Protein AF-0000000065917003 (afdb_homodimer)

Foldseek 3Di:
DKKKKKKLFDFWCVVLQLQLVVLVCLFAFQKKKKWAADPLDIDMFIFGGGSVRSVVVCVVPPDGANIMMMMHDQDDWAHSGRQAYDQAADQFKTKDKDEAQPCLVVLVVVLVVVPDDRRGRGSNNSLNSQLNVLVVVPDDNVVSNLVSLLPTDTFMWMWMDGGRDRWWIKIAGAQQKKKWFDADQMIMIISDVLSCQVGHQWIWIDDHQKMWIGGSHDIWIAGSVGHTDDTDTDGFPNHPPPPDCPPDPFLLVVLLLCQLVLLLVLLVVFADQPLLAGDDDDFPAFLQFAQAEEEEEADLQLLLVVLLQLLLCVQQVHHYHYDYLQCQLVVVDDDALSHAYEYEDAQLQFRSSVSNQVSNVVNNHAYEYEYQRCPHPNNVSHPYYSHLVSPDRQFQQDASSSLSSNSSSLSVSLVSSVSNVNADPVNSSVSSNLSNCLSVLLNVLVVCLVVLLVVLLVVLPAQEEEEEEARSVQSLSQNLQSLLCQQSVRNYHGHHLVCCVVPVLVVQALRYEYEYEAEPDPCRVVSLVSVVSSVVRNYAYEYEYAPVSVVPRPGDHNYYHHGHDGDPSSSSSNSSSSSSSSSQSSSVSSVADRRRGPSTHNNSYDD/DKKKKKKLFDFWCVVLQLQLVVLVCLFAFQKKKKWAADPLDIDMFIFGGGSVRSVVVCVVPPDGANIMMMMHDQDDWAHSGRQAYDQAADQFKTKDKDEAQPCLVVLVVVLVVVPDDRRGRGSNNSLNSQLNVLVVVPDDNVVSNLVSLLPTDTFMWMWMDGGRDRWKIKIAGAQQKKKWFDADQMIMIISDVLSCQVGHQWIWIDDHQKMWIGGSHDIWIAGSVGHTDDTDIDGFPNPPPPPDCPPDPFLLVVLLLCQLVLLLVLLVVFADQPLLAGDDDDFPAFLQFAQAEEEEEADLQLLLVVLLQLLLCVQQVHHYHYDYLQCQLVVVDDDDLSHAYEYEDAQLQFRSSVSNQVSNVVNNHAYEYEYQRCPHPNNVSHPYYSHLVSPDRQFLQDASSSLSSNSSSLSVSLVSSVSNVNADPVNSSVSSNLSNCLSVLLNVLVVCLVVLLVVLLVVLPAQEEEEEDARSVQSLSQNLQSLLCQQSVRNYHGHHLVCCVVPVLVVQALRYEYEYEAEPDPCRVVSLVSVVSSVVRNYAYEYEYAPVSVVPRPGDHNYYHHGHDGDPSSSSSNSSSSSSSSSQSSSVSSVADRRRGPSTHNNSYGD

Nearest PDB structures (foldseek):
  3ooj-assembly1_E  TM=5.707E-01  e=1.454E-68  Escherichia coli
  3tbf-assembly1_B  TM=9.614E-01  e=5.087E-35  Francisella tularensis subsp. tularensis
  3tbf-assembly2_D  TM=9.606E-01  e=1.461E-34  Francisella tularensis s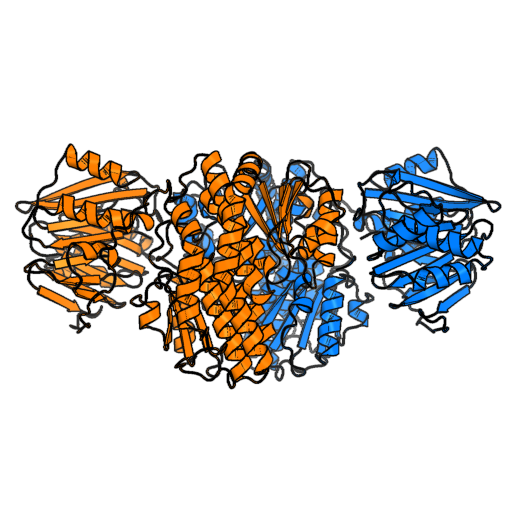ubsp. tularensis
  7dnr-assembly1_B  TM=9.526E-01  e=5.362E-35  Escherichia coli K-12
  1xfg-assembly1_A  TM=9.836E-01  e=1.324E-28  Escherichia coli

Organism: Mesorhizobium japonicum (strain LMG 29417 / CECT 9101 / MAFF 303099) (NCBI:txid266835)

Structure (mmCIF, N/CA/C/O backbone):
data_AF-0000000065917003-model_v1
#
loop_
_entity.id
_entity.type
_entity.pdbx_description
1 polymer 'Glutamine--fructose-6-phosphate aminotransferase'
#
loop_
_atom_site.group_PDB
_atom_site.id
_atom_site.type_symbol
_atom_site.label_atom_id
_atom_site.label_alt_id
_atom_site.label_comp_id
_atom_site.label_asym_id
_atom_site.label_entity_id
_atom_site.label_seq_id
_atom_site.pdbx_PDB_ins_code
_atom_site.Cartn_x
_atom_site.Cartn_y
_atom_site.Cartn_z
_atom_site.occupancy
_atom_site.B_iso_or_equiv
_atom_site.auth_seq_id
_atom_site.auth_comp_id
_atom_site.auth_asym_id
_atom_site.auth_atom_id
_atom_site.pdbx_PDB_model_num
ATOM 1 N N . MET A 1 1 ? 2.383 -22.719 -5.789 1 69.12 1 MET A N 1
ATOM 2 C CA . MET A 1 1 ? 2.506 -23.469 -7.035 1 69.12 1 MET A CA 1
ATOM 3 C C . MET A 1 1 ? 3.193 -24.812 -6.797 1 69.12 1 MET A C 1
ATOM 5 O O . MET A 1 1 ? 4.168 -24.891 -6.047 1 69.12 1 MET A O 1
ATOM 9 N N . CYS A 1 2 ? 2.514 -25.828 -7.332 1 86.94 2 CYS A N 1
ATOM 10 C CA . CYS A 1 2 ? 2.996 -27.188 -7.141 1 86.94 2 CYS A CA 1
ATOM 11 C C . CYS A 1 2 ? 3.844 -27.641 -8.32 1 86.94 2 CYS A C 1
ATOM 13 O O . CYS A 1 2 ? 3.867 -26.984 -9.359 1 86.94 2 CYS A O 1
ATOM 15 N N . GLY A 1 3 ? 4.734 -28.531 -8.094 1 91.19 3 GLY A N 1
ATOM 16 C CA . GLY A 1 3 ? 5.52 -29.156 -9.148 1 91.19 3 GLY A CA 1
ATOM 17 C C . GLY A 1 3 ? 5.004 -30.516 -9.555 1 91.19 3 GLY A C 1
ATOM 18 O O . GLY A 1 3 ? 4.621 -31.312 -8.703 1 91.19 3 GLY A O 1
ATOM 19 N N . ILE A 1 4 ? 4.98 -30.719 -10.891 1 95.5 4 ILE A N 1
ATOM 20 C CA . ILE A 1 4 ? 4.508 -31.984 -11.438 1 95.5 4 ILE A CA 1
ATOM 21 C C . ILE A 1 4 ? 5.578 -32.594 -12.344 1 95.5 4 ILE A C 1
ATOM 23 O O . ILE A 1 4 ? 6.234 -31.875 -13.102 1 95.5 4 ILE A O 1
ATOM 27 N N . VAL A 1 5 ? 5.762 -33.906 -12.195 1 97.38 5 VAL A N 1
ATOM 28 C CA . VAL A 1 5 ? 6.648 -34.625 -13.102 1 97.38 5 VAL A CA 1
ATOM 29 C C . VAL A 1 5 ? 6.012 -35.969 -13.484 1 97.38 5 VAL A C 1
ATOM 31 O O . VAL A 1 5 ? 5.387 -36.625 -12.648 1 97.38 5 VAL A O 1
ATOM 34 N N . GLY A 1 6 ? 6.031 -36.312 -14.711 1 98.62 6 GLY A N 1
ATOM 35 C CA . GLY A 1 6 ? 5.672 -37.625 -15.219 1 98.62 6 GLY A CA 1
ATOM 36 C C . GLY A 1 6 ? 6.734 -38.25 -16.109 1 98.62 6 GLY A C 1
ATOM 37 O O . GLY A 1 6 ? 7.383 -37.531 -16.891 1 98.62 6 GLY A O 1
ATOM 38 N N . ILE A 1 7 ? 6.961 -39.562 -15.953 1 98.62 7 ILE A N 1
ATOM 39 C CA . ILE A 1 7 ? 7.953 -40.25 -16.781 1 98.62 7 ILE A CA 1
ATOM 40 C C . ILE A 1 7 ? 7.379 -41.562 -17.297 1 98.62 7 ILE A C 1
ATOM 42 O O . ILE A 1 7 ? 6.836 -42.375 -16.516 1 98.62 7 ILE A O 1
ATOM 46 N N . VAL A 1 8 ? 7.332 -41.719 -18.578 1 98.38 8 VAL A N 1
ATOM 47 C CA . VAL A 1 8 ? 7.164 -43.031 -19.203 1 98.38 8 VAL A CA 1
ATOM 48 C C . VAL A 1 8 ? 8.508 -43.5 -19.719 1 98.38 8 VAL A C 1
ATOM 50 O O . VAL A 1 8 ? 8.891 -43.219 -20.859 1 98.38 8 VAL A O 1
ATOM 53 N N . GLY A 1 9 ? 9.125 -44.375 -18.891 1 96.19 9 GLY A N 1
ATOM 54 C CA . GLY A 1 9 ? 10.523 -44.656 -19.172 1 96.19 9 GLY A CA 1
ATOM 55 C C . GLY A 1 9 ? 10.797 -46.156 -19.359 1 96.19 9 GLY A C 1
ATOM 56 O O . GLY A 1 9 ? 9.883 -46.906 -19.672 1 96.19 9 GLY A O 1
ATOM 57 N N . HIS A 1 10 ? 12.172 -46.5 -19.344 1 91.94 10 HIS A N 1
ATOM 58 C CA . HIS A 1 10 ? 12.633 -47.875 -19.516 1 91.94 10 HIS A CA 1
ATOM 59 C C . HIS A 1 10 ? 13.258 -48.406 -18.219 1 91.94 10 HIS A C 1
ATOM 61 O O . HIS A 1 10 ? 13.57 -49.594 -18.125 1 91.94 10 HIS A O 1
ATOM 67 N N . SER A 1 11 ? 13.469 -47.5 -17.359 1 92.44 11 SER A N 1
ATOM 68 C CA . SER A 1 11 ? 14.078 -47.875 -16.094 1 92.44 11 SER A CA 1
ATOM 69 C C . SER A 1 11 ? 13.188 -47.469 -14.914 1 92.44 11 SER A C 1
ATOM 71 O O . SER A 1 11 ? 12.109 -46.906 -15.117 1 92.44 11 SER A O 1
ATOM 73 N N . GLN A 1 12 ? 13.703 -47.875 -13.766 1 95.12 12 GLN A N 1
ATOM 74 C CA . GLN A 1 12 ? 12.961 -47.469 -12.57 1 95.12 12 GLN A CA 1
ATOM 75 C C . GLN A 1 12 ? 12.867 -45.938 -12.477 1 95.12 12 GLN A C 1
ATOM 77 O O . GLN A 1 12 ? 13.883 -45.25 -12.445 1 95.12 12 GLN A O 1
ATOM 82 N N . VAL A 1 13 ? 11.664 -45.406 -12.297 1 97.19 13 VAL A N 1
ATOM 83 C CA . VAL A 1 13 ? 11.492 -43.969 -12.531 1 97.19 13 VAL A CA 1
ATOM 84 C C . VAL A 1 13 ? 11.398 -43.25 -11.195 1 97.19 13 VAL A C 1
ATOM 86 O O . VAL A 1 13 ? 11.578 -42.031 -11.141 1 97.19 13 VAL A O 1
ATOM 89 N N . ALA A 1 14 ? 11.133 -43.938 -10.094 1 97.38 14 ALA A N 1
ATOM 90 C CA . ALA A 1 14 ? 10.883 -43.25 -8.828 1 97.38 14 ALA A CA 1
ATOM 91 C C . ALA A 1 14 ? 12.055 -42.344 -8.445 1 97.38 14 ALA A C 1
ATOM 93 O O . ALA A 1 14 ? 11.867 -41.156 -8.141 1 97.38 14 ALA A O 1
ATOM 94 N N . PRO A 1 15 ? 13.328 -42.812 -8.492 1 95.69 15 PRO A N 1
ATOM 95 C CA . PRO A 1 15 ? 14.461 -41.938 -8.172 1 95.69 15 PRO A CA 1
ATOM 96 C C . PRO A 1 15 ? 14.617 -40.781 -9.156 1 95.69 15 PRO A C 1
ATOM 98 O O . PRO A 1 15 ? 15.016 -39.688 -8.766 1 95.69 15 PRO A O 1
ATOM 101 N N . LEU A 1 16 ? 14.32 -41.031 -10.383 1 96.06 16 LEU A N 1
ATOM 102 C CA . LEU A 1 16 ? 14.406 -40 -11.414 1 96.06 16 LEU A CA 1
ATOM 103 C C . LEU A 1 16 ? 13.375 -38.875 -11.164 1 96.06 16 LEU A C 1
ATOM 105 O O . LEU A 1 16 ? 13.672 -37.719 -11.336 1 96.06 16 LEU A O 1
ATOM 109 N N . ILE A 1 17 ? 12.195 -39.312 -10.742 1 97.5 17 ILE A N 1
ATOM 110 C CA . ILE A 1 17 ? 11.125 -38.375 -10.453 1 97.5 17 ILE A CA 1
ATOM 111 C C . ILE A 1 17 ? 11.516 -37.5 -9.258 1 97.5 17 ILE A C 1
ATOM 113 O O . ILE A 1 17 ? 11.32 -36.281 -9.273 1 97.5 17 ILE A O 1
ATOM 117 N N . VAL A 1 18 ? 12.078 -38.094 -8.266 1 95.94 18 VAL A N 1
ATOM 118 C CA . VAL A 1 18 ? 12.5 -37.375 -7.082 1 95.94 18 VAL A CA 1
ATOM 119 C C . VAL A 1 18 ? 13.586 -36.375 -7.461 1 95.94 18 VAL A C 1
ATOM 121 O O . VAL A 1 18 ? 13.562 -35.219 -7 1 95.94 18 VAL A O 1
ATOM 124 N N . ASP A 1 19 ? 14.461 -36.719 -8.297 1 92.56 19 ASP A N 1
ATOM 125 C CA . ASP A 1 19 ? 15.523 -35.812 -8.758 1 92.56 19 ASP A CA 1
ATOM 126 C C . ASP A 1 19 ? 14.945 -34.656 -9.531 1 92.56 19 ASP A C 1
ATOM 128 O O . ASP A 1 19 ? 15.398 -33.5 -9.375 1 92.56 19 ASP A O 1
ATOM 132 N N . ALA A 1 20 ? 14.023 -34.938 -10.336 1 93.06 20 ALA A N 1
ATOM 133 C CA . ALA A 1 20 ? 13.352 -33.875 -11.086 1 93.06 20 ALA A CA 1
ATOM 134 C C . ALA A 1 20 ? 12.586 -32.938 -10.148 1 93.06 20 ALA A C 1
ATOM 136 O O . ALA A 1 20 ? 12.602 -31.719 -10.328 1 93.06 20 ALA A O 1
ATOM 137 N N . LEU A 1 21 ? 11.938 -33.5 -9.133 1 94 21 LEU A N 1
ATOM 138 C CA . LEU A 1 21 ? 11.148 -32.719 -8.18 1 94 21 LEU A CA 1
ATOM 139 C C . LEU A 1 21 ? 12.055 -31.828 -7.348 1 94 21 LEU A C 1
ATOM 141 O O . LEU A 1 21 ? 11.633 -30.766 -6.906 1 94 21 LEU A O 1
ATOM 145 N N . LYS A 1 22 ? 13.289 -32.219 -7.148 1 89.94 22 LYS A N 1
ATOM 146 C CA . LYS A 1 22 ? 14.25 -31.391 -6.434 1 89.94 22 LYS A CA 1
ATOM 147 C C . LYS A 1 22 ? 14.422 -30.031 -7.125 1 89.94 22 LYS A C 1
ATOM 149 O O . LYS A 1 22 ? 14.602 -29.016 -6.465 1 89.94 22 LYS A O 1
ATOM 154 N N . ARG A 1 23 ? 14.305 -30.078 -8.398 1 86.38 23 ARG A N 1
ATOM 155 C CA . ARG A 1 23 ? 14.469 -28.859 -9.195 1 86.38 23 ARG A CA 1
ATOM 156 C C . ARG A 1 23 ? 13.211 -28 -9.148 1 86.38 23 ARG A C 1
ATOM 158 O O . ARG A 1 23 ? 13.25 -26.812 -9.484 1 86.38 23 ARG A O 1
ATOM 165 N N . LEU A 1 24 ? 12.117 -28.625 -8.68 1 87.06 24 LEU A N 1
ATOM 166 C CA . LEU A 1 24 ? 10.844 -27.922 -8.602 1 87.06 24 LEU A CA 1
ATOM 167 C C . LEU A 1 24 ? 10.484 -27.594 -7.156 1 87.06 24 LEU A C 1
ATOM 169 O O . LEU A 1 24 ? 9.383 -27.109 -6.875 1 87.06 24 LEU A O 1
ATOM 173 N N . GLU A 1 25 ? 11.398 -27.828 -6.258 1 83.56 25 GLU A N 1
ATOM 174 C CA . GLU A 1 25 ? 11.078 -27.688 -4.84 1 83.56 25 GLU A CA 1
ATOM 175 C C . GLU A 1 25 ? 10.773 -26.234 -4.477 1 83.56 25 GLU A C 1
ATOM 177 O O . GLU A 1 25 ? 10.109 -25.969 -3.473 1 83.56 25 GLU A O 1
ATOM 182 N N . TYR A 1 26 ? 11.234 -25.328 -5.262 1 76.94 26 TYR A N 1
ATOM 183 C CA . TYR A 1 26 ? 10.961 -23.922 -5.047 1 76.94 26 TYR A CA 1
ATOM 184 C C . TYR A 1 26 ? 9.484 -23.609 -5.258 1 76.94 26 TYR A C 1
ATOM 186 O O . TYR A 1 26 ? 9 -22.562 -4.832 1 76.94 26 TYR A O 1
ATOM 194 N N . ARG A 1 27 ? 8.773 -24.531 -5.859 1 81.38 27 ARG A N 1
ATOM 195 C CA . ARG A 1 27 ? 7.355 -24.344 -6.156 1 81.38 27 ARG A CA 1
ATOM 196 C C . ARG A 1 27 ? 6.484 -24.812 -4.992 1 81.38 27 ARG A C 1
ATOM 198 O O . ARG A 1 27 ? 5.289 -24.516 -4.945 1 81.38 27 ARG A O 1
ATOM 205 N N . GLY A 1 28 ? 7.066 -25.547 -4.156 1 83.81 28 GLY A N 1
ATOM 206 C CA . GLY A 1 28 ? 6.336 -26.047 -3 1 83.81 28 GLY A CA 1
ATOM 207 C C . GLY A 1 28 ? 7.109 -27.094 -2.211 1 83.81 28 GLY A C 1
ATOM 208 O O . GLY A 1 28 ? 7.82 -27.922 -2.789 1 83.81 28 GLY A O 1
ATOM 209 N N . TYR A 1 29 ? 6.887 -27.031 -0.927 1 87 29 TYR A N 1
ATOM 210 C CA . TYR A 1 29 ? 7.621 -27.953 -0.07 1 87 29 TYR A CA 1
ATOM 211 C C . TYR A 1 29 ? 6.797 -28.344 1.152 1 87 29 TYR A C 1
ATOM 213 O O . TYR A 1 29 ? 7.348 -28.594 2.225 1 87 29 TYR A O 1
ATOM 221 N N . ASP A 1 30 ? 5.488 -28.297 0.961 1 89.75 30 ASP A N 1
ATOM 222 C CA . ASP A 1 30 ? 4.578 -28.688 2.033 1 89.75 30 ASP A CA 1
ATOM 223 C C . ASP A 1 30 ? 4.512 -30.219 2.162 1 89.75 30 ASP A C 1
ATOM 225 O O . ASP A 1 30 ? 4.316 -30.734 3.26 1 89.75 30 ASP A O 1
ATOM 229 N N . SER A 1 31 ? 4.488 -30.844 1.064 1 94.06 31 SER A N 1
ATOM 230 C CA . SER A 1 31 ? 4.496 -32.281 0.963 1 94.06 31 SER A CA 1
ATOM 231 C C . SER A 1 31 ? 4.91 -32.75 -0.432 1 94.06 31 SER A C 1
ATOM 233 O O . SER A 1 31 ? 5.02 -31.938 -1.35 1 94.06 31 SER A O 1
ATOM 235 N N . ALA A 1 32 ? 5.273 -33.969 -0.525 1 96.56 32 ALA A N 1
ATOM 236 C CA . ALA A 1 32 ? 5.668 -34.531 -1.814 1 96.56 32 ALA A CA 1
ATOM 237 C C . ALA A 1 32 ? 5.262 -36 -1.918 1 96.56 32 ALA A C 1
ATOM 239 O O . ALA A 1 32 ? 4.973 -36.656 -0.907 1 96.56 32 ALA A O 1
ATOM 240 N N . GLY A 1 33 ? 5.168 -36.5 -3.146 1 97.94 33 GLY A N 1
ATOM 241 C CA . GLY A 1 33 ? 4.852 -37.906 -3.357 1 97.94 33 GLY A CA 1
ATOM 242 C C . GLY A 1 33 ? 5.137 -38.375 -4.773 1 97.94 33 GLY A C 1
ATOM 243 O O . GLY A 1 33 ? 5.395 -37.562 -5.66 1 97.94 33 GLY A O 1
ATOM 244 N N . VAL A 1 34 ? 5.215 -39.719 -4.891 1 98.44 34 VAL A N 1
ATOM 245 C CA . VAL A 1 34 ? 5.453 -40.375 -6.168 1 98.44 34 VAL A CA 1
ATOM 246 C C . VAL A 1 34 ? 4.586 -41.625 -6.281 1 98.44 34 VAL A C 1
ATOM 248 O O . VAL A 1 34 ? 4.324 -42.281 -5.281 1 98.44 34 VAL A O 1
ATOM 251 N N . ALA A 1 35 ? 4.062 -41.875 -7.41 1 98.69 35 ALA A N 1
ATOM 252 C CA . ALA A 1 35 ? 3.354 -43.125 -7.707 1 98.69 35 ALA A CA 1
ATOM 253 C C . ALA A 1 35 ? 3.936 -43.781 -8.945 1 98.69 35 ALA A C 1
ATOM 255 O O . ALA A 1 35 ? 4.328 -43.125 -9.898 1 98.69 35 ALA A O 1
ATOM 256 N N . THR A 1 36 ? 3.982 -45.094 -8.93 1 98.5 36 THR A N 1
ATOM 257 C CA . THR A 1 36 ? 4.422 -45.875 -10.07 1 98.5 36 THR A CA 1
ATOM 258 C C . THR A 1 36 ? 3.469 -47.031 -10.32 1 98.5 36 THR A C 1
ATOM 260 O O . THR A 1 36 ? 2.539 -47.25 -9.547 1 98.5 36 THR A O 1
ATOM 263 N N . ILE A 1 37 ? 3.586 -47.594 -11.484 1 97.75 37 ILE A N 1
ATOM 264 C CA . ILE A 1 37 ? 2.902 -48.844 -11.812 1 97.75 37 ILE A CA 1
ATOM 265 C C . ILE A 1 37 ? 3.928 -49.969 -12.016 1 97.75 37 ILE A C 1
ATOM 267 O O . ILE A 1 37 ? 4.879 -49.812 -12.789 1 97.75 37 ILE A O 1
ATOM 271 N N . GLU A 1 38 ? 3.746 -50.969 -11.297 1 95.38 38 GLU A N 1
ATOM 272 C CA . GLU A 1 38 ? 4.555 -52.156 -11.453 1 95.38 38 GLU A CA 1
ATOM 273 C C . GLU A 1 38 ? 3.674 -53.406 -11.594 1 95.38 38 GLU A C 1
ATOM 275 O O . GLU A 1 38 ? 2.836 -53.656 -10.727 1 95.38 38 GLU A O 1
ATOM 280 N N . HIS A 1 39 ? 3.904 -54.125 -12.633 1 95.25 39 HIS A N 1
ATOM 281 C CA . HIS A 1 39 ? 3.121 -55.312 -12.906 1 95.25 39 HIS A CA 1
ATOM 282 C C . HIS A 1 39 ? 1.626 -55.031 -12.836 1 95.25 39 HIS A C 1
ATOM 284 O O . HIS A 1 39 ? 0.875 -55.781 -12.203 1 95.25 39 HIS A O 1
ATOM 290 N N . GLY A 1 40 ? 1.312 -53.906 -13.289 1 94.31 40 GLY A N 1
ATOM 291 C CA . GLY A 1 40 ? -0.087 -53.531 -13.43 1 94.31 40 GLY A CA 1
ATOM 292 C C . GLY A 1 40 ? -0.68 -52.969 -12.164 1 94.31 40 GLY A C 1
ATOM 293 O O . GLY A 1 40 ? -1.839 -52.531 -12.148 1 94.31 40 GLY A O 1
ATOM 294 N N . GLU A 1 41 ? 0.113 -52.875 -11.172 1 96.69 41 GLU A N 1
ATOM 295 C CA . GLU A 1 41 ? -0.42 -52.406 -9.891 1 96.69 41 GLU A CA 1
ATOM 296 C C . GLU A 1 41 ? 0.106 -51 -9.547 1 96.69 41 GLU A C 1
ATOM 298 O O . GLU A 1 41 ? 1.282 -50.719 -9.766 1 96.69 41 GLU A O 1
ATOM 303 N N . LEU A 1 42 ? -0.787 -50.219 -8.945 1 97.12 42 LEU A N 1
ATOM 304 C CA . LEU A 1 42 ? -0.445 -48.875 -8.508 1 97.12 42 LEU A CA 1
ATOM 305 C C . LEU A 1 42 ? 0.113 -48.906 -7.09 1 97.12 42 LEU A C 1
ATOM 307 O O . LEU A 1 42 ? -0.388 -49.625 -6.23 1 97.12 42 LEU A O 1
ATOM 311 N N . ALA A 1 43 ? 1.125 -48.125 -6.895 1 97.88 43 ALA A N 1
ATOM 312 C CA . ALA A 1 43 ? 1.658 -47.875 -5.559 1 97.88 43 ALA A CA 1
ATOM 313 C C . ALA A 1 43 ? 2.178 -46.438 -5.434 1 97.88 43 ALA A C 1
ATOM 315 O O . ALA A 1 43 ? 2.59 -45.844 -6.426 1 97.88 43 ALA A O 1
ATOM 316 N N . ARG A 1 44 ? 2.066 -45.875 -4.234 1 97.81 44 ARG A N 1
ATOM 317 C CA . ARG A 1 44 ? 2.549 -44.5 -4.035 1 97.81 44 ARG A CA 1
ATOM 318 C C . ARG A 1 44 ? 3.291 -44.375 -2.711 1 97.81 44 ARG A C 1
ATOM 320 O O . ARG A 1 44 ? 3.129 -45.219 -1.817 1 97.81 44 ARG A O 1
ATOM 327 N N . ARG A 1 45 ? 4.188 -43.5 -2.617 1 98.19 45 ARG A N 1
ATOM 328 C CA . ARG A 1 45 ? 4.793 -42.969 -1.389 1 98.19 45 ARG A CA 1
ATOM 329 C C . ARG A 1 45 ? 4.582 -41.469 -1.252 1 98.19 45 ARG A C 1
ATOM 331 O O . ARG A 1 45 ? 4.68 -40.75 -2.234 1 98.19 45 ARG A O 1
ATOM 338 N N . ARG A 1 46 ? 4.098 -41.031 -0.155 1 96.5 46 ARG A N 1
ATOM 339 C CA . ARG A 1 46 ? 3.875 -39.625 0.141 1 96.5 46 ARG A CA 1
ATOM 340 C C . ARG A 1 46 ? 4.523 -39.219 1.465 1 96.5 46 ARG A C 1
ATOM 342 O O . ARG A 1 46 ? 4.637 -40.062 2.375 1 96.5 46 ARG A O 1
ATOM 349 N N . ALA A 1 47 ? 4.945 -38.062 1.555 1 97.19 47 ALA A N 1
ATOM 350 C CA . ALA A 1 47 ? 5.555 -37.562 2.783 1 97.19 47 ALA A CA 1
ATOM 351 C C . ALA A 1 47 ? 5.238 -36.094 2.984 1 97.19 47 ALA A C 1
ATOM 353 O O . ALA A 1 47 ? 5.199 -35.312 2.02 1 97.19 47 ALA A O 1
ATOM 354 N N . GLU A 1 48 ? 4.992 -35.812 4.215 1 95.06 48 GLU A N 1
ATOM 355 C CA . GLU A 1 48 ? 4.836 -34.406 4.566 1 95.06 48 GLU A CA 1
ATOM 356 C C . GLU A 1 48 ? 6.18 -33.688 4.594 1 95.06 48 GLU A C 1
ATOM 358 O O . GLU A 1 48 ? 7.211 -34.281 4.875 1 95.06 48 GLU A O 1
ATOM 363 N N . GLY A 1 49 ? 6.164 -32.406 4.297 1 91.38 49 GLY A N 1
ATOM 364 C CA . GLY A 1 49 ? 7.367 -31.594 4.418 1 91.38 49 GLY A CA 1
ATOM 365 C C . GLY A 1 49 ? 8.234 -31.609 3.174 1 91.38 49 GLY A C 1
ATOM 366 O O . GLY A 1 49 ? 7.73 -31.812 2.066 1 91.38 49 GLY A O 1
ATOM 367 N N . LYS A 1 50 ? 9.508 -31.422 3.375 1 90.38 50 LYS A N 1
ATOM 368 C CA . LYS A 1 50 ? 10.453 -31.25 2.271 1 90.38 50 LYS A CA 1
ATOM 369 C C . LYS A 1 50 ? 10.703 -32.562 1.557 1 90.38 50 LYS A C 1
ATOM 371 O O . LYS A 1 50 ? 10.469 -33.656 2.119 1 90.38 50 LYS A O 1
ATOM 376 N N . LEU A 1 51 ? 11.266 -32.5 0.403 1 92.88 51 LEU A N 1
ATOM 377 C CA . LEU A 1 51 ? 11.445 -33.625 -0.494 1 92.88 51 LEU A CA 1
ATOM 378 C C . LEU A 1 51 ? 12.359 -34.688 0.137 1 92.88 51 LEU A C 1
ATOM 380 O O . LEU A 1 51 ? 12.258 -35.875 -0.181 1 92.88 51 LEU A O 1
ATOM 384 N N . ILE A 1 52 ? 13.203 -34.219 1.062 1 92.62 52 ILE A N 1
ATOM 385 C CA . ILE A 1 52 ? 14.133 -35.156 1.711 1 92.62 52 ILE A CA 1
ATOM 386 C C . ILE A 1 52 ? 13.352 -36.219 2.477 1 92.62 52 ILE A C 1
ATOM 388 O O . ILE A 1 52 ? 13.789 -37.375 2.576 1 92.62 52 ILE A O 1
ATOM 392 N N . ASN A 1 53 ? 12.203 -35.875 2.977 1 95.56 53 ASN A N 1
ATOM 393 C CA . ASN A 1 53 ? 11.367 -36.812 3.693 1 95.56 53 ASN A CA 1
ATOM 394 C C . ASN A 1 53 ? 10.859 -37.938 2.766 1 95.56 53 ASN A C 1
ATOM 396 O O . ASN A 1 53 ? 10.789 -39.094 3.156 1 95.56 53 ASN A O 1
ATOM 400 N N . LEU A 1 54 ? 10.469 -37.531 1.592 1 96.56 54 LEU A N 1
ATOM 401 C CA . LEU A 1 54 ? 10.031 -38.5 0.603 1 96.56 54 LEU A CA 1
ATOM 402 C C . LEU A 1 54 ? 11.18 -39.438 0.188 1 96.56 54 LEU A C 1
ATOM 404 O O . LEU A 1 54 ? 10.992 -40.625 0.012 1 96.56 54 LEU A O 1
ATOM 408 N N . GLU A 1 55 ? 12.32 -38.812 0.031 1 95.75 55 GLU A N 1
ATOM 409 C CA . GLU A 1 55 ? 13.508 -39.594 -0.322 1 95.75 55 GLU A CA 1
ATOM 410 C C . GLU A 1 55 ? 13.805 -40.656 0.73 1 95.75 55 GLU A C 1
ATOM 412 O O . GLU A 1 55 ? 14.125 -41.812 0.392 1 95.75 55 GLU A O 1
ATOM 417 N N . ARG A 1 56 ? 13.695 -40.25 1.934 1 95.88 56 ARG A N 1
ATOM 418 C CA . ARG A 1 56 ? 13.914 -41.188 3.035 1 95.88 56 ARG A CA 1
ATOM 419 C C . ARG A 1 56 ? 12.898 -42.312 3.012 1 95.88 56 ARG A C 1
ATOM 421 O O . ARG A 1 56 ? 13.25 -43.5 3.195 1 95.88 56 ARG A O 1
ATOM 428 N N . ARG A 1 57 ? 11.695 -41.969 2.809 1 96.94 57 ARG A N 1
ATOM 429 C CA . ARG A 1 57 ? 10.625 -42.938 2.748 1 96.94 57 ARG A CA 1
ATOM 430 C C . ARG A 1 57 ? 10.867 -43.938 1.615 1 96.94 57 ARG A C 1
ATOM 432 O O . ARG A 1 57 ? 10.656 -45.156 1.782 1 96.94 57 ARG A O 1
ATOM 439 N N . LEU A 1 58 ? 11.273 -43.469 0.497 1 96.88 58 LEU A N 1
ATOM 440 C CA . LEU A 1 58 ? 11.508 -44.281 -0.68 1 96.88 58 LEU A CA 1
ATOM 441 C C . LEU A 1 58 ? 12.695 -45.219 -0.465 1 96.88 58 LEU A C 1
ATOM 443 O O . LEU A 1 58 ? 12.75 -46.312 -1.039 1 96.88 58 LEU A O 1
ATOM 447 N N . LYS A 1 59 ? 13.656 -44.781 0.321 1 95.25 59 LYS A N 1
ATOM 448 C CA . LYS A 1 59 ? 14.781 -45.656 0.673 1 95.25 59 LYS A CA 1
ATOM 449 C C . LYS A 1 59 ? 14.32 -46.812 1.547 1 95.25 59 LYS A C 1
ATOM 451 O O . LYS A 1 59 ? 14.789 -47.938 1.383 1 95.25 59 LYS A O 1
ATOM 456 N N . GLU A 1 60 ? 13.438 -46.5 2.406 1 96.31 60 GLU A N 1
ATOM 457 C CA . GLU A 1 60 ? 12.914 -47.5 3.316 1 96.31 60 GLU A CA 1
ATOM 458 C C . GLU A 1 60 ? 11.914 -48.406 2.609 1 96.31 60 GLU A C 1
ATOM 460 O O . GLU A 1 60 ? 11.883 -49.625 2.863 1 96.31 60 GLU A O 1
ATOM 465 N N . GLU A 1 61 ? 11.094 -47.75 1.833 1 96.81 61 GLU A N 1
ATOM 466 C CA . GLU A 1 61 ? 10.062 -48.469 1.078 1 96.81 61 GLU A CA 1
ATOM 467 C C . GLU A 1 61 ? 10.141 -48.125 -0.408 1 96.81 61 GLU A C 1
ATOM 469 O O . GLU A 1 61 ? 9.297 -47.406 -0.926 1 96.81 61 GLU A O 1
ATOM 474 N N . PRO A 1 62 ? 10.945 -48.812 -1.084 1 95.25 62 PRO A N 1
ATOM 475 C CA . PRO A 1 62 ? 11.172 -48.469 -2.49 1 95.25 62 PRO A CA 1
ATOM 476 C C . PRO A 1 62 ? 9.93 -48.688 -3.355 1 95.25 62 PRO A C 1
ATOM 478 O O . PRO A 1 62 ? 9.086 -49.531 -3.031 1 95.25 62 PRO A O 1
ATOM 481 N N . LEU A 1 63 ? 9.836 -47.969 -4.352 1 95.31 63 LEU A N 1
ATOM 482 C CA . LEU A 1 63 ? 8.789 -48.062 -5.359 1 95.31 63 LEU A CA 1
ATOM 483 C C . LEU A 1 63 ? 9.383 -48.406 -6.727 1 95.31 63 LEU A C 1
ATOM 485 O O . LEU A 1 63 ? 10.125 -47.594 -7.293 1 95.31 63 LEU A O 1
ATOM 489 N N . ASP A 1 64 ? 9.023 -49.5 -7.227 1 94.19 64 ASP A N 1
ATOM 490 C CA . ASP A 1 64 ? 9.531 -49.906 -8.531 1 94.19 64 ASP A CA 1
ATOM 491 C C . ASP A 1 64 ? 8.539 -49.562 -9.641 1 94.19 64 ASP A C 1
ATOM 493 O O . ASP A 1 64 ? 7.391 -49.188 -9.367 1 94.19 64 ASP A O 1
ATOM 497 N N . GLY A 1 65 ? 8.992 -49.625 -10.906 1 96.12 65 GLY A N 1
ATOM 498 C CA . GLY A 1 65 ? 8.18 -49.312 -12.07 1 96.12 65 GLY A CA 1
ATOM 499 C C . GLY A 1 65 ? 8.891 -48.438 -13.078 1 96.12 65 GLY A C 1
ATOM 500 O O . GLY A 1 65 ? 9.75 -47.625 -12.719 1 96.12 65 GLY A O 1
ATOM 501 N N . THR A 1 66 ? 8.469 -48.594 -14.266 1 97.12 66 THR A N 1
ATOM 502 C CA . THR A 1 66 ? 9.125 -47.844 -15.344 1 97.12 66 THR A CA 1
ATOM 503 C C . THR A 1 66 ? 8.258 -46.688 -15.797 1 97.12 66 THR A C 1
ATOM 505 O O . THR A 1 66 ? 8.555 -46.031 -16.812 1 97.12 66 THR A O 1
ATOM 508 N N . ILE A 1 67 ? 7.152 -46.5 -15.094 1 98.38 67 ILE A N 1
ATOM 509 C CA . ILE A 1 67 ? 6.266 -45.344 -15.305 1 98.38 67 ILE A CA 1
ATOM 510 C C . ILE A 1 67 ? 5.859 -44.75 -13.969 1 98.38 67 ILE A C 1
ATOM 512 O O . ILE A 1 67 ? 5.711 -45.469 -12.977 1 98.38 67 ILE A O 1
ATOM 516 N N . GLY A 1 68 ? 5.762 -43.406 -13.953 1 98.56 68 GLY A N 1
ATOM 517 C CA . GLY A 1 68 ? 5.379 -42.812 -12.68 1 98.56 68 GLY A CA 1
ATOM 518 C C . GLY A 1 68 ? 5.078 -41.312 -12.789 1 98.56 68 GLY A C 1
ATOM 519 O O . GLY A 1 68 ? 5.348 -40.688 -13.82 1 98.56 68 GLY A O 1
ATOM 520 N N . ILE A 1 69 ? 4.422 -40.781 -11.773 1 98.75 69 ILE A N 1
ATOM 521 C CA . ILE A 1 69 ? 4.148 -39.344 -11.625 1 98.75 69 ILE A CA 1
ATOM 522 C C . ILE A 1 69 ? 4.551 -38.906 -10.227 1 98.75 69 ILE A C 1
ATOM 524 O O . ILE A 1 69 ? 4.539 -39.688 -9.281 1 98.75 69 ILE A O 1
ATOM 528 N N . GLY A 1 70 ? 4.988 -37.656 -10.117 1 98.31 70 GLY A N 1
ATOM 529 C CA . GLY A 1 70 ? 5.406 -37.062 -8.852 1 98.31 70 GLY A CA 1
ATOM 530 C C . GLY A 1 70 ? 4.93 -35.656 -8.672 1 98.31 70 GLY A C 1
ATOM 531 O O . GLY A 1 70 ? 4.512 -35 -9.641 1 98.31 70 GLY A O 1
ATOM 532 N N . HIS A 1 71 ? 4.922 -35.25 -7.406 1 97.12 71 HIS A N 1
ATOM 533 C CA . HIS A 1 71 ? 4.32 -33.969 -7.062 1 97.12 71 HIS A CA 1
ATOM 534 C C . HIS A 1 71 ? 4.988 -33.375 -5.836 1 97.12 71 HIS A C 1
ATOM 536 O O . HIS A 1 71 ? 5.293 -34.062 -4.871 1 97.12 71 HIS A O 1
ATOM 542 N N . THR A 1 72 ? 5.406 -32.094 -5.902 1 94.25 72 THR A N 1
ATOM 543 C CA . THR A 1 72 ? 5.711 -31.297 -4.73 1 94.25 72 THR A CA 1
ATOM 544 C C . THR A 1 72 ? 4.617 -30.266 -4.484 1 94.25 72 THR A C 1
ATOM 546 O O . THR A 1 72 ? 4.188 -29.578 -5.414 1 94.25 72 THR A O 1
ATOM 549 N N . ARG A 1 73 ? 4.203 -30.094 -3.273 1 91.69 73 ARG A N 1
ATOM 550 C CA . ARG A 1 73 ? 2.936 -29.438 -2.988 1 91.69 73 ARG A CA 1
ATOM 551 C C . ARG A 1 73 ? 3.162 -28.109 -2.279 1 91.69 73 ARG A C 1
ATOM 553 O O . ARG A 1 73 ? 3.992 -28.016 -1.373 1 91.69 73 ARG A O 1
ATOM 560 N N . TRP A 1 74 ? 2.475 -27.156 -2.707 1 86.94 74 TRP A N 1
ATOM 561 C CA . TRP A 1 74 ? 2.146 -25.953 -1.94 1 86.94 74 TRP A CA 1
ATOM 562 C C . TRP A 1 74 ? 0.661 -25.922 -1.597 1 86.94 74 TRP A C 1
ATOM 564 O O . TRP A 1 74 ? -0.183 -25.75 -2.48 1 86.94 74 TRP A O 1
ATOM 574 N N . ALA A 1 75 ? 0.297 -26 -0.399 1 82.75 75 ALA A N 1
ATOM 575 C CA . ALA A 1 75 ? -1.064 -26.312 0.036 1 82.75 75 ALA A CA 1
ATOM 576 C C . ALA A 1 75 ? -1.996 -25.125 -0.216 1 82.75 75 ALA A C 1
ATOM 578 O O . ALA A 1 75 ? -1.774 -24.031 0.305 1 82.75 75 ALA A O 1
ATOM 579 N N . THR A 1 76 ? -2.941 -25.312 -0.954 1 80.56 76 THR A N 1
ATOM 580 C CA . THR A 1 76 ? -4.023 -24.359 -1.177 1 80.56 76 THR A CA 1
ATOM 581 C C . THR A 1 76 ? -5.289 -24.797 -0.445 1 80.56 76 THR A C 1
ATOM 583 O O . THR A 1 76 ? -5.965 -23.984 0.184 1 80.56 76 THR A O 1
ATOM 586 N N . HIS A 1 77 ? -5.641 -26.047 -0.595 1 83.38 77 HIS A N 1
ATOM 587 C CA . HIS A 1 77 ? -6.75 -26.688 0.107 1 83.38 77 HIS A CA 1
ATOM 588 C C . HIS A 1 77 ? -6.258 -27.781 1.043 1 83.38 77 HIS A C 1
ATOM 590 O O . HIS A 1 77 ? -5.527 -28.688 0.622 1 83.38 77 HIS A O 1
ATOM 596 N N . GLY A 1 78 ? -6.691 -27.688 2.238 1 86.94 78 GLY A N 1
ATOM 597 C CA . GLY A 1 78 ? -6.281 -28.703 3.188 1 86.94 78 GLY A CA 1
ATOM 598 C C . GLY A 1 78 ? -4.91 -28.453 3.781 1 86.94 78 GLY A C 1
ATOM 599 O O . GLY A 1 78 ? -4.027 -27.906 3.111 1 86.94 78 GLY A O 1
ATOM 600 N N . VAL A 1 79 ? -4.66 -28.875 4.949 1 86.81 79 VAL A N 1
ATOM 601 C CA . VAL A 1 79 ? -3.424 -28.625 5.684 1 86.81 79 VAL A CA 1
ATOM 602 C C . VAL A 1 79 ? -2.277 -29.406 5.043 1 86.81 79 VAL A C 1
ATOM 604 O O . VAL A 1 79 ? -2.502 -30.406 4.367 1 86.81 79 VAL A O 1
ATOM 607 N N . PRO A 1 80 ? -1.071 -29 5.191 1 87.69 80 PRO A N 1
ATOM 608 C CA . PRO A 1 80 ? 0.093 -29.703 4.637 1 87.69 80 PRO A CA 1
ATOM 609 C C . PRO A 1 80 ? 0.446 -30.969 5.406 1 87.69 80 PRO A C 1
ATOM 611 O O . PRO A 1 80 ? 1.306 -30.938 6.293 1 87.69 80 PRO A O 1
ATOM 614 N N . ASN A 1 81 ? -0.191 -32.062 5.07 1 92.31 81 ASN A N 1
ATOM 615 C CA . ASN A 1 81 ? 0.086 -33.375 5.676 1 92.31 81 ASN A CA 1
ATOM 616 C C . ASN A 1 81 ? 0.132 -34.469 4.625 1 92.31 81 ASN A C 1
ATOM 618 O O . ASN A 1 81 ? -0.004 -34.219 3.432 1 92.31 81 ASN A O 1
ATOM 622 N N . GLU A 1 82 ? 0.457 -35.656 5.047 1 94.81 82 GLU A N 1
ATOM 623 C CA . GLU A 1 82 ? 0.622 -36.781 4.129 1 94.81 82 GLU A CA 1
ATOM 624 C C . GLU A 1 82 ? -0.697 -37.125 3.447 1 94.81 82 GLU A C 1
ATOM 626 O O . GLU A 1 82 ? -0.721 -37.438 2.258 1 94.81 82 GLU A O 1
ATOM 631 N N . THR A 1 83 ? -1.771 -37.031 4.199 1 94.88 83 THR A N 1
ATOM 632 C CA . THR A 1 83 ? -3.086 -37.406 3.68 1 94.88 83 THR A CA 1
ATOM 633 C C . THR A 1 83 ? -3.459 -36.5 2.492 1 94.88 83 THR A C 1
ATOM 635 O O . THR A 1 83 ? -4.078 -36.969 1.535 1 94.88 83 THR A O 1
ATOM 638 N N . ASN A 1 84 ? -3.051 -35.281 2.502 1 94.69 84 ASN A N 1
ATOM 639 C CA . ASN A 1 84 ? -3.398 -34.312 1.473 1 94.69 84 ASN A CA 1
ATOM 640 C C . ASN A 1 84 ? -2.322 -34.25 0.394 1 94.69 84 ASN A C 1
ATOM 642 O O . ASN A 1 84 ? -2.477 -33.5 -0.588 1 94.69 84 ASN A O 1
ATOM 646 N N . ALA A 1 85 ? -1.23 -34.969 0.567 1 96.31 85 ALA A N 1
ATOM 647 C CA . ALA A 1 85 ? -0.164 -34.969 -0.431 1 96.31 85 ALA A CA 1
ATOM 648 C C . ALA A 1 85 ? -0.582 -35.75 -1.674 1 96.31 85 ALA A C 1
ATOM 650 O O . ALA A 1 85 ? -1.392 -36.688 -1.591 1 96.31 85 ALA A O 1
ATOM 651 N N . HIS A 1 86 ? -0.129 -35.281 -2.791 1 96.88 86 HIS A N 1
ATOM 652 C CA . HIS A 1 86 ? -0.322 -36 -4.039 1 96.88 86 HIS A CA 1
ATOM 653 C C . HIS A 1 86 ? 0.74 -37.094 -4.219 1 96.88 86 HIS A C 1
ATOM 655 O O . HIS A 1 86 ? 1.814 -37 -3.619 1 96.88 86 HIS A O 1
ATOM 661 N N . PRO A 1 87 ? 0.489 -38.156 -5.082 1 98.12 87 PRO A N 1
ATOM 662 C CA . PRO A 1 87 ? -0.656 -38.438 -5.953 1 98.12 87 PRO A CA 1
ATOM 663 C C . PRO A 1 87 ? -1.879 -38.938 -5.188 1 98.12 87 PRO A C 1
ATOM 665 O O . PRO A 1 87 ? -1.739 -39.594 -4.168 1 98.12 87 PRO A O 1
ATOM 668 N N . HIS A 1 88 ? -3.023 -38.562 -5.641 1 98.12 88 HIS A N 1
ATOM 669 C CA . HIS A 1 88 ? -4.277 -39.125 -5.137 1 98.12 88 HIS A CA 1
ATOM 670 C C . HIS A 1 88 ? -4.715 -40.312 -5.965 1 98.12 88 HIS A C 1
ATOM 672 O O . HIS A 1 88 ? -4.539 -40.344 -7.184 1 98.12 88 HIS A O 1
ATOM 678 N N . PHE A 1 89 ? -5.262 -41.312 -5.254 1 97.56 89 PHE A N 1
ATOM 679 C CA . PHE A 1 89 ? -5.723 -42.531 -5.895 1 97.56 89 PHE A CA 1
ATOM 680 C C . PHE A 1 89 ? -7.246 -42.656 -5.84 1 97.56 89 PHE A C 1
ATOM 682 O O . PHE A 1 89 ? -7.867 -42.188 -4.883 1 97.56 89 PHE A O 1
ATOM 689 N N . SER A 1 90 ? -7.836 -43.094 -6.852 1 97.12 90 SER A N 1
ATOM 690 C CA . SER A 1 90 ? -9.234 -43.5 -6.855 1 97.12 90 SER A CA 1
ATOM 691 C C . SER A 1 90 ? -9.469 -44.656 -7.82 1 97.12 90 SER A C 1
ATOM 693 O O . SER A 1 90 ? -9.43 -44.469 -9.039 1 97.12 90 SER A O 1
ATOM 695 N N . ASP A 1 91 ? -9.797 -45.875 -7.371 1 94.44 91 ASP A N 1
ATOM 696 C CA . ASP A 1 91 ? -10.219 -47.062 -8.109 1 94.44 91 ASP A CA 1
ATOM 697 C C . ASP A 1 91 ? -9.375 -47.25 -9.367 1 94.44 91 ASP A C 1
ATOM 699 O O . ASP A 1 91 ? -9.922 -47.312 -10.477 1 94.44 91 ASP A O 1
ATOM 703 N N . GLY A 1 92 ? -8.062 -47.312 -9.188 1 95.88 92 GLY A N 1
ATOM 704 C CA . GLY A 1 92 ? -7.16 -47.656 -10.273 1 95.88 92 GLY A CA 1
ATOM 705 C C . GLY A 1 92 ? -6.629 -46.406 -11 1 95.88 92 GLY A C 1
ATOM 706 O O . GLY A 1 92 ? -5.973 -46.531 -12.039 1 95.88 92 GLY A O 1
ATOM 707 N N . VAL A 1 93 ? -6.922 -45.25 -10.531 1 98.12 93 VAL A N 1
ATOM 708 C CA . VAL A 1 93 ? -6.453 -44 -11.125 1 98.12 93 VAL A CA 1
ATOM 709 C C . VAL A 1 93 ? -5.512 -43.281 -10.156 1 98.12 93 VAL A C 1
ATOM 711 O O . VAL A 1 93 ? -5.758 -43.25 -8.945 1 98.12 93 VAL A O 1
ATOM 714 N N . ALA A 1 94 ? -4.395 -42.812 -10.617 1 98.5 94 ALA A N 1
ATOM 715 C CA . ALA A 1 94 ? -3.486 -41.938 -9.859 1 98.5 94 ALA A CA 1
ATOM 716 C C . ALA A 1 94 ? -3.348 -40.562 -10.508 1 98.5 94 ALA A C 1
ATOM 718 O O . ALA A 1 94 ? -3.199 -40.469 -11.727 1 98.5 94 ALA A O 1
ATOM 719 N N . ILE A 1 95 ? -3.422 -39.5 -9.695 1 98.25 95 ILE A N 1
ATOM 720 C CA . ILE A 1 95 ? -3.406 -38.188 -10.297 1 98.25 95 ILE A CA 1
ATOM 721 C C . ILE A 1 95 ? -2.521 -37.25 -9.469 1 98.25 95 ILE A C 1
ATOM 723 O O . ILE A 1 95 ? -2.494 -37.344 -8.242 1 98.25 95 ILE A O 1
ATOM 727 N N . VAL A 1 96 ? -1.766 -36.375 -10.141 1 98.25 96 VAL A N 1
ATOM 728 C CA . VAL A 1 96 ? -1.127 -35.188 -9.531 1 98.25 96 VAL A CA 1
ATOM 729 C C . VAL A 1 96 ? -1.647 -33.938 -10.188 1 98.25 96 VAL A C 1
ATOM 731 O O . VAL A 1 96 ? -2.074 -33.938 -11.344 1 98.25 96 VAL A O 1
ATOM 734 N N . HIS A 1 97 ? -1.691 -32.906 -9.398 1 96.25 97 HIS A N 1
ATOM 735 C CA . HIS A 1 97 ? -2.418 -31.703 -9.812 1 96.25 97 HIS A CA 1
ATOM 736 C C . HIS A 1 97 ? -1.703 -30.438 -9.359 1 96.25 97 HIS A C 1
ATOM 738 O O . HIS A 1 97 ? -1.265 -30.344 -8.211 1 96.25 97 HIS A O 1
ATOM 744 N N . ASN A 1 98 ? -1.429 -29.516 -10.289 1 93.38 98 ASN A N 1
ATOM 745 C CA . ASN A 1 98 ? -1.026 -28.141 -9.992 1 93.38 98 ASN A CA 1
ATOM 746 C C . ASN A 1 98 ? -2.104 -27.141 -10.398 1 93.38 98 ASN A C 1
ATOM 748 O O . ASN A 1 98 ? -2.355 -26.953 -11.594 1 93.38 98 ASN A O 1
ATOM 752 N N . GLY A 1 99 ? -2.727 -26.562 -9.43 1 90.75 99 GLY A N 1
ATOM 753 C CA . GLY A 1 99 ? -3.797 -25.625 -9.719 1 90.75 99 GLY A CA 1
ATOM 754 C C . GLY A 1 99 ? -4.93 -25.688 -8.703 1 90.75 99 GLY A C 1
ATOM 755 O O . GLY A 1 99 ? -4.734 -26.141 -7.574 1 90.75 99 GLY A O 1
ATOM 756 N N . ILE A 1 100 ? -6.07 -25.141 -9.094 1 87.94 100 ILE A N 1
ATOM 757 C CA . ILE A 1 100 ? -7.254 -25.109 -8.234 1 87.94 100 ILE A CA 1
ATOM 758 C C . ILE A 1 100 ? -8.492 -25.469 -9.055 1 87.94 100 ILE A C 1
ATOM 760 O O . ILE A 1 100 ? -8.789 -24.812 -10.062 1 87.94 100 ILE A O 1
ATOM 764 N N . ILE A 1 101 ? -9.109 -26.5 -8.594 1 92.94 101 ILE A N 1
ATOM 765 C CA . ILE A 1 101 ? -10.406 -26.844 -9.172 1 92.94 101 ILE A CA 1
ATOM 766 C C . ILE A 1 101 ? -11.5 -26.016 -8.508 1 92.94 101 ILE A C 1
ATOM 768 O O . ILE A 1 101 ? -11.945 -26.328 -7.402 1 92.94 101 ILE A O 1
ATOM 772 N N . GLU A 1 102 ? -12 -25.109 -9.234 1 87.38 102 GLU A N 1
ATOM 773 C CA . GLU A 1 102 ? -12.898 -24.109 -8.672 1 87.38 102 GLU A CA 1
ATOM 774 C C . GLU A 1 102 ? -14.25 -24.719 -8.312 1 87.38 102 GLU A C 1
ATOM 776 O O . GLU A 1 102 ? -14.875 -24.312 -7.328 1 87.38 102 GLU A O 1
ATOM 781 N N . ASN A 1 103 ? -14.727 -25.641 -9.086 1 91.56 103 ASN A N 1
ATOM 782 C CA . ASN A 1 103 ? -16.047 -26.234 -8.836 1 91.56 103 ASN A CA 1
ATOM 783 C C . ASN A 1 103 ? -15.93 -27.531 -8.055 1 91.56 103 ASN A C 1
ATOM 785 O O . ASN A 1 103 ? -16.75 -28.438 -8.219 1 91.56 103 ASN A O 1
ATOM 789 N N . PHE A 1 104 ? -14.898 -27.672 -7.262 1 92.19 104 PHE A N 1
ATOM 790 C CA . PHE A 1 104 ? -14.625 -28.922 -6.559 1 92.19 104 PHE A CA 1
ATOM 791 C C . PHE A 1 104 ? -15.758 -29.266 -5.594 1 92.19 104 PHE A C 1
ATOM 793 O O . PHE A 1 104 ? -16.094 -30.438 -5.395 1 92.19 104 PHE A O 1
ATOM 800 N N . ALA A 1 105 ? -16.344 -28.219 -4.984 1 88.69 105 ALA A N 1
ATOM 801 C CA . ALA A 1 105 ? -17.391 -28.469 -3.99 1 88.69 105 ALA A CA 1
ATOM 802 C C . ALA A 1 105 ? -18.609 -29.125 -4.625 1 88.69 105 ALA A C 1
ATOM 804 O O . ALA A 1 105 ? -19.156 -30.078 -4.078 1 88.69 105 ALA A O 1
ATOM 805 N N . GLU A 1 106 ? -19 -28.562 -5.707 1 92.38 106 GLU A N 1
ATOM 806 C CA . GLU A 1 106 ? -20.125 -29.109 -6.445 1 92.38 106 GLU A CA 1
ATOM 807 C C . GLU A 1 106 ? -19.828 -30.531 -6.906 1 92.38 106 GLU A C 1
ATOM 809 O O . GLU A 1 106 ? -20.688 -31.422 -6.785 1 92.38 106 GLU A O 1
ATOM 814 N N . LEU A 1 107 ? -18.688 -30.75 -7.418 1 96.5 107 LEU A N 1
ATOM 815 C CA . LEU A 1 107 ? -18.281 -32.062 -7.91 1 96.5 107 LEU A CA 1
ATOM 816 C C . LEU A 1 107 ? -18.188 -33.062 -6.766 1 96.5 107 LEU A C 1
ATOM 818 O O . LEU A 1 107 ? -18.578 -34.219 -6.918 1 96.5 107 LEU A O 1
ATOM 822 N N . ARG A 1 108 ? -17.641 -32.594 -5.684 1 95.38 108 ARG A N 1
ATOM 823 C CA . ARG A 1 108 ? -17.531 -33.469 -4.504 1 95.38 108 ARG A CA 1
ATOM 824 C C . ARG A 1 108 ? -18.906 -33.938 -4.043 1 95.38 108 ARG A C 1
ATOM 826 O O . ARG A 1 108 ? -19.094 -35.125 -3.771 1 95.38 108 ARG A O 1
ATOM 833 N N . ASP A 1 109 ? -19.812 -33 -3.971 1 94.81 109 ASP A N 1
ATOM 834 C CA . ASP A 1 109 ? -21.172 -33.344 -3.561 1 94.81 109 ASP A CA 1
ATOM 835 C C . ASP A 1 109 ? -21.781 -34.375 -4.492 1 94.81 109 ASP A C 1
ATOM 837 O O . ASP A 1 109 ? -22.422 -35.344 -4.035 1 94.81 109 ASP A O 1
ATOM 841 N N . GLU A 1 110 ? -21.594 -34.156 -5.719 1 96.38 110 GLU A N 1
ATOM 842 C CA . GLU A 1 110 ? -22.078 -35.094 -6.727 1 96.38 110 GLU A CA 1
ATOM 843 C C . GLU A 1 110 ? -21.469 -36.469 -6.547 1 96.38 110 GLU A C 1
ATOM 845 O O . GLU A 1 110 ? -22.172 -37.469 -6.562 1 96.38 110 GLU A O 1
ATOM 850 N N . LEU A 1 111 ? -20.219 -36.594 -6.316 1 97.56 111 LEU A N 1
ATOM 851 C CA . LEU A 1 111 ? -19.484 -37.844 -6.219 1 97.56 111 LEU A CA 1
ATOM 852 C C . LEU A 1 111 ? -19.828 -38.562 -4.922 1 97.56 111 LEU A C 1
ATOM 854 O O . LEU A 1 111 ? -19.938 -39.812 -4.906 1 97.56 111 LEU A O 1
ATOM 858 N N . VAL A 1 112 ? -20.016 -37.781 -3.895 1 96.19 112 VAL A N 1
ATOM 859 C CA . VAL A 1 112 ? -20.422 -38.375 -2.625 1 96.19 112 VAL A CA 1
ATOM 860 C C . VAL A 1 112 ? -21.797 -39.031 -2.777 1 96.19 112 VAL A C 1
ATOM 862 O O . VAL A 1 112 ? -22.016 -40.125 -2.275 1 96.19 112 VAL A O 1
ATOM 865 N N . ARG A 1 113 ? -22.75 -38.406 -3.465 1 93.88 113 ARG A N 1
ATOM 866 C CA . ARG A 1 113 ? -24.078 -38.938 -3.729 1 93.88 113 ARG A CA 1
ATOM 867 C C . ARG A 1 113 ? -23.969 -40.25 -4.527 1 93.88 113 ARG A C 1
ATOM 869 O O . ARG A 1 113 ? -24.828 -41.125 -4.41 1 93.88 113 ARG A O 1
ATOM 876 N N . ASP A 1 114 ? -22.844 -40.312 -5.348 1 96.19 114 ASP A N 1
ATOM 877 C CA . ASP A 1 114 ? -22.641 -41.469 -6.188 1 96.19 114 ASP A CA 1
ATOM 878 C C . ASP A 1 114 ? -21.906 -42.594 -5.426 1 96.19 114 ASP A C 1
ATOM 880 O O . ASP A 1 114 ? -21.594 -43.625 -5.988 1 96.19 114 ASP A O 1
ATOM 884 N N . GLY A 1 115 ? -21.516 -42.344 -4.23 1 95.44 115 GLY A N 1
ATOM 885 C CA . GLY A 1 115 ? -21 -43.375 -3.367 1 95.44 115 GLY A CA 1
ATOM 886 C C . GLY A 1 115 ? -19.484 -43.312 -3.189 1 95.44 115 GLY A C 1
ATOM 887 O O . GLY A 1 115 ? -18.891 -44.188 -2.574 1 95.44 115 GLY A O 1
ATOM 888 N N . TYR A 1 116 ? -18.797 -42.375 -3.713 1 96.19 116 TYR A N 1
ATOM 889 C CA . TYR A 1 116 ? -17.359 -42.219 -3.547 1 96.19 116 TYR A CA 1
ATOM 890 C C . TYR A 1 116 ? -17.016 -41.656 -2.182 1 96.19 116 TYR A C 1
ATOM 892 O O . TYR A 1 116 ? -17.719 -40.781 -1.687 1 96.19 116 TYR A O 1
ATOM 900 N N . ALA A 1 117 ? -15.984 -42.125 -1.566 1 95.88 117 ALA A N 1
ATOM 901 C CA . ALA A 1 117 ? -15.516 -41.625 -0.273 1 95.88 117 ALA A CA 1
ATOM 902 C C . ALA A 1 117 ? -14.219 -40.844 -0.426 1 95.88 117 ALA A C 1
ATOM 904 O O . ALA A 1 117 ? -13.32 -41.25 -1.159 1 95.88 117 ALA A O 1
ATOM 905 N N . PHE A 1 118 ? -14.203 -39.719 0.187 1 95.44 118 PHE A N 1
ATOM 906 C CA . PHE A 1 118 ? -13.039 -38.844 0.119 1 95.44 118 PHE A CA 1
ATOM 907 C C . PHE A 1 118 ? -12.141 -39.031 1.333 1 95.44 118 PHE A C 1
ATOM 909 O O . PHE A 1 118 ? -12.625 -39.188 2.457 1 95.44 118 PHE A O 1
ATOM 916 N N . SER A 1 119 ? -10.867 -39.094 1.117 1 93.75 119 SER A N 1
ATOM 917 C CA . SER A 1 119 ? -9.906 -39.344 2.188 1 93.75 119 SER A CA 1
ATOM 918 C C . SER A 1 119 ? -9.102 -38.062 2.506 1 93.75 119 SER A C 1
ATOM 920 O O . SER A 1 119 ? -8.375 -38.031 3.5 1 93.75 119 SER A O 1
ATOM 922 N N . SER A 1 120 ? -9.156 -37.062 1.672 1 93.75 120 SER A N 1
ATOM 923 C CA . SER A 1 120 ? -8.352 -35.844 1.833 1 93.75 120 SER A CA 1
ATOM 924 C C . SER A 1 120 ? -9.227 -34.594 1.771 1 93.75 120 SER A C 1
ATOM 926 O O . SER A 1 120 ? -10.445 -34.688 1.647 1 93.75 120 SER A O 1
ATOM 928 N N . GLN A 1 121 ? -8.641 -33.469 1.967 1 90.38 121 GLN A N 1
ATOM 929 C CA . GLN A 1 121 ? -9.32 -32.188 1.926 1 90.38 121 GLN A CA 1
ATOM 930 C C . GLN A 1 121 ? -9 -31.438 0.634 1 90.38 121 GLN A C 1
ATOM 932 O O . GLN A 1 121 ? -9.406 -30.281 0.464 1 90.38 121 GLN A O 1
ATOM 937 N N . THR A 1 122 ? -8.32 -32.125 -0.267 1 92.88 122 THR A N 1
ATOM 938 C CA . THR A 1 122 ? -7.82 -31.422 -1.454 1 92.88 122 THR A CA 1
ATOM 939 C C . THR A 1 122 ? -8.883 -31.406 -2.551 1 92.88 122 THR A C 1
ATOM 941 O O . THR A 1 122 ? -9.734 -32.281 -2.611 1 92.88 122 THR A O 1
ATOM 944 N N . ASP A 1 123 ? -8.898 -30.422 -3.328 1 92.19 123 ASP A N 1
ATOM 945 C CA . ASP A 1 123 ? -9.75 -30.359 -4.516 1 92.19 123 ASP A CA 1
ATOM 946 C C . ASP A 1 123 ? -9.305 -31.375 -5.566 1 92.19 123 ASP A C 1
ATOM 948 O O . ASP A 1 123 ? -10.102 -31.781 -6.406 1 92.19 123 ASP A O 1
ATOM 952 N N . THR A 1 124 ? -8.117 -31.844 -5.488 1 94.94 124 THR A N 1
ATOM 953 C CA . THR A 1 124 ? -7.512 -32.75 -6.473 1 94.94 124 THR A CA 1
ATOM 954 C C . THR A 1 124 ? -8.188 -34.094 -6.445 1 94.94 124 THR A C 1
ATOM 956 O O . THR A 1 124 ? -8.312 -34.75 -7.48 1 94.94 124 THR A O 1
ATOM 959 N N . GLU A 1 125 ? -8.625 -34.531 -5.246 1 96.81 125 GLU A N 1
ATOM 960 C CA . GLU A 1 125 ? -9.203 -35.844 -5.102 1 96.81 125 GLU A CA 1
ATOM 961 C C . GLU A 1 125 ? -10.484 -36 -5.914 1 96.81 125 GLU A C 1
ATOM 963 O O . GLU A 1 125 ? -10.82 -37.094 -6.383 1 96.81 125 GLU A O 1
ATOM 968 N N . VAL A 1 126 ? -11.117 -34.875 -6.148 1 97.19 126 VAL A N 1
ATOM 969 C CA . VAL A 1 126 ? -12.336 -34.875 -6.949 1 97.19 126 VAL A CA 1
ATOM 970 C C . VAL A 1 126 ? -12.023 -35.344 -8.367 1 97.19 126 VAL A C 1
ATOM 972 O O . VAL A 1 126 ? -12.82 -36.062 -8.984 1 97.19 126 VAL A O 1
ATOM 975 N N . VAL A 1 127 ? -10.906 -34.969 -8.891 1 98 127 VAL A N 1
ATOM 976 C CA . VAL A 1 127 ? -10.523 -35.312 -10.258 1 98 127 VAL A CA 1
ATOM 977 C C . VAL A 1 127 ? -10.281 -36.812 -10.359 1 98 127 VAL A C 1
ATOM 979 O O . VAL A 1 127 ? -10.711 -37.469 -11.32 1 98 127 VAL A O 1
ATOM 982 N N . ALA A 1 128 ? -9.609 -37.375 -9.383 1 98.19 128 ALA A N 1
ATOM 983 C CA . ALA A 1 128 ? -9.352 -38.812 -9.359 1 98.19 128 ALA A CA 1
ATOM 984 C C . ALA A 1 128 ? -10.656 -39.625 -9.391 1 98.19 128 ALA A C 1
ATOM 986 O O . ALA A 1 128 ? -10.805 -40.562 -10.164 1 98.19 128 ALA A O 1
ATOM 987 N N . HIS A 1 129 ? -11.57 -39.125 -8.547 1 98.31 129 HIS A N 1
ATOM 988 C CA . HIS A 1 129 ? -12.852 -39.812 -8.469 1 98.31 129 HIS A CA 1
ATOM 989 C C . HIS A 1 129 ? -13.648 -39.656 -9.758 1 98.31 129 HIS A C 1
ATOM 991 O O . HIS A 1 129 ? -14.328 -40.562 -10.195 1 98.31 129 HIS A O 1
ATOM 997 N N . LEU A 1 130 ? -13.57 -38.469 -10.344 1 98.25 130 LEU A N 1
ATOM 998 C CA . LEU A 1 130 ? -14.281 -38.25 -11.594 1 98.25 130 LEU A CA 1
ATOM 999 C C . LEU A 1 130 ? -13.789 -39.188 -12.688 1 98.25 130 LEU A C 1
ATOM 1001 O O . LEU A 1 130 ? -14.594 -39.781 -13.414 1 98.25 130 LEU A O 1
ATOM 1005 N N . VAL A 1 131 ? -12.508 -39.344 -12.828 1 98.5 131 VAL A N 1
ATOM 1006 C CA . VAL A 1 131 ? -11.93 -40.219 -13.844 1 98.5 131 VAL A CA 1
ATOM 1007 C C . VAL A 1 131 ? -12.305 -41.656 -13.539 1 98.5 131 VAL A C 1
ATOM 1009 O O . VAL A 1 131 ? -12.688 -42.406 -14.438 1 98.5 131 VAL A O 1
ATOM 1012 N N . ALA A 1 132 ? -12.188 -42.062 -12.266 1 98.12 132 ALA A N 1
ATOM 1013 C CA . ALA A 1 132 ? -12.539 -43.406 -11.852 1 98.12 132 ALA A CA 1
ATOM 1014 C C . ALA A 1 132 ? -13.992 -43.719 -12.195 1 98.12 132 ALA A C 1
ATOM 1016 O O . ALA A 1 132 ? -14.305 -44.844 -12.617 1 98.12 132 ALA A O 1
ATOM 1017 N N . ARG A 1 133 ? -14.805 -42.719 -11.922 1 97.69 133 ARG A N 1
ATOM 1018 C CA . ARG A 1 133 ? -16.219 -42.906 -12.219 1 97.69 133 ARG A CA 1
ATOM 1019 C C . ARG A 1 133 ? -16.438 -43.156 -13.711 1 97.69 133 ARG A C 1
ATOM 1021 O O . ARG A 1 133 ? -17.25 -44 -14.086 1 97.69 133 ARG A O 1
ATOM 1028 N N . GLU A 1 134 ? -15.82 -42.375 -14.555 1 97.69 134 GLU A N 1
ATOM 1029 C CA . GLU A 1 134 ? -15.945 -42.594 -15.992 1 97.69 134 GLU A CA 1
ATOM 1030 C C . GLU A 1 134 ? -15.422 -43.938 -16.406 1 97.69 134 GLU A C 1
ATOM 1032 O O . GLU A 1 134 ? -15.969 -44.594 -17.328 1 97.69 134 GLU A O 1
ATOM 1037 N N . LEU A 1 135 ? -14.344 -44.469 -15.789 1 97.62 135 LEU A N 1
ATOM 1038 C CA . LEU A 1 135 ? -13.844 -45.812 -16.031 1 97.62 135 LEU A CA 1
ATOM 1039 C C . LEU A 1 135 ? -14.891 -46.844 -15.656 1 97.62 135 LEU A C 1
ATOM 1041 O O . LEU A 1 135 ? -15.102 -47.812 -16.391 1 97.62 135 LEU A O 1
ATOM 1045 N N . ALA A 1 136 ? -15.492 -46.594 -14.555 1 96.81 136 ALA A N 1
ATOM 1046 C CA . ALA A 1 136 ? -16.5 -47.531 -14.055 1 96.81 136 ALA A CA 1
ATOM 1047 C C . ALA A 1 136 ? -17.688 -47.625 -15.008 1 96.81 136 ALA A C 1
ATOM 1049 O O . ALA A 1 136 ? -18.359 -48.656 -15.086 1 96.81 136 ALA A O 1
ATOM 1050 N N . LYS A 1 137 ? -17.922 -46.594 -15.719 1 96.5 137 LYS A N 1
ATOM 1051 C CA . LYS A 1 137 ? -19.016 -46.562 -16.688 1 96.5 137 LYS A CA 1
ATOM 1052 C C . LYS A 1 137 ? -18.625 -47.312 -17.969 1 96.5 137 LYS A C 1
ATOM 1054 O O . LYS A 1 137 ? -19.453 -47.438 -18.875 1 96.5 137 LYS A O 1
ATOM 1059 N N . GLY A 1 138 ? -17.406 -47.688 -18.094 1 96.5 138 GLY A N 1
ATOM 1060 C CA . GLY A 1 138 ? -17 -48.531 -19.219 1 96.5 138 GLY A CA 1
ATOM 1061 C C . GLY A 1 138 ? -16.078 -47.812 -20.203 1 96.5 138 GLY A C 1
ATOM 1062 O O . GLY A 1 138 ? -15.68 -48.375 -21.203 1 96.5 138 GLY A O 1
ATOM 1063 N N . LEU A 1 139 ? -15.727 -46.656 -19.906 1 97.5 139 LEU A N 1
ATOM 1064 C CA . LEU A 1 139 ? -14.867 -45.906 -20.828 1 97.5 139 LEU A CA 1
ATOM 1065 C C . LEU A 1 139 ? -13.422 -46.375 -20.703 1 97.5 139 LEU A C 1
ATOM 1067 O O . LEU A 1 139 ? -12.992 -46.812 -19.641 1 97.5 139 LEU A O 1
ATOM 1071 N N . LYS A 1 140 ? -12.688 -46.219 -21.797 1 97.69 140 LYS A N 1
ATOM 1072 C CA . LYS A 1 140 ? -11.25 -46.5 -21.781 1 97.69 140 LYS A CA 1
ATOM 1073 C C . LYS A 1 140 ? -10.492 -45.344 -21.094 1 97.69 140 LYS A C 1
ATOM 1075 O O . LYS A 1 140 ? -11.008 -44.25 -20.969 1 97.69 140 LYS A O 1
ATOM 1080 N N . PRO A 1 141 ? -9.32 -45.625 -20.656 1 97.88 141 PRO A N 1
ATOM 1081 C CA . PRO A 1 141 ? -8.578 -44.688 -19.828 1 97.88 141 PRO A CA 1
ATOM 1082 C C . PRO A 1 141 ? -8.484 -43.281 -20.469 1 97.88 141 PRO A C 1
ATOM 1084 O O . PRO A 1 141 ? -8.797 -42.281 -19.828 1 97.88 141 PRO A O 1
ATOM 1087 N N . VAL A 1 142 ? -8.078 -43.188 -21.734 1 98.31 142 VAL A N 1
ATOM 1088 C CA . VAL A 1 142 ? -7.883 -41.938 -22.406 1 98.31 142 VAL A CA 1
ATOM 1089 C C . VAL A 1 142 ? -9.211 -41.188 -22.5 1 98.31 142 VAL A C 1
ATOM 1091 O O . VAL A 1 142 ? -9.281 -39.969 -22.234 1 98.31 142 VAL A O 1
ATOM 1094 N N . GLU A 1 143 ? -10.25 -41.875 -22.828 1 98 143 GLU A N 1
ATOM 1095 C CA . GLU A 1 143 ? -11.578 -41.281 -22.938 1 98 143 GLU A CA 1
ATOM 1096 C C . GLU A 1 143 ? -12.117 -40.875 -21.578 1 98 143 GLU A C 1
ATOM 1098 O O . GLU A 1 143 ? -12.797 -39.844 -21.453 1 98 143 GLU A O 1
ATOM 1103 N N . ALA A 1 144 ? -11.875 -41.719 -20.625 1 98.19 144 ALA A N 1
ATOM 1104 C CA . ALA A 1 144 ? -12.312 -41.406 -19.266 1 98.19 144 ALA A CA 1
ATOM 1105 C C . ALA A 1 144 ? -11.68 -40.094 -18.766 1 98.19 144 ALA A C 1
ATOM 1107 O O . ALA A 1 144 ? -12.359 -39.281 -18.172 1 98.19 144 ALA A O 1
ATOM 1108 N N . ALA A 1 145 ? -10.398 -39.938 -19.031 1 98.38 145 ALA A N 1
ATOM 1109 C CA . ALA A 1 145 ? -9.695 -38.719 -18.641 1 98.38 145 ALA A CA 1
ATOM 1110 C C . ALA A 1 145 ? -10.289 -37.5 -19.344 1 98.38 145 ALA A C 1
ATOM 1112 O O . ALA A 1 145 ? -10.555 -36.5 -18.719 1 98.38 145 ALA A O 1
ATOM 1113 N N . HIS A 1 146 ? -10.5 -37.656 -20.625 1 98.25 146 HIS A N 1
ATOM 1114 C CA . HIS A 1 146 ? -11.031 -36.531 -21.406 1 98.25 146 HIS A CA 1
ATOM 1115 C C . HIS A 1 146 ? -12.398 -36.125 -20.906 1 98.25 146 HIS A C 1
ATOM 1117 O O . HIS A 1 146 ? -12.656 -34.906 -20.75 1 98.25 146 HIS A O 1
ATOM 1123 N N . GLN A 1 147 ? -13.242 -37.031 -20.625 1 97.81 147 GLN A N 1
ATOM 1124 C CA . GLN A 1 147 ? -14.586 -36.719 -20.141 1 97.81 147 GLN A CA 1
ATOM 1125 C C . GLN A 1 147 ? -14.539 -36 -18.797 1 97.81 147 GLN A C 1
ATOM 1127 O O . GLN A 1 147 ? -15.32 -35.094 -18.531 1 97.81 147 GLN A O 1
ATOM 1132 N N . ALA A 1 148 ? -13.688 -36.5 -17.969 1 98.06 148 ALA A N 1
ATOM 1133 C CA . ALA A 1 148 ? -13.531 -35.844 -16.656 1 98.06 148 ALA A CA 1
ATOM 1134 C C . ALA A 1 148 ? -13.016 -34.438 -16.812 1 98.06 148 ALA A C 1
ATOM 1136 O O . ALA A 1 148 ? -13.484 -33.531 -16.125 1 98.06 148 ALA A O 1
ATOM 1137 N N . LEU A 1 149 ? -12.039 -34.188 -17.703 1 98 149 LEU A N 1
ATOM 1138 C CA . LEU A 1 149 ? -11.43 -32.875 -17.922 1 98 149 LEU A CA 1
ATOM 1139 C C . LEU A 1 149 ? -12.484 -31.859 -18.344 1 98 149 LEU A C 1
ATOM 1141 O O . LEU A 1 149 ? -12.422 -30.703 -17.938 1 98 149 LEU A O 1
ATOM 1145 N N . LYS A 1 150 ? -13.445 -32.25 -19.031 1 96.94 150 LYS A N 1
ATOM 1146 C CA . LYS A 1 150 ? -14.484 -31.344 -19.562 1 96.94 150 LYS A CA 1
ATOM 1147 C C . LYS A 1 150 ? -15.367 -30.812 -18.438 1 96.94 150 LYS A C 1
ATOM 1149 O O . LYS A 1 150 ? -16.016 -29.781 -18.594 1 96.94 150 LYS A O 1
ATOM 1154 N N . ARG A 1 151 ? -15.312 -31.469 -17.344 1 97.12 151 ARG A N 1
ATOM 1155 C CA . ARG A 1 151 ? -16.188 -31.094 -16.234 1 97.12 151 ARG A CA 1
ATOM 1156 C C . ARG A 1 151 ? -15.469 -30.141 -15.281 1 97.12 151 ARG A C 1
ATOM 1158 O O . ARG A 1 151 ? -16.094 -29.547 -14.406 1 97.12 151 ARG A O 1
ATOM 1165 N N . LEU A 1 152 ? -14.203 -30.047 -15.422 1 96.81 152 LEU A N 1
ATOM 1166 C CA . LEU A 1 152 ? -13.414 -29.266 -14.477 1 96.81 152 LEU A CA 1
ATOM 1167 C C . LEU A 1 152 ? -13.469 -27.781 -14.812 1 96.81 152 LEU A C 1
ATOM 1169 O O . LEU A 1 152 ? -13.453 -27.406 -15.984 1 96.81 152 LEU A O 1
ATOM 1173 N N . GLU A 1 153 ? -13.641 -27 -13.773 1 93.44 153 GLU A N 1
ATOM 1174 C CA . GLU A 1 153 ? -13.516 -25.547 -13.875 1 93.44 153 GLU A CA 1
ATOM 1175 C C . GLU A 1 153 ? -12.352 -25.047 -13.039 1 93.44 153 GLU A C 1
ATOM 1177 O O . GLU A 1 153 ? -12.07 -25.562 -11.961 1 93.44 153 GLU A O 1
ATOM 1182 N N . GLY A 1 154 ? -11.656 -24.109 -13.641 1 90.06 154 GLY A N 1
ATOM 1183 C CA . GLY A 1 154 ? -10.531 -23.531 -12.93 1 90.06 154 GLY A CA 1
ATOM 1184 C C . GLY A 1 154 ? -9.203 -23.719 -13.648 1 90.06 154 GLY A C 1
ATOM 1185 O O . GLY A 1 154 ? -9.18 -23.984 -14.852 1 90.06 154 GLY A O 1
ATOM 1186 N N . ALA A 1 155 ? -8.117 -23.469 -12.992 1 89.5 155 ALA A N 1
ATOM 1187 C CA . ALA A 1 155 ? -6.766 -23.609 -13.531 1 89.5 155 ALA A CA 1
ATOM 1188 C C . ALA A 1 155 ? -6.117 -24.906 -13.055 1 89.5 155 ALA A C 1
ATOM 1190 O O . ALA A 1 155 ? -6.148 -25.219 -11.859 1 89.5 155 ALA A O 1
ATOM 1191 N N . PHE A 1 156 ? -5.602 -25.672 -14.016 1 94.12 156 PHE A N 1
ATOM 1192 C CA . PHE A 1 156 ? -5.016 -26.938 -13.57 1 94.12 156 PHE A CA 1
ATOM 1193 C C . PHE A 1 156 ? -3.98 -27.438 -14.578 1 94.12 156 PHE A C 1
ATOM 1195 O O . PHE A 1 156 ? -4.129 -27.219 -15.781 1 94.12 156 PHE A O 1
ATOM 1202 N N . ALA A 1 157 ? -2.945 -28.016 -14.102 1 95.56 157 ALA A N 1
ATOM 1203 C CA . ALA A 1 157 ? -2.051 -28.953 -14.781 1 95.56 157 ALA A CA 1
ATOM 1204 C C . ALA A 1 157 ? -2.102 -30.328 -14.133 1 95.56 157 ALA A C 1
ATOM 1206 O O . ALA A 1 157 ? -1.954 -30.453 -12.914 1 95.56 157 ALA A O 1
ATOM 1207 N N . LEU A 1 158 ? -2.391 -31.344 -14.969 1 97.94 158 LEU A N 1
ATOM 1208 C CA . LEU A 1 158 ? -2.617 -32.656 -14.414 1 97.94 158 LEU A CA 1
ATOM 1209 C C . LEU A 1 158 ? -1.721 -33.688 -15.094 1 97.94 158 LEU A C 1
ATOM 1211 O O . LEU A 1 158 ? -1.326 -33.531 -16.25 1 97.94 158 LEU A O 1
ATOM 1215 N N . ALA A 1 159 ? -1.352 -34.719 -14.406 1 98.69 159 ALA A N 1
ATOM 1216 C CA . ALA A 1 159 ? -0.831 -35.969 -14.922 1 98.69 159 ALA A CA 1
ATOM 1217 C C . ALA A 1 159 ? -1.586 -37.156 -14.328 1 98.69 159 ALA A C 1
ATOM 1219 O O . ALA A 1 159 ? -1.735 -37.25 -13.102 1 98.69 159 ALA A O 1
ATOM 1220 N N . ILE A 1 160 ? -2.084 -38.031 -15.172 1 98.81 160 ILE A N 1
ATOM 1221 C CA . ILE A 1 160 ? -2.971 -39.125 -14.758 1 98.81 160 ILE A CA 1
ATOM 1222 C C . ILE A 1 160 ? -2.402 -40.469 -15.219 1 98.81 160 ILE A C 1
ATOM 1224 O O . ILE A 1 160 ? -2.033 -40.625 -16.391 1 98.81 160 ILE A O 1
ATOM 1228 N N . MET A 1 161 ? -2.342 -41.375 -14.289 1 98.69 161 MET A N 1
ATOM 1229 C CA . MET A 1 161 ? -1.948 -42.75 -14.594 1 98.69 161 MET A CA 1
ATOM 1230 C C . MET A 1 161 ? -3.096 -43.719 -14.328 1 98.69 161 MET A C 1
ATOM 1232 O O . MET A 1 161 ? -4 -43.438 -13.547 1 98.69 161 MET A O 1
ATOM 1236 N N . PHE A 1 162 ? -3.023 -44.875 -15 1 98.44 162 PHE A N 1
ATOM 1237 C CA . PHE A 1 162 ? -4.098 -45.875 -14.938 1 98.44 162 PHE A CA 1
ATOM 1238 C C . PHE A 1 162 ? -3.547 -47.25 -14.609 1 98.44 162 PHE A C 1
ATOM 1240 O O . PHE A 1 162 ? -2.65 -47.75 -15.297 1 98.44 162 PHE A O 1
ATOM 1247 N N . LYS A 1 163 ? -4.156 -47.781 -13.555 1 97.44 163 LYS A N 1
ATOM 1248 C CA . LYS A 1 163 ? -3.803 -49.156 -13.188 1 97.44 163 LYS A CA 1
ATOM 1249 C C . LYS A 1 163 ? -3.877 -50.094 -14.406 1 97.44 163 LYS A C 1
ATOM 1251 O O . LYS A 1 163 ? -4.801 -50 -15.211 1 97.44 163 LYS A O 1
ATOM 1256 N N . GLY A 1 164 ? -2.902 -50.906 -14.539 1 95.94 164 GLY A N 1
ATOM 1257 C CA . GLY A 1 164 ? -2.908 -51.906 -15.609 1 95.94 164 GLY A CA 1
ATOM 1258 C C . GLY A 1 164 ? -2.262 -51.406 -16.891 1 95.94 164 GLY A C 1
ATOM 1259 O O . GLY A 1 164 ? -1.985 -52.188 -17.797 1 95.94 164 GLY A O 1
ATOM 1260 N N . ASP A 1 165 ? -2.029 -50.156 -17.016 1 96.38 165 ASP A N 1
ATOM 1261 C CA . ASP A 1 165 ? -1.393 -49.594 -18.203 1 96.38 165 ASP A CA 1
ATOM 1262 C C . ASP A 1 165 ? -0.023 -49 -17.875 1 96.38 165 ASP A C 1
ATOM 1264 O O . ASP A 1 165 ? 0.075 -47.875 -17.391 1 96.38 165 ASP A O 1
ATOM 1268 N N . GLU A 1 166 ? 1.009 -49.656 -18.25 1 96.38 166 GLU A N 1
ATOM 1269 C CA . GLU A 1 166 ? 2.365 -49.25 -17.891 1 96.38 166 GLU A CA 1
ATOM 1270 C C . GLU A 1 166 ? 2.988 -48.375 -18.984 1 96.38 166 GLU A C 1
ATOM 1272 O O . GLU A 1 166 ? 4.207 -48.188 -19.016 1 96.38 166 GLU A O 1
ATOM 1277 N N . ASP A 1 167 ? 2.16 -47.812 -19.859 1 97.44 167 ASP A N 1
ATOM 1278 C CA . ASP A 1 167 ? 2.688 -47.031 -20.969 1 97.44 167 ASP A CA 1
ATOM 1279 C C . ASP A 1 167 ? 1.869 -45.75 -21.188 1 97.44 167 ASP A C 1
ATOM 1281 O O . ASP A 1 167 ? 1.971 -45.125 -22.25 1 97.44 167 ASP A O 1
ATOM 1285 N N . LEU A 1 168 ? 1.119 -45.406 -20.25 1 98.19 168 LEU A N 1
ATOM 1286 C CA . LEU A 1 168 ? 0.221 -44.281 -20.547 1 98.19 168 LEU A CA 1
ATOM 1287 C C . LEU A 1 168 ? 0.199 -43.312 -19.391 1 98.19 168 LEU A C 1
ATOM 1289 O O . LEU A 1 168 ? -0.06 -43.688 -18.25 1 98.19 168 LEU A O 1
ATOM 1293 N N . ILE A 1 169 ? 0.51 -42.031 -19.672 1 98.75 169 ILE A N 1
ATOM 1294 C CA . ILE A 1 169 ? 0.19 -40.906 -18.812 1 98.75 169 ILE A CA 1
ATOM 1295 C C . ILE A 1 169 ? -0.629 -39.875 -19.609 1 98.75 169 ILE A C 1
ATOM 1297 O O . ILE A 1 169 ? -0.272 -39.531 -20.734 1 98.75 169 ILE A O 1
ATOM 1301 N N . VAL A 1 170 ? -1.742 -39.469 -19.094 1 98.81 170 VAL A N 1
ATOM 1302 C CA . VAL A 1 170 ? -2.51 -38.375 -19.703 1 98.81 170 VAL A CA 1
ATOM 1303 C C . VAL A 1 170 ? -2.191 -37.062 -18.984 1 98.81 170 VAL A C 1
ATOM 1305 O O . VAL A 1 170 ? -2.342 -36.969 -17.766 1 98.81 170 VAL A O 1
ATOM 1308 N N . GLY A 1 171 ? -1.666 -36.094 -19.703 1 98.44 171 GLY A N 1
ATOM 1309 C CA . GLY A 1 171 ? -1.438 -34.75 -19.188 1 98.44 171 GLY A CA 1
ATOM 1310 C C . GLY A 1 171 ? -2.475 -33.75 -19.656 1 98.44 171 GLY A C 1
ATOM 1311 O O . GLY A 1 171 ? -3.031 -33.906 -20.75 1 98.44 171 GLY A O 1
ATOM 1312 N N . ALA A 1 172 ? -2.742 -32.781 -18.875 1 98.25 172 ALA A N 1
ATOM 1313 C CA . ALA A 1 172 ? -3.688 -31.719 -19.25 1 98.25 172 ALA A CA 1
ATOM 1314 C C . ALA A 1 172 ? -3.271 -30.375 -18.672 1 98.25 172 ALA A C 1
ATOM 1316 O O . ALA A 1 172 ? -2.738 -30.297 -17.562 1 98.25 172 ALA A O 1
ATOM 1317 N N . ARG A 1 173 ? -3.484 -29.359 -19.422 1 96.38 173 ARG A N 1
ATOM 1318 C CA . ARG A 1 173 ? -3.133 -28.016 -19 1 96.38 173 ARG A CA 1
ATOM 1319 C C . ARG A 1 173 ? -4.297 -27.047 -19.203 1 96.38 173 ARG A C 1
ATOM 1321 O O . ARG A 1 173 ? -4.863 -26.984 -20.297 1 96.38 173 ARG A O 1
ATOM 1328 N N . ASN A 1 174 ? -4.605 -26.328 -18.188 1 94.12 174 ASN A N 1
ATOM 1329 C CA . ASN A 1 174 ? -5.445 -25.141 -18.234 1 94.12 174 ASN A CA 1
ATOM 1330 C C . ASN A 1 174 ? -4.969 -24.078 -17.234 1 94.12 174 ASN A C 1
ATOM 1332 O O . ASN A 1 174 ? -5.469 -24.016 -16.109 1 94.12 174 ASN A O 1
ATOM 1336 N N . GLY A 1 175 ? -4.137 -23.219 -17.734 1 90.19 175 GLY A N 1
ATOM 1337 C CA . GLY A 1 175 ? -3.582 -22.203 -16.859 1 90.19 175 GLY A CA 1
ATOM 1338 C C . GLY A 1 175 ? -2.141 -22.469 -16.469 1 90.19 175 GLY A C 1
ATOM 1339 O O . GLY A 1 175 ? -1.215 -21.969 -17.109 1 90.19 175 GLY A O 1
ATOM 1340 N N . PRO A 1 176 ? -1.89 -23.312 -15.383 1 91.06 176 PRO A N 1
ATOM 1341 C CA . PRO A 1 176 ? -0.512 -23.609 -14.984 1 91.06 176 PRO A CA 1
ATOM 1342 C C . PRO A 1 176 ? 0.288 -24.297 -16.078 1 91.06 176 PRO A C 1
ATOM 1344 O O . PRO A 1 176 ? -0.253 -25.141 -16.812 1 91.06 176 PRO A O 1
ATOM 1347 N N . PRO A 1 177 ? 1.517 -24.031 -16.141 1 90.88 177 PRO A N 1
ATOM 1348 C CA . PRO A 1 177 ? 2.32 -24.547 -17.25 1 90.88 177 PRO A CA 1
ATOM 1349 C C . PRO A 1 177 ? 2.525 -26.062 -17.156 1 90.88 177 PRO A C 1
ATOM 1351 O O . PRO A 1 177 ? 2.598 -26.625 -16.062 1 90.88 177 PRO A O 1
ATOM 1354 N N . LEU A 1 178 ? 2.637 -26.703 -18.266 1 95.06 178 LEU A N 1
ATOM 1355 C CA . LEU A 1 178 ? 2.965 -28.109 -18.453 1 95.06 178 LEU A CA 1
ATOM 1356 C C . LEU A 1 178 ? 3.641 -28.344 -19.797 1 95.06 178 LEU A C 1
ATOM 1358 O O . LEU A 1 178 ? 3.182 -27.844 -20.828 1 95.06 178 LEU A O 1
ATOM 1362 N N . ALA A 1 179 ? 4.758 -29.031 -19.75 1 95.5 179 ALA A N 1
ATOM 1363 C CA . ALA A 1 179 ? 5.508 -29.297 -20.984 1 95.5 179 ALA A CA 1
ATOM 1364 C C . ALA A 1 179 ? 5.75 -30.797 -21.156 1 95.5 179 ALA A C 1
ATOM 1366 O O . ALA A 1 179 ? 5.867 -31.531 -20.172 1 95.5 179 ALA A O 1
ATOM 1367 N N . VAL A 1 180 ? 5.781 -31.188 -22.422 1 97.81 180 VAL A N 1
ATOM 1368 C CA . VAL A 1 180 ? 6.156 -32.562 -22.781 1 97.81 180 VAL A CA 1
ATOM 1369 C C . VAL A 1 180 ? 7.637 -32.594 -23.156 1 97.81 180 VAL A C 1
ATOM 1371 O O . VAL A 1 180 ? 8.125 -31.766 -23.922 1 97.81 180 VAL A O 1
ATOM 1374 N N . GLY A 1 181 ? 8.328 -33.5 -22.531 1 97.25 181 GLY A N 1
ATOM 1375 C CA . GLY A 1 181 ? 9.711 -33.75 -22.891 1 97.25 181 GLY A CA 1
ATOM 1376 C C . GLY A 1 181 ? 9.891 -34.938 -23.797 1 97.25 181 GLY A C 1
ATOM 1377 O O . GLY A 1 181 ? 9.273 -36 -23.578 1 97.25 181 GLY A O 1
ATOM 1378 N N . HIS A 1 182 ? 10.688 -34.75 -24.812 1 97.25 182 HIS A N 1
ATOM 1379 C CA . HIS A 1 182 ? 10.93 -35.812 -25.781 1 97.25 182 HIS A CA 1
ATOM 1380 C C . HIS A 1 182 ? 12.289 -36.469 -25.547 1 97.25 182 HIS A C 1
ATOM 1382 O O . HIS A 1 182 ? 13.328 -35.844 -25.781 1 97.25 182 HIS A O 1
ATOM 1388 N N . GLY A 1 183 ? 12.234 -37.719 -25.109 1 95 183 GLY A N 1
ATOM 1389 C CA . GLY A 1 183 ? 13.461 -38.469 -24.953 1 95 183 GLY A CA 1
ATOM 1390 C C . GLY A 1 183 ? 13.656 -39.531 -26.031 1 95 183 GLY A C 1
ATOM 1391 O O . GLY A 1 183 ? 12.977 -39.5 -27.062 1 95 183 GLY A O 1
ATOM 1392 N N . ASP A 1 184 ? 14.711 -40.344 -25.812 1 93.56 184 ASP A N 1
ATOM 1393 C CA . ASP A 1 184 ? 14.961 -41.469 -26.688 1 93.56 184 ASP A CA 1
ATOM 1394 C C . ASP A 1 184 ? 14.258 -42.719 -26.188 1 93.56 184 ASP A C 1
ATOM 1396 O O . ASP A 1 184 ? 14.805 -43.469 -25.375 1 93.56 184 ASP A O 1
ATOM 1400 N N . GLY A 1 185 ? 13.125 -42.969 -26.688 1 93.62 185 GLY A N 1
ATOM 1401 C CA . GLY A 1 185 ? 12.328 -44.094 -26.234 1 93.62 185 GLY A CA 1
ATOM 1402 C C . GLY A 1 185 ? 11.703 -43.875 -24.875 1 93.62 185 GLY A C 1
ATOM 1403 O O . GLY A 1 185 ? 11.391 -44.844 -24.172 1 93.62 185 GLY A O 1
ATOM 1404 N N . GLU A 1 186 ? 11.695 -42.75 -24.375 1 96.62 186 GLU A N 1
ATOM 1405 C CA . GLU A 1 186 ? 11.047 -42.312 -23.141 1 96.62 186 GLU A CA 1
ATOM 1406 C C . GLU A 1 186 ? 10.398 -40.938 -23.328 1 96.62 186 GLU A C 1
ATOM 1408 O O . GLU A 1 186 ? 10.797 -40.188 -24.203 1 96.62 186 GLU A O 1
ATOM 1413 N N . MET A 1 187 ? 9.422 -40.656 -22.562 1 98.12 187 MET A N 1
ATOM 1414 C CA . MET A 1 187 ? 8.727 -39.375 -22.594 1 98.12 187 MET A CA 1
ATOM 1415 C C . MET A 1 187 ? 8.531 -38.844 -21.188 1 98.12 187 MET A C 1
ATOM 1417 O O . MET A 1 187 ? 8.562 -39.562 -20.219 1 98.12 187 MET A O 1
ATOM 1421 N N . PHE A 1 188 ? 8.383 -37.531 -21.156 1 97.88 188 PHE A N 1
ATOM 1422 C CA . PHE A 1 188 ? 8.328 -36.875 -19.859 1 97.88 188 PHE A CA 1
ATOM 1423 C C . PHE A 1 188 ? 7.242 -35.812 -19.844 1 97.88 188 PHE A C 1
ATOM 1425 O O . PHE A 1 188 ? 6.836 -35.312 -20.891 1 97.88 188 PHE A O 1
ATOM 1432 N N . LEU A 1 189 ? 6.723 -35.562 -18.719 1 97.75 189 LEU A N 1
ATOM 1433 C CA . LEU A 1 189 ? 5.871 -34.406 -18.406 1 97.75 189 LEU A CA 1
ATOM 1434 C C . LEU A 1 189 ? 6.449 -33.594 -17.266 1 97.75 189 LEU A C 1
ATOM 1436 O O . LEU A 1 189 ? 6.965 -34.156 -16.297 1 97.75 189 LEU A O 1
ATOM 1440 N N . GLY A 1 190 ? 6.465 -32.281 -17.406 1 95.06 190 GLY A N 1
ATOM 1441 C CA . GLY A 1 190 ? 6.961 -31.438 -16.344 1 95.06 190 GLY A CA 1
ATOM 1442 C C . GLY A 1 190 ? 6.254 -30.094 -16.281 1 95.06 190 GLY A C 1
ATOM 1443 O O . GLY A 1 190 ? 5.922 -29.516 -17.312 1 95.06 190 GLY A O 1
ATOM 1444 N N . SER A 1 191 ? 6.035 -29.641 -15.039 1 92.81 191 SER A N 1
ATOM 1445 C CA . SER A 1 191 ? 5.398 -28.344 -14.844 1 92.81 191 SER A CA 1
ATOM 1446 C C . SER A 1 191 ? 6.359 -27.203 -15.164 1 92.81 191 SER A C 1
ATOM 1448 O O . SER A 1 191 ? 5.949 -26.047 -15.234 1 92.81 191 SER A O 1
ATOM 1450 N N . ASP A 1 192 ? 7.586 -27.469 -15.336 1 87.69 192 ASP A N 1
ATOM 1451 C CA . ASP A 1 192 ? 8.641 -26.562 -15.758 1 87.69 192 ASP A CA 1
ATOM 1452 C C . ASP A 1 192 ? 9.734 -27.297 -16.531 1 87.69 192 ASP A C 1
ATOM 1454 O O . ASP A 1 192 ? 10.086 -28.422 -16.172 1 87.69 192 ASP A O 1
ATO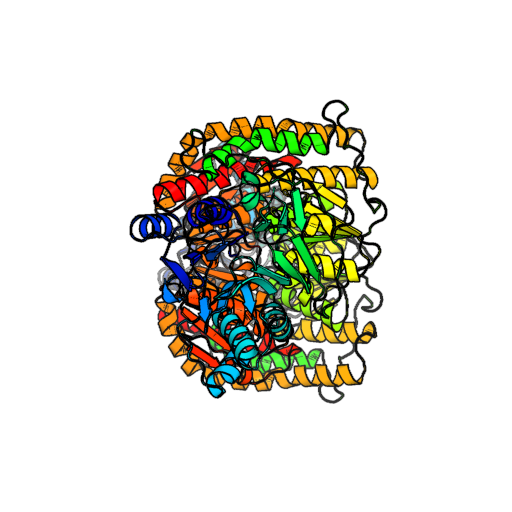M 1458 N N . ALA A 1 193 ? 10.242 -26.625 -17.5 1 85.62 193 ALA A N 1
ATOM 1459 C CA . ALA A 1 193 ? 11.273 -27.234 -18.328 1 85.62 193 ALA A CA 1
ATOM 1460 C C . ALA A 1 193 ? 12.516 -27.578 -17.5 1 85.62 193 ALA A C 1
ATOM 1462 O O . ALA A 1 193 ? 13.242 -28.516 -17.828 1 85.62 193 ALA A O 1
ATOM 1463 N N . ILE A 1 194 ? 12.695 -26.906 -16.453 1 83.88 194 ILE A N 1
ATOM 1464 C CA . ILE A 1 194 ? 13.891 -27.109 -15.641 1 83.88 194 ILE A CA 1
ATOM 1465 C C . ILE A 1 194 ? 13.875 -28.516 -15.047 1 83.88 194 ILE A C 1
ATOM 1467 O O . ILE A 1 194 ? 14.93 -29.125 -14.852 1 83.88 194 ILE A O 1
ATOM 1471 N N . ALA A 1 195 ? 12.766 -29.078 -14.789 1 88.5 195 ALA A N 1
ATOM 1472 C CA . ALA A 1 195 ? 12.641 -30.406 -14.227 1 88.5 195 ALA A CA 1
ATOM 1473 C C . ALA A 1 195 ? 13.016 -31.469 -15.258 1 88.5 195 ALA A C 1
ATOM 1475 O O . ALA A 1 195 ? 13.422 -32.594 -14.898 1 88.5 195 ALA A O 1
ATOM 1476 N N . LEU A 1 196 ? 12.93 -31.125 -16.531 1 91.5 196 LEU A N 1
ATOM 1477 C CA . LEU A 1 196 ? 13.141 -32.094 -17.609 1 91.5 196 LEU A CA 1
ATOM 1478 C C . LEU A 1 196 ? 14.562 -32 -18.141 1 91.5 196 LEU A C 1
ATOM 1480 O O . LEU A 1 196 ? 15.023 -32.906 -18.844 1 91.5 196 LEU A O 1
ATOM 1484 N N . ALA A 1 197 ? 15.258 -30.984 -17.719 1 88.12 197 ALA A N 1
ATOM 1485 C CA . ALA A 1 197 ? 16.562 -30.641 -18.281 1 88.12 197 ALA A CA 1
ATOM 1486 C C . ALA A 1 197 ? 17.547 -31.797 -18.156 1 88.12 197 ALA A C 1
ATOM 1488 O O . ALA A 1 197 ? 18.359 -32.031 -19.062 1 88.12 197 ALA A O 1
ATOM 1489 N N . PRO A 1 198 ? 17.5 -32.562 -17.047 1 86.88 198 PRO A N 1
ATOM 1490 C CA . PRO A 1 198 ? 18.422 -33.688 -16.938 1 86.88 198 PRO A CA 1
ATOM 1491 C C . PRO A 1 198 ? 18.141 -34.781 -17.953 1 86.88 198 PRO A C 1
ATOM 1493 O O . PRO A 1 198 ? 19.016 -35.625 -18.203 1 86.88 198 PRO A O 1
ATOM 1496 N N . PHE A 1 199 ? 17.016 -34.812 -18.5 1 92.06 199 PHE A N 1
ATOM 1497 C CA . PHE A 1 199 ? 16.594 -35.938 -19.344 1 92.06 199 PHE A CA 1
ATOM 1498 C C . PHE A 1 199 ? 16.625 -35.531 -20.812 1 92.06 199 PHE A C 1
ATOM 1500 O O . PHE A 1 199 ? 16.984 -36.375 -21.672 1 92.06 199 PHE A O 1
ATOM 1507 N N . THR A 1 200 ? 16.141 -34.344 -21.078 1 92.75 200 THR A N 1
ATOM 1508 C CA . THR A 1 200 ? 16.062 -33.906 -22.453 1 92.75 200 THR A CA 1
ATOM 1509 C C . THR A 1 200 ? 15.961 -32.375 -22.531 1 92.75 200 THR A C 1
ATOM 1511 O O . THR A 1 200 ? 15.523 -31.734 -21.562 1 92.75 200 THR A O 1
ATOM 1514 N N . ASN A 1 201 ? 16.422 -31.812 -23.625 1 90.56 201 ASN A N 1
ATOM 1515 C CA . ASN A 1 201 ? 16.234 -30.391 -23.906 1 90.56 201 ASN A CA 1
ATOM 1516 C C . ASN A 1 201 ? 15.203 -30.172 -25.016 1 90.56 201 ASN A C 1
ATOM 1518 O O . ASN A 1 201 ? 14.891 -29.047 -25.359 1 90.56 201 ASN A O 1
ATOM 1522 N N . SER A 1 202 ? 14.742 -31.297 -25.484 1 94.62 202 SER A N 1
ATOM 1523 C CA . SER A 1 202 ? 13.688 -31.219 -26.5 1 94.62 202 SER A CA 1
ATOM 1524 C C . SER A 1 202 ? 12.305 -31.219 -25.844 1 94.62 202 SER A C 1
ATOM 1526 O O . SER A 1 202 ? 11.875 -32.219 -25.297 1 94.62 202 SER A O 1
ATOM 1528 N N . ILE A 1 203 ? 11.602 -30.016 -25.969 1 94.88 203 ILE A N 1
ATOM 1529 C CA . ILE A 1 203 ? 10.383 -29.875 -25.172 1 94.88 203 ILE A CA 1
ATOM 1530 C C . ILE A 1 203 ? 9.266 -29.312 -26.062 1 94.88 203 ILE A C 1
ATOM 1532 O O . ILE A 1 203 ? 9.531 -28.641 -27.062 1 94.88 203 ILE A O 1
ATOM 1536 N N . THR A 1 204 ? 8.055 -29.719 -25.766 1 96.5 204 THR A N 1
ATOM 1537 C CA . THR A 1 204 ? 6.836 -29.141 -26.312 1 96.5 204 THR A CA 1
ATOM 1538 C C . THR A 1 204 ? 5.965 -28.562 -25.203 1 96.5 204 THR A C 1
ATOM 1540 O O . THR A 1 204 ? 5.516 -29.312 -24.312 1 96.5 204 THR A O 1
ATOM 1543 N N . TYR A 1 205 ? 5.73 -27.234 -25.234 1 94.12 205 TYR A N 1
ATOM 1544 C CA . TYR A 1 205 ? 4.848 -26.625 -24.25 1 94.12 205 TYR A CA 1
ATOM 1545 C C . TYR A 1 205 ? 3.385 -26.812 -24.641 1 94.12 205 TYR A C 1
ATOM 1547 O O . TYR A 1 205 ? 3.004 -26.578 -25.781 1 94.12 205 TYR A O 1
ATOM 1555 N N . LEU A 1 206 ? 2.598 -27.25 -23.734 1 95.88 206 LEU A N 1
ATOM 1556 C CA . LEU A 1 206 ? 1.157 -27.328 -23.953 1 95.88 206 LEU A CA 1
ATOM 1557 C C . LEU A 1 206 ? 0.516 -25.938 -23.828 1 95.88 206 LEU A C 1
ATOM 1559 O O . LEU A 1 206 ? 1.018 -25.094 -23.094 1 95.88 206 LEU A O 1
ATOM 1563 N N . GLU A 1 207 ? -0.558 -25.719 -24.5 1 93.69 207 GLU A N 1
ATOM 1564 C CA . GLU A 1 207 ? -1.332 -24.484 -24.422 1 93.69 207 GLU A CA 1
ATOM 1565 C C . GLU A 1 207 ? -2.588 -24.672 -23.562 1 93.69 207 GLU A C 1
ATOM 1567 O O . GLU A 1 207 ? -2.953 -25.797 -23.234 1 93.69 207 GLU A O 1
ATOM 1572 N N . ASP A 1 208 ? -3.189 -23.594 -23.203 1 92.5 208 ASP A N 1
ATOM 1573 C CA . ASP A 1 208 ? -4.402 -23.672 -22.391 1 92.5 208 ASP A CA 1
ATOM 1574 C C . ASP A 1 208 ? -5.492 -24.469 -23.109 1 92.5 208 ASP A C 1
ATOM 1576 O O . ASP A 1 208 ? -5.809 -24.172 -24.266 1 92.5 208 ASP A O 1
ATOM 1580 N N . GLY A 1 209 ? -6 -25.469 -22.406 1 95.06 209 GLY A N 1
ATOM 1581 C CA . GLY A 1 209 ? -7.043 -26.297 -22.984 1 95.06 209 GLY A CA 1
ATOM 1582 C C . GLY A 1 209 ? -6.508 -27.578 -23.594 1 95.06 209 GLY A C 1
ATOM 1583 O O . GLY A 1 209 ? -7.281 -28.484 -23.922 1 95.06 209 GLY A O 1
ATOM 1584 N N . ASP A 1 210 ? -5.18 -27.688 -23.672 1 97.56 210 ASP A N 1
ATOM 1585 C CA . ASP A 1 210 ? -4.562 -28.875 -24.266 1 97.56 210 ASP A CA 1
ATOM 1586 C C . ASP A 1 210 ? -4.582 -30.047 -23.297 1 97.56 210 ASP A C 1
ATOM 1588 O O . ASP A 1 210 ? -4.5 -29.859 -22.078 1 97.56 210 ASP A O 1
ATOM 1592 N N . TRP A 1 211 ? -4.742 -31.156 -23.766 1 98.44 211 TRP A N 1
ATOM 1593 C CA . TRP A 1 211 ? -4.391 -32.375 -23.047 1 98.44 211 TRP A CA 1
ATOM 1594 C C . TRP A 1 211 ? -3.607 -33.344 -23.938 1 98.44 211 TRP A C 1
ATOM 1596 O O . TRP A 1 211 ? -3.715 -33.281 -25.156 1 98.44 211 TRP A O 1
ATOM 1606 N N . ALA A 1 212 ? -2.732 -34.094 -23.375 1 98.69 212 ALA A N 1
ATOM 1607 C CA . ALA A 1 212 ? -1.774 -34.906 -24.125 1 98.69 212 ALA A CA 1
ATOM 1608 C C . ALA A 1 212 ? -1.829 -36.375 -23.703 1 98.69 212 ALA A C 1
ATOM 1610 O O . ALA A 1 212 ? -1.979 -36.688 -22.516 1 98.69 212 ALA A O 1
ATOM 1611 N N . VAL A 1 213 ? -1.88 -37.219 -24.625 1 98.75 213 VAL A N 1
ATOM 1612 C CA . VAL A 1 213 ? -1.688 -38.656 -24.422 1 98.75 213 VAL A CA 1
ATOM 1613 C C . VAL A 1 213 ? -0.219 -39 -24.625 1 98.75 213 VAL A C 1
ATOM 1615 O O . VAL A 1 213 ? 0.266 -39.031 -25.766 1 98.75 213 VAL A O 1
ATOM 1618 N N . VAL A 1 214 ? 0.442 -39.344 -23.516 1 98.56 214 VAL A N 1
ATOM 1619 C CA . VAL A 1 214 ? 1.886 -39.562 -23.547 1 98.56 214 VAL A CA 1
ATOM 1620 C C . VAL A 1 214 ? 2.197 -41.031 -23.391 1 98.56 214 VAL A C 1
ATOM 1622 O O . VAL A 1 214 ? 1.797 -41.656 -22.391 1 98.56 214 VAL A O 1
ATOM 1625 N N . ARG A 1 215 ? 2.824 -41.594 -24.297 1 97.81 215 ARG A N 1
ATOM 1626 C CA . ARG A 1 215 ? 3.336 -42.938 -24.25 1 97.81 215 ARG A CA 1
ATOM 1627 C C . ARG A 1 215 ? 4.852 -42.969 -24.406 1 97.81 215 ARG A C 1
ATOM 1629 O O . ARG A 1 215 ? 5.469 -41.938 -24.656 1 97.81 215 ARG A O 1
ATOM 1636 N N . ARG A 1 216 ? 5.398 -44.125 -24.25 1 96.5 216 ARG A N 1
ATOM 1637 C CA . ARG A 1 216 ? 6.852 -44.281 -24.219 1 96.5 216 ARG A CA 1
ATOM 1638 C C . ARG A 1 216 ? 7.477 -43.75 -25.5 1 96.5 216 ARG A C 1
ATOM 1640 O O . ARG A 1 216 ? 8.562 -43.156 -25.484 1 96.5 216 ARG A O 1
ATOM 1647 N N . ASP A 1 217 ? 6.777 -43.844 -26.641 1 94.69 217 ASP A N 1
ATOM 1648 C CA . ASP A 1 217 ? 7.422 -43.531 -27.906 1 94.69 217 ASP A CA 1
ATOM 1649 C C . ASP A 1 217 ? 6.633 -42.469 -28.672 1 94.69 217 ASP A C 1
ATOM 1651 O O . ASP A 1 217 ? 6.961 -42.125 -29.812 1 94.69 217 ASP A O 1
ATOM 1655 N N . SER A 1 218 ? 5.645 -41.938 -28.031 1 95.88 218 SER A N 1
ATOM 1656 C CA . SER A 1 218 ? 4.824 -41 -28.781 1 95.88 218 SER A CA 1
ATOM 1657 C C . SER A 1 218 ? 4.031 -40.094 -27.859 1 95.88 218 SER A C 1
ATOM 1659 O O . SER A 1 218 ? 3.818 -40.406 -26.688 1 95.88 218 SER A O 1
ATOM 1661 N N . VAL A 1 219 ? 3.623 -38.938 -28.422 1 97.75 219 VAL A N 1
ATOM 1662 C CA . VAL A 1 219 ? 2.721 -38.031 -27.75 1 97.75 219 VAL A CA 1
ATOM 1663 C C . VAL A 1 219 ? 1.688 -37.5 -28.734 1 97.75 219 VAL A C 1
ATOM 1665 O O . VAL A 1 219 ? 2.01 -37.25 -29.891 1 97.75 219 VAL A O 1
ATOM 1668 N N . ALA A 1 220 ? 0.497 -37.5 -28.375 1 98.31 220 ALA A N 1
ATOM 1669 C CA . ALA A 1 220 ? -0.588 -36.844 -29.109 1 98.31 220 ALA A CA 1
ATOM 1670 C C . ALA A 1 220 ? -1.235 -35.75 -28.266 1 98.31 220 ALA A C 1
ATOM 1672 O O . ALA A 1 220 ? -1.549 -35.969 -27.094 1 98.31 220 ALA A O 1
ATOM 1673 N N . ILE A 1 221 ? -1.356 -34.594 -28.844 1 98.5 221 ILE A N 1
ATOM 1674 C CA . ILE A 1 221 ? -1.926 -33.438 -28.125 1 98.5 221 ILE A CA 1
ATOM 1675 C C . ILE A 1 221 ? -3.295 -33.125 -28.719 1 98.5 221 ILE A C 1
ATOM 1677 O O . ILE A 1 221 ? -3.479 -33.125 -29.938 1 98.5 221 ILE A O 1
ATOM 1681 N N . PHE A 1 222 ? -4.219 -32.844 -27.859 1 98.5 222 PHE A N 1
ATOM 1682 C CA . PHE A 1 222 ? -5.59 -32.531 -28.25 1 98.5 222 PHE A CA 1
ATOM 1683 C C . PHE A 1 222 ? -6.062 -31.25 -27.547 1 98.5 222 PHE A C 1
ATOM 1685 O O . PHE A 1 222 ? -5.535 -30.875 -26.5 1 98.5 222 PHE A O 1
ATOM 1692 N N . ASP A 1 223 ? -7.004 -30.547 -28.141 1 97.38 223 ASP A N 1
ATOM 1693 C CA . ASP A 1 223 ? -7.676 -29.469 -27.438 1 97.38 223 ASP A CA 1
ATOM 1694 C C . ASP A 1 223 ? -8.828 -29.984 -26.578 1 97.38 223 ASP A C 1
ATOM 1696 O O . ASP A 1 223 ? -9.086 -31.188 -26.547 1 97.38 223 ASP A O 1
ATOM 1700 N N . ILE A 1 224 ? -9.484 -29.203 -25.875 1 95.25 224 ILE A N 1
ATOM 1701 C CA . ILE A 1 224 ? -10.477 -29.609 -24.875 1 95.25 224 ILE A CA 1
ATOM 1702 C C . ILE A 1 224 ? -11.656 -30.281 -25.562 1 95.25 224 ILE A C 1
ATOM 1704 O O . ILE A 1 224 ? -12.367 -31.078 -24.969 1 95.25 224 ILE A O 1
ATOM 1708 N N . ASP A 1 225 ? -11.836 -30 -26.812 1 95.38 225 ASP A N 1
ATOM 1709 C CA . ASP A 1 225 ? -12.945 -30.562 -27.578 1 95.38 225 ASP A CA 1
ATOM 1710 C C . ASP A 1 225 ? -12.562 -31.922 -28.188 1 95.38 225 ASP A C 1
ATOM 1712 O O . ASP A 1 225 ? -13.391 -32.594 -28.797 1 95.38 225 ASP A O 1
ATOM 1716 N N . GLY A 1 226 ? -11.375 -32.344 -28.062 1 96 226 GLY A N 1
ATOM 1717 C CA . GLY A 1 226 ? -10.93 -33.625 -28.516 1 96 226 GLY A CA 1
ATOM 1718 C C . GLY A 1 226 ? -10.32 -33.625 -29.906 1 96 226 GLY A C 1
ATOM 1719 O O . GLY A 1 226 ? -10.078 -34.656 -30.5 1 96 226 GLY A O 1
ATOM 1720 N N . LYS A 1 227 ? -10.062 -32.438 -30.422 1 97.12 227 LYS A N 1
ATOM 1721 C CA . LYS A 1 227 ? -9.422 -32.312 -31.734 1 97.12 227 LYS A CA 1
ATOM 1722 C C . LYS A 1 227 ? -7.902 -32.344 -31.594 1 97.12 227 LYS A C 1
ATOM 1724 O O . LYS A 1 227 ? -7.332 -31.609 -30.781 1 97.12 227 LYS A O 1
ATOM 1729 N N . LYS A 1 228 ? -7.297 -33.094 -32.406 1 97.38 228 LYS A N 1
ATOM 1730 C CA . LYS A 1 228 ? -5.84 -33.188 -32.406 1 97.38 228 LYS A CA 1
ATOM 1731 C C . LYS A 1 228 ? -5.211 -31.859 -32.812 1 97.38 228 LYS A C 1
ATOM 1733 O O . LYS A 1 228 ? -5.656 -31.234 -33.781 1 97.38 228 LYS A O 1
ATOM 1738 N N . VAL A 1 229 ? -4.273 -31.375 -32.062 1 97.25 229 VAL A N 1
ATOM 1739 C CA . VAL A 1 229 ? -3.598 -30.125 -32.375 1 97.25 229 VAL A CA 1
ATOM 1740 C C . VAL A 1 229 ? -2.092 -30.359 -32.438 1 97.25 229 VAL A C 1
ATOM 1742 O O . VAL A 1 229 ? -1.569 -31.297 -31.859 1 97.25 229 VAL A O 1
ATOM 1745 N N . GLU A 1 230 ? -1.417 -29.562 -33.219 1 96.06 230 GLU A N 1
ATOM 1746 C CA . GLU A 1 230 ? 0.038 -29.609 -33.344 1 96.06 230 GLU A CA 1
ATOM 1747 C C . GLU A 1 230 ? 0.684 -28.469 -32.562 1 96.06 230 GLU A C 1
ATOM 1749 O O . GLU A 1 230 ? 0.224 -27.328 -32.625 1 96.06 230 GLU A O 1
ATOM 1754 N N . ARG A 1 231 ? 1.559 -28.859 -31.719 1 96.25 231 ARG A N 1
ATOM 1755 C CA . ARG A 1 231 ? 2.354 -27.891 -30.969 1 96.25 231 ARG A CA 1
ATOM 1756 C C . ARG A 1 231 ? 3.83 -28 -31.328 1 96.25 231 ARG A C 1
ATOM 1758 O O . ARG A 1 231 ? 4.344 -29.094 -31.547 1 96.25 231 ARG A O 1
ATOM 1765 N N . LYS A 1 232 ? 4.527 -26.875 -31.312 1 93.12 232 LYS A N 1
ATOM 1766 C CA . LYS A 1 232 ? 5.91 -26.812 -31.766 1 93.12 232 LYS A CA 1
ATOM 1767 C C . LYS A 1 232 ? 6.855 -27.469 -30.766 1 93.12 232 LYS A C 1
ATOM 1769 O O . LYS A 1 232 ? 6.777 -27.203 -29.562 1 93.12 232 LYS A O 1
ATOM 1774 N N . ARG A 1 233 ? 7.695 -28.391 -31.297 1 94.12 233 ARG A N 1
ATOM 1775 C CA . ARG A 1 233 ? 8.812 -28.938 -30.531 1 94.12 233 ARG A CA 1
ATOM 1776 C C . ARG A 1 233 ? 10.016 -28 -30.578 1 94.12 233 ARG A C 1
ATOM 1778 O O . ARG A 1 233 ? 10.406 -27.531 -31.656 1 94.12 233 ARG A O 1
ATOM 1785 N N . GLN A 1 234 ? 10.547 -27.625 -29.406 1 91.69 234 GLN A N 1
ATOM 1786 C CA . GLN A 1 234 ? 11.641 -26.656 -29.359 1 91.69 234 GLN A CA 1
ATOM 1787 C C . GLN A 1 234 ? 12.734 -27.125 -28.406 1 91.69 234 GLN A C 1
ATOM 1789 O O . GLN A 1 234 ? 12.508 -28 -27.562 1 91.69 234 GLN A O 1
ATOM 1794 N N . GLN A 1 235 ? 13.969 -26.484 -28.578 1 89 235 GLN A N 1
ATOM 1795 C CA . GLN A 1 235 ? 15.078 -26.75 -27.672 1 89 235 GLN A CA 1
ATOM 1796 C C . GLN A 1 235 ? 15.094 -25.766 -26.516 1 89 235 GLN A C 1
ATOM 1798 O O . GLN A 1 235 ? 15.188 -24.547 -26.719 1 89 235 GLN A O 1
ATOM 1803 N N . SER A 1 236 ? 14.852 -26.359 -25.391 1 82.94 236 SER A N 1
ATOM 1804 C CA . SER A 1 236 ? 14.875 -25.516 -24.203 1 82.94 236 SER A CA 1
ATOM 1805 C C . SER A 1 236 ? 16.297 -25.062 -23.875 1 82.94 236 SER A C 1
ATOM 1807 O O . SER A 1 236 ? 17.25 -25.844 -24.016 1 82.94 236 SER A O 1
ATOM 1809 N N . LEU A 1 237 ? 16.438 -23.75 -23.609 1 71.62 237 LEU A N 1
ATOM 1810 C CA . LEU A 1 237 ? 17.719 -23.188 -23.219 1 71.62 237 LEU A CA 1
ATOM 1811 C C . LEU A 1 237 ? 17.984 -23.406 -21.734 1 71.62 237 LEU A C 1
ATOM 1813 O O . LEU A 1 237 ? 19.031 -23 -21.219 1 71.62 237 LEU A O 1
ATOM 1817 N N . SER A 1 238 ? 16.953 -23.922 -21.156 1 61.78 238 SER A N 1
ATOM 1818 C CA . SER A 1 238 ? 17.094 -24.125 -19.719 1 61.78 238 SER A CA 1
ATOM 1819 C C . SER A 1 238 ? 18.281 -25.016 -19.391 1 61.78 238 SER A C 1
ATOM 1821 O O . SER A 1 238 ? 18.406 -26.109 -19.953 1 61.78 238 SER A O 1
ATOM 1823 N N . THR A 1 239 ? 19.5 -24.328 -19.234 1 54.44 239 THR A N 1
ATOM 1824 C CA . THR A 1 239 ? 20.719 -25.094 -19.016 1 54.44 239 THR A CA 1
ATOM 1825 C C . THR A 1 239 ? 20.609 -25.953 -17.75 1 54.44 239 THR A C 1
ATOM 1827 O O . THR A 1 239 ? 19.859 -25.609 -16.828 1 54.44 239 THR A O 1
ATOM 1830 N N . SER A 1 240 ? 21.031 -27.188 -18 1 52.53 240 SER A N 1
ATOM 1831 C CA . SER A 1 240 ? 21.328 -28.141 -16.938 1 52.53 240 SER A CA 1
ATOM 1832 C C . SER A 1 240 ? 22.031 -27.469 -15.758 1 52.53 240 SER A C 1
ATOM 1834 O O . SER A 1 240 ? 22.75 -28.109 -15 1 52.53 240 SER A O 1
ATOM 1836 N N . PHE A 1 241 ? 21.859 -26.188 -15.75 1 50.94 241 PHE A N 1
ATOM 1837 C CA . PHE A 1 241 ? 22.656 -25.547 -14.711 1 50.94 241 PHE A CA 1
ATOM 1838 C C . PHE A 1 241 ? 22.438 -26.219 -13.367 1 50.94 241 PHE A C 1
ATOM 1840 O O . PHE A 1 241 ? 21.297 -26.438 -12.953 1 50.94 241 PHE A O 1
ATOM 1847 N N . MET A 1 242 ? 23.312 -27.141 -13.172 1 51.78 242 MET A N 1
ATOM 1848 C CA . MET A 1 242 ? 23.359 -27.578 -11.781 1 51.78 242 MET A CA 1
ATOM 1849 C C . MET A 1 242 ? 23.203 -26.391 -10.828 1 51.78 242 MET A C 1
ATOM 1851 O O . MET A 1 242 ? 24.047 -25.5 -10.805 1 51.78 242 MET A O 1
ATOM 1855 N N . VAL A 1 243 ? 21.969 -26 -10.531 1 62.25 243 VAL A N 1
ATOM 1856 C CA . VAL A 1 243 ? 21.703 -24.969 -9.531 1 62.25 243 VAL A CA 1
ATOM 1857 C C . VAL A 1 243 ? 22.375 -25.344 -8.211 1 62.25 243 VAL A C 1
ATOM 1859 O O . VAL A 1 243 ? 21.984 -26.312 -7.57 1 62.25 243 VAL A O 1
ATOM 1862 N N . ASP A 1 244 ? 23.75 -24.891 -8.07 1 70.81 244 ASP A N 1
ATOM 1863 C CA . ASP A 1 244 ? 24.438 -25.125 -6.801 1 70.81 244 ASP A CA 1
ATOM 1864 C C . ASP A 1 244 ? 24.641 -23.812 -6.043 1 70.81 244 ASP A C 1
ATOM 1866 O O . ASP A 1 244 ? 24.547 -22.734 -6.629 1 70.81 244 ASP A O 1
ATOM 1870 N N . LYS A 1 245 ? 24.797 -24.031 -4.801 1 79.44 245 LYS A N 1
ATOM 1871 C CA . LYS A 1 245 ? 24.984 -22.891 -3.916 1 79.44 245 LYS A CA 1
ATOM 1872 C C . LYS A 1 245 ? 26.406 -22.359 -3.994 1 79.44 245 LYS A C 1
ATOM 1874 O O . LYS A 1 245 ? 26.703 -21.25 -3.547 1 79.44 245 LYS A O 1
ATOM 1879 N N . GLY A 1 246 ? 27.172 -23.047 -4.621 1 69.25 246 GLY A N 1
ATOM 1880 C CA . GLY A 1 246 ? 28.578 -22.703 -4.613 1 69.25 246 GLY A CA 1
ATOM 1881 C C . GLY A 1 246 ? 29.188 -22.672 -3.217 1 69.25 246 GLY A C 1
ATOM 1882 O O . GLY A 1 246 ? 29.062 -23.641 -2.457 1 69.25 246 GLY A O 1
ATOM 1883 N N . ASN A 1 247 ? 29.922 -21.547 -2.893 1 73.12 247 ASN A N 1
ATOM 1884 C CA . ASN A 1 247 ? 30.578 -21.406 -1.598 1 73.12 247 ASN A CA 1
ATOM 1885 C C . ASN A 1 247 ? 29.703 -20.656 -0.6 1 73.12 247 ASN A C 1
ATOM 1887 O O . ASN A 1 247 ? 30.172 -20.203 0.438 1 73.12 247 ASN A O 1
ATOM 1891 N N . ARG A 1 248 ? 28.438 -20.547 -0.998 1 84.94 248 ARG A N 1
ATOM 1892 C CA . ARG A 1 248 ? 27.547 -19.781 -0.122 1 84.94 248 ARG A CA 1
ATOM 1893 C C . ARG A 1 248 ? 26.609 -20.719 0.644 1 84.94 248 ARG A C 1
ATOM 1895 O O . ARG A 1 248 ? 26.375 -21.859 0.226 1 84.94 248 ARG A O 1
ATOM 1902 N N . ARG A 1 249 ? 26.203 -20.281 1.775 1 88.81 249 ARG A N 1
ATOM 1903 C CA . ARG A 1 249 ? 25.328 -21.078 2.637 1 88.81 249 ARG A CA 1
ATOM 1904 C C . ARG A 1 249 ? 23.922 -21.172 2.061 1 88.81 249 ARG A C 1
ATOM 1906 O O . ARG A 1 249 ? 23.25 -22.188 2.24 1 88.81 249 ARG A O 1
ATOM 1913 N N . HIS A 1 250 ? 23.469 -20.094 1.459 1 93.69 250 HIS A N 1
ATOM 1914 C CA . HIS A 1 250 ? 22.109 -20 0.918 1 93.69 250 HIS A CA 1
ATOM 1915 C C . HIS A 1 250 ? 22.125 -19.531 -0.53 1 93.69 250 HIS A C 1
ATOM 1917 O O . HIS A 1 250 ? 23.031 -18.812 -0.944 1 93.69 250 HIS A O 1
ATOM 1923 N N . PHE A 1 251 ? 21.188 -19.984 -1.301 1 92.12 251 PHE A N 1
ATOM 1924 C CA . PHE A 1 251 ? 21 -19.469 -2.652 1 92.12 251 PHE A CA 1
ATOM 1925 C C . PHE A 1 251 ? 20.797 -17.969 -2.635 1 92.12 251 PHE A C 1
ATOM 1927 O O . PHE A 1 251 ? 21.328 -17.25 -3.488 1 92.12 251 PHE A O 1
ATOM 1934 N N . MET A 1 252 ? 20.094 -17.469 -1.696 1 95.75 252 MET A N 1
ATOM 1935 C CA . MET A 1 252 ? 19.828 -16.031 -1.61 1 95.75 252 MET A CA 1
ATOM 1936 C C . MET A 1 252 ? 21.125 -15.25 -1.456 1 95.75 252 MET A C 1
ATOM 1938 O O . MET A 1 252 ? 21.297 -14.203 -2.08 1 95.75 252 MET A O 1
ATOM 1942 N N . GLU A 1 253 ? 21.984 -15.75 -0.527 1 96.19 253 GLU A N 1
ATOM 1943 C CA . GLU A 1 253 ? 23.281 -15.109 -0.354 1 96.19 253 GLU A CA 1
ATOM 1944 C C . GLU A 1 253 ? 24.062 -15.062 -1.669 1 96.19 253 GLU A C 1
ATOM 1946 O O . GLU A 1 253 ? 24.609 -14.016 -2.033 1 96.19 253 GLU A O 1
ATOM 1951 N N . LYS A 1 254 ? 24.078 -16.188 -2.365 1 94.62 254 LYS A N 1
ATOM 1952 C CA . LYS A 1 254 ? 24.734 -16.25 -3.666 1 94.62 254 LYS A CA 1
ATOM 1953 C C . LYS A 1 254 ? 24.141 -15.242 -4.641 1 94.62 254 LYS A C 1
ATOM 1955 O O . LYS A 1 254 ? 24.875 -14.531 -5.328 1 94.62 254 LYS A O 1
ATOM 1960 N N . GLU A 1 255 ? 22.875 -15.227 -4.695 1 96 255 GLU A N 1
ATOM 1961 C CA . GLU A 1 255 ? 22.141 -14.375 -5.641 1 96 255 GLU A CA 1
ATOM 1962 C C . GLU A 1 255 ? 22.359 -12.898 -5.328 1 96 255 GLU A C 1
ATOM 1964 O O . GLU A 1 255 ? 22.406 -12.07 -6.234 1 96 255 GLU A O 1
ATOM 1969 N N . ILE A 1 256 ? 22.5 -12.539 -4.023 1 97.94 256 ILE A N 1
ATOM 1970 C CA . ILE A 1 256 ? 22.844 -11.172 -3.641 1 97.94 256 ILE A CA 1
ATOM 1971 C C . ILE A 1 256 ? 24.219 -10.812 -4.172 1 97.94 256 ILE A C 1
ATOM 1973 O O . ILE A 1 256 ? 24.406 -9.758 -4.777 1 97.94 256 ILE A O 1
ATOM 1977 N N . HIS A 1 257 ? 25.172 -11.688 -4.102 1 95.62 257 HIS A N 1
ATOM 1978 C CA . HIS A 1 257 ? 26.562 -11.406 -4.445 1 95.62 257 HIS A CA 1
ATOM 1979 C C . HIS A 1 257 ? 26.781 -11.516 -5.949 1 95.62 257 HIS A C 1
ATOM 1981 O O . HIS A 1 257 ? 27.781 -11.008 -6.469 1 95.62 257 HIS A O 1
ATOM 1987 N N . GLU A 1 258 ? 25.828 -12.109 -6.699 1 95.88 258 GLU A N 1
ATOM 1988 C CA . GLU A 1 258 ? 25.922 -12.219 -8.156 1 95.88 258 GLU A CA 1
ATOM 1989 C C . GLU A 1 258 ? 25.469 -10.93 -8.828 1 95.88 258 GLU A C 1
ATOM 1991 O O . GLU A 1 258 ? 25.703 -10.727 -10.023 1 95.88 258 GLU A O 1
ATOM 1996 N N . GLN A 1 259 ? 24.859 -10.055 -8.102 1 98.06 259 GLN A N 1
ATOM 1997 C CA . GLN A 1 259 ? 24.094 -8.961 -8.672 1 98.06 259 GLN A CA 1
ATOM 1998 C C . GLN A 1 259 ? 24.984 -8.016 -9.477 1 98.06 259 GLN A C 1
ATOM 2000 O O . GLN A 1 259 ? 24.594 -7.566 -10.562 1 98.06 259 GLN A O 1
ATOM 2005 N N . PRO A 1 260 ? 26.281 -7.652 -9.031 1 96.94 260 PRO A N 1
ATOM 2006 C CA . PRO A 1 260 ? 27.094 -6.809 -9.906 1 96.94 260 PRO A CA 1
ATOM 2007 C C . PRO A 1 260 ? 27.25 -7.387 -11.312 1 96.94 260 PRO A C 1
ATOM 2009 O O . PRO A 1 260 ? 27.109 -6.66 -12.305 1 96.94 260 PRO A O 1
ATOM 2012 N N . GLU A 1 261 ? 27.406 -8.656 -11.43 1 94.94 261 GLU A N 1
ATOM 2013 C CA . GLU A 1 261 ? 27.625 -9.312 -12.711 1 94.94 261 GLU A CA 1
ATOM 2014 C C . GLU A 1 261 ? 26.344 -9.375 -13.531 1 94.94 261 GLU A C 1
ATOM 2016 O O . GLU A 1 261 ? 26.344 -9.047 -14.719 1 94.94 261 GLU A O 1
ATOM 2021 N N . VAL A 1 262 ? 25.25 -9.836 -12.922 1 96.62 262 VAL A N 1
ATOM 2022 C CA . VAL A 1 262 ? 24.016 -10.039 -13.672 1 96.62 262 VAL A CA 1
ATOM 2023 C C . VAL A 1 262 ? 23.422 -8.695 -14.078 1 96.62 262 VAL A C 1
ATOM 2025 O O . VAL A 1 262 ? 22.766 -8.578 -15.117 1 96.62 262 VAL A O 1
ATOM 2028 N N . ILE A 1 263 ? 23.594 -7.652 -13.242 1 97.94 263 ILE A N 1
ATOM 2029 C CA . ILE A 1 263 ? 23.188 -6.305 -13.617 1 97.94 263 ILE A CA 1
ATOM 2030 C C . ILE A 1 263 ? 23.938 -5.863 -14.867 1 97.94 263 ILE A C 1
ATOM 2032 O O . ILE A 1 263 ? 23.344 -5.301 -15.797 1 97.94 263 ILE A O 1
ATOM 2036 N N . SER A 1 264 ? 25.234 -6.109 -14.859 1 95.62 264 SER A N 1
ATOM 2037 C CA . SER A 1 264 ? 26.062 -5.766 -16.016 1 95.62 264 SER A CA 1
ATOM 2038 C C . SER A 1 264 ? 25.578 -6.465 -17.266 1 95.62 264 SER A C 1
ATOM 2040 O O . SER A 1 264 ? 25.469 -5.844 -18.328 1 95.62 264 SER A O 1
ATOM 2042 N N . HIS A 1 265 ? 25.266 -7.754 -17.188 1 94.56 265 HIS A N 1
ATOM 2043 C CA . HIS A 1 265 ? 24.781 -8.531 -18.312 1 94.56 265 HIS A CA 1
ATOM 2044 C C . HIS A 1 265 ? 23.453 -7.973 -18.828 1 94.56 265 HIS A C 1
ATOM 2046 O O . HIS A 1 265 ? 23.266 -7.84 -20.047 1 94.56 265 HIS A O 1
ATOM 2052 N N . THR A 1 266 ? 22.531 -7.66 -17.938 1 97.88 266 THR A N 1
ATOM 2053 C CA . THR A 1 266 ? 21.234 -7.109 -18.297 1 97.88 266 THR A CA 1
ATOM 2054 C C . THR A 1 266 ? 21.406 -5.77 -19.016 1 97.88 266 THR A C 1
ATOM 2056 O O . THR A 1 266 ? 20.844 -5.559 -20.094 1 97.88 266 THR A O 1
ATOM 2059 N N . LEU A 1 267 ? 22.203 -4.883 -18.406 1 97.56 267 LEU A N 1
ATOM 2060 C CA . LEU A 1 267 ? 22.375 -3.545 -18.969 1 97.56 267 LEU A CA 1
ATOM 2061 C C . LEU A 1 267 ? 23.031 -3.611 -20.344 1 97.56 267 LEU A C 1
ATOM 2063 O O . LEU A 1 267 ? 22.688 -2.838 -21.234 1 97.56 267 LEU A O 1
ATOM 2067 N N . ALA A 1 268 ? 23.969 -4.52 -20.516 1 94.38 268 ALA A N 1
ATOM 2068 C CA . ALA A 1 268 ? 24.688 -4.656 -21.781 1 94.38 268 ALA A CA 1
ATOM 2069 C C . ALA A 1 268 ? 23.75 -5.02 -22.922 1 94.38 268 ALA A C 1
ATOM 2071 O O . ALA A 1 268 ? 24.016 -4.727 -24.094 1 94.38 268 ALA A O 1
ATOM 2072 N N . HIS A 1 269 ? 22.656 -5.648 -22.562 1 96 269 HIS A N 1
ATOM 2073 C CA . HIS A 1 269 ? 21.656 -6.008 -23.562 1 96 269 HIS A CA 1
ATOM 2074 C C . HIS A 1 269 ? 20.891 -4.781 -24.047 1 96 269 HIS A C 1
ATOM 2076 O O . HIS A 1 269 ? 20.438 -4.734 -25.188 1 96 269 HIS A O 1
ATOM 2082 N N . TYR A 1 270 ? 20.781 -3.729 -23.266 1 97.81 270 TYR A N 1
ATOM 2083 C CA . TYR A 1 270 ? 19.859 -2.635 -23.547 1 97.81 270 TYR A CA 1
ATOM 2084 C C . TYR A 1 270 ? 20.609 -1.349 -23.859 1 97.81 270 TYR A C 1
ATOM 2086 O O . TYR A 1 270 ? 20.062 -0.427 -24.469 1 97.81 270 TYR A O 1
ATOM 2094 N N . VAL A 1 271 ? 21.812 -1.246 -23.375 1 95.69 271 VAL A N 1
ATOM 2095 C CA . VAL A 1 271 ? 22.578 -0.022 -23.578 1 95.69 271 VAL A CA 1
ATOM 2096 C C . VAL A 1 271 ? 23.938 -0.359 -24.203 1 95.69 271 VAL A C 1
ATOM 2098 O O . VAL A 1 271 ? 24.469 -1.456 -24 1 95.69 271 VAL A O 1
ATOM 2101 N N . ASP A 1 272 ? 24.406 0.562 -24.969 1 93.12 272 ASP A N 1
ATOM 2102 C CA . ASP A 1 272 ? 25.766 0.492 -25.516 1 93.12 272 ASP A CA 1
ATOM 2103 C C . ASP A 1 272 ? 26.734 1.301 -24.656 1 93.12 272 ASP A C 1
ATOM 2105 O O . ASP A 1 272 ? 26.812 2.523 -24.781 1 93.12 272 ASP A O 1
ATOM 2109 N N . PHE A 1 273 ? 27.531 0.588 -23.953 1 87.19 273 PHE A N 1
ATOM 2110 C CA . PHE A 1 273 ? 28.422 1.215 -22.984 1 87.19 273 PHE A CA 1
ATOM 2111 C C . PHE A 1 273 ? 29.484 2.068 -23.672 1 87.19 273 PHE A C 1
ATOM 2113 O O . PHE A 1 273 ? 29.938 3.07 -23.125 1 87.19 273 PHE A O 1
ATOM 2120 N N . VAL A 1 274 ? 29.828 1.771 -24.844 1 86.25 274 VAL A N 1
ATOM 2121 C CA . VAL A 1 274 ? 30.906 2.43 -25.562 1 86.25 274 VAL A CA 1
ATOM 2122 C C . VAL A 1 274 ? 30.422 3.75 -26.141 1 86.25 274 VAL A C 1
ATOM 2124 O O . VAL A 1 274 ? 31 4.809 -25.891 1 86.25 274 VAL A O 1
ATOM 2127 N N . SER A 1 275 ? 29.312 3.693 -26.844 1 91.31 275 SER A N 1
ATOM 2128 C CA . SER A 1 275 ? 28.781 4.883 -27.516 1 91.31 275 SER A CA 1
ATOM 2129 C C . SER A 1 275 ? 27.953 5.723 -26.547 1 91.31 275 SER A C 1
ATOM 2131 O O . SER A 1 275 ? 27.641 6.883 -26.844 1 91.31 275 SER A O 1
ATOM 2133 N N . GLY A 1 276 ? 27.578 5.09 -25.422 1 92.56 276 GLY A N 1
ATOM 2134 C CA . GLY A 1 276 ? 26.812 5.816 -24.422 1 92.56 276 GLY A CA 1
ATOM 2135 C C . GLY A 1 276 ? 25.375 6.09 -24.859 1 92.56 276 GLY A C 1
ATOM 2136 O O . GLY A 1 276 ? 24.844 7.164 -24.578 1 92.56 276 GLY A O 1
ATOM 2137 N N . VAL A 1 277 ? 24.828 5.176 -25.625 1 95 277 VAL A N 1
ATOM 2138 C CA . VAL A 1 277 ? 23.453 5.363 -26.109 1 95 277 VAL A CA 1
ATOM 2139 C C . VAL A 1 277 ? 22.625 4.121 -25.797 1 95 277 VAL A C 1
ATOM 2141 O O . VAL A 1 277 ? 23.172 3.043 -25.562 1 95 277 VAL A O 1
ATOM 2144 N N . SER A 1 278 ? 21.312 4.277 -25.703 1 94.5 278 SER A N 1
ATOM 2145 C CA . SER A 1 278 ? 20.406 3.139 -25.594 1 94.5 278 SER A CA 1
ATOM 2146 C C . SER A 1 278 ? 20.359 2.342 -26.891 1 94.5 278 SER A C 1
ATOM 2148 O O . SER A 1 278 ? 20.297 2.92 -27.969 1 94.5 278 SER A O 1
ATOM 2150 N N . LYS A 1 279 ? 20.422 1.06 -26.812 1 93.75 279 LYS A N 1
ATOM 2151 C CA . LYS A 1 279 ? 20.375 0.218 -28.016 1 93.75 279 LYS A CA 1
ATOM 2152 C C . LYS A 1 279 ? 19 0.241 -28.656 1 93.75 279 LYS A C 1
ATOM 2154 O O . LYS A 1 279 ? 17.984 0.332 -27.953 1 93.75 279 LYS A O 1
ATOM 2159 N N . PRO A 1 280 ? 19.031 0.225 -29.953 1 90.5 280 PRO A N 1
ATOM 2160 C CA . PRO A 1 280 ? 17.719 0.108 -30.609 1 90.5 280 PRO A CA 1
ATOM 2161 C C . PRO A 1 280 ? 17.031 -1.217 -30.312 1 90.5 280 PRO A C 1
ATOM 2163 O O . PRO A 1 280 ? 17.688 -2.258 -30.234 1 90.5 280 PRO A O 1
ATOM 2166 N N . LEU A 1 281 ? 15.812 -1.165 -29.938 1 91.62 281 LEU A N 1
ATOM 2167 C CA . LEU A 1 281 ? 14.984 -2.338 -29.688 1 91.62 281 LEU A CA 1
ATOM 2168 C C . LEU A 1 281 ? 13.867 -2.447 -30.719 1 91.62 281 LEU A C 1
ATOM 2170 O O . LEU A 1 281 ? 13.344 -1.431 -31.188 1 91.62 281 LEU A O 1
ATOM 2174 N N . ASP A 1 282 ? 13.656 -3.598 -31.172 1 91.5 282 ASP A N 1
ATOM 2175 C CA . ASP A 1 282 ? 12.531 -3.832 -32.062 1 91.5 282 ASP A CA 1
ATOM 2176 C C . ASP A 1 282 ? 11.211 -3.896 -31.312 1 91.5 282 ASP A C 1
ATOM 2178 O O . ASP A 1 282 ? 10.727 -4.984 -31 1 91.5 282 ASP A O 1
ATOM 2182 N N . LEU A 1 283 ? 10.641 -2.795 -31.031 1 93.94 283 LEU A N 1
ATOM 2183 C CA . LEU A 1 283 ? 9.398 -2.705 -30.266 1 93.94 283 LEU A CA 1
ATOM 2184 C C . LEU A 1 283 ? 8.195 -2.662 -31.203 1 93.94 283 LEU A C 1
ATOM 2186 O O . LEU A 1 283 ? 8.258 -2.039 -32.281 1 93.94 283 LEU A O 1
ATOM 2190 N N . PRO A 1 284 ? 7.176 -3.275 -30.828 1 94.44 284 PRO A N 1
ATOM 2191 C CA . PRO A 1 284 ? 5.965 -3.268 -31.656 1 94.44 284 PRO A CA 1
ATOM 2192 C C . PRO A 1 284 ? 5.191 -1.956 -31.547 1 94.44 284 PRO A C 1
ATOM 2194 O O . PRO A 1 284 ? 4.066 -1.858 -32.062 1 94.44 284 PRO A O 1
ATOM 2197 N N . PHE A 1 285 ? 5.691 -1.031 -30.922 1 94.94 285 PHE A N 1
ATOM 2198 C CA . PHE A 1 285 ? 5.113 0.299 -30.766 1 94.94 285 PHE A CA 1
ATOM 2199 C C . PHE A 1 285 ? 6.203 1.364 -30.766 1 94.94 285 PHE A C 1
ATOM 2201 O O . PHE A 1 285 ? 7.395 1.044 -30.719 1 94.94 285 PHE A O 1
ATOM 2208 N N . ASP A 1 286 ? 5.77 2.578 -30.922 1 95.88 286 ASP A N 1
ATOM 2209 C CA . ASP A 1 286 ? 6.668 3.729 -30.891 1 95.88 286 ASP A CA 1
ATOM 2210 C C . ASP A 1 286 ? 6.457 4.543 -29.609 1 95.88 286 ASP A C 1
ATOM 2212 O O . ASP A 1 286 ? 5.391 5.125 -29.406 1 95.88 286 ASP A O 1
ATOM 2216 N N . PHE A 1 287 ? 7.531 4.594 -28.75 1 96.69 287 PHE A N 1
ATOM 2217 C CA . PHE A 1 287 ? 7.441 5.34 -27.5 1 96.69 287 PHE A CA 1
ATOM 2218 C C . PHE A 1 287 ? 7.031 6.785 -27.75 1 96.69 287 PHE A C 1
ATOM 2220 O O . PHE A 1 287 ? 6.414 7.426 -26.906 1 96.69 287 PHE A O 1
ATOM 2227 N N . ALA A 1 288 ? 7.332 7.328 -28.891 1 96.12 288 ALA A N 1
ATOM 2228 C CA . ALA A 1 288 ? 7.031 8.719 -29.234 1 96.12 288 ALA A CA 1
ATOM 2229 C C . ALA A 1 288 ? 5.535 8.914 -29.469 1 96.12 288 ALA A C 1
ATOM 2231 O O . ALA A 1 288 ? 5.031 10.039 -29.391 1 96.12 288 ALA A O 1
ATOM 2232 N N . LYS A 1 289 ? 4.871 7.836 -29.719 1 95.19 289 LYS A N 1
ATOM 2233 C CA . LYS A 1 289 ? 3.498 7.965 -30.203 1 95.19 289 LYS A CA 1
ATOM 2234 C C . LYS A 1 289 ? 2.5 7.488 -29.141 1 95.19 289 LYS A C 1
ATOM 2236 O O . LYS A 1 289 ? 1.334 7.887 -29.172 1 95.19 289 LYS A O 1
ATOM 2241 N N . ILE A 1 290 ? 2.963 6.664 -28.266 1 94.12 290 ILE A N 1
ATOM 2242 C CA . ILE A 1 290 ? 2.002 6.148 -27.297 1 94.12 290 ILE A CA 1
ATOM 2243 C C . ILE A 1 290 ? 1.686 7.227 -26.266 1 94.12 290 ILE A C 1
ATOM 2245 O O . ILE A 1 290 ? 2.545 8.047 -25.922 1 94.12 290 ILE A O 1
ATOM 2249 N N . GLY A 1 291 ? 0.475 7.195 -25.828 1 90.81 291 GLY A N 1
ATOM 2250 C CA . GLY A 1 291 ? 0.03 8.18 -24.844 1 90.81 291 GLY A CA 1
ATOM 2251 C C . GLY A 1 291 ? 0.29 7.75 -23.406 1 90.81 291 GLY A C 1
ATOM 2252 O O . GLY A 1 291 ? 0.472 8.594 -22.531 1 90.81 291 GLY A O 1
ATOM 2253 N N . ARG A 1 292 ? 0.253 6.438 -23.219 1 93.62 292 ARG A N 1
ATOM 2254 C CA . ARG A 1 292 ? 0.417 5.902 -21.875 1 93.62 292 ARG A CA 1
ATOM 2255 C C . ARG A 1 292 ? 1.032 4.508 -21.906 1 93.62 292 ARG A C 1
ATOM 2257 O O . ARG A 1 292 ? 0.972 3.82 -22.922 1 93.62 292 ARG A O 1
ATOM 2264 N N . LEU A 1 293 ? 1.577 4.195 -20.797 1 96.5 293 LEU A N 1
ATOM 2265 C CA . LEU A 1 293 ? 2.113 2.854 -20.578 1 96.5 293 LEU A CA 1
ATOM 2266 C C . LEU A 1 293 ? 1.443 2.188 -19.375 1 96.5 293 LEU A C 1
ATOM 2268 O O . LEU A 1 293 ? 1.428 2.748 -18.281 1 96.5 293 LEU A O 1
ATOM 2272 N N . ALA A 1 294 ? 0.806 1.073 -19.594 1 96.38 294 ALA A N 1
ATOM 2273 C CA . ALA A 1 294 ? 0.262 0.282 -18.484 1 96.38 294 ALA A CA 1
ATOM 2274 C C . ALA A 1 294 ? 1.28 -0.74 -17.984 1 96.38 294 ALA A C 1
ATOM 2276 O O . ALA A 1 294 ? 1.942 -1.405 -18.797 1 96.38 294 ALA A O 1
ATOM 2277 N N . ILE A 1 295 ? 1.481 -0.793 -16.703 1 97.38 295 ILE A N 1
ATOM 2278 C CA . ILE A 1 295 ? 2.369 -1.787 -16.109 1 97.38 295 ILE A CA 1
ATOM 2279 C C . ILE A 1 295 ? 1.597 -2.625 -15.094 1 97.38 295 ILE A C 1
ATOM 2281 O O . ILE A 1 295 ? 0.803 -2.09 -14.312 1 97.38 295 ILE A O 1
ATOM 2285 N N . SER A 1 296 ? 1.74 -3.885 -15.062 1 96.94 296 SER A N 1
ATOM 2286 C CA . SER A 1 296 ? 1.121 -4.75 -14.062 1 96.94 296 SER A CA 1
ATOM 2287 C C . SER A 1 296 ? 2.049 -5.898 -13.672 1 96.94 296 SER A C 1
ATOM 2289 O O . SER A 1 296 ? 2.834 -6.375 -14.5 1 96.94 296 SER A O 1
ATOM 2291 N N . ALA A 1 297 ? 2.064 -6.25 -12.547 1 97.12 297 ALA A N 1
ATOM 2292 C CA . ALA A 1 297 ? 2.893 -7.301 -11.953 1 97.12 297 ALA A CA 1
ATOM 2293 C C . ALA A 1 297 ? 2.42 -7.645 -10.547 1 97.12 297 ALA A C 1
ATOM 2295 O O . ALA A 1 297 ? 1.39 -7.141 -10.086 1 97.12 297 ALA A O 1
ATOM 2296 N N . CYS A 1 298 ? 3.096 -8.547 -9.875 1 95.44 298 CYS A N 1
ATOM 2297 C CA . CYS A 1 298 ? 2.791 -8.922 -8.5 1 95.44 298 CYS A CA 1
ATOM 2298 C C . CYS A 1 298 ? 4.035 -8.844 -7.621 1 95.44 298 CYS A C 1
ATOM 2300 O O . CYS A 1 298 ? 5.156 -8.93 -8.117 1 95.44 298 CYS A O 1
ATOM 2302 N N . GLY A 1 299 ? 3.854 -8.656 -6.34 1 95.5 299 GLY A N 1
ATOM 2303 C CA . GLY A 1 299 ? 4.922 -8.742 -5.355 1 95.5 299 GLY A CA 1
ATOM 2304 C C . GLY A 1 299 ? 6.09 -7.824 -5.66 1 95.5 299 GLY A C 1
ATOM 2305 O O . GLY A 1 299 ? 5.902 -6.629 -5.902 1 95.5 299 GLY A O 1
ATOM 2306 N N . THR A 1 300 ? 7.293 -8.422 -5.621 1 97.19 300 THR A N 1
ATOM 2307 C CA . THR A 1 300 ? 8.531 -7.688 -5.852 1 97.19 300 THR A CA 1
ATOM 2308 C C . THR A 1 300 ? 8.562 -7.102 -7.262 1 97.19 300 THR A C 1
ATOM 2310 O O . THR A 1 300 ? 9.055 -5.992 -7.469 1 97.19 300 THR A O 1
ATOM 2313 N N . ALA A 1 301 ? 8.039 -7.848 -8.219 1 97.88 301 ALA A N 1
ATOM 2314 C CA . ALA A 1 301 ? 7.992 -7.355 -9.594 1 97.88 301 ALA A CA 1
ATOM 2315 C C . ALA A 1 301 ? 7.117 -6.113 -9.695 1 97.88 301 ALA A C 1
ATOM 2317 O O . ALA A 1 301 ? 7.414 -5.199 -10.469 1 97.88 301 ALA A O 1
ATOM 2318 N N . TYR A 1 302 ? 6 -6.113 -8.969 1 97.94 302 TYR A N 1
ATOM 2319 C CA . TYR A 1 302 ? 5.141 -4.934 -8.93 1 97.94 302 TYR A CA 1
ATOM 2320 C C . TYR A 1 302 ? 5.898 -3.727 -8.391 1 97.94 302 TYR A C 1
ATOM 2322 O O . TYR A 1 302 ? 5.754 -2.615 -8.898 1 97.94 302 TYR A O 1
ATOM 2330 N N . LEU A 1 303 ? 6.641 -3.943 -7.363 1 98.62 303 LEU A N 1
ATOM 2331 C CA . LEU A 1 303 ? 7.414 -2.859 -6.762 1 98.62 303 LEU A CA 1
ATOM 2332 C C . LEU A 1 303 ? 8.477 -2.348 -7.73 1 98.62 303 LEU A C 1
ATOM 2334 O O . LEU A 1 303 ? 8.781 -1.153 -7.746 1 98.62 303 LEU A O 1
ATOM 2338 N N . ALA A 1 304 ? 9.062 -3.244 -8.516 1 98.75 304 ALA A N 1
ATOM 2339 C CA . ALA A 1 304 ? 9.953 -2.809 -9.594 1 98.75 304 ALA A CA 1
ATOM 2340 C C . ALA A 1 304 ? 9.211 -1.924 -10.594 1 98.75 304 ALA A C 1
ATOM 2342 O O . ALA A 1 304 ? 9.742 -0.903 -11.039 1 98.75 304 ALA A O 1
ATOM 2343 N N . GLY A 1 305 ? 8.047 -2.373 -10.93 1 98.62 305 GLY A N 1
ATOM 2344 C CA . GLY A 1 305 ? 7.219 -1.575 -11.82 1 98.62 305 GLY A CA 1
ATOM 2345 C C . GLY A 1 305 ? 6.895 -0.2 -11.273 1 98.62 305 GLY A C 1
ATOM 2346 O O . GLY A 1 305 ? 6.852 0.779 -12.016 1 98.62 305 GLY A O 1
ATOM 2347 N N . LEU A 1 306 ? 6.652 -0.161 -9.953 1 98.19 306 LEU A N 1
ATOM 2348 C CA . LEU A 1 306 ? 6.371 1.12 -9.312 1 98.19 306 LEU A CA 1
ATOM 2349 C C . LEU A 1 306 ? 7.551 2.072 -9.461 1 98.19 306 LEU A C 1
ATOM 2351 O O . LEU A 1 306 ? 7.367 3.268 -9.695 1 98.19 306 LEU A O 1
ATOM 2355 N N . ILE A 1 307 ? 8.742 1.581 -9.273 1 98.44 307 ILE A N 1
ATOM 2356 C CA . ILE A 1 307 ? 9.93 2.4 -9.477 1 98.44 307 ILE A CA 1
ATOM 2357 C C . ILE A 1 307 ? 10.031 2.812 -10.945 1 98.44 307 ILE A C 1
ATOM 2359 O O . ILE A 1 307 ? 10.344 3.965 -11.25 1 98.44 307 ILE A O 1
ATOM 2363 N N . GLY A 1 308 ? 9.758 1.847 -11.859 1 98.44 308 GLY A N 1
ATOM 2364 C CA . GLY A 1 308 ? 9.719 2.15 -13.281 1 98.44 308 GLY A CA 1
ATOM 2365 C C . GLY A 1 308 ? 8.773 3.289 -13.625 1 98.44 308 GLY A C 1
ATOM 2366 O O . GLY A 1 308 ? 9.07 4.102 -14.5 1 98.44 308 GLY A O 1
ATOM 2367 N N . LYS A 1 309 ? 7.621 3.307 -12.961 1 97.56 309 LYS A N 1
ATOM 2368 C CA . LYS A 1 309 ? 6.66 4.387 -13.164 1 97.56 309 LYS A CA 1
ATOM 2369 C C . LYS A 1 309 ? 7.309 5.75 -12.945 1 97.56 309 LYS A C 1
ATOM 2371 O O . LYS A 1 309 ? 7.148 6.656 -13.766 1 97.56 309 LYS A O 1
ATOM 2376 N N . TYR A 1 310 ? 8.078 5.887 -11.82 1 96.81 310 TYR A N 1
ATOM 2377 C CA . TYR A 1 310 ? 8.781 7.133 -11.555 1 96.81 310 TYR A CA 1
ATOM 2378 C C . TYR A 1 310 ? 9.742 7.469 -12.68 1 96.81 310 TYR A C 1
ATOM 2380 O O . TYR A 1 310 ? 9.82 8.617 -13.125 1 96.81 310 TYR A O 1
ATOM 2388 N N . TRP A 1 311 ? 10.445 6.5 -13.195 1 97.69 311 TRP A N 1
ATOM 2389 C CA . TRP A 1 311 ? 11.453 6.719 -14.219 1 97.69 311 TRP A CA 1
ATOM 2390 C C . TRP A 1 311 ? 10.812 7.141 -15.539 1 97.69 311 TRP A C 1
ATOM 2392 O O . TRP A 1 311 ? 11.242 8.117 -16.156 1 97.69 311 TRP A O 1
ATOM 2402 N N . PHE A 1 312 ? 9.766 6.41 -15.984 1 97.88 312 PHE A N 1
ATOM 2403 C CA . PHE A 1 312 ? 9.133 6.723 -17.266 1 97.88 312 PHE A CA 1
ATOM 2404 C C . PHE A 1 312 ? 8.516 8.117 -17.234 1 97.88 312 PHE A C 1
ATOM 2406 O O . PHE A 1 312 ? 8.57 8.852 -18.219 1 97.88 312 PHE A O 1
ATOM 2413 N N . GLU A 1 313 ? 7.918 8.445 -16.125 1 96.06 313 GLU A N 1
ATOM 2414 C CA . GLU A 1 313 ? 7.262 9.75 -16.031 1 96.06 313 GLU A CA 1
ATOM 2415 C C . GLU A 1 313 ? 8.281 10.875 -15.945 1 96.06 313 GLU A C 1
ATOM 2417 O O . GLU A 1 313 ? 8.094 11.945 -16.547 1 96.06 313 GLU A O 1
ATOM 2422 N N . ARG A 1 314 ? 9.367 10.672 -15.227 1 94.69 314 ARG A N 1
ATOM 2423 C CA . ARG A 1 314 ? 10.375 11.711 -15.023 1 94.69 314 ARG A CA 1
ATOM 2424 C C . ARG A 1 314 ? 11.227 11.898 -16.266 1 94.69 314 ARG A C 1
ATOM 2426 O O . ARG A 1 314 ? 11.453 13.031 -16.703 1 94.69 314 ARG A O 1
ATOM 2433 N N . TYR A 1 315 ? 11.688 10.797 -16.875 1 96.31 315 TYR A N 1
ATOM 2434 C CA . TYR A 1 315 ? 12.688 10.883 -17.922 1 96.31 315 TYR A CA 1
ATOM 2435 C C . TYR A 1 315 ? 12.039 10.914 -19.312 1 96.31 315 TYR A C 1
ATOM 2437 O O . TYR A 1 315 ? 12.602 11.453 -20.266 1 96.31 315 TYR A O 1
ATOM 2445 N N . ALA A 1 316 ? 10.844 10.344 -19.438 1 97 316 ALA A N 1
ATOM 2446 C CA . ALA A 1 316 ? 10.227 10.258 -20.75 1 97 316 ALA A CA 1
ATOM 2447 C C . ALA A 1 316 ? 8.938 11.07 -20.828 1 97 316 ALA A C 1
ATOM 2449 O O . ALA A 1 316 ? 8.344 11.219 -21.891 1 97 316 ALA A O 1
ATOM 2450 N N . ARG A 1 317 ? 8.555 11.609 -19.641 1 95.44 317 ARG A N 1
ATOM 2451 C CA . ARG A 1 317 ? 7.285 12.32 -19.562 1 95.44 317 ARG A CA 1
ATOM 2452 C C . ARG A 1 317 ? 6.152 11.477 -20.141 1 95.44 317 ARG A C 1
ATOM 2454 O O . ARG A 1 317 ? 5.297 11.992 -20.875 1 95.44 317 ARG A O 1
ATOM 2461 N N . LEU A 1 318 ? 6.246 10.219 -19.984 1 95.56 318 LEU A N 1
ATOM 2462 C CA . LEU A 1 318 ? 5.234 9.25 -20.375 1 95.56 318 LEU A CA 1
ATOM 2463 C C . LEU A 1 318 ? 4.406 8.805 -19.188 1 95.56 318 LEU A C 1
ATOM 2465 O O . LEU A 1 318 ? 4.93 8.164 -18.266 1 95.56 318 LEU A O 1
ATOM 2469 N N . PRO A 1 319 ? 3.072 9.141 -19.125 1 93.81 319 PRO A N 1
ATOM 2470 C CA . PRO A 1 319 ? 2.246 8.695 -18 1 93.81 319 PRO A CA 1
ATOM 2471 C C . PRO A 1 319 ? 2.18 7.172 -17.875 1 93.81 319 PRO A C 1
ATOM 2473 O O . PRO A 1 319 ? 2.096 6.477 -18.891 1 93.81 319 PRO A O 1
ATOM 2476 N N . VAL A 1 320 ? 2.236 6.695 -16.688 1 95.38 320 VAL A N 1
ATOM 2477 C CA . VAL A 1 320 ? 2.215 5.254 -16.453 1 95.38 320 VAL A CA 1
ATOM 2478 C C . VAL A 1 320 ? 1.032 4.898 -15.555 1 95.38 320 VAL A C 1
ATOM 2480 O O . VAL A 1 320 ? 0.845 5.5 -14.5 1 95.38 320 VAL A O 1
ATOM 2483 N N . ASP A 1 321 ? 0.183 3.992 -15.969 1 93.81 321 ASP A N 1
ATOM 2484 C CA . ASP A 1 321 ? -0.827 3.354 -15.125 1 93.81 321 ASP A CA 1
ATOM 2485 C C . ASP A 1 321 ? -0.321 2.021 -14.578 1 93.81 321 ASP A C 1
ATOM 2487 O O . ASP A 1 321 ? 0.055 1.131 -15.344 1 93.81 321 ASP A O 1
ATOM 2491 N N . ILE A 1 322 ? -0.298 1.924 -13.312 1 94.62 322 ILE A N 1
ATOM 2492 C CA . ILE A 1 322 ? 0.222 0.682 -12.75 1 94.62 322 ILE A CA 1
ATOM 2493 C C . ILE A 1 322 ? -0.781 0.106 -11.75 1 94.62 322 ILE A C 1
ATOM 2495 O O . ILE A 1 322 ? -1.493 0.853 -11.078 1 94.62 322 ILE A O 1
ATOM 2499 N N . ASP A 1 323 ? -0.842 -1.184 -11.641 1 94 323 ASP A N 1
ATOM 2500 C CA . ASP A 1 323 ? -1.705 -1.894 -10.703 1 94 323 ASP A CA 1
ATOM 2501 C C . ASP A 1 323 ? -1.154 -3.283 -10.398 1 94 323 ASP A C 1
ATOM 2503 O O . ASP A 1 323 ? -0.419 -3.859 -11.203 1 94 323 ASP A O 1
ATOM 2507 N N . VAL A 1 324 ? -1.482 -3.721 -9.219 1 94.62 324 VAL A N 1
ATOM 2508 C CA . VAL A 1 324 ? -1.223 -5.129 -8.938 1 94.62 324 VAL A CA 1
ATOM 2509 C C . VAL A 1 324 ? -2.066 -6.004 -9.867 1 94.62 324 VAL A C 1
ATOM 2511 O O . VAL A 1 324 ? -3.229 -5.691 -10.141 1 94.62 324 VAL A O 1
ATOM 2514 N N . ALA A 1 325 ? -1.487 -7.066 -10.328 1 93.38 325 ALA A N 1
ATOM 2515 C CA . ALA A 1 325 ? -2.113 -7.879 -11.367 1 93.38 325 ALA A CA 1
ATOM 2516 C C . ALA A 1 325 ? -3.418 -8.492 -10.875 1 93.38 325 ALA A C 1
ATOM 2518 O O . ALA A 1 325 ? -4.367 -8.664 -11.641 1 93.38 325 ALA A O 1
ATOM 2519 N N . SER A 1 326 ? -3.492 -8.812 -9.602 1 89.75 326 SER A N 1
ATOM 2520 C CA . SER A 1 326 ? -4.68 -9.461 -9.055 1 89.75 326 SER A CA 1
ATOM 2521 C C . SER A 1 326 ? -5.879 -8.516 -9.078 1 89.75 326 SER A C 1
ATOM 2523 O O . SER A 1 326 ? -7.027 -8.961 -8.977 1 89.75 326 SER A O 1
ATOM 2525 N N . GLU A 1 327 ? -5.66 -7.223 -9.18 1 90.75 327 GLU A N 1
ATOM 2526 C CA . GLU A 1 327 ? -6.734 -6.234 -9.227 1 90.75 327 GLU A CA 1
ATOM 2527 C C . GLU A 1 327 ? -6.957 -5.723 -10.648 1 90.75 327 GLU A C 1
ATOM 2529 O O . GLU A 1 327 ? -8.055 -5.293 -10.992 1 90.75 327 GLU A O 1
ATOM 2534 N N . PHE A 1 328 ? -6.023 -5.828 -11.484 1 89.12 328 PHE A N 1
ATOM 2535 C CA . PHE A 1 328 ? -5.984 -5.176 -12.789 1 89.12 328 PHE A CA 1
ATOM 2536 C C . PHE A 1 328 ? -7.152 -5.625 -13.656 1 89.12 328 PHE A C 1
ATOM 2538 O O . PHE A 1 328 ? -7.883 -4.793 -14.195 1 89.12 328 PHE A O 1
ATOM 2545 N N . ARG A 1 329 ? -7.34 -6.871 -13.773 1 81.88 329 ARG A N 1
ATOM 2546 C CA . ARG A 1 329 ? -8.336 -7.383 -14.711 1 81.88 329 ARG A CA 1
ATOM 2547 C C . ARG A 1 329 ? -9.75 -7.18 -14.172 1 81.88 329 ARG A C 1
ATOM 2549 O O . ARG A 1 329 ? -10.695 -6.984 -14.945 1 81.88 329 ARG A O 1
ATOM 2556 N N . TYR A 1 330 ? -9.875 -7.156 -12.906 1 83.19 330 TYR A N 1
ATOM 2557 C CA . TYR A 1 330 ? -11.219 -7.094 -12.328 1 83.19 330 TYR A CA 1
ATOM 2558 C C . TYR A 1 330 ? -11.688 -5.652 -12.188 1 83.19 330 TYR A C 1
ATOM 2560 O O . TYR A 1 330 ? -12.883 -5.383 -12.125 1 83.19 330 TYR A O 1
ATOM 2568 N N . ARG A 1 331 ? -10.75 -4.781 -12.148 1 85.06 331 ARG A N 1
ATOM 2569 C CA . ARG A 1 331 ? -11.094 -3.363 -12.102 1 85.06 331 ARG A CA 1
ATOM 2570 C C . ARG A 1 331 ? -11.57 -2.871 -13.461 1 85.06 331 ARG A C 1
ATOM 2572 O O . ARG A 1 331 ? -12.219 -1.826 -13.562 1 85.06 331 ARG A O 1
ATOM 2579 N N . GLU A 1 332 ? -11.328 -3.646 -14.484 1 80.5 332 GLU A N 1
ATOM 2580 C CA . GLU A 1 332 ? -11.719 -3.305 -15.844 1 80.5 332 GLU A CA 1
ATOM 2581 C C . GLU A 1 332 ? -11.32 -1.875 -16.203 1 80.5 332 GLU A C 1
ATOM 2583 O O . GLU A 1 332 ? -12.148 -1.084 -16.641 1 80.5 332 GLU A O 1
ATOM 2588 N N . MET A 1 333 ? -10.133 -1.583 -16.062 1 82.88 333 MET A N 1
ATOM 2589 C CA . MET A 1 333 ? -9.609 -0.25 -16.344 1 82.88 333 MET A CA 1
ATOM 2590 C C . MET A 1 333 ? -9.82 0.111 -17.812 1 82.88 333 MET A C 1
ATOM 2592 O O . MET A 1 333 ? -9.648 -0.734 -18.688 1 82.88 333 MET A O 1
ATOM 2596 N N . PRO A 1 334 ? -10.273 1.37 -18.031 1 86.44 334 PRO A N 1
ATOM 2597 C CA . PRO A 1 334 ? -10.375 1.796 -19.438 1 86.44 334 PRO A CA 1
ATOM 2598 C C . PRO A 1 334 ? -9.023 1.788 -20.156 1 86.44 334 PRO A C 1
ATOM 2600 O O . PRO A 1 334 ? -8.047 2.354 -19.656 1 86.44 334 PRO A O 1
ATOM 2603 N N . LEU A 1 335 ? -8.961 1.059 -21.312 1 87.56 335 LEU A N 1
ATOM 2604 C CA . LEU A 1 335 ? -7.723 0.899 -22.062 1 87.56 335 LEU A CA 1
ATOM 2605 C C . LEU A 1 335 ? -7.855 1.492 -23.469 1 87.56 335 LEU A C 1
ATOM 2607 O O . LEU A 1 335 ? -8.969 1.63 -23.984 1 87.56 335 LEU A O 1
ATOM 2611 N N . SER A 1 336 ? -6.801 1.955 -23.969 1 87.75 336 SER A N 1
ATOM 2612 C CA . SER A 1 336 ? -6.738 2.436 -25.344 1 87.75 336 SER A CA 1
ATOM 2613 C C . SER A 1 336 ? -5.801 1.577 -26.188 1 87.75 336 SER A C 1
ATOM 2615 O O . SER A 1 336 ? -4.688 1.257 -25.75 1 87.75 336 SER A O 1
ATOM 2617 N N . ALA A 1 337 ? -6.238 1.32 -27.375 1 87.88 337 ALA A N 1
ATOM 2618 C CA . ALA A 1 337 ? -5.441 0.5 -28.281 1 87.88 337 ALA A CA 1
ATOM 2619 C C . ALA A 1 337 ? -4.176 1.232 -28.719 1 87.88 337 ALA A C 1
ATOM 2621 O O . ALA A 1 337 ? -3.238 0.614 -29.219 1 87.88 337 ALA A O 1
ATOM 2622 N N . ASN A 1 338 ? -4.148 2.496 -28.469 1 90.12 338 ASN A N 1
ATOM 2623 C CA . ASN A 1 338 ? -2.992 3.293 -28.859 1 90.12 338 ASN A CA 1
ATOM 2624 C C . ASN A 1 338 ? -1.909 3.285 -27.781 1 90.12 338 ASN A C 1
ATOM 2626 O O . ASN A 1 338 ? -0.828 3.842 -27.984 1 90.12 338 ASN A O 1
ATOM 2630 N N . ASP A 1 339 ? -2.162 2.555 -26.703 1 93.75 339 ASP A N 1
ATOM 2631 C CA . ASP A 1 339 ? -1.209 2.498 -25.609 1 93.75 339 ASP A CA 1
ATOM 2632 C C . ASP A 1 339 ? -0.461 1.168 -25.594 1 93.75 339 ASP A C 1
ATOM 2634 O O . ASP A 1 339 ? -0.736 0.287 -26.406 1 93.75 339 ASP A O 1
ATOM 2638 N N . ALA A 1 340 ? 0.544 1.08 -24.812 1 97.31 340 ALA A N 1
ATOM 2639 C CA . ALA A 1 340 ? 1.31 -0.152 -24.641 1 97.31 340 ALA A CA 1
ATOM 2640 C C . ALA A 1 340 ? 1.228 -0.652 -23.203 1 97.31 340 ALA A C 1
ATOM 2642 O O . ALA A 1 340 ? 0.814 0.086 -22.297 1 97.31 340 ALA A O 1
ATOM 2643 N N . ALA A 1 341 ? 1.509 -1.887 -23.031 1 97.75 341 ALA A N 1
ATOM 2644 C CA . ALA A 1 341 ? 1.483 -2.484 -21.688 1 97.75 341 ALA A CA 1
ATOM 2645 C C . ALA A 1 341 ? 2.73 -3.33 -21.453 1 97.75 341 ALA A C 1
ATOM 2647 O O . ALA A 1 341 ? 3.201 -4.027 -22.344 1 97.75 341 ALA A O 1
ATOM 2648 N N . PHE A 1 342 ? 3.312 -3.148 -20.297 1 98.56 342 PHE A N 1
ATOM 2649 C CA . PHE A 1 342 ? 4.414 -3.994 -19.859 1 98.56 342 PHE A CA 1
ATOM 2650 C C . PHE A 1 342 ? 3.971 -4.902 -18.703 1 98.56 342 PHE A C 1
ATOM 2652 O O . PHE A 1 342 ? 3.32 -4.449 -17.766 1 98.56 342 PHE A O 1
ATOM 2659 N N . PHE A 1 343 ? 4.266 -6.098 -18.812 1 98.44 343 PHE A N 1
ATOM 2660 C CA . PHE A 1 343 ? 4.043 -7.07 -17.75 1 98.44 343 PHE A CA 1
ATOM 2661 C C . PHE A 1 343 ? 5.367 -7.621 -17.234 1 98.44 343 PHE A C 1
ATOM 2663 O O . PHE A 1 343 ? 6.258 -7.949 -18.031 1 98.44 343 PHE A O 1
ATOM 2670 N N . ILE A 1 344 ? 5.543 -7.648 -15.906 1 98.5 344 ILE A N 1
ATOM 2671 C CA . ILE A 1 344 ? 6.82 -7.992 -15.297 1 98.5 344 ILE A CA 1
ATOM 2672 C C . ILE A 1 344 ? 6.672 -9.258 -14.453 1 98.5 344 ILE A C 1
ATOM 2674 O O . ILE A 1 344 ? 5.824 -9.32 -13.562 1 98.5 344 ILE A O 1
ATOM 2678 N N . SER A 1 345 ? 7.453 -10.258 -14.711 1 96.38 345 SER A N 1
ATOM 2679 C CA . SER A 1 345 ? 7.461 -11.523 -13.992 1 96.38 345 SER A CA 1
ATOM 2680 C C . SER A 1 345 ? 8.773 -12.273 -14.195 1 96.38 345 SER A C 1
ATOM 2682 O O . SER A 1 345 ? 9.219 -12.461 -15.328 1 96.38 345 SER A O 1
ATOM 2684 N N . GLN A 1 346 ? 9.422 -12.633 -13.086 1 93.56 346 GLN A N 1
ATOM 2685 C CA . GLN A 1 346 ? 10.664 -13.383 -13.219 1 93.56 346 GLN A CA 1
ATOM 2686 C C . GLN A 1 346 ? 10.438 -14.695 -13.969 1 93.56 346 GLN A C 1
ATOM 2688 O O . GLN A 1 346 ? 11.18 -15.016 -14.906 1 93.56 346 GLN A O 1
ATOM 2693 N N . SER A 1 347 ? 9.414 -15.461 -13.672 1 88.69 347 SER A N 1
ATOM 2694 C CA . SER A 1 347 ? 9.148 -16.781 -14.242 1 88.69 347 SER A CA 1
ATOM 2695 C C . SER A 1 347 ? 8.414 -16.656 -15.57 1 88.69 347 SER A C 1
ATOM 2697 O O . SER A 1 347 ? 8.516 -17.547 -16.422 1 88.69 347 SER A O 1
ATOM 2699 N N . GLY A 1 348 ? 7.625 -15.602 -15.695 1 93.38 348 GLY A N 1
ATOM 2700 C CA . GLY A 1 348 ? 6.77 -15.445 -16.859 1 93.38 348 GLY A CA 1
ATOM 2701 C C . GLY A 1 348 ? 5.543 -16.344 -16.812 1 93.38 348 GLY A C 1
ATOM 2702 O O . GLY A 1 348 ? 4.848 -16.484 -17.828 1 93.38 348 GLY A O 1
ATOM 2703 N N . GLU A 1 349 ? 5.305 -16.953 -15.617 1 90.25 349 GLU A N 1
ATOM 2704 C CA . GLU A 1 349 ? 4.195 -17.891 -15.484 1 90.25 349 GLU A CA 1
ATOM 2705 C C . GLU A 1 349 ? 3.184 -17.406 -14.453 1 90.25 349 GLU A C 1
ATOM 2707 O O . GLU A 1 349 ? 2.207 -18.109 -14.156 1 90.25 349 GLU A O 1
ATOM 2712 N N . THR A 1 350 ? 3.379 -16.219 -13.875 1 90.5 350 THR A N 1
ATOM 2713 C CA . THR A 1 350 ? 2.484 -15.719 -12.844 1 90.5 350 THR A CA 1
ATOM 2714 C C . THR A 1 350 ? 1.061 -15.586 -13.375 1 90.5 350 THR A C 1
ATOM 2716 O O . THR A 1 350 ? 0.802 -14.781 -14.281 1 90.5 350 THR A O 1
ATOM 2719 N N . ALA A 1 351 ? 0.159 -16.281 -12.805 1 89.25 351 ALA A N 1
ATOM 2720 C CA . ALA A 1 351 ? -1.193 -16.453 -13.328 1 89.25 351 ALA A CA 1
ATOM 2721 C C . ALA A 1 351 ? -1.914 -15.109 -13.422 1 89.25 351 ALA A C 1
ATOM 2723 O O . ALA A 1 351 ? -2.518 -14.797 -14.453 1 89.25 351 ALA A O 1
ATOM 2724 N N . ASP A 1 352 ? -1.906 -14.297 -12.367 1 91.62 352 ASP A N 1
ATOM 2725 C CA . ASP A 1 352 ? -2.605 -13.016 -12.359 1 91.62 352 ASP A CA 1
ATOM 2726 C C . ASP A 1 352 ? -2.025 -12.062 -13.406 1 91.62 352 ASP A C 1
ATOM 2728 O O . ASP A 1 352 ? -2.768 -11.344 -14.07 1 91.62 352 ASP A O 1
ATOM 2732 N N . THR A 1 353 ? -0.739 -12.086 -13.523 1 95.12 353 THR A N 1
ATOM 2733 C CA . THR A 1 353 ? -0.088 -11.227 -14.508 1 95.12 353 THR A CA 1
ATOM 2734 C C . THR A 1 353 ? -0.445 -11.664 -15.922 1 95.12 353 THR A C 1
ATOM 2736 O O . THR A 1 353 ? -0.685 -10.828 -16.797 1 95.12 353 THR A O 1
ATOM 2739 N N . LEU A 1 354 ? -0.476 -12.961 -16.094 1 94.06 354 LEU A N 1
ATOM 2740 C CA . LEU A 1 354 ? -0.858 -13.5 -17.391 1 94.06 354 LEU A CA 1
ATOM 2741 C C . LEU A 1 354 ? -2.291 -13.109 -17.75 1 94.06 354 LEU A C 1
ATOM 2743 O O . LEU A 1 354 ? -2.584 -12.758 -18.891 1 94.06 354 LEU A O 1
ATOM 2747 N N . ALA A 1 355 ? -3.162 -13.242 -16.781 1 92.44 355 ALA A N 1
ATOM 2748 C CA . ALA A 1 355 ? -4.551 -12.836 -17 1 92.44 355 ALA A CA 1
ATOM 2749 C C . ALA A 1 355 ? -4.645 -11.359 -17.375 1 92.44 355 ALA A C 1
ATOM 2751 O O . ALA A 1 355 ? -5.445 -10.984 -18.234 1 92.44 355 ALA A O 1
ATOM 2752 N N . SER A 1 356 ? -3.895 -10.5 -16.719 1 94.75 356 SER A N 1
ATOM 2753 C CA . SER A 1 356 ? -3.852 -9.07 -17.031 1 94.75 356 SER A CA 1
ATOM 2754 C C . SER A 1 356 ? -3.312 -8.836 -18.438 1 94.75 356 SER A C 1
ATOM 2756 O O . SER A 1 356 ? -3.811 -7.969 -19.156 1 94.75 356 SER A O 1
ATOM 2758 N N . LEU A 1 357 ? -2.277 -9.586 -18.766 1 96.19 357 LEU A N 1
ATOM 2759 C CA . LEU A 1 357 ? -1.721 -9.508 -20.109 1 96.19 357 LEU A CA 1
ATOM 2760 C C . LEU A 1 357 ? -2.785 -9.828 -21.156 1 96.19 357 LEU A C 1
ATOM 2762 O O . LEU A 1 357 ? -2.955 -9.07 -22.125 1 96.19 357 LEU A O 1
ATOM 2766 N N . ARG A 1 358 ? -3.49 -10.891 -20.984 1 94.12 358 ARG A N 1
ATOM 2767 C CA . ARG A 1 358 ? -4.52 -11.312 -21.922 1 94.12 358 ARG A CA 1
ATOM 2768 C C . ARG A 1 358 ? -5.648 -10.289 -22 1 94.12 358 ARG A C 1
ATOM 2770 O O . ARG A 1 358 ? -6.223 -10.07 -23.078 1 94.12 358 ARG A O 1
ATOM 2777 N N . TYR A 1 359 ? -5.984 -9.68 -20.875 1 93.31 359 TYR A N 1
ATOM 2778 C CA . TYR A 1 359 ? -6.977 -8.609 -20.828 1 93.31 359 TYR A CA 1
ATOM 2779 C C . TYR A 1 359 ? -6.562 -7.449 -21.734 1 93.31 359 TYR A C 1
ATOM 2781 O O . TYR A 1 359 ? -7.359 -6.961 -22.531 1 93.31 359 TYR A O 1
ATOM 2789 N N . CYS A 1 360 ? -5.324 -7.035 -21.641 1 95 360 CYS A N 1
ATOM 2790 C CA . CYS A 1 360 ? -4.816 -5.926 -22.438 1 95 360 CYS A CA 1
ATOM 2791 C C . CYS A 1 360 ? -4.719 -6.316 -23.906 1 95 360 CYS A C 1
ATOM 2793 O O . CYS A 1 360 ? -4.977 -5.496 -24.797 1 95 360 CYS A O 1
ATOM 2795 N N . ARG A 1 361 ? -4.316 -7.559 -24.109 1 94.44 361 ARG A N 1
ATOM 2796 C CA . ARG A 1 361 ? -4.234 -8.047 -25.484 1 94.44 361 ARG A CA 1
ATOM 2797 C C . ARG A 1 361 ? -5.594 -7.996 -26.172 1 94.44 361 ARG A C 1
ATOM 2799 O O . ARG A 1 361 ? -5.699 -7.578 -27.328 1 94.44 361 ARG A O 1
ATOM 2806 N N . LYS A 1 362 ? -6.598 -8.406 -25.484 1 93.06 362 LYS A N 1
ATOM 2807 C CA . LYS A 1 362 ? -7.957 -8.375 -26.016 1 93.06 362 LYS A CA 1
ATOM 2808 C C . LYS A 1 362 ? -8.383 -6.949 -26.359 1 93.06 362 LYS A C 1
ATOM 2810 O O . LYS A 1 362 ? -9.18 -6.738 -27.281 1 93.06 362 LYS A O 1
ATOM 2815 N N . ALA A 1 363 ? -7.836 -5.984 -25.688 1 92.31 363 ALA A N 1
ATOM 2816 C CA . ALA A 1 363 ? -8.148 -4.578 -25.906 1 92.31 363 ALA A CA 1
ATOM 2817 C C . ALA A 1 363 ? -7.305 -4.008 -27.047 1 92.31 363 ALA A C 1
ATOM 2819 O O . ALA A 1 363 ? -7.465 -2.844 -27.422 1 92.31 363 ALA A O 1
ATOM 2820 N N . GLY A 1 364 ? -6.391 -4.805 -27.594 1 93.94 364 GLY A N 1
ATOM 2821 C CA . GLY A 1 364 ? -5.621 -4.41 -28.766 1 93.94 364 GLY A CA 1
ATOM 2822 C C . GLY A 1 364 ? -4.32 -3.715 -28.422 1 93.94 364 GLY A C 1
ATOM 2823 O O . GLY A 1 364 ? -3.623 -3.211 -29.297 1 93.94 364 GLY A O 1
ATOM 2824 N N . MET A 1 365 ? -3.967 -3.641 -27.188 1 95.31 365 MET A N 1
ATOM 2825 C CA . MET A 1 365 ? -2.729 -2.982 -26.781 1 95.31 365 MET A CA 1
ATOM 2826 C C . MET A 1 365 ? -1.512 -3.789 -27.219 1 95.31 365 MET A C 1
ATOM 2828 O O . MET A 1 365 ? -1.589 -5.012 -27.375 1 95.31 365 MET A O 1
ATOM 2832 N N . LYS A 1 366 ? -0.422 -3.082 -27.5 1 97.19 366 LYS A N 1
ATOM 2833 C CA . LYS A 1 366 ? 0.85 -3.758 -27.734 1 97.19 366 LYS A CA 1
ATOM 2834 C C . LYS A 1 366 ? 1.492 -4.195 -26.422 1 97.19 366 LYS A C 1
ATOM 2836 O O . LYS A 1 366 ? 1.507 -3.439 -25.438 1 97.19 366 LYS A O 1
ATOM 2841 N N . ILE A 1 367 ? 1.989 -5.391 -26.406 1 97.69 367 ILE A N 1
ATOM 2842 C CA . ILE A 1 367 ? 2.348 -6.008 -25.141 1 97.69 367 ILE A CA 1
ATOM 2843 C C . ILE A 1 367 ? 3.848 -6.297 -25.109 1 97.69 367 ILE A C 1
ATOM 2845 O O . ILE A 1 367 ? 4.379 -6.949 -26.016 1 97.69 367 ILE A O 1
ATOM 2849 N N . GLY A 1 368 ? 4.547 -5.809 -24.062 1 98.12 368 GLY A N 1
ATOM 2850 C CA . GLY A 1 368 ? 5.906 -6.203 -23.719 1 98.12 368 GLY A CA 1
ATOM 2851 C C . GLY A 1 368 ? 6 -6.973 -22.422 1 98.12 368 GLY A C 1
ATOM 2852 O O . GLY A 1 368 ? 5.312 -6.645 -21.453 1 98.12 368 GLY A O 1
ATOM 2853 N N . ALA A 1 369 ? 6.824 -8.055 -22.406 1 98.12 369 ALA A N 1
ATOM 2854 C CA . ALA A 1 369 ? 7.016 -8.867 -21.203 1 98.12 369 ALA A CA 1
ATOM 2855 C C . ALA A 1 369 ? 8.445 -8.75 -20.688 1 98.12 369 ALA A C 1
ATOM 2857 O O . ALA A 1 369 ? 9.398 -9.086 -21.391 1 98.12 369 ALA A O 1
ATOM 2858 N N . VAL A 1 370 ? 8.602 -8.203 -19.484 1 98.56 370 VAL A N 1
ATOM 2859 C CA . VAL A 1 370 ? 9.883 -8.219 -18.797 1 98.56 370 VAL A CA 1
ATOM 2860 C C . VAL A 1 370 ? 10.016 -9.516 -18 1 98.56 370 VAL A C 1
ATOM 2862 O O . VAL A 1 370 ? 9.461 -9.641 -16.906 1 98.56 370 VAL A O 1
ATOM 2865 N N . VAL A 1 371 ? 10.805 -10.477 -18.531 1 97.25 371 VAL A N 1
ATOM 2866 C CA . VAL A 1 371 ? 10.844 -11.812 -17.938 1 97.25 371 VAL A CA 1
ATOM 2867 C C . VAL A 1 371 ? 12.289 -12.305 -17.859 1 97.25 371 VAL A C 1
ATOM 2869 O O . VAL A 1 371 ? 13.148 -11.82 -18.594 1 97.25 371 VAL A O 1
ATOM 2872 N N . ASN A 1 372 ? 12.531 -13.188 -16.953 1 93.94 372 ASN A N 1
ATOM 2873 C CA . ASN A 1 372 ? 13.836 -13.844 -16.875 1 93.94 372 ASN A CA 1
ATOM 2874 C C . ASN A 1 372 ? 13.859 -15.141 -17.672 1 93.94 372 ASN A C 1
ATOM 2876 O O . ASN A 1 372 ? 14.906 -15.523 -18.203 1 93.94 372 ASN A O 1
ATOM 2880 N N . VAL A 1 373 ? 12.734 -15.859 -17.766 1 88.44 373 VAL A N 1
ATOM 2881 C CA . VAL A 1 373 ? 12.594 -17.094 -18.531 1 88.44 373 VAL A CA 1
ATOM 2882 C C . VAL A 1 373 ? 12 -16.781 -19.906 1 88.44 373 VAL A C 1
ATOM 2884 O O . VAL A 1 373 ? 10.781 -16.688 -20.047 1 88.44 373 VAL A O 1
ATOM 2887 N N . ARG A 1 374 ? 12.75 -16.812 -20.938 1 90.56 374 ARG A N 1
ATOM 2888 C CA . ARG A 1 374 ? 12.414 -16.281 -22.266 1 90.56 374 ARG A CA 1
ATOM 2889 C C . ARG A 1 374 ? 11.469 -17.234 -23 1 90.56 374 ARG A C 1
ATOM 2891 O O . ARG A 1 374 ? 10.836 -16.844 -23.984 1 90.56 374 ARG A O 1
ATOM 2898 N N . GLU A 1 375 ? 11.336 -18.469 -22.5 1 87.62 375 GLU A N 1
ATOM 2899 C CA . GLU A 1 375 ? 10.453 -19.438 -23.141 1 87.62 375 GLU A CA 1
ATOM 2900 C C . GLU A 1 375 ? 9.133 -19.562 -22.391 1 87.62 375 GLU A C 1
ATOM 2902 O O . GLU A 1 375 ? 8.305 -20.406 -22.719 1 87.62 375 GLU A O 1
ATOM 2907 N N . SER A 1 376 ? 8.93 -18.719 -21.422 1 90.19 376 SER A N 1
ATOM 2908 C CA . SER A 1 376 ? 7.75 -18.781 -20.562 1 90.19 376 SER A CA 1
ATOM 2909 C C . SER A 1 376 ? 6.48 -18.469 -21.344 1 90.19 376 SER A C 1
ATOM 2911 O O . SER A 1 376 ? 6.543 -18.016 -22.484 1 90.19 376 SER A O 1
ATOM 2913 N N . THR A 1 377 ? 5.34 -18.688 -20.719 1 91.12 377 THR A N 1
ATOM 2914 C CA . THR A 1 377 ? 4.047 -18.406 -21.344 1 91.12 377 THR A CA 1
ATOM 2915 C C . THR A 1 377 ? 3.904 -16.922 -21.641 1 91.12 377 THR A C 1
ATOM 2917 O O . THR A 1 377 ? 3.436 -16.547 -22.719 1 91.12 377 THR A O 1
ATOM 2920 N N . MET A 1 378 ? 4.309 -16.047 -20.766 1 95.12 378 MET A N 1
ATOM 2921 C CA . MET A 1 378 ? 4.219 -14.602 -20.984 1 95.12 378 MET A CA 1
ATOM 2922 C C . MET A 1 378 ? 5.055 -14.18 -22.203 1 95.12 378 MET A C 1
ATOM 2924 O O . MET A 1 378 ? 4.625 -13.352 -23 1 95.12 378 MET A O 1
ATOM 2928 N N . ALA A 1 379 ? 6.254 -14.758 -22.234 1 94.31 379 ALA A N 1
ATOM 2929 C CA . ALA A 1 379 ? 7.121 -14.453 -23.375 1 94.31 379 ALA A CA 1
ATOM 2930 C C . ALA A 1 379 ? 6.461 -14.836 -24.688 1 94.31 379 ALA A C 1
ATOM 2932 O O . ALA A 1 379 ? 6.496 -14.07 -25.656 1 94.31 379 ALA A O 1
ATOM 2933 N N . ARG A 1 380 ? 5.859 -15.992 -24.688 1 92.5 380 ARG A N 1
ATOM 2934 C CA . ARG A 1 380 ? 5.262 -16.516 -25.906 1 92.5 380 ARG A CA 1
ATOM 2935 C C . ARG A 1 380 ? 4.008 -15.734 -26.281 1 92.5 380 ARG A C 1
ATOM 2937 O O . ARG A 1 380 ? 3.682 -15.609 -27.469 1 92.5 380 ARG A O 1
ATOM 2944 N N . GLU A 1 381 ? 3.33 -15.156 -25.328 1 95.12 381 GLU A N 1
ATOM 2945 C CA . GLU A 1 381 ? 2.066 -14.477 -25.578 1 95.12 381 GLU A CA 1
ATOM 2946 C C . GLU A 1 381 ? 2.277 -12.977 -25.766 1 95.12 381 GLU A C 1
ATOM 2948 O O . GLU A 1 381 ? 1.341 -12.25 -26.109 1 95.12 381 GLU A O 1
ATOM 2953 N N . SER A 1 382 ? 3.449 -12.453 -25.641 1 97.19 382 SER A N 1
ATOM 2954 C CA . SER A 1 382 ? 3.725 -11.031 -25.766 1 97.19 382 SER A CA 1
ATOM 2955 C C . SER A 1 382 ? 4.195 -10.68 -27.172 1 97.19 382 SER A C 1
ATOM 2957 O O . SER A 1 382 ? 4.598 -11.562 -27.938 1 97.19 382 SER A O 1
ATOM 2959 N N . ASP A 1 383 ? 4.094 -9.406 -27.547 1 97.5 383 ASP A N 1
ATOM 2960 C CA . ASP A 1 383 ? 4.555 -8.93 -28.844 1 97.5 383 ASP A CA 1
ATOM 2961 C C . ASP A 1 383 ? 6.07 -8.75 -28.859 1 97.5 383 ASP A C 1
ATOM 2963 O O . ASP A 1 383 ? 6.699 -8.805 -29.922 1 97.5 383 ASP A O 1
ATOM 2967 N N . VAL A 1 384 ? 6.625 -8.516 -27.703 1 97.38 384 VAL A N 1
ATOM 2968 C CA . VAL A 1 384 ? 8.07 -8.375 -27.562 1 97.38 384 VAL A CA 1
ATOM 2969 C C . VAL A 1 384 ? 8.508 -8.883 -26.188 1 97.38 384 VAL A C 1
ATOM 2971 O O . VAL A 1 384 ? 7.812 -8.68 -25.188 1 97.38 384 VAL A O 1
ATOM 2974 N N . VAL A 1 385 ? 9.594 -9.602 -26.188 1 97.31 385 VAL A N 1
ATOM 2975 C CA . VAL A 1 385 ? 10.188 -10.094 -24.953 1 97.31 385 VAL A CA 1
ATOM 2976 C C . VAL A 1 385 ? 11.336 -9.172 -24.531 1 97.31 385 VAL A C 1
ATOM 2978 O O . VAL A 1 385 ? 12.203 -8.844 -25.344 1 97.31 385 VAL A O 1
ATOM 2981 N N . LEU A 1 386 ? 11.32 -8.703 -23.312 1 98.19 386 LEU A N 1
ATOM 2982 C CA . LEU A 1 386 ? 12.359 -7.887 -22.703 1 98.19 386 LEU A CA 1
ATOM 2983 C C . LEU A 1 386 ? 13.062 -8.648 -21.578 1 98.19 386 LEU A C 1
ATOM 2985 O O . LEU A 1 386 ? 12.719 -8.492 -20.406 1 98.19 386 LEU A O 1
ATOM 2989 N N . PRO A 1 387 ? 14.102 -9.383 -21.938 1 97.12 387 PRO A N 1
ATOM 2990 C CA . PRO A 1 387 ? 14.695 -10.32 -20.984 1 97.12 387 PRO A CA 1
ATOM 2991 C C . PRO A 1 387 ? 15.555 -9.625 -19.938 1 97.12 387 PRO A C 1
ATOM 2993 O O . PRO A 1 387 ? 16.25 -8.656 -20.234 1 97.12 387 PRO A O 1
ATOM 2996 N N . THR A 1 388 ? 15.539 -10.086 -18.719 1 97.25 388 THR A N 1
ATOM 2997 C CA . THR A 1 388 ? 16.359 -9.531 -17.656 1 97.25 388 THR A CA 1
ATOM 2998 C C . THR A 1 388 ? 17.75 -10.164 -17.656 1 97.25 388 THR A C 1
ATOM 3000 O O . THR A 1 388 ? 18.703 -9.57 -17.156 1 97.25 388 THR A O 1
ATOM 3003 N N . LEU A 1 389 ? 17.812 -11.438 -18.125 1 93.88 389 LEU A N 1
ATOM 3004 C CA . LEU A 1 389 ? 19.062 -12.156 -18.266 1 93.88 389 LEU A CA 1
ATOM 3005 C C . LEU A 1 389 ? 19.766 -12.297 -16.906 1 93.88 389 LEU A C 1
ATOM 3007 O O . LEU A 1 389 ? 20.984 -12.172 -16.812 1 93.88 389 LEU A O 1
ATOM 3011 N N . ALA A 1 390 ? 18.984 -12.484 -15.836 1 94.06 390 ALA A N 1
ATOM 3012 C CA . ALA A 1 390 ? 19.5 -12.555 -14.469 1 94.06 390 ALA A CA 1
ATOM 3013 C C . ALA A 1 390 ? 20.016 -13.953 -14.148 1 94.06 390 ALA A C 1
ATOM 3015 O O . ALA A 1 390 ? 20.703 -14.148 -13.141 1 94.06 390 ALA A O 1
ATOM 3016 N N . GLY A 1 391 ? 19.812 -14.906 -15.023 1 87.12 391 GLY A N 1
ATOM 3017 C CA . GLY A 1 391 ? 20.125 -16.281 -14.688 1 87.12 391 GLY A CA 1
ATOM 3018 C C . GLY A 1 391 ? 19.141 -16.891 -13.688 1 87.12 391 GLY A C 1
ATOM 3019 O O . GLY A 1 391 ? 18.219 -16.219 -13.227 1 87.12 391 GLY A O 1
ATOM 3020 N N . PRO A 1 392 ? 19.344 -18.172 -13.367 1 84.19 392 PRO A N 1
ATOM 3021 C CA . PRO A 1 392 ? 18.422 -18.844 -12.453 1 84.19 392 PRO A CA 1
ATOM 3022 C C . PRO A 1 392 ? 18.438 -18.25 -11.047 1 84.19 392 PRO A C 1
ATOM 3024 O O . PRO A 1 392 ? 19.5 -17.938 -10.523 1 84.19 392 PRO A O 1
ATOM 3027 N N . GLU A 1 393 ? 17.359 -17.953 -10.539 1 88 393 GLU A N 1
ATOM 3028 C CA . GLU A 1 393 ? 17.156 -17.547 -9.148 1 88 393 GLU A CA 1
ATOM 3029 C C . GLU A 1 393 ? 16.375 -18.609 -8.375 1 88 393 GLU A C 1
ATOM 3031 O O . GLU A 1 393 ? 15.195 -18.828 -8.648 1 88 393 GLU A O 1
ATOM 3036 N N . ILE A 1 394 ? 16.984 -19.234 -7.422 1 83.81 394 ILE A N 1
ATOM 3037 C CA . ILE A 1 394 ? 16.453 -20.422 -6.762 1 83.81 394 ILE A CA 1
ATOM 3038 C C . ILE A 1 394 ? 15.766 -20.016 -5.457 1 83.81 394 ILE A C 1
ATOM 3040 O O . ILE A 1 394 ? 14.734 -20.578 -5.086 1 83.81 394 ILE A O 1
ATOM 3044 N N . GLY A 1 395 ? 16.453 -19.047 -4.742 1 88.19 395 GLY A N 1
ATOM 3045 C CA . GLY A 1 395 ? 15.797 -18.562 -3.543 1 88.19 395 GLY A CA 1
ATOM 3046 C C . GLY A 1 395 ? 14.391 -18.047 -3.805 1 88.19 395 GLY A C 1
ATOM 3047 O O . GLY A 1 395 ? 14.148 -17.375 -4.809 1 88.19 395 GLY A O 1
ATOM 3048 N N . VAL A 1 396 ? 13.5 -18.422 -2.941 1 88.19 396 VAL A N 1
ATOM 3049 C CA . VAL A 1 396 ? 12.094 -18.094 -3.148 1 88.19 396 VAL A CA 1
ATOM 3050 C C . VAL A 1 396 ? 11.906 -16.578 -3.176 1 88.19 396 VAL A C 1
ATOM 3052 O O . VAL A 1 396 ? 11.211 -16.047 -4.043 1 88.19 396 VAL A O 1
ATOM 3055 N N . ALA A 1 397 ? 12.531 -15.867 -2.188 1 91.38 397 ALA A N 1
ATOM 3056 C CA . ALA A 1 397 ? 12.438 -14.414 -2.178 1 91.38 397 ALA A CA 1
ATOM 3057 C C . ALA A 1 397 ? 13.281 -13.805 -3.299 1 91.38 397 ALA A C 1
ATOM 3059 O O . ALA A 1 397 ? 14.453 -14.148 -3.463 1 91.38 397 ALA A O 1
ATOM 3060 N N . SER A 1 398 ? 12.711 -12.945 -4.039 1 94.06 398 SER A N 1
ATOM 3061 C CA . SER A 1 398 ? 13.383 -12.352 -5.188 1 94.06 398 SER A CA 1
ATOM 3062 C C . SER A 1 398 ? 14.516 -11.422 -4.75 1 94.06 398 SER A C 1
ATOM 3064 O O . SER A 1 398 ? 14.352 -10.648 -3.803 1 94.06 398 SER A O 1
ATOM 3066 N N . THR A 1 399 ? 15.703 -11.547 -5.336 1 96.19 399 THR A N 1
ATOM 3067 C CA . THR A 1 399 ? 16.859 -10.695 -5.047 1 96.19 399 THR A CA 1
ATOM 3068 C C . THR A 1 399 ? 17.422 -10.102 -6.328 1 96.19 399 THR A C 1
ATOM 3070 O O . THR A 1 399 ? 17 -9.031 -6.77 1 96.19 399 THR A O 1
ATOM 3073 N N . LYS A 1 400 ? 18.219 -10.961 -7.113 1 97.06 400 LYS A N 1
ATOM 3074 C CA . LYS A 1 400 ? 18.875 -10.461 -8.312 1 97.06 400 LYS A CA 1
ATOM 3075 C C . LYS A 1 400 ? 17.875 -10.203 -9.43 1 97.06 400 LYS A C 1
ATOM 3077 O O . LYS A 1 400 ? 18.078 -9.312 -10.258 1 97.06 400 LYS A O 1
ATOM 3082 N N . ALA A 1 401 ? 16.781 -10.953 -9.453 1 96.81 401 ALA A N 1
ATOM 3083 C CA . ALA A 1 401 ? 15.75 -10.688 -10.445 1 96.81 401 ALA A CA 1
ATOM 3084 C C . ALA A 1 401 ? 15.195 -9.273 -10.289 1 96.81 401 ALA A C 1
ATOM 3086 O O . ALA A 1 401 ? 14.906 -8.602 -11.289 1 96.81 401 ALA A O 1
ATOM 3087 N N . PHE A 1 402 ? 15.055 -8.812 -9.062 1 98.38 402 PHE A N 1
ATOM 3088 C CA . PHE A 1 402 ? 14.523 -7.484 -8.781 1 98.38 402 PHE A CA 1
ATOM 3089 C C . PHE A 1 402 ? 15.422 -6.406 -9.375 1 98.38 402 PHE A C 1
ATOM 3091 O O . PHE A 1 402 ? 14.953 -5.551 -10.133 1 98.38 402 PHE A O 1
ATOM 3098 N N . THR A 1 403 ? 16.688 -6.414 -9.102 1 98.81 403 THR A N 1
ATOM 3099 C CA . THR A 1 403 ? 17.609 -5.375 -9.562 1 98.81 403 THR A CA 1
ATOM 3100 C C . THR A 1 403 ? 17.781 -5.449 -11.078 1 98.81 403 THR A C 1
ATOM 3102 O O . THR A 1 403 ? 17.953 -4.422 -11.742 1 98.81 403 THR A O 1
ATOM 3105 N N . CYS A 1 404 ? 17.703 -6.645 -11.633 1 98.75 404 CYS A N 1
ATOM 3106 C CA . CYS A 1 404 ? 17.766 -6.762 -13.086 1 98.75 404 CYS A CA 1
ATOM 3107 C C . CYS A 1 404 ? 16.516 -6.195 -13.734 1 98.75 404 CYS A C 1
ATOM 3109 O O . CYS A 1 404 ? 16.578 -5.582 -14.805 1 98.75 404 CYS A O 1
ATOM 3111 N N . GLN A 1 405 ? 15.359 -6.488 -13.141 1 98.81 405 GLN A N 1
ATOM 3112 C CA . GLN A 1 405 ? 14.133 -5.863 -13.625 1 98.81 405 GLN A CA 1
ATOM 3113 C C . GLN A 1 405 ? 14.25 -4.34 -13.609 1 98.81 405 GLN A C 1
ATOM 3115 O O . GLN A 1 405 ? 13.844 -3.674 -14.562 1 98.81 405 GLN A O 1
ATOM 3120 N N . LEU A 1 406 ? 14.781 -3.799 -12.484 1 98.88 406 LEU A N 1
ATOM 3121 C CA . LEU A 1 406 ? 15 -2.359 -12.398 1 98.88 406 LEU A CA 1
ATOM 3122 C C . LEU A 1 406 ? 15.922 -1.884 -13.516 1 98.88 406 LEU A C 1
ATOM 3124 O O . LEU A 1 406 ? 15.703 -0.823 -14.102 1 98.88 406 LEU A O 1
ATOM 3128 N N . SER A 1 407 ? 16.953 -2.646 -13.797 1 98.81 407 SER A N 1
ATOM 3129 C CA . SER A 1 407 ? 17.906 -2.295 -14.844 1 98.81 407 SER A CA 1
ATOM 3130 C C . SER A 1 407 ? 17.234 -2.227 -16.203 1 98.81 407 SER A C 1
ATOM 3132 O O . SER A 1 407 ? 17.484 -1.31 -17 1 98.81 407 SER A O 1
ATOM 3134 N N . VAL A 1 408 ? 16.391 -3.193 -16.484 1 98.75 408 VAL A N 1
ATOM 3135 C CA . VAL A 1 408 ? 15.641 -3.203 -17.734 1 98.75 408 VAL A CA 1
ATOM 3136 C C . VAL A 1 408 ? 14.758 -1.96 -17.812 1 98.75 408 VAL A C 1
ATOM 3138 O O . VAL A 1 408 ? 14.789 -1.235 -18.812 1 98.75 408 VAL A O 1
ATOM 3141 N N . LEU A 1 409 ? 14 -1.693 -16.797 1 98.88 409 LEU A N 1
ATOM 3142 C CA . LEU A 1 409 ? 13.031 -0.605 -16.797 1 98.88 409 LEU A CA 1
ATOM 3143 C C . LEU A 1 409 ? 13.727 0.747 -16.891 1 98.88 409 LEU A C 1
ATOM 3145 O O . LEU A 1 409 ? 13.25 1.651 -17.578 1 98.88 409 LEU A O 1
ATOM 3149 N N . ALA A 1 410 ? 14.836 0.908 -16.141 1 98.75 410 ALA A N 1
ATOM 3150 C CA . ALA A 1 410 ? 15.602 2.146 -16.234 1 98.75 410 ALA A CA 1
ATOM 3151 C C . ALA A 1 410 ? 16.094 2.387 -17.672 1 98.75 410 ALA A C 1
ATOM 3153 O O . ALA A 1 410 ? 15.992 3.502 -18.188 1 98.75 410 ALA A O 1
ATOM 3154 N N . SER A 1 411 ? 16.609 1.347 -18.312 1 98.56 411 SER A N 1
ATOM 3155 C CA . SER A 1 411 ? 17.094 1.444 -19.688 1 98.56 411 SER A CA 1
ATOM 3156 C C . SER A 1 411 ? 15.969 1.808 -20.641 1 98.56 411 SER A C 1
ATOM 3158 O O . SER A 1 411 ? 16.156 2.637 -21.547 1 98.56 411 SER A O 1
ATOM 3160 N N . LEU A 1 412 ? 14.852 1.162 -20.422 1 98.5 412 LEU A N 1
ATOM 3161 C CA . LEU A 1 412 ? 13.703 1.425 -21.281 1 98.5 412 LEU A CA 1
ATOM 3162 C C . LEU A 1 412 ? 13.195 2.848 -21.094 1 98.5 412 LEU A C 1
ATOM 3164 O O . LEU A 1 412 ? 12.727 3.479 -22.047 1 98.5 412 LEU A O 1
ATOM 3168 N N . ALA A 1 413 ? 13.195 3.346 -19.859 1 98.31 413 ALA A N 1
ATOM 3169 C CA . ALA A 1 413 ? 12.781 4.719 -19.594 1 98.31 413 ALA A CA 1
ATOM 3170 C C . ALA A 1 413 ? 13.664 5.719 -20.344 1 98.31 413 ALA A C 1
ATOM 3172 O O . ALA A 1 413 ? 13.164 6.703 -20.891 1 98.31 413 ALA A O 1
ATOM 3173 N N . VAL A 1 414 ? 14.992 5.48 -20.328 1 98.25 414 VAL A N 1
ATOM 3174 C CA . VAL A 1 414 ? 15.914 6.34 -21.062 1 98.25 414 VAL A CA 1
ATOM 3175 C C . VAL A 1 414 ? 15.602 6.289 -22.562 1 98.25 414 VAL A C 1
ATOM 3177 O O . VAL A 1 414 ? 15.523 7.328 -23.219 1 98.25 414 VAL A O 1
ATOM 3180 N N . ARG A 1 415 ? 15.391 5.09 -23.078 1 97.81 415 ARG A N 1
ATOM 3181 C CA . ARG A 1 415 ? 15.055 4.922 -24.484 1 97.81 415 ARG A CA 1
ATOM 3182 C C . ARG A 1 415 ? 13.781 5.676 -24.844 1 97.81 415 ARG A C 1
ATOM 3184 O O . ARG A 1 415 ? 13.711 6.336 -25.875 1 97.81 415 ARG A O 1
ATOM 3191 N N . ALA A 1 416 ? 12.789 5.527 -24.016 1 97.94 416 ALA A N 1
ATOM 3192 C CA . ALA A 1 416 ? 11.523 6.227 -24.234 1 97.94 416 ALA A CA 1
ATOM 3193 C C . ALA A 1 416 ? 11.727 7.738 -24.25 1 97.94 416 ALA A C 1
ATOM 3195 O O . ALA A 1 416 ? 11.133 8.438 -25.062 1 97.94 416 ALA A O 1
ATOM 3196 N N . GLY A 1 417 ? 12.562 8.227 -23.266 1 97.81 417 GLY A N 1
ATOM 3197 C CA . GLY A 1 417 ? 12.844 9.656 -23.219 1 97.81 417 GLY A CA 1
ATOM 3198 C C . GLY A 1 417 ? 13.516 10.164 -24.484 1 97.81 417 GLY A C 1
ATOM 3199 O O . GLY A 1 417 ? 13.195 11.258 -24.953 1 97.81 417 GLY A O 1
ATOM 3200 N N . VAL A 1 418 ? 14.398 9.375 -25.031 1 97.44 418 VAL A N 1
ATOM 3201 C CA . VAL A 1 418 ? 15.086 9.727 -26.266 1 97.44 418 VAL A CA 1
ATOM 3202 C C . VAL A 1 418 ? 14.102 9.719 -27.438 1 97.44 418 VAL A C 1
ATOM 3204 O O . VAL A 1 418 ? 14.047 10.664 -28.219 1 97.44 418 VAL A O 1
ATOM 3207 N N . ALA A 1 419 ? 13.336 8.703 -27.5 1 97 419 ALA A N 1
ATOM 3208 C CA . ALA A 1 419 ? 12.367 8.562 -28.578 1 97 419 ALA A CA 1
ATOM 3209 C C . ALA A 1 419 ? 11.359 9.711 -28.562 1 97 419 ALA A C 1
ATOM 3211 O O . ALA A 1 419 ? 10.922 10.172 -29.609 1 97 419 ALA A O 1
ATOM 3212 N N . ARG A 1 420 ? 11.031 10.18 -27.422 1 96.81 420 ARG A N 1
ATOM 3213 C CA . ARG A 1 420 ? 9.992 11.195 -27.266 1 96.81 420 ARG A CA 1
ATOM 3214 C C . ARG A 1 420 ? 10.594 12.602 -27.328 1 96.81 420 ARG A C 1
ATOM 3216 O O . ARG A 1 420 ? 9.875 13.594 -27.219 1 96.81 420 ARG A O 1
ATOM 3223 N N . GLY A 1 421 ? 11.922 12.719 -27.344 1 96.94 421 GLY A N 1
ATOM 3224 C CA . GLY A 1 421 ? 12.609 13.984 -27.516 1 96.94 421 GLY A CA 1
ATOM 3225 C C . GLY A 1 421 ? 12.766 14.75 -26.203 1 96.94 421 GLY A C 1
ATOM 3226 O O . GLY A 1 421 ? 13.07 15.945 -26.219 1 96.94 421 GLY A O 1
ATOM 3227 N N . VAL A 1 422 ? 12.516 14.102 -25.109 1 96 422 VAL A N 1
ATOM 3228 C CA . VAL A 1 422 ? 12.625 14.719 -23.797 1 96 422 VAL A CA 1
ATOM 3229 C C . VAL A 1 422 ? 14.078 14.719 -23.344 1 96 422 VAL A C 1
ATOM 3231 O O . VAL A 1 422 ? 14.516 15.633 -22.625 1 96 422 VAL A O 1
ATOM 3234 N N . ILE A 1 423 ? 14.797 13.664 -23.672 1 97 423 ILE A N 1
ATOM 3235 C CA . ILE A 1 423 ? 16.203 13.5 -23.312 1 97 423 ILE A CA 1
ATOM 3236 C C . ILE A 1 423 ? 17.094 13.883 -24.5 1 97 423 ILE A C 1
ATOM 3238 O O . ILE A 1 423 ? 16.938 13.336 -25.594 1 97 423 ILE A O 1
ATOM 3242 N N . SER A 1 424 ? 18 14.844 -24.234 1 97.38 424 SER A N 1
ATOM 3243 C CA . SER A 1 424 ? 18.953 15.227 -25.266 1 97.38 424 SER A CA 1
ATOM 3244 C C . SER A 1 424 ? 20.047 14.164 -25.438 1 97.38 424 SER A C 1
ATOM 3246 O O . SER A 1 424 ? 20.156 13.25 -24.625 1 97.38 424 SER A O 1
ATOM 3248 N N . GLN A 1 425 ? 20.781 14.312 -26.469 1 95.94 425 GLN A N 1
ATOM 3249 C CA . GLN A 1 425 ? 21.875 13.383 -26.703 1 95.94 425 GLN A CA 1
ATOM 3250 C C . GLN A 1 425 ? 22.891 13.414 -25.562 1 95.94 425 GLN A C 1
ATOM 3252 O O . GLN A 1 425 ? 23.422 12.375 -25.172 1 95.94 425 GLN A O 1
ATOM 3257 N N . GLU A 1 426 ? 23.172 14.586 -25.062 1 96.75 426 GLU A N 1
ATOM 3258 C CA . GLU A 1 426 ? 24.109 14.734 -23.969 1 96.75 426 GLU A CA 1
ATOM 3259 C C . GLU A 1 426 ? 23.578 14.094 -22.688 1 96.75 426 GLU A C 1
ATOM 3261 O O . GLU A 1 426 ? 24.312 13.438 -21.953 1 96.75 426 GLU A O 1
ATOM 3266 N N . GLN A 1 427 ? 22.328 14.32 -22.5 1 97.38 427 GLN A N 1
ATOM 3267 C CA . GLN A 1 427 ? 21.688 13.719 -21.328 1 97.38 427 GLN A CA 1
ATOM 3268 C C . GLN A 1 427 ? 21.672 12.195 -21.438 1 97.38 427 GLN A C 1
ATOM 3270 O O . GLN A 1 427 ? 21.828 11.5 -20.438 1 97.38 427 GLN A O 1
ATOM 3275 N N . GLU A 1 428 ? 21.391 11.719 -22.641 1 97.94 428 GLU A N 1
ATOM 3276 C CA . GLU A 1 428 ? 21.422 10.281 -22.875 1 97.94 428 GLU A CA 1
ATOM 3277 C C . GLU A 1 428 ? 22.766 9.688 -22.5 1 97.94 428 GLU A C 1
ATOM 3279 O O . GLU A 1 428 ? 22.844 8.656 -21.828 1 97.94 428 GLU A O 1
ATOM 3284 N N . LYS A 1 429 ? 23.797 10.297 -22.922 1 97.19 429 LYS A N 1
ATOM 3285 C CA . LYS A 1 429 ? 25.156 9.844 -22.609 1 97.19 429 LYS A CA 1
ATOM 3286 C C . LYS A 1 429 ? 25.391 9.812 -21.094 1 97.19 429 LYS A C 1
ATOM 3288 O O . LYS A 1 429 ? 26 8.875 -20.578 1 97.19 429 LYS A O 1
ATOM 3293 N N . THR A 1 430 ? 24.922 10.859 -20.453 1 97.69 430 THR A N 1
ATOM 3294 C CA . THR A 1 430 ? 25.078 10.961 -19.016 1 97.69 430 THR A CA 1
ATOM 3295 C C . THR A 1 430 ? 24.328 9.836 -18.312 1 97.69 430 THR A C 1
ATOM 3297 O O . THR A 1 430 ? 24.859 9.195 -17.391 1 97.69 430 THR A O 1
ATOM 3300 N N . LEU A 1 431 ? 23.109 9.609 -18.719 1 98.31 431 LEU A N 1
ATOM 3301 C CA . LEU A 1 431 ? 22.266 8.594 -18.094 1 98.31 431 LEU A CA 1
ATOM 3302 C C . LEU A 1 431 ? 22.812 7.195 -18.359 1 98.31 431 LEU A C 1
ATOM 3304 O O . LEU A 1 431 ? 22.828 6.352 -17.469 1 98.31 431 LEU A O 1
ATOM 3308 N N . VAL A 1 432 ? 23.234 6.938 -19.562 1 97.81 432 VAL A N 1
ATOM 3309 C CA . VAL A 1 432 ? 23.781 5.629 -19.922 1 97.81 432 VAL A CA 1
ATOM 3310 C C . VAL A 1 432 ? 25.094 5.387 -19.172 1 97.81 432 VAL A C 1
ATOM 3312 O O . VAL A 1 432 ? 25.359 4.266 -18.734 1 97.81 432 VAL A O 1
ATOM 3315 N N . ARG A 1 433 ? 25.875 6.375 -19.031 1 96.12 433 ARG A N 1
ATOM 3316 C CA . ARG A 1 433 ? 27.094 6.262 -18.219 1 96.12 433 ARG A CA 1
ATOM 3317 C C . ARG A 1 433 ? 26.766 5.91 -16.781 1 96.12 433 ARG A C 1
ATOM 3319 O O . ARG A 1 433 ? 27.422 5.055 -16.172 1 96.12 433 ARG A O 1
ATOM 3326 N N . ALA A 1 434 ? 25.812 6.598 -16.25 1 97.75 434 ALA A N 1
ATOM 3327 C CA . ALA A 1 434 ? 25.375 6.293 -14.891 1 97.75 434 ALA A CA 1
ATOM 3328 C C . ALA A 1 434 ? 24.953 4.832 -14.766 1 97.75 434 ALA A C 1
ATOM 3330 O O . ALA A 1 434 ? 25.328 4.148 -13.812 1 97.75 434 ALA A O 1
ATOM 3331 N N . LEU A 1 435 ? 24.172 4.344 -15.734 1 98.25 435 LEU A N 1
ATOM 3332 C CA . LEU A 1 435 ? 23.719 2.953 -15.742 1 98.25 435 LEU A CA 1
ATOM 3333 C C . LEU A 1 435 ? 24.922 2.004 -15.805 1 98.25 435 LEU A C 1
ATOM 3335 O O . LEU A 1 435 ? 24.953 0.991 -15.109 1 98.25 435 LEU A O 1
ATOM 3339 N N . SER A 1 436 ? 25.875 2.354 -16.594 1 95.06 436 SER A N 1
ATOM 3340 C CA . SER A 1 436 ? 27.047 1.496 -16.812 1 95.06 436 SER A CA 1
ATOM 3341 C C . SER A 1 436 ? 27.891 1.375 -15.555 1 95.06 436 SER A C 1
ATOM 3343 O O . SER A 1 436 ? 28.641 0.42 -15.398 1 95.06 436 SER A O 1
ATOM 3345 N N . GLU A 1 437 ? 27.719 2.283 -14.633 1 96.12 437 GLU A N 1
ATOM 3346 C CA . GLU A 1 437 ? 28.5 2.287 -13.406 1 96.12 437 GLU A CA 1
ATOM 3347 C C . GLU A 1 437 ? 27.812 1.489 -12.305 1 96.12 437 GLU A C 1
ATOM 3349 O O . GLU A 1 437 ? 28.406 1.234 -11.25 1 96.12 437 GLU A O 1
ATOM 3354 N N . ALA A 1 438 ? 26.625 1.052 -12.508 1 97.94 438 ALA A N 1
ATOM 3355 C CA . ALA A 1 438 ? 25.828 0.377 -11.484 1 97.94 438 ALA A CA 1
ATOM 3356 C C . ALA A 1 438 ? 26.562 -0.842 -10.93 1 97.94 438 ALA A C 1
ATOM 3358 O O . ALA A 1 438 ? 26.609 -1.04 -9.719 1 97.94 438 ALA A O 1
ATOM 3359 N N . PRO A 1 439 ? 27.188 -1.72 -11.82 1 96.31 439 PRO A N 1
ATOM 3360 C CA . PRO A 1 439 ? 27.891 -2.889 -11.289 1 96.31 439 PRO A CA 1
ATOM 3361 C C . PRO A 1 439 ? 29.031 -2.514 -10.352 1 96.31 439 PRO A C 1
ATOM 3363 O O . PRO A 1 439 ? 29.25 -3.174 -9.336 1 96.31 439 PRO A O 1
ATOM 3366 N N . ARG A 1 440 ? 29.719 -1.449 -10.688 1 96.06 440 ARG A N 1
ATOM 3367 C CA . ARG A 1 440 ? 30.828 -0.986 -9.852 1 96.06 440 ARG A CA 1
ATOM 3368 C C . ARG A 1 440 ? 30.328 -0.56 -8.477 1 96.06 440 ARG A C 1
ATOM 3370 O O . ARG A 1 440 ? 30.906 -0.94 -7.453 1 96.06 440 ARG A O 1
ATOM 3377 N N . TYR A 1 441 ? 29.281 0.236 -8.422 1 98 441 TYR A N 1
ATOM 3378 C CA . TYR A 1 441 ? 28.703 0.679 -7.16 1 98 441 TYR A CA 1
ATOM 3379 C C . TYR A 1 441 ? 28.156 -0.502 -6.367 1 98 441 TYR A C 1
ATOM 3381 O O . TYR A 1 441 ? 28.266 -0.538 -5.141 1 98 441 TYR A O 1
ATOM 3389 N N . ALA A 1 442 ? 27.516 -1.478 -7.062 1 98.44 442 ALA A N 1
ATOM 3390 C CA . ALA A 1 442 ? 27 -2.668 -6.398 1 98.44 442 ALA A CA 1
ATOM 3391 C C . ALA A 1 442 ? 28.109 -3.42 -5.664 1 98.44 442 ALA A C 1
ATOM 3393 O O . ALA A 1 442 ? 27.922 -3.863 -4.531 1 98.44 442 ALA A O 1
ATOM 3394 N N . ASN A 1 443 ? 29.25 -3.506 -6.332 1 95.62 443 ASN A N 1
ATOM 3395 C CA . ASN A 1 443 ? 30.406 -4.164 -5.719 1 95.62 443 ASN A CA 1
ATOM 3396 C C . ASN A 1 443 ? 30.859 -3.438 -4.457 1 95.62 443 ASN A C 1
ATOM 3398 O O . ASN A 1 443 ? 31.234 -4.074 -3.471 1 95.62 443 ASN A O 1
ATOM 3402 N N . GLN A 1 444 ? 30.828 -2.186 -4.496 1 97.31 444 GLN A N 1
ATOM 3403 C CA . GLN A 1 444 ? 31.234 -1.388 -3.344 1 97.31 444 GLN A CA 1
ATOM 3404 C C . GLN A 1 444 ? 30.281 -1.605 -2.166 1 97.31 444 GLN A C 1
ATOM 3406 O O . GLN A 1 444 ? 30.719 -1.713 -1.02 1 97.31 444 GLN A O 1
ATOM 3411 N N . VAL A 1 445 ? 29.016 -1.683 -2.441 1 98.38 445 VAL A N 1
ATOM 3412 C CA . VAL A 1 445 ? 28.016 -1.819 -1.391 1 98.38 445 VAL A CA 1
ATOM 3413 C C . VAL A 1 445 ? 28.125 -3.201 -0.749 1 98.38 445 VAL A C 1
ATOM 3415 O O . VAL A 1 445 ? 27.922 -3.348 0.459 1 98.38 445 VAL A O 1
ATOM 3418 N N . LEU A 1 446 ? 28.438 -4.262 -1.582 1 97.38 446 LEU A N 1
ATOM 3419 C CA . LEU A 1 446 ? 28.547 -5.625 -1.074 1 97.38 446 LEU A CA 1
ATOM 3420 C C . LEU A 1 446 ? 29.672 -5.738 -0.05 1 97.38 446 LEU A C 1
ATOM 3422 O O . LEU A 1 446 ? 29.672 -6.648 0.781 1 97.38 446 LEU A O 1
ATOM 3426 N N . LYS A 1 447 ? 30.578 -4.758 -0.002 1 95.94 447 LYS A N 1
ATOM 3427 C CA . LYS A 1 447 ? 31.688 -4.754 0.949 1 95.94 447 LYS A CA 1
ATOM 3428 C C . LYS A 1 447 ? 31.219 -4.32 2.336 1 95.94 447 LYS A C 1
ATOM 3430 O O . LYS A 1 447 ? 31.922 -4.516 3.324 1 95.94 447 LYS A O 1
ATOM 3435 N N . LEU A 1 448 ? 30.031 -3.811 2.414 1 97.62 448 LEU A N 1
ATOM 3436 C CA . LEU A 1 448 ? 29.484 -3.359 3.688 1 97.62 448 LEU A CA 1
ATOM 3437 C C . LEU A 1 448 ? 28.812 -4.516 4.438 1 97.62 448 LEU A C 1
ATOM 3439 O O . LEU A 1 448 ? 28.156 -4.301 5.453 1 97.62 448 LEU A O 1
ATOM 3443 N N . GLU A 1 449 ? 28.984 -5.691 3.982 1 96.38 449 GLU A N 1
ATOM 3444 C CA . GLU A 1 449 ? 28.281 -6.887 4.453 1 96.38 449 GLU A CA 1
ATOM 3445 C C . GLU A 1 449 ? 28.469 -7.074 5.957 1 96.38 449 GLU A C 1
ATOM 3447 O O . GLU A 1 449 ? 27.516 -7.391 6.672 1 96.38 449 GLU A O 1
ATOM 3452 N N . GLU A 1 450 ? 29.656 -6.867 6.477 1 95.56 450 GLU A N 1
ATOM 3453 C CA . GLU A 1 450 ? 29.938 -7.082 7.891 1 95.56 450 GLU A CA 1
ATOM 3454 C C . GLU A 1 450 ? 29.156 -6.105 8.766 1 95.56 450 GLU A C 1
ATOM 3456 O O . GLU A 1 450 ? 28.578 -6.496 9.781 1 95.56 450 GLU A O 1
ATOM 3461 N N . GLN A 1 451 ? 29.188 -4.898 8.352 1 97.69 451 GLN A N 1
ATOM 3462 C CA . GLN A 1 451 ? 28.422 -3.898 9.086 1 97.69 451 GLN A CA 1
ATOM 3463 C C . GLN A 1 451 ? 26.922 -4.227 9.07 1 97.69 451 GLN A C 1
ATOM 3465 O O . GLN A 1 451 ? 26.25 -4.129 10.102 1 97.69 451 GLN A O 1
ATOM 3470 N N . ILE A 1 452 ? 26.453 -4.582 7.961 1 98.5 452 ILE A N 1
ATOM 3471 C CA . ILE A 1 452 ? 25.016 -4.855 7.789 1 98.5 452 ILE A CA 1
ATOM 3472 C C . ILE A 1 452 ? 24.641 -6.09 8.602 1 98.5 452 ILE A C 1
ATOM 3474 O O . ILE A 1 452 ? 23.547 -6.141 9.18 1 98.5 452 ILE A O 1
ATOM 3478 N N . GLU A 1 453 ? 25.516 -7.07 8.617 1 97.69 453 GLU A N 1
ATOM 3479 C CA . GLU A 1 453 ? 25.281 -8.258 9.43 1 97.69 453 GLU A CA 1
ATOM 3480 C C . GLU A 1 453 ? 25.125 -7.898 10.898 1 97.69 453 GLU A C 1
ATOM 3482 O O . GLU A 1 453 ? 24.234 -8.422 11.578 1 97.69 453 GLU A O 1
ATOM 3487 N N . ARG A 1 454 ? 25.953 -6.969 11.367 1 97.25 454 ARG A N 1
ATOM 3488 C CA . ARG A 1 454 ? 25.859 -6.527 12.758 1 97.25 454 ARG A CA 1
ATOM 3489 C C . ARG A 1 454 ? 24.531 -5.828 13.031 1 97.25 454 ARG A C 1
ATOM 3491 O O . ARG A 1 454 ? 23.906 -6.07 14.062 1 97.25 454 ARG A O 1
ATOM 3498 N N . ILE A 1 455 ? 24.172 -5.008 12.18 1 97.75 455 ILE A N 1
ATOM 3499 C CA . ILE A 1 455 ? 22.922 -4.27 12.32 1 97.75 455 ILE A CA 1
ATOM 3500 C C . ILE A 1 455 ? 21.75 -5.242 12.305 1 97.75 455 ILE A C 1
ATOM 3502 O O . ILE A 1 455 ? 20.797 -5.094 13.078 1 97.75 455 ILE A O 1
ATOM 3506 N N . ALA A 1 456 ? 21.797 -6.211 11.406 1 98 456 ALA A N 1
ATOM 3507 C CA . ALA A 1 456 ? 20.734 -7.195 11.258 1 98 456 ALA A CA 1
ATOM 3508 C C . ALA A 1 456 ? 20.578 -8.023 12.531 1 98 456 ALA A C 1
ATOM 3510 O O . ALA A 1 456 ? 19.469 -8.445 12.867 1 98 456 ALA A O 1
ATOM 3511 N N . ARG A 1 457 ? 21.688 -8.297 13.211 1 96.44 457 ARG A N 1
ATOM 3512 C CA . ARG A 1 457 ? 21.625 -9.023 14.477 1 96.44 457 ARG A CA 1
ATOM 3513 C C . ARG A 1 457 ? 20.75 -8.297 15.484 1 96.44 457 ARG A C 1
ATOM 3515 O O . ARG A 1 457 ? 19.891 -8.906 16.141 1 96.44 457 ARG A O 1
ATOM 3522 N N . GLU A 1 458 ? 20.922 -7.02 15.523 1 95.25 458 GLU A N 1
ATOM 3523 C CA . GLU A 1 458 ? 20.094 -6.207 16.406 1 95.25 458 GLU A CA 1
ATOM 3524 C C . GLU A 1 458 ? 18.641 -6.172 15.938 1 95.25 458 GLU A C 1
ATOM 3526 O O . GLU A 1 458 ? 17.719 -6.258 16.734 1 95.25 458 GLU A O 1
ATOM 3531 N N . LEU A 1 459 ? 18.469 -6.039 14.719 1 96.12 459 LEU A N 1
ATOM 3532 C CA . LEU A 1 459 ? 17.156 -5.957 14.109 1 96.12 459 LEU A CA 1
ATOM 3533 C C . LEU A 1 459 ? 16.344 -7.227 14.375 1 96.12 459 LEU A C 1
ATOM 3535 O O . LEU A 1 459 ? 15.125 -7.172 14.523 1 96.12 459 LEU A O 1
ATOM 3539 N N . SER A 1 460 ? 17.016 -8.367 14.445 1 96.44 460 SER A N 1
ATOM 3540 C CA . SER A 1 460 ? 16.375 -9.672 14.578 1 96.44 460 SER A CA 1
ATOM 3541 C C . SER A 1 460 ? 15.695 -9.812 15.945 1 96.44 460 SER A C 1
ATOM 3543 O O . SER A 1 460 ? 14.875 -10.719 16.141 1 96.44 460 SER A O 1
ATOM 3545 N N . ARG A 1 461 ? 15.938 -8.859 16.844 1 95.44 461 ARG A N 1
ATOM 3546 C CA . ARG A 1 461 ? 15.359 -8.906 18.188 1 95.44 461 ARG A CA 1
ATOM 3547 C C . ARG A 1 461 ? 13.977 -8.273 18.203 1 95.44 461 ARG A C 1
ATOM 3549 O O . ARG A 1 461 ? 13.219 -8.453 19.172 1 95.44 461 ARG A O 1
ATOM 3556 N N . TYR A 1 462 ? 13.641 -7.605 17.172 1 95.88 462 TYR A N 1
ATOM 3557 C CA . TYR A 1 462 ? 12.375 -6.891 17.141 1 95.88 462 TYR A CA 1
ATOM 3558 C C . TYR A 1 462 ? 11.312 -7.695 16.391 1 95.88 462 TYR A C 1
ATOM 3560 O O . TYR A 1 462 ? 11.641 -8.523 15.539 1 95.88 462 TYR A O 1
ATOM 3568 N N . LYS A 1 463 ? 10.047 -7.391 16.734 1 95 463 LYS A N 1
ATOM 3569 C CA . LYS A 1 463 ? 8.93 -8.117 16.141 1 95 463 LYS A CA 1
ATOM 3570 C C . LYS A 1 463 ? 8.273 -7.289 15.039 1 95 463 LYS A C 1
ATOM 3572 O O . LYS A 1 463 ? 7.551 -7.824 14.195 1 95 463 LYS A O 1
ATOM 3577 N N . ASP A 1 464 ? 8.492 -5.996 15.133 1 96.62 464 ASP A N 1
ATOM 3578 C CA . ASP A 1 464 ? 7.902 -5.055 14.188 1 96.62 464 ASP A CA 1
ATOM 3579 C C . ASP A 1 464 ? 8.953 -4.086 13.648 1 96.62 464 ASP A C 1
ATOM 3581 O O . ASP A 1 464 ? 9.852 -3.664 14.375 1 96.62 464 ASP A O 1
ATOM 3585 N N . VAL A 1 465 ? 8.82 -3.787 12.359 1 98 465 VAL A N 1
ATOM 3586 C CA . VAL A 1 465 ? 9.75 -2.852 11.734 1 98 465 VAL A CA 1
ATOM 3587 C C . VAL A 1 465 ? 9 -1.986 10.719 1 98 465 VAL A C 1
ATOM 3589 O O . VAL A 1 465 ? 8.094 -2.465 10.031 1 98 465 VAL A O 1
ATOM 3592 N N . LEU A 1 466 ? 9.312 -0.729 10.641 1 98.19 466 LEU A N 1
ATOM 3593 C CA . LEU A 1 466 ? 8.797 0.146 9.594 1 98.19 466 LEU A CA 1
ATOM 3594 C C . LEU A 1 466 ? 9.914 0.577 8.648 1 98.19 466 LEU A C 1
ATOM 3596 O O . LEU A 1 466 ? 11.07 0.719 9.062 1 98.19 466 LEU A O 1
ATOM 3600 N N . TYR A 1 467 ? 9.602 0.702 7.402 1 98.56 467 TYR A N 1
ATOM 3601 C CA . TYR A 1 467 ? 10.477 1.271 6.383 1 98.56 467 TYR A CA 1
ATOM 3602 C C . TYR A 1 467 ? 9.906 2.578 5.844 1 98.56 467 TYR A C 1
ATOM 3604 O O . TYR A 1 467 ? 8.695 2.699 5.641 1 98.56 467 TYR A O 1
ATOM 3612 N N . LEU A 1 468 ? 10.773 3.557 5.656 1 98 468 LEU A N 1
ATOM 3613 C CA . LEU A 1 468 ? 10.344 4.84 5.109 1 98 468 LEU A CA 1
ATOM 3614 C C . LEU A 1 468 ? 11.195 5.238 3.912 1 98 468 LEU A C 1
ATOM 3616 O O . LEU A 1 468 ? 12.406 4.988 3.896 1 98 468 LEU A O 1
ATOM 3620 N N . GLY A 1 469 ? 10.625 5.797 2.957 1 96.94 469 GLY A N 1
ATOM 3621 C CA . GLY A 1 469 ? 11.273 6.383 1.794 1 96.94 469 GLY A CA 1
ATOM 3622 C C . GLY A 1 469 ? 10.383 7.352 1.042 1 96.94 469 GLY A C 1
ATOM 3623 O O . GLY A 1 469 ? 9.188 7.453 1.327 1 96.94 469 GLY A O 1
ATOM 3624 N N . ARG A 1 470 ? 10.922 8.141 0.169 1 95.94 470 ARG A N 1
ATOM 3625 C CA . ARG A 1 470 ? 10.211 9.047 -0.72 1 95.94 470 ARG A CA 1
ATOM 3626 C C . ARG A 1 470 ? 10.625 8.836 -2.172 1 95.94 470 ARG A C 1
ATOM 3628 O O . ARG A 1 470 ? 11.711 8.32 -2.443 1 95.94 470 ARG A O 1
ATOM 3635 N N . ASP A 1 471 ? 9.742 9.203 -3.07 1 95.56 471 ASP A N 1
ATOM 3636 C CA . ASP A 1 471 ? 10.055 9.031 -4.488 1 95.56 471 ASP A CA 1
ATOM 3637 C C . ASP A 1 471 ? 10.398 7.574 -4.801 1 95.56 471 ASP A C 1
ATOM 3639 O O . ASP A 1 471 ? 9.68 6.66 -4.387 1 95.56 471 ASP A O 1
ATOM 3643 N N . THR A 1 472 ? 11.453 7.316 -5.543 1 96.88 472 THR A N 1
ATOM 3644 C CA . THR A 1 472 ? 11.797 5.945 -5.918 1 96.88 472 THR A CA 1
ATOM 3645 C C . THR A 1 472 ? 12.164 5.125 -4.684 1 96.88 472 THR A C 1
ATOM 3647 O O . THR A 1 472 ? 12.164 3.895 -4.727 1 96.88 472 THR A O 1
ATOM 3650 N N . ASN A 1 473 ? 12.406 5.773 -3.592 1 97.62 473 ASN A N 1
ATOM 3651 C CA . ASN A 1 473 ? 12.789 5.059 -2.377 1 97.62 473 ASN A CA 1
ATOM 3652 C C . ASN A 1 473 ? 11.57 4.586 -1.6 1 97.62 473 ASN A C 1
ATOM 3654 O O . ASN A 1 473 ? 11.688 3.766 -0.687 1 97.62 473 ASN A O 1
ATOM 3658 N N . PHE A 1 474 ? 10.398 5.109 -2.008 1 97.38 474 PHE A N 1
ATOM 3659 C CA . PHE A 1 474 ? 9.172 4.621 -1.385 1 97.38 474 PHE A CA 1
ATOM 3660 C C . PHE A 1 474 ? 8.898 3.18 -1.795 1 97.38 474 PHE A C 1
ATOM 3662 O O . PHE A 1 474 ? 8.773 2.299 -0.941 1 97.38 474 PHE A O 1
ATOM 3669 N N . PRO A 1 475 ? 8.82 2.881 -3.064 1 98.25 475 PRO A N 1
ATOM 3670 C CA . PRO A 1 475 ? 8.68 1.471 -3.43 1 98.25 475 PRO A CA 1
ATOM 3671 C C . PRO A 1 475 ? 9.828 0.606 -2.904 1 98.25 475 PRO A C 1
ATOM 3673 O O . PRO A 1 475 ? 9.625 -0.57 -2.594 1 98.25 475 PRO A O 1
ATOM 3676 N N . LEU A 1 476 ? 10.961 1.176 -2.82 1 98.44 476 LEU A N 1
ATOM 3677 C CA . LEU A 1 476 ? 12.094 0.433 -2.277 1 98.44 476 LEU A CA 1
ATOM 3678 C C . LEU A 1 476 ? 11.875 0.111 -0.802 1 98.44 476 LEU A C 1
ATOM 3680 O O . LEU A 1 476 ? 12.266 -0.958 -0.331 1 98.44 476 LEU A O 1
ATOM 3684 N N . ALA A 1 477 ? 11.32 1.097 -0.059 1 98.56 477 ALA A N 1
ATOM 3685 C CA . ALA A 1 477 ? 10.945 0.847 1.329 1 98.56 477 ALA A CA 1
ATOM 3686 C C . ALA A 1 477 ? 9.953 -0.306 1.429 1 98.56 477 ALA A C 1
ATOM 3688 O O . ALA A 1 477 ? 10.07 -1.162 2.309 1 98.56 477 ALA A O 1
ATOM 3689 N N . MET A 1 478 ? 9.008 -0.314 0.52 1 98.56 478 MET A N 1
ATOM 3690 C CA . MET A 1 478 ? 8.039 -1.406 0.479 1 98.56 478 MET A CA 1
ATOM 3691 C C . MET A 1 478 ? 8.727 -2.732 0.173 1 98.56 478 MET A C 1
ATOM 3693 O O . MET A 1 478 ? 8.375 -3.764 0.751 1 98.56 478 MET A O 1
ATOM 3697 N N . GLU A 1 479 ? 9.688 -2.707 -0.703 1 98.5 479 GLU A N 1
ATOM 3698 C CA . GLU A 1 479 ? 10.438 -3.906 -1.051 1 98.5 479 GLU A CA 1
ATOM 3699 C C . GLU A 1 479 ? 11.219 -4.434 0.149 1 98.5 479 GLU A C 1
ATOM 3701 O O . GLU A 1 479 ? 11.273 -5.645 0.38 1 98.5 479 GLU A O 1
ATOM 3706 N N . GLY A 1 480 ? 11.859 -3.521 0.881 1 98.56 480 GLY A N 1
ATOM 3707 C CA . GLY A 1 480 ? 12.57 -3.926 2.088 1 98.56 480 GLY A CA 1
ATOM 3708 C C . GLY A 1 480 ? 11.672 -4.59 3.111 1 98.56 480 GLY A C 1
ATOM 3709 O O . GLY A 1 480 ? 12.031 -5.621 3.688 1 98.56 480 GLY A O 1
ATOM 3710 N N . ALA A 1 481 ? 10.523 -3.955 3.316 1 98.5 481 ALA A N 1
ATOM 3711 C CA . ALA A 1 481 ? 9.547 -4.52 4.246 1 98.5 481 ALA A CA 1
ATOM 3712 C C . ALA A 1 481 ? 9.086 -5.902 3.787 1 98.5 481 ALA A C 1
ATOM 3714 O O . ALA A 1 481 ? 8.945 -6.816 4.602 1 98.5 481 ALA A O 1
ATOM 3715 N N . LEU A 1 482 ? 8.852 -6.031 2.498 1 97.88 482 LEU A N 1
ATOM 3716 C CA . LEU A 1 482 ? 8.391 -7.297 1.942 1 97.88 482 LEU A CA 1
ATOM 3717 C C . LEU A 1 482 ? 9.43 -8.391 2.15 1 97.88 482 LEU A C 1
ATOM 3719 O O . LEU A 1 482 ? 9.102 -9.5 2.588 1 97.88 482 LEU A O 1
ATOM 3723 N N . LYS A 1 483 ? 10.68 -8.086 1.853 1 97.44 483 LYS A N 1
ATOM 3724 C CA . LYS A 1 483 ? 11.758 -9.07 1.988 1 97.44 483 LYS A CA 1
ATOM 3725 C C . LYS A 1 483 ? 11.922 -9.5 3.443 1 97.44 483 LYS A C 1
ATOM 3727 O O . LYS A 1 483 ? 12.078 -10.695 3.729 1 97.44 483 LYS A O 1
ATOM 3732 N N . LEU A 1 484 ? 11.906 -8.516 4.301 1 97.88 484 LEU A N 1
ATOM 3733 C CA . LEU A 1 484 ? 12.062 -8.812 5.719 1 97.88 484 LEU A CA 1
ATOM 3734 C C . LEU A 1 484 ? 10.93 -9.695 6.219 1 97.88 484 LEU A C 1
ATOM 3736 O O . LEU A 1 484 ? 11.164 -10.656 6.957 1 97.88 484 LEU A O 1
ATOM 3740 N N . LYS A 1 485 ? 9.68 -9.43 5.812 1 96.81 485 LYS A N 1
ATOM 3741 C CA . LYS A 1 485 ? 8.523 -10.234 6.199 1 96.81 485 LYS A CA 1
ATOM 3742 C C . LYS A 1 485 ? 8.648 -11.664 5.676 1 96.81 485 LYS A C 1
ATOM 3744 O O . LYS A 1 485 ? 8.414 -12.617 6.414 1 96.81 485 LYS A O 1
ATOM 3749 N N . GLU A 1 486 ? 9.055 -11.789 4.48 1 94.44 486 GLU A N 1
ATOM 3750 C CA . GLU A 1 486 ? 9.047 -13.07 3.783 1 94.44 486 GLU A CA 1
ATOM 3751 C C . GLU A 1 486 ? 9.977 -14.07 4.457 1 94.44 486 GLU A C 1
ATOM 3753 O O . GLU A 1 486 ? 9.625 -15.242 4.613 1 94.44 486 GLU A O 1
ATOM 3758 N N . ILE A 1 487 ? 11.156 -13.562 4.863 1 95.81 487 ILE A N 1
ATOM 3759 C CA . ILE A 1 487 ? 12.148 -14.578 5.188 1 95.81 487 ILE A CA 1
ATOM 3760 C C . ILE A 1 487 ? 12.453 -14.547 6.684 1 95.81 487 ILE A C 1
ATOM 3762 O O . ILE A 1 487 ? 13.008 -15.5 7.23 1 95.81 487 ILE A O 1
ATOM 3766 N N . SER A 1 488 ? 12.102 -13.461 7.395 1 96.12 488 SER A N 1
ATOM 3767 C CA . SER A 1 488 ? 12.359 -13.383 8.828 1 96.12 488 SER A CA 1
ATOM 3768 C C . SER A 1 488 ? 11.062 -13.461 9.625 1 96.12 488 SER A C 1
ATOM 3770 O O . SER A 1 488 ? 11.086 -13.664 10.844 1 96.12 488 SER A O 1
ATOM 3772 N N . TYR A 1 489 ? 9.945 -13.281 9.016 1 94.56 489 TYR A N 1
ATOM 3773 C CA . TYR A 1 489 ? 8.609 -13.328 9.609 1 94.56 489 TYR A CA 1
ATOM 3774 C C . TYR A 1 489 ? 8.398 -12.164 10.57 1 94.56 489 TYR A C 1
ATOM 3776 O O . TYR A 1 489 ? 7.434 -12.148 11.328 1 94.56 489 TYR A O 1
ATOM 3784 N N . ILE A 1 490 ? 9.391 -11.164 10.57 1 96.62 490 ILE A N 1
ATOM 3785 C CA . ILE A 1 490 ? 9.156 -9.891 11.234 1 96.62 490 ILE A CA 1
ATOM 3786 C C . ILE A 1 490 ? 8.055 -9.125 10.508 1 96.62 490 ILE A C 1
ATOM 3788 O O . ILE A 1 490 ? 8.086 -9 9.273 1 96.62 490 ILE A O 1
ATOM 3792 N N . HIS A 1 491 ? 6.996 -8.68 11.242 1 97.06 491 HIS A N 1
ATOM 3793 C CA . HIS A 1 491 ? 5.945 -7.883 10.617 1 97.06 491 HIS A CA 1
ATOM 3794 C C . HIS A 1 491 ? 6.461 -6.504 10.227 1 97.06 491 HIS A C 1
ATOM 3796 O O . HIS A 1 491 ? 6.621 -5.625 11.078 1 97.06 491 HIS A O 1
ATOM 3802 N N . ALA A 1 492 ? 6.742 -6.301 8.961 1 98 492 ALA A N 1
ATOM 3803 C CA . ALA A 1 492 ? 7.355 -5.066 8.477 1 98 492 ALA A CA 1
ATOM 3804 C C . ALA A 1 492 ? 6.457 -4.375 7.453 1 98 492 ALA A C 1
ATOM 3806 O O . ALA A 1 492 ? 5.785 -5.035 6.66 1 98 492 ALA A O 1
ATOM 3807 N N . GLU A 1 493 ? 6.426 -3.078 7.492 1 97.81 493 GLU A N 1
ATOM 3808 C CA . GLU A 1 493 ? 5.609 -2.307 6.562 1 97.81 493 GLU A CA 1
ATOM 3809 C C . GLU A 1 493 ? 6.379 -1.106 6.016 1 97.81 493 GLU A C 1
ATOM 3811 O O . GLU A 1 493 ? 7.113 -0.447 6.754 1 97.81 493 GLU A O 1
ATOM 3816 N N . GLY A 1 494 ? 6.27 -0.91 4.738 1 97.88 494 GLY A N 1
ATOM 3817 C CA . GLY A 1 494 ? 6.887 0.237 4.09 1 97.88 494 GLY A CA 1
ATOM 3818 C C . GLY A 1 494 ? 5.906 1.359 3.807 1 97.88 494 GLY A C 1
ATOM 3819 O O . GLY A 1 494 ? 4.766 1.109 3.41 1 97.88 494 GLY A O 1
ATOM 3820 N N . TYR A 1 495 ? 6.301 2.631 4.023 1 97.06 495 TYR A N 1
ATOM 3821 C CA . TYR A 1 495 ? 5.441 3.789 3.812 1 97.06 495 TYR A CA 1
ATOM 3822 C C . TYR A 1 495 ? 6.18 4.887 3.057 1 97.06 495 TYR A C 1
ATOM 3824 O O . TYR A 1 495 ? 7.402 5 3.158 1 97.06 495 TYR A O 1
ATOM 3832 N N . ALA A 1 496 ? 5.379 5.641 2.264 1 96.44 496 ALA A N 1
ATOM 3833 C CA . ALA A 1 496 ? 5.891 6.969 1.929 1 96.44 496 ALA A CA 1
ATOM 3834 C C . ALA A 1 496 ? 6.125 7.801 3.186 1 96.44 496 ALA A C 1
ATOM 3836 O O . ALA A 1 496 ? 5.246 7.898 4.043 1 96.44 496 ALA A O 1
ATOM 3837 N N . ALA A 1 497 ? 7.297 8.406 3.291 1 94.38 497 ALA A N 1
ATOM 3838 C CA . ALA A 1 497 ? 7.672 9.094 4.527 1 94.38 497 ALA A CA 1
ATOM 3839 C C . ALA A 1 497 ? 6.625 10.133 4.922 1 94.38 497 ALA A C 1
ATOM 3841 O O . ALA A 1 497 ? 6.316 10.289 6.105 1 94.38 497 ALA A O 1
ATOM 3842 N N . GLY A 1 498 ? 6.055 10.773 3.953 1 91.5 498 GLY A N 1
ATOM 3843 C CA . GLY A 1 498 ? 5.074 11.812 4.234 1 91.5 498 GLY A CA 1
ATOM 3844 C C . GLY A 1 498 ? 3.76 11.266 4.754 1 91.5 498 GLY A C 1
ATOM 3845 O O . GLY A 1 498 ? 2.945 12.008 5.305 1 91.5 498 GLY A O 1
ATOM 3846 N N . GLU A 1 499 ? 3.508 9.961 4.578 1 92.75 499 GLU A N 1
ATOM 3847 C CA . GLU A 1 499 ? 2.258 9.336 4.992 1 92.75 499 GLU A CA 1
ATOM 3848 C C . GLU A 1 499 ? 2.328 8.859 6.441 1 92.75 499 GLU A C 1
ATOM 3850 O O . GLU A 1 499 ? 1.311 8.484 7.027 1 92.75 499 GLU A O 1
ATOM 3855 N N . LEU A 1 500 ? 3.467 8.961 7.035 1 90.56 500 LEU A N 1
ATOM 3856 C CA . LEU A 1 500 ? 3.705 8.4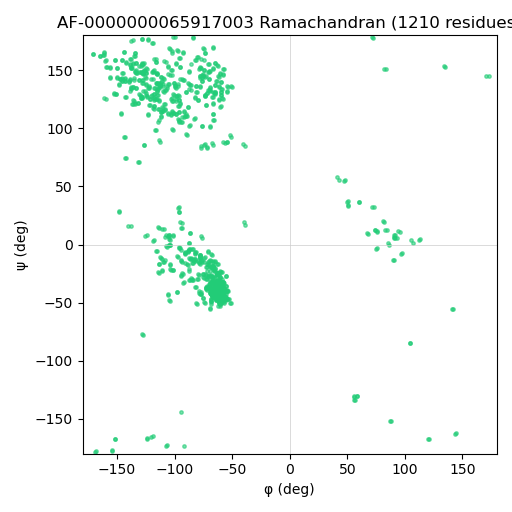38 8.375 1 90.56 500 LEU A CA 1
ATOM 3857 C C . LEU A 1 500 ? 2.758 9.086 9.383 1 90.56 500 LEU A C 1
ATOM 3859 O O . LEU A 1 500 ? 2.213 8.398 10.258 1 90.56 500 LEU A O 1
ATOM 3863 N N . LYS A 1 501 ? 2.443 10.344 9.227 1 88.06 501 LYS A N 1
ATOM 3864 C CA . LYS A 1 501 ? 1.64 11.094 10.188 1 88.06 501 LYS A CA 1
ATOM 3865 C C . LYS A 1 501 ? 0.159 10.75 10.047 1 88.06 501 LYS A C 1
ATOM 3867 O O . LYS A 1 501 ? -0.641 11.062 10.938 1 88.06 501 LYS A O 1
ATOM 3872 N N . HIS A 1 502 ? -0.187 10.086 9.023 1 89.06 502 HIS A N 1
ATOM 3873 C CA . HIS A 1 502 ? -1.593 9.789 8.773 1 89.06 502 HIS A CA 1
ATOM 3874 C C . HIS A 1 502 ? -1.965 8.406 9.289 1 89.06 502 HIS A C 1
ATOM 3876 O O . HIS A 1 502 ? -2.844 7.742 8.734 1 89.06 502 HIS A O 1
ATOM 3882 N N . GLY A 1 503 ? -1.296 8 10.375 1 89.94 503 GLY A N 1
ATOM 3883 C CA . GLY A 1 503 ? -1.724 6.766 11.008 1 89.94 503 GLY A CA 1
ATOM 3884 C C . GLY A 1 503 ? -0.568 5.922 11.516 1 89.94 503 GLY A C 1
ATOM 3885 O O . GLY A 1 503 ? -0.467 5.656 12.711 1 89.94 503 GLY A O 1
ATOM 3886 N N . PRO A 1 504 ? 0.35 5.598 10.68 1 91.06 504 PRO A N 1
ATOM 3887 C CA . PRO A 1 504 ? 1.405 4.645 11.039 1 91.06 504 PRO A CA 1
ATOM 3888 C C . PRO A 1 504 ? 2.279 5.141 12.188 1 91.06 504 PRO A C 1
ATOM 3890 O O . PRO A 1 504 ? 2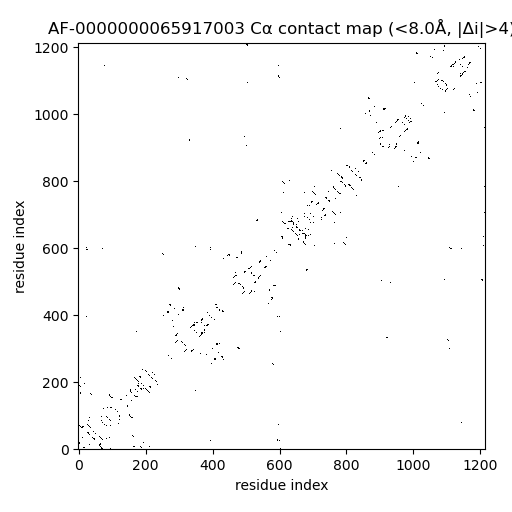.863 4.332 12.914 1 91.06 504 PRO A O 1
ATOM 3893 N N . ILE A 1 505 ? 2.336 6.418 12.352 1 91.31 505 ILE A N 1
ATOM 3894 C CA . ILE A 1 505 ? 3.201 6.984 13.375 1 91.31 505 ILE A CA 1
ATOM 3895 C C . ILE A 1 505 ? 2.713 6.559 14.758 1 91.31 505 ILE A C 1
ATOM 3897 O O . ILE A 1 505 ? 3.455 6.637 15.742 1 91.31 505 ILE A O 1
ATOM 3901 N N . ALA A 1 506 ? 1.468 6.152 14.883 1 91.38 506 ALA A N 1
ATOM 3902 C CA . ALA A 1 506 ? 0.887 5.684 16.141 1 91.38 506 ALA A CA 1
ATOM 3903 C C . ALA A 1 506 ? 1.645 4.473 16.672 1 91.38 506 ALA A C 1
ATOM 3905 O O . ALA A 1 506 ? 1.652 4.223 17.891 1 91.38 506 ALA A O 1
ATOM 3906 N N . LEU A 1 507 ? 2.338 3.742 15.773 1 93.81 507 LEU A N 1
ATOM 3907 C CA . LEU A 1 507 ? 3.027 2.51 16.141 1 93.81 507 LEU A CA 1
ATOM 3908 C C . LEU A 1 507 ? 4.406 2.811 16.719 1 93.81 507 LEU A C 1
ATOM 3910 O O . LEU A 1 507 ? 5.039 1.938 17.312 1 93.81 507 LEU A O 1
ATOM 3914 N N . ILE A 1 508 ? 4.871 3.984 16.578 1 93.69 508 ILE A N 1
ATOM 3915 C CA . ILE A 1 508 ? 6.27 4.293 16.875 1 93.69 508 ILE A CA 1
ATOM 3916 C C . ILE A 1 508 ? 6.461 4.449 18.375 1 93.69 508 ILE A C 1
ATOM 3918 O O . ILE A 1 508 ? 5.715 5.18 19.031 1 93.69 508 ILE A O 1
ATOM 3922 N N . ASP A 1 509 ? 7.34 3.713 18.938 1 92.56 509 ASP A N 1
ATOM 3923 C CA . ASP A 1 509 ? 7.848 3.82 20.297 1 92.56 509 ASP A CA 1
ATOM 3924 C C . ASP A 1 509 ? 9.281 3.295 20.391 1 92.56 509 ASP A C 1
ATOM 3926 O O . ASP A 1 509 ? 9.961 3.146 19.375 1 92.56 509 ASP A O 1
ATOM 3930 N N . GLU A 1 510 ? 9.75 3.102 21.547 1 92.06 510 GLU A N 1
ATOM 3931 C CA . GLU A 1 510 ? 11.148 2.723 21.75 1 92.06 510 GLU A CA 1
ATOM 3932 C C . GLU A 1 510 ? 11.398 1.292 21.281 1 92.06 510 GLU A C 1
ATOM 3934 O O . GLU A 1 510 ? 12.555 0.877 21.141 1 92.06 510 GLU A O 1
ATOM 3939 N N . ASN A 1 511 ? 10.359 0.571 20.891 1 93.56 511 ASN A N 1
ATOM 3940 C CA . ASN A 1 511 ? 10.5 -0.812 20.453 1 93.56 511 ASN A CA 1
ATOM 3941 C C . ASN A 1 511 ? 10.242 -0.949 18.953 1 93.56 511 ASN A C 1
ATOM 3943 O O . ASN A 1 511 ? 10.094 -2.062 18.438 1 93.56 511 ASN A O 1
ATOM 3947 N N . MET A 1 512 ? 10.219 0.159 18.25 1 95.44 512 MET A N 1
ATOM 3948 C CA . MET A 1 512 ? 9.922 0.131 16.828 1 95.44 512 MET A CA 1
ATOM 3949 C C . MET A 1 512 ? 11.109 0.629 16.016 1 95.44 512 MET A C 1
ATOM 3951 O O . MET A 1 512 ? 11.266 1.834 15.797 1 95.44 512 MET A O 1
ATOM 3955 N N . PRO A 1 513 ? 11.93 -0.308 15.469 1 97.81 513 PRO A N 1
ATOM 3956 C CA . PRO A 1 513 ? 12.922 0.157 14.5 1 97.81 513 PRO A CA 1
ATOM 3957 C C . PRO A 1 513 ? 12.297 0.729 13.227 1 97.81 513 PRO A C 1
ATOM 3959 O O . PRO A 1 513 ? 11.297 0.197 12.734 1 97.81 513 PRO A O 1
ATOM 3962 N N . VAL A 1 514 ? 12.844 1.803 12.797 1 98.19 514 VAL A N 1
ATOM 3963 C CA . VAL A 1 514 ? 12.414 2.445 11.555 1 98.19 514 VAL A CA 1
ATOM 3964 C C . VAL A 1 514 ? 13.602 2.574 10.602 1 98.19 514 VAL A C 1
ATOM 3966 O O . VAL A 1 514 ? 14.539 3.326 10.867 1 98.19 514 VAL A O 1
ATOM 3969 N N . ILE A 1 515 ? 13.562 1.833 9.508 1 98.75 515 ILE A N 1
ATOM 3970 C CA . ILE A 1 515 ? 14.609 1.91 8.492 1 98.75 515 ILE A CA 1
ATOM 3971 C C . ILE A 1 515 ? 14.266 3 7.48 1 98.75 515 ILE A C 1
ATOM 3973 O O . ILE A 1 515 ? 13.234 2.928 6.805 1 98.75 515 ILE A O 1
ATOM 3977 N N . VAL A 1 516 ? 15.109 3.994 7.379 1 98.5 516 VAL A N 1
ATOM 3978 C CA . VAL A 1 516 ? 14.859 5.133 6.504 1 98.5 516 VAL A CA 1
ATOM 3979 C C . VAL A 1 516 ? 15.844 5.105 5.332 1 98.5 516 VAL A C 1
ATOM 3981 O O . VAL A 1 516 ? 17.062 5.133 5.535 1 98.5 516 VAL A O 1
ATOM 3984 N N . ILE A 1 517 ? 15.328 4.992 4.129 1 98.56 517 ILE A N 1
ATOM 3985 C CA . ILE A 1 517 ? 16.125 5.059 2.91 1 98.56 517 ILE A CA 1
ATOM 3986 C C . ILE A 1 517 ? 16.125 6.488 2.373 1 98.56 517 ILE A C 1
ATOM 3988 O O . ILE A 1 517 ? 15.148 6.941 1.779 1 98.56 517 ILE A O 1
ATOM 3992 N N . ALA A 1 518 ? 17.266 7.18 2.549 1 97.56 518 ALA A N 1
ATOM 3993 C CA . ALA A 1 518 ? 17.297 8.609 2.232 1 97.56 518 ALA A CA 1
ATOM 3994 C C . ALA A 1 518 ? 18.625 9.008 1.612 1 97.56 518 ALA A C 1
ATOM 3996 O O . ALA A 1 518 ? 19.453 9.664 2.26 1 97.56 518 ALA A O 1
ATOM 3997 N N . PRO A 1 519 ? 18.828 8.625 0.312 1 97.25 519 PRO A N 1
ATOM 3998 C CA . PRO A 1 519 ? 19.969 9.242 -0.355 1 97.25 519 PRO A CA 1
ATOM 3999 C C . PRO A 1 519 ? 19.891 10.766 -0.363 1 97.25 519 PRO A C 1
ATOM 4001 O O . PRO A 1 519 ? 18.797 11.336 -0.324 1 97.25 519 PRO A O 1
ATOM 4004 N N . HIS A 1 520 ? 21.047 11.406 -0.382 1 96.06 520 HIS A N 1
ATOM 4005 C CA . HIS A 1 520 ? 21.047 12.859 -0.452 1 96.06 520 HIS A CA 1
ATOM 4006 C C . HIS A 1 520 ? 20.625 13.344 -1.832 1 96.06 520 HIS A C 1
ATOM 4008 O O . HIS A 1 520 ? 21.469 13.695 -2.664 1 96.06 520 HIS A O 1
ATOM 4014 N N . ASP A 1 521 ? 19.375 13.414 -2.01 1 92.38 521 ASP A N 1
ATOM 4015 C CA . ASP A 1 521 ? 18.781 13.875 -3.268 1 92.38 521 ASP A CA 1
ATOM 4016 C C . ASP A 1 521 ? 17.906 15.109 -3.051 1 92.38 521 ASP A C 1
ATOM 4018 O O . ASP A 1 521 ? 18.047 15.797 -2.035 1 92.38 521 ASP A O 1
ATOM 4022 N N . ARG A 1 522 ? 17.094 15.484 -3.979 1 88.25 522 ARG A N 1
ATOM 4023 C CA . ARG A 1 522 ? 16.344 16.734 -3.988 1 88.25 522 ARG A CA 1
ATOM 4024 C C . ARG A 1 522 ? 15.281 16.734 -2.902 1 88.25 522 ARG A C 1
ATOM 4026 O O . ARG A 1 522 ? 14.797 17.797 -2.502 1 88.25 522 ARG A O 1
ATOM 4033 N N . ILE A 1 523 ? 14.922 15.523 -2.414 1 90.5 523 ILE A N 1
ATOM 4034 C CA . ILE A 1 523 ? 13.844 15.461 -1.435 1 90.5 523 ILE A CA 1
ATOM 4035 C C . ILE A 1 523 ? 14.398 15.008 -0.086 1 90.5 523 ILE A C 1
ATOM 4037 O O . ILE A 1 523 ? 13.633 14.648 0.813 1 90.5 523 ILE A O 1
ATOM 4041 N N . PHE A 1 524 ? 15.656 15.023 0.111 1 93.12 524 PHE A N 1
ATOM 4042 C CA . PHE A 1 524 ? 16.344 14.531 1.3 1 93.12 524 PHE A CA 1
ATOM 4043 C C . PHE A 1 524 ? 15.859 15.258 2.547 1 93.12 524 PHE A C 1
ATOM 4045 O O . PHE A 1 524 ? 15.562 14.625 3.564 1 93.12 524 PHE A O 1
ATOM 4052 N N . GLU A 1 525 ? 15.742 16.531 2.447 1 89.44 525 GLU A N 1
ATOM 4053 C CA . GLU A 1 525 ? 15.367 17.344 3.6 1 89.44 525 GLU A CA 1
ATOM 4054 C C . GLU A 1 525 ? 13.977 17 4.105 1 89.44 525 GLU A C 1
ATOM 4056 O O . GLU A 1 525 ? 13.719 17.016 5.312 1 89.44 525 GLU A O 1
ATOM 4061 N N . LYS A 1 526 ? 13.109 16.703 3.18 1 90 526 LYS A N 1
ATOM 4062 C CA . LYS A 1 526 ? 11.758 16.312 3.562 1 90 526 LYS A CA 1
ATOM 4063 C C . LYS A 1 526 ? 11.766 14.977 4.293 1 90 526 LYS A C 1
ATOM 4065 O O . LYS A 1 526 ? 11 14.773 5.242 1 90 526 LYS A O 1
ATOM 4070 N N . THR A 1 527 ? 12.578 14.055 3.797 1 93.12 527 THR A N 1
ATOM 4071 C CA . THR A 1 527 ? 12.695 12.758 4.457 1 93.12 527 THR A CA 1
ATOM 4072 C C . THR A 1 527 ? 13.266 12.914 5.863 1 93.12 527 THR A C 1
ATOM 4074 O O . THR A 1 527 ? 12.82 12.242 6.797 1 93.12 527 THR A O 1
ATOM 4077 N N . VAL A 1 528 ? 14.188 13.82 5.992 1 91.81 528 VAL A N 1
ATOM 4078 C CA . VAL A 1 528 ? 14.82 14.055 7.285 1 91.81 528 VAL A CA 1
ATOM 4079 C C . VAL A 1 528 ? 13.805 14.641 8.266 1 91.81 528 VAL A C 1
ATOM 4081 O O . VAL A 1 528 ? 13.828 14.336 9.461 1 91.81 528 VAL A O 1
ATOM 4084 N N . SER A 1 529 ? 12.961 15.461 7.766 1 88.88 529 SER A N 1
ATOM 4085 C CA . SER A 1 529 ? 11.898 16.016 8.602 1 88.88 529 SER A CA 1
ATOM 4086 C C . SER A 1 529 ? 11.039 14.906 9.211 1 88.88 529 SER A C 1
ATOM 4088 O O . SER A 1 529 ? 10.703 14.953 10.398 1 88.88 529 SER A O 1
ATOM 4090 N N . ASN A 1 530 ? 10.672 13.938 8.391 1 90.81 530 ASN A N 1
ATOM 4091 C CA . ASN A 1 530 ? 9.891 12.805 8.883 1 90.81 530 ASN A CA 1
ATOM 4092 C C . ASN A 1 530 ? 10.703 11.953 9.867 1 90.81 530 ASN A C 1
ATOM 4094 O O . ASN A 1 530 ? 10.141 11.391 10.805 1 90.81 530 ASN A O 1
ATOM 4098 N N . MET A 1 531 ? 11.992 11.938 9.586 1 92.25 531 MET A N 1
ATOM 4099 C CA . MET A 1 531 ? 12.875 11.219 10.5 1 92.25 531 MET A CA 1
ATOM 4100 C C . MET A 1 531 ? 12.883 11.883 11.875 1 92.25 531 MET A C 1
ATOM 4102 O O . MET A 1 531 ? 12.945 11.195 12.898 1 92.25 531 MET A O 1
ATOM 4106 N N . GLN A 1 532 ? 12.812 13.188 11.891 1 89.69 532 GLN A N 1
ATOM 4107 C CA . GLN A 1 532 ? 12.773 13.945 13.141 1 89.69 532 GLN A CA 1
ATOM 4108 C C . GLN A 1 532 ? 11.5 13.633 13.93 1 89.69 532 GLN A C 1
ATOM 4110 O O . GLN A 1 532 ? 11.531 13.539 15.156 1 89.69 532 GLN A O 1
ATOM 4115 N N . GLU A 1 533 ? 10.453 13.477 13.234 1 88.5 533 GLU A N 1
ATOM 4116 C CA . GLU A 1 533 ? 9.195 13.109 13.867 1 88.5 533 GLU A CA 1
ATOM 4117 C C . GLU A 1 533 ? 9.289 11.742 14.531 1 88.5 533 GLU A C 1
ATOM 4119 O O . GLU A 1 533 ? 8.758 11.531 15.617 1 88.5 533 GLU A O 1
ATOM 4124 N N . VAL A 1 534 ? 9.961 10.789 13.82 1 92.69 534 VAL A N 1
ATOM 4125 C CA . VAL A 1 534 ? 10.156 9.445 14.344 1 92.69 534 VAL A CA 1
ATOM 4126 C C . VAL A 1 534 ? 11.008 9.508 15.609 1 92.69 534 VAL A C 1
ATOM 4128 O O . VAL A 1 534 ? 10.672 8.875 16.609 1 92.69 534 VAL A O 1
ATOM 4131 N N . ALA A 1 535 ? 12.031 10.32 15.523 1 91.88 535 ALA A N 1
ATOM 4132 C CA . ALA A 1 535 ? 12.938 10.453 16.656 1 91.88 535 ALA A CA 1
ATOM 4133 C C . ALA A 1 535 ? 12.219 11.078 17.859 1 91.88 535 ALA A C 1
ATOM 4135 O O . ALA A 1 535 ? 12.461 10.688 19 1 91.88 535 ALA A O 1
ATOM 4136 N N . ALA A 1 536 ? 11.398 12.055 17.609 1 87.06 536 ALA A N 1
ATOM 4137 C CA . ALA A 1 536 ? 10.664 12.758 18.656 1 87.06 536 ALA A CA 1
ATOM 4138 C C . ALA A 1 536 ? 9.75 11.805 19.422 1 87.06 536 ALA A C 1
ATOM 4140 O O . ALA A 1 536 ? 9.398 12.062 20.578 1 87.06 536 ALA A O 1
ATOM 4141 N N . ARG A 1 537 ? 9.398 10.727 18.812 1 90.62 537 ARG A N 1
ATOM 4142 C CA . ARG A 1 537 ? 8.477 9.773 19.422 1 90.62 537 ARG A CA 1
ATOM 4143 C C . ARG A 1 537 ? 9.211 8.531 19.906 1 90.62 537 ARG A C 1
ATOM 4145 O O . ARG A 1 537 ? 8.586 7.531 20.266 1 90.62 537 ARG A O 1
ATOM 4152 N N . GLY A 1 538 ? 10.578 8.523 19.859 1 90.69 538 GLY A N 1
ATOM 4153 C CA . GLY A 1 538 ? 11.391 7.48 20.469 1 90.69 538 GLY A CA 1
ATOM 4154 C C . GLY A 1 538 ? 11.688 6.34 19.516 1 90.69 538 GLY A C 1
ATOM 4155 O O . GLY A 1 538 ? 12.25 5.316 19.922 1 90.69 538 GLY A O 1
ATOM 4156 N N . GLY A 1 539 ? 11.359 6.465 18.234 1 93.62 539 GLY A N 1
ATOM 4157 C CA . GLY A 1 539 ? 11.656 5.426 17.266 1 93.62 539 GLY A CA 1
ATOM 4158 C C . GLY A 1 539 ? 13.148 5.172 17.109 1 93.62 539 GLY A C 1
ATOM 4159 O O . GLY A 1 539 ? 13.953 6.094 17.219 1 93.62 539 GLY A O 1
ATOM 4160 N N . LYS A 1 540 ? 13.539 3.926 16.875 1 96.19 540 LYS A N 1
ATOM 4161 C CA . LYS A 1 540 ? 14.93 3.564 16.641 1 96.19 540 LYS A CA 1
ATOM 4162 C C . LYS A 1 540 ? 15.258 3.629 15.148 1 96.19 540 LYS A C 1
ATOM 4164 O O . LYS A 1 540 ? 14.945 2.703 14.391 1 96.19 540 LYS A O 1
ATOM 4169 N N . ILE A 1 541 ? 16.047 4.566 14.773 1 97.75 541 ILE A N 1
ATOM 4170 C CA . ILE A 1 541 ? 16.219 4.875 13.359 1 97.75 541 ILE A CA 1
ATOM 4171 C C . ILE A 1 541 ? 17.453 4.176 12.82 1 97.75 541 ILE A C 1
ATOM 4173 O O . ILE A 1 541 ? 18.547 4.301 13.398 1 97.75 541 ILE A O 1
ATOM 4177 N N . ILE A 1 542 ? 17.344 3.414 11.828 1 98.38 542 ILE A N 1
ATOM 4178 C CA . ILE A 1 542 ? 18.438 2.924 10.984 1 98.38 542 ILE A CA 1
ATOM 4179 C C . ILE A 1 542 ? 18.406 3.65 9.641 1 98.38 542 ILE A C 1
ATOM 4181 O O . ILE A 1 542 ? 17.484 3.473 8.844 1 98.38 542 ILE A O 1
ATOM 4185 N N . LEU A 1 543 ? 19.438 4.461 9.414 1 98.38 543 LEU A N 1
ATOM 4186 C CA . LEU A 1 543 ? 19.453 5.316 8.234 1 98.38 543 LEU A CA 1
ATOM 4187 C C . LEU A 1 543 ? 20.359 4.727 7.152 1 98.38 543 LEU A C 1
ATOM 4189 O O . LEU A 1 543 ? 21.5 4.359 7.426 1 98.38 543 LEU A O 1
ATOM 4193 N N . ILE A 1 544 ? 19.859 4.5 5.977 1 98.75 544 ILE A N 1
ATOM 4194 C CA . ILE A 1 544 ? 20.641 4.176 4.789 1 98.75 544 ILE A CA 1
ATOM 4195 C C . ILE A 1 544 ? 20.766 5.41 3.9 1 98.75 544 ILE A C 1
ATOM 4197 O O . ILE A 1 544 ? 19.766 5.902 3.371 1 98.75 544 ILE A O 1
ATOM 4201 N N . THR A 1 545 ? 21.906 5.918 3.744 1 98.38 545 THR A N 1
ATOM 4202 C CA . THR A 1 545 ? 22.125 7.168 3.027 1 98.38 545 THR A CA 1
ATOM 4203 C C . THR A 1 545 ? 23.547 7.211 2.451 1 98.38 545 THR A C 1
ATOM 4205 O O . THR A 1 545 ? 24.219 6.18 2.354 1 98.38 545 THR A O 1
ATOM 4208 N N . ASP A 1 546 ? 23.922 8.281 1.811 1 97.94 546 ASP A N 1
ATOM 4209 C CA . ASP A 1 546 ? 25.297 8.508 1.353 1 97.94 546 ASP A CA 1
ATOM 4210 C C . ASP A 1 546 ? 26.047 9.43 2.303 1 97.94 546 ASP A C 1
ATOM 4212 O O . ASP A 1 546 ? 25.531 9.812 3.352 1 97.94 546 ASP A O 1
ATOM 4216 N N . SER A 1 547 ? 27.328 9.695 2.002 1 97.06 547 SER A N 1
ATOM 4217 C CA . SER A 1 547 ? 28.188 10.461 2.895 1 97.06 547 SER A CA 1
ATOM 4218 C C . SER A 1 547 ? 27.641 11.859 3.133 1 97.06 547 SER A C 1
ATOM 4220 O O . SER A 1 547 ? 27.719 12.383 4.25 1 97.06 547 SER A O 1
ATOM 4222 N N . LYS A 1 548 ? 27.078 12.453 2.135 1 96.38 548 LYS A N 1
ATOM 4223 C CA . LYS A 1 548 ? 26.5 13.797 2.26 1 96.38 548 LYS A CA 1
ATOM 4224 C C . LYS A 1 548 ? 25.297 13.797 3.188 1 96.38 548 LYS A C 1
ATOM 4226 O O . LYS A 1 548 ? 25.156 14.695 4.023 1 96.38 548 LYS A O 1
ATOM 4231 N N . GLY A 1 549 ? 24.422 12.805 3.004 1 95.69 549 GLY A N 1
ATOM 4232 C CA . GLY A 1 549 ? 23.266 12.688 3.873 1 95.69 549 GLY A CA 1
ATOM 4233 C C . GLY A 1 549 ? 23.625 12.445 5.324 1 95.69 549 GLY A C 1
ATOM 4234 O O . GLY A 1 549 ? 23.047 13.055 6.227 1 95.69 549 GLY A O 1
ATOM 4235 N N . ALA A 1 550 ? 24.609 11.594 5.559 1 95.88 550 ALA A N 1
ATOM 4236 C CA . ALA A 1 550 ? 25.047 11.281 6.914 1 95.88 550 ALA A CA 1
ATOM 4237 C C . ALA A 1 550 ? 25.578 12.523 7.621 1 95.88 550 ALA A C 1
ATOM 4239 O O . ALA A 1 550 ? 25.406 12.68 8.836 1 95.88 550 ALA A O 1
ATOM 4240 N N . ALA A 1 551 ? 26.172 13.32 6.855 1 93.44 551 ALA A N 1
ATOM 4241 C CA . ALA A 1 551 ? 26.766 14.523 7.426 1 93.44 551 ALA A CA 1
ATOM 4242 C C . ALA A 1 551 ? 25.703 15.562 7.773 1 93.44 551 ALA A C 1
ATOM 4244 O O . ALA A 1 551 ? 25.891 16.359 8.695 1 93.44 551 ALA A O 1
ATOM 4245 N N . GLN A 1 552 ? 24.609 15.516 7.117 1 90.19 552 GLN A N 1
ATOM 4246 C CA . GLN A 1 552 ? 23.594 16.562 7.25 1 90.19 552 GLN A CA 1
ATOM 4247 C C . GLN A 1 552 ? 22.562 16.188 8.312 1 90.19 552 GLN A C 1
ATOM 4249 O O . GLN A 1 552 ? 21.922 17.062 8.891 1 90.19 552 GLN A O 1
ATOM 4254 N N . VAL A 1 553 ? 22.422 15 8.547 1 89 553 VAL A N 1
ATOM 4255 C CA . VAL A 1 553 ? 21.375 14.555 9.461 1 89 553 VAL A CA 1
ATOM 4256 C C . VAL A 1 553 ? 21.781 14.883 10.898 1 89 553 VAL A C 1
ATOM 4258 O O . VAL A 1 553 ? 22.891 14.539 11.328 1 89 553 VAL A O 1
ATOM 4261 N N . SER A 1 554 ? 20.875 15.562 11.617 1 82.06 554 SER A N 1
ATOM 4262 C CA . SER A 1 554 ? 21.172 15.969 12.984 1 82.06 554 SER A CA 1
ATOM 4263 C C . SER A 1 554 ? 20.438 15.086 13.984 1 82.06 554 SER A C 1
ATOM 4265 O O . SER A 1 554 ? 20.625 15.219 15.195 1 82.06 554 SER A O 1
ATOM 4267 N N . VAL A 1 555 ? 19.719 14.188 13.484 1 85 555 VAL A N 1
ATOM 4268 C CA . VAL A 1 555 ? 18.938 13.297 14.344 1 85 555 VAL A CA 1
ATOM 4269 C C . VAL A 1 555 ? 19.797 12.109 14.766 1 85 555 VAL A C 1
ATOM 4271 O O . VAL A 1 555 ? 20.594 11.594 13.977 1 85 555 VAL A O 1
ATOM 4274 N N . LYS A 1 556 ? 19.688 11.742 16.062 1 88.06 556 LYS A N 1
ATOM 4275 C CA . LYS A 1 556 ? 20.406 10.562 16.531 1 88.06 556 LYS A CA 1
ATOM 4276 C C . LYS A 1 556 ? 19.844 9.289 15.898 1 88.06 556 LYS A C 1
ATOM 4278 O O . LYS A 1 556 ? 18.641 9.031 15.984 1 88.06 556 LYS A O 1
ATOM 4283 N N . THR A 1 557 ? 20.656 8.547 15.219 1 93.94 557 THR A N 1
ATOM 4284 C CA . THR A 1 557 ? 20.266 7.277 14.625 1 93.94 557 THR A CA 1
ATOM 4285 C C . THR A 1 557 ? 20.844 6.109 15.422 1 93.94 557 THR A C 1
ATOM 4287 O O . THR A 1 557 ? 21.891 6.238 16.047 1 93.94 557 THR A O 1
ATOM 4290 N N . MET A 1 558 ? 20.141 5.043 15.484 1 94.31 558 MET A N 1
ATOM 4291 C CA . MET A 1 558 ? 20.672 3.803 16.047 1 94.31 558 MET A CA 1
ATOM 4292 C C . MET A 1 558 ? 21.859 3.299 15.227 1 94.31 558 MET A C 1
ATOM 4294 O O . MET A 1 558 ? 22.859 2.865 15.797 1 94.31 558 MET A O 1
ATOM 4298 N N . GLU A 1 559 ? 21.75 3.309 13.977 1 96.38 559 GLU A N 1
ATOM 4299 C CA . GLU A 1 559 ? 22.797 2.936 13.031 1 96.38 559 GLU A CA 1
ATOM 4300 C C . GLU A 1 559 ? 22.656 3.705 11.719 1 96.38 559 GLU A C 1
ATOM 4302 O O . GLU A 1 559 ? 21.562 4.148 11.367 1 96.38 559 GLU A O 1
ATOM 4307 N N . THR A 1 560 ? 23.797 3.883 11.07 1 97.75 560 THR A N 1
ATOM 4308 C CA . THR A 1 560 ? 23.797 4.512 9.75 1 97.75 560 THR A CA 1
ATOM 4309 C C . THR A 1 560 ? 24.625 3.697 8.766 1 97.75 560 THR A C 1
ATOM 4311 O O . THR A 1 560 ? 25.797 3.396 9.023 1 97.75 560 THR A O 1
ATOM 4314 N N . ILE A 1 561 ? 24.031 3.273 7.711 1 98.5 561 ILE A N 1
ATOM 4315 C CA . ILE A 1 561 ? 24.719 2.617 6.609 1 98.5 561 ILE A CA 1
ATOM 4316 C C . ILE A 1 561 ? 25.031 3.639 5.52 1 98.5 561 ILE A C 1
ATOM 4318 O O . ILE A 1 561 ? 24.125 4.188 4.891 1 98.5 561 ILE A O 1
ATOM 4322 N N . ILE A 1 562 ? 26.281 3.898 5.305 1 98.44 562 ILE A N 1
ATOM 4323 C CA . ILE A 1 562 ? 26.719 4.934 4.371 1 98.44 562 ILE A CA 1
ATOM 4324 C C . ILE A 1 562 ? 27.109 4.301 3.037 1 98.44 562 ILE A C 1
ATOM 4326 O O . ILE A 1 562 ? 28.062 3.531 2.967 1 98.44 562 ILE A O 1
ATOM 4330 N N . LEU A 1 563 ? 26.359 4.566 2.004 1 98.56 563 LEU A N 1
ATOM 4331 C CA . LEU A 1 563 ? 26.641 4.098 0.651 1 98.56 563 LEU A CA 1
ATOM 4332 C C . LEU A 1 563 ? 27.438 5.133 -0.127 1 98.56 563 LEU A C 1
ATOM 4334 O O . LEU A 1 563 ? 27.547 6.285 0.296 1 98.56 563 LEU A O 1
ATOM 4338 N N . PRO A 1 564 ? 28.016 4.715 -1.255 1 97.19 564 PRO A N 1
ATOM 4339 C CA . PRO A 1 564 ? 28.656 5.699 -2.129 1 97.19 564 PRO A CA 1
ATOM 4340 C C . PRO A 1 564 ? 27.672 6.691 -2.727 1 97.19 564 PRO A C 1
ATOM 4342 O O . PRO A 1 564 ? 26.453 6.43 -2.736 1 97.19 564 PRO A O 1
ATOM 4345 N N . ASP A 1 565 ? 28.25 7.797 -3.074 1 96.12 565 ASP A N 1
ATOM 4346 C CA . ASP A 1 565 ? 27.438 8.742 -3.84 1 96.12 565 ASP A CA 1
ATOM 4347 C C . ASP A 1 565 ? 27.094 8.18 -5.223 1 96.12 565 ASP A C 1
ATOM 4349 O O . ASP A 1 565 ? 28 7.98 -6.047 1 96.12 565 ASP A O 1
ATOM 4353 N N . VAL A 1 566 ? 25.891 7.895 -5.434 1 96.81 566 VAL A N 1
ATOM 4354 C CA . VAL A 1 566 ? 25.5 7.242 -6.68 1 96.81 566 VAL A CA 1
ATOM 4355 C C . VAL A 1 566 ? 24.578 8.172 -7.48 1 96.81 566 VAL A C 1
ATOM 4357 O O . VAL A 1 566 ? 23.828 8.945 -6.902 1 96.81 566 VAL A O 1
ATOM 4360 N N . PRO A 1 567 ? 24.688 8.062 -8.828 1 96.5 567 PRO A N 1
ATOM 4361 C CA . PRO A 1 567 ? 23.734 8.812 -9.648 1 96.5 567 PRO A CA 1
ATOM 4362 C C . PRO A 1 567 ? 22.281 8.453 -9.359 1 96.5 567 PRO A C 1
ATOM 4364 O O . PRO A 1 567 ? 21.969 7.289 -9.086 1 96.5 567 PRO A O 1
ATOM 4367 N N . GLU A 1 568 ? 21.422 9.422 -9.469 1 95.25 568 GLU A N 1
ATOM 4368 C CA . GLU A 1 568 ? 20.016 9.305 -9.062 1 95.25 568 GLU A CA 1
ATOM 4369 C C . GLU A 1 568 ? 19.328 8.156 -9.781 1 95.25 568 GLU A C 1
ATOM 4371 O O . GLU A 1 568 ? 18.578 7.391 -9.172 1 95.25 568 GLU A O 1
ATOM 4376 N N . ILE A 1 569 ? 19.594 7.934 -11.062 1 97.12 569 ILE A N 1
ATOM 4377 C CA . ILE A 1 569 ? 18.828 6.984 -11.859 1 97.12 569 ILE A CA 1
ATOM 4378 C C . ILE A 1 569 ? 19.125 5.562 -11.398 1 97.12 569 ILE A C 1
ATOM 4380 O O . ILE A 1 569 ? 18.281 4.676 -11.508 1 97.12 569 ILE A O 1
ATOM 4384 N N . ILE A 1 570 ? 20.328 5.277 -10.812 1 98.19 570 ILE A N 1
ATOM 4385 C CA . ILE A 1 570 ? 20.656 3.904 -10.438 1 98.19 570 ILE A CA 1
ATOM 4386 C C . ILE A 1 570 ? 20.516 3.736 -8.922 1 98.19 570 ILE A C 1
ATOM 4388 O O . ILE A 1 570 ? 20.734 2.643 -8.398 1 98.19 570 ILE A O 1
ATOM 4392 N N . SER A 1 571 ? 20.156 4.805 -8.227 1 97.94 571 SER A N 1
ATOM 4393 C CA . SER A 1 571 ? 20.062 4.781 -6.766 1 97.94 571 SER A CA 1
ATOM 4394 C C . SER A 1 571 ? 19.188 3.627 -6.293 1 97.94 571 SER A C 1
ATOM 4396 O O . SER A 1 571 ? 19.578 2.867 -5.402 1 97.94 571 SER A O 1
ATOM 4398 N N . PRO A 1 572 ? 17.984 3.41 -6.895 1 98.12 572 PRO A N 1
ATOM 4399 C CA . PRO A 1 572 ? 17.141 2.316 -6.414 1 98.12 572 PRO A CA 1
ATOM 4400 C C . PRO A 1 572 ? 17.797 0.945 -6.598 1 98.12 572 PRO A C 1
ATOM 4402 O O . PRO A 1 572 ? 17.562 0.037 -5.797 1 98.12 572 PRO A O 1
ATOM 4405 N N . ILE A 1 573 ? 18.609 0.775 -7.633 1 98.75 573 ILE A N 1
ATOM 4406 C CA . ILE A 1 573 ? 19.281 -0.487 -7.891 1 98.75 573 ILE A CA 1
ATOM 4407 C C . ILE A 1 573 ? 20.328 -0.746 -6.797 1 98.75 573 ILE A C 1
ATOM 4409 O O . ILE A 1 573 ? 20.391 -1.847 -6.246 1 98.75 573 ILE A O 1
ATOM 4413 N N . ILE A 1 574 ? 21.031 0.278 -6.441 1 98.75 574 ILE A N 1
ATOM 4414 C CA . ILE A 1 574 ? 22.156 0.147 -5.516 1 98.75 574 ILE A CA 1
ATOM 4415 C C . ILE A 1 574 ? 21.641 0.045 -4.086 1 98.75 574 ILE A C 1
ATOM 4417 O O . ILE A 1 574 ? 22.125 -0.771 -3.299 1 98.75 574 ILE A O 1
ATOM 4421 N N . TYR A 1 575 ? 20.672 0.835 -3.748 1 98.81 575 TYR A N 1
ATOM 4422 C CA . TYR A 1 575 ? 20.109 0.856 -2.396 1 98.81 575 TYR A CA 1
ATOM 4423 C C . TYR A 1 575 ? 19.312 -0.411 -2.111 1 98.81 575 TYR A C 1
ATOM 4425 O O . TYR A 1 575 ? 19.016 -0.713 -0.955 1 98.81 575 TYR A O 1
ATOM 4433 N N . ALA A 1 576 ? 18.984 -1.186 -3.137 1 98.75 576 ALA A N 1
ATOM 4434 C CA . ALA A 1 576 ? 18.297 -2.465 -2.953 1 98.75 576 ALA A CA 1
ATOM 4435 C C . ALA A 1 576 ? 19.203 -3.471 -2.246 1 98.75 576 ALA A C 1
ATOM 4437 O O . ALA A 1 576 ? 18.734 -4.336 -1.508 1 98.75 576 ALA A O 1
ATOM 4438 N N . LEU A 1 577 ? 20.5 -3.33 -2.436 1 98.69 577 LEU A N 1
ATOM 4439 C CA . LEU A 1 577 ? 21.438 -4.336 -1.969 1 98.69 577 LEU A CA 1
ATOM 4440 C C . LEU A 1 577 ? 21.5 -4.367 -0.445 1 98.69 577 LEU A C 1
ATOM 4442 O O . LEU A 1 577 ? 21.328 -5.422 0.167 1 98.69 577 LEU A O 1
ATOM 4446 N N . PRO A 1 578 ? 21.672 -3.209 0.231 1 98.69 578 PRO A N 1
ATOM 4447 C CA . PRO A 1 578 ? 21.672 -3.279 1.694 1 98.69 578 PRO A CA 1
ATOM 4448 C C . PRO A 1 578 ? 20.328 -3.73 2.26 1 98.69 578 PRO A C 1
ATOM 4450 O O . PRO A 1 578 ? 20.281 -4.383 3.305 1 98.69 578 PRO A O 1
ATOM 4453 N N . ILE A 1 579 ? 19.297 -3.402 1.628 1 98.06 579 ILE A N 1
ATOM 4454 C CA . ILE A 1 579 ? 17.969 -3.809 2.049 1 98.06 579 ILE A CA 1
ATOM 4455 C C . ILE A 1 579 ? 17.844 -5.332 1.995 1 98.06 579 ILE A C 1
ATOM 4457 O O . ILE A 1 579 ? 17.312 -5.949 2.914 1 98.06 579 ILE A O 1
ATOM 4461 N N . GLN A 1 580 ? 18.312 -5.906 0.898 1 98.56 580 GLN A N 1
ATOM 4462 C CA . GLN A 1 580 ? 18.312 -7.359 0.744 1 98.56 580 GLN A CA 1
ATOM 4463 C C . GLN A 1 580 ? 19.203 -8.023 1.788 1 98.56 580 GLN A C 1
ATOM 4465 O O . GLN A 1 580 ? 18.812 -9.031 2.387 1 98.56 580 GLN A O 1
ATOM 4470 N N . MET A 1 581 ? 20.375 -7.434 2.057 1 98.69 581 MET A N 1
ATOM 4471 C CA . MET A 1 581 ? 21.312 -8 3.014 1 98.69 581 MET A CA 1
ATOM 4472 C C . MET A 1 581 ? 20.75 -7.945 4.43 1 98.69 581 MET A C 1
ATOM 4474 O O . MET A 1 581 ? 20.938 -8.883 5.207 1 98.69 581 MET A O 1
ATOM 4478 N N . LEU A 1 582 ? 20.094 -6.816 4.773 1 98.62 582 LEU A N 1
ATOM 4479 C CA . LEU A 1 582 ? 19.469 -6.707 6.09 1 98.62 582 LEU A CA 1
ATOM 4480 C C . LEU A 1 582 ? 18.469 -7.832 6.309 1 98.62 582 LEU A C 1
ATOM 4482 O O . LEU A 1 582 ? 18.453 -8.461 7.371 1 98.62 582 LEU A O 1
ATOM 4486 N N . ALA A 1 583 ? 17.641 -8.062 5.352 1 98.38 583 ALA A N 1
ATOM 4487 C CA . ALA A 1 583 ? 16.641 -9.125 5.461 1 98.38 583 ALA A CA 1
ATOM 4488 C C . ALA A 1 583 ? 17.312 -10.492 5.566 1 98.38 583 ALA A C 1
ATOM 4490 O O . ALA A 1 583 ? 16.922 -11.32 6.395 1 98.38 583 ALA A O 1
ATOM 4491 N N . TYR A 1 584 ? 18.344 -10.758 4.73 1 98.19 584 TYR A N 1
ATOM 4492 C CA . TYR A 1 584 ? 19.047 -12.031 4.703 1 98.19 584 TYR A CA 1
ATOM 4493 C C . TYR A 1 584 ? 19.672 -12.344 6.062 1 98.19 584 TYR A C 1
ATOM 4495 O O . TYR A 1 584 ? 19.406 -13.398 6.641 1 98.19 584 TYR A O 1
ATOM 4503 N N . PHE A 1 585 ? 20.391 -11.375 6.598 1 98.31 585 PHE A N 1
ATOM 4504 C CA . PHE A 1 585 ? 21.109 -11.625 7.844 1 98.31 585 PHE A CA 1
ATOM 4505 C C . PHE A 1 585 ? 20.141 -11.719 9.016 1 98.31 585 PHE A C 1
ATOM 4507 O O . PHE A 1 585 ? 20.359 -12.5 9.945 1 98.31 585 PHE A O 1
ATOM 4514 N N . ALA A 1 586 ? 19.094 -10.875 8.992 1 98.25 586 ALA A N 1
ATOM 4515 C CA . ALA A 1 586 ? 18.078 -11.008 10.031 1 98.25 586 ALA A CA 1
ATOM 4516 C C . ALA A 1 586 ? 17.5 -12.414 10.062 1 98.25 586 ALA A C 1
ATOM 4518 O O . ALA A 1 586 ? 17.328 -13 11.133 1 98.25 586 ALA A O 1
ATOM 4519 N N . ALA A 1 587 ? 17.156 -12.945 8.891 1 97.62 587 ALA A N 1
ATOM 4520 C CA . ALA A 1 587 ? 16.594 -14.297 8.789 1 97.62 587 ALA A CA 1
ATOM 4521 C C . ALA A 1 587 ? 17.578 -15.336 9.297 1 97.62 587 ALA A C 1
ATOM 4523 O O . ALA A 1 587 ? 17.188 -16.281 9.984 1 97.62 587 ALA A O 1
ATOM 4524 N N . VAL A 1 588 ? 18.875 -15.164 8.938 1 97.12 588 VAL A N 1
ATOM 4525 C CA . VAL A 1 588 ? 19.922 -16.078 9.383 1 97.12 588 VAL A CA 1
ATOM 4526 C C . VAL A 1 588 ? 19.984 -16.078 10.906 1 97.12 588 VAL A C 1
ATOM 4528 O O . VAL A 1 588 ? 20.047 -17.141 11.523 1 97.12 588 VAL A O 1
ATOM 4531 N N . PHE A 1 589 ? 19.984 -14.945 11.516 1 96.94 589 PHE A N 1
ATOM 4532 C CA . PHE A 1 589 ? 20.078 -14.844 12.969 1 96.94 589 PHE A CA 1
ATOM 4533 C C . PHE A 1 589 ? 18.828 -15.414 13.633 1 96.94 589 PHE A C 1
ATOM 4535 O O . PHE A 1 589 ? 18.922 -15.984 14.727 1 96.94 589 PHE A O 1
ATOM 4542 N N . MET A 1 590 ? 17.719 -15.273 12.984 1 96.38 590 MET A N 1
ATOM 4543 C CA . MET A 1 590 ? 16.469 -15.781 13.531 1 96.38 590 MET A CA 1
ATOM 4544 C C . MET A 1 590 ? 16.359 -17.297 13.328 1 96.38 590 MET A C 1
ATOM 4546 O O . MET A 1 590 ? 15.5 -17.938 13.93 1 96.38 590 MET A O 1
ATOM 4550 N N . GLY A 1 591 ? 17.188 -17.859 12.43 1 95.44 591 GLY A N 1
ATOM 4551 C CA . GLY A 1 591 ? 17.234 -19.297 12.211 1 95.44 591 GLY A CA 1
ATOM 4552 C C . GLY A 1 591 ? 16.125 -19.797 11.297 1 95.44 591 GLY A C 1
ATOM 4553 O O . GLY A 1 591 ? 15.742 -20.969 11.359 1 95.44 591 GLY A O 1
ATOM 4554 N N . THR A 1 592 ? 15.539 -18.906 10.508 1 94.38 592 THR A N 1
ATOM 4555 C CA . THR A 1 592 ? 14.492 -19.281 9.57 1 94.38 592 THR A CA 1
ATOM 4556 C C . THR A 1 592 ? 15.094 -19.875 8.297 1 94.38 592 THR A C 1
ATOM 4558 O O . THR A 1 592 ? 16.297 -19.766 8.07 1 94.38 592 THR A O 1
ATOM 4561 N N . ASP A 1 593 ? 14.312 -20.594 7.535 1 91.75 593 ASP A N 1
ATOM 4562 C CA . ASP A 1 593 ? 14.75 -21.109 6.242 1 91.75 593 ASP A CA 1
ATOM 4563 C C . ASP A 1 593 ? 14.758 -20.016 5.184 1 91.75 593 ASP A C 1
ATOM 4565 O O . ASP A 1 593 ? 13.734 -19.719 4.574 1 91.75 593 ASP A O 1
ATOM 4569 N N . VAL A 1 594 ? 15.883 -19.516 4.883 1 93.31 594 VAL A N 1
ATOM 4570 C CA . VAL A 1 594 ? 16.047 -18.344 4.039 1 93.31 594 VAL A CA 1
ATOM 4571 C C . VAL A 1 594 ? 15.625 -18.656 2.607 1 93.31 594 VAL A C 1
ATOM 4573 O O . VAL A 1 594 ? 14.945 -17.875 1.961 1 93.31 594 VAL A O 1
ATOM 4576 N N . ASP A 1 595 ? 16.016 -19.781 2.086 1 90.31 595 ASP A N 1
ATOM 4577 C CA . ASP A 1 595 ? 15.781 -20.141 0.688 1 90.31 595 ASP A CA 1
ATOM 4578 C C . ASP A 1 595 ? 14.359 -20.641 0.471 1 90.31 595 ASP A C 1
ATOM 4580 O O . ASP A 1 595 ? 13.805 -20.516 -0.625 1 90.31 595 ASP A O 1
ATOM 4584 N N . GLN A 1 596 ? 13.742 -21.266 1.487 1 89.19 596 GLN A N 1
ATOM 4585 C CA . GLN A 1 596 ? 12.375 -21.797 1.432 1 89.19 596 GLN A CA 1
ATOM 4586 C C . GLN A 1 596 ? 11.57 -21.344 2.648 1 89.19 596 GLN A C 1
ATOM 4588 O O . GLN A 1 596 ? 11.18 -22.172 3.475 1 89.19 596 GLN A O 1
ATOM 4593 N N . PRO A 1 597 ? 11.281 -20.078 2.6 1 90.5 597 PRO A N 1
ATOM 4594 C CA . PRO A 1 597 ? 10.547 -19.547 3.752 1 90.5 597 PRO A CA 1
ATOM 4595 C C . PRO A 1 597 ? 9.172 -20.188 3.926 1 90.5 597 PRO A C 1
ATOM 4597 O O . PRO A 1 597 ? 8.539 -20.562 2.939 1 90.5 597 PRO A O 1
ATOM 4600 N N . ARG A 1 598 ? 8.797 -20.141 5.148 1 85.69 598 ARG A N 1
ATOM 4601 C CA . ARG A 1 598 ? 7.512 -20.734 5.504 1 85.69 598 ARG A CA 1
ATOM 4602 C C . ARG A 1 598 ? 6.391 -20.156 4.645 1 85.69 598 ARG A C 1
ATOM 4604 O O . ARG A 1 598 ? 6.344 -18.953 4.406 1 85.69 598 ARG A O 1
ATOM 4611 N N . ASN A 1 599 ? 5.562 -21.016 4.07 1 84.31 599 ASN A N 1
ATOM 4612 C CA . ASN A 1 599 ? 4.32 -20.672 3.391 1 84.31 599 ASN A CA 1
ATOM 4613 C C . ASN A 1 599 ? 4.582 -20.062 2.021 1 84.31 599 ASN A C 1
ATOM 4615 O O . ASN A 1 599 ? 3.645 -19.75 1.28 1 84.31 599 ASN A O 1
ATOM 4619 N N . LEU A 1 600 ? 5.797 -19.859 1.646 1 84.81 600 LEU A N 1
ATOM 4620 C CA . LEU A 1 600 ? 6.07 -19.125 0.414 1 84.81 600 LEU A CA 1
ATOM 4621 C C . LEU A 1 600 ? 6.531 -20.062 -0.689 1 84.81 600 LEU A C 1
ATOM 4623 O O . LEU A 1 600 ? 7.242 -21.047 -0.422 1 84.81 600 LEU A O 1
ATOM 4627 N N . ALA A 1 601 ? 5.992 -19.781 -1.829 1 75.75 601 ALA A N 1
ATOM 4628 C CA . ALA A 1 601 ? 6.457 -20.438 -3.049 1 75.75 601 ALA A CA 1
ATOM 4629 C C . ALA A 1 601 ? 6.465 -19.469 -4.227 1 75.75 601 ALA A C 1
ATOM 4631 O O . ALA A 1 601 ? 5.926 -18.359 -4.129 1 75.75 601 ALA A O 1
ATOM 4632 N N . LYS A 1 602 ? 7.266 -19.781 -5.223 1 69.44 602 LYS A N 1
ATOM 4633 C CA . LYS A 1 602 ? 7.234 -18.938 -6.406 1 69.44 602 LYS A CA 1
ATOM 4634 C C . LYS A 1 602 ? 5.898 -19.047 -7.133 1 69.44 602 LYS A C 1
ATOM 4636 O O . LYS A 1 602 ? 5.426 -20.156 -7.41 1 69.44 602 LYS A O 1
ATOM 4641 N N . SER A 1 603 ? 5.094 -17.984 -7.016 1 54.94 603 SER A N 1
ATOM 4642 C CA . SER A 1 603 ? 3.668 -17.969 -7.316 1 54.94 603 SER A CA 1
ATOM 4643 C C . SER A 1 603 ? 3.412 -18.156 -8.805 1 54.94 603 SER A C 1
ATOM 4645 O O . SER A 1 603 ? 3.732 -17.281 -9.617 1 54.94 603 SER A O 1
ATOM 4647 N N . VAL A 1 604 ? 3.311 -19.297 -9.336 1 46.41 604 VAL A N 1
ATOM 4648 C CA . VAL A 1 604 ? 2.922 -19.578 -10.711 1 46.41 604 VAL A CA 1
ATOM 4649 C C . VAL A 1 604 ? 1.417 -19.828 -10.781 1 46.41 604 VAL A C 1
ATOM 4651 O O . VAL A 1 604 ? 0.847 -19.906 -11.875 1 46.41 604 VAL A O 1
ATOM 4654 N N . THR A 1 605 ? 0.863 -20.047 -9.586 1 47.22 605 THR A N 1
ATOM 4655 C CA . THR A 1 605 ? -0.509 -20.531 -9.656 1 47.22 605 THR A CA 1
ATOM 4656 C C . THR A 1 605 ? -1.501 -19.375 -9.602 1 47.22 605 THR A C 1
ATOM 4658 O O . THR A 1 605 ? -1.146 -18.266 -9.195 1 47.22 605 THR A O 1
ATOM 4661 N N . VAL A 1 606 ? -2.812 -19.641 -9.523 1 49.12 606 VAL A N 1
ATOM 4662 C CA . VAL A 1 606 ? -4.105 -19.219 -10.055 1 49.12 606 VAL A CA 1
ATOM 4663 C C . VAL A 1 606 ? -4.641 -18.047 -9.25 1 49.12 606 VAL A C 1
ATOM 4665 O O . VAL A 1 606 ? -4.156 -17.766 -8.148 1 49.12 606 VAL A O 1
ATOM 4668 N N . GLU A 1 607 ? -5.523 -17.219 -9.875 1 48.78 607 GLU A N 1
ATOM 4669 C CA . GLU A 1 607 ? -6.371 -16.047 -9.625 1 48.78 607 GLU A CA 1
ATOM 4670 C C . GLU A 1 607 ? -6.984 -16.109 -8.227 1 48.78 607 GLU A C 1
ATOM 4672 O O . GLU A 1 607 ? -7.262 -17.188 -7.707 1 48.78 607 GLU A O 1
ATOM 4677 N N . MET B 1 1 ? 0.05 18.625 13.812 1 69.44 1 MET B N 1
ATOM 4678 C CA . MET B 1 1 ? -0.376 20.016 13.688 1 69.44 1 MET B CA 1
ATOM 4679 C C . MET B 1 1 ? -0.704 20.609 15.055 1 69.44 1 MET B C 1
ATOM 4681 O O . MET B 1 1 ? -1.319 19.953 15.891 1 69.44 1 MET B O 1
ATOM 4685 N N . CYS B 1 2 ? -0.108 21.797 15.266 1 87.25 2 CYS B N 1
ATOM 4686 C CA . CYS B 1 2 ? -0.258 22.484 16.547 1 87.25 2 CYS B CA 1
ATOM 4687 C C . CYS B 1 2 ? -1.388 23.5 16.5 1 87.25 2 CYS B C 1
ATOM 4689 O O . CYS B 1 2 ? -1.899 23.812 15.414 1 87.25 2 CYS B O 1
ATOM 4691 N N . GLY B 1 3 ? -1.979 23.781 17.594 1 91.25 3 GLY B N 1
ATOM 4692 C CA . GLY B 1 3 ? -2.977 24.844 17.703 1 91.25 3 GLY B CA 1
ATOM 4693 C C . GLY B 1 3 ? -2.422 26.125 18.281 1 91.25 3 GLY B C 1
ATOM 4694 O O . GLY B 1 3 ? -1.628 26.094 19.234 1 91.25 3 GLY B O 1
ATOM 4695 N N . ILE B 1 4 ? -2.842 27.234 17.656 1 95.56 4 ILE B N 1
ATOM 4696 C CA . ILE B 1 4 ? -2.389 28.547 18.109 1 95.56 4 ILE B CA 1
ATOM 4697 C C . ILE B 1 4 ? -3.596 29.438 18.406 1 95.56 4 ILE B C 1
ATOM 4699 O O . ILE B 1 4 ? -4.586 29.406 17.672 1 95.56 4 ILE B O 1
ATOM 4703 N N . VAL B 1 5 ? -3.498 30.172 19.5 1 97.44 5 VAL B N 1
ATOM 4704 C CA . VAL B 1 5 ? -4.516 31.172 19.828 1 97.44 5 VAL B CA 1
ATOM 4705 C C . VAL B 1 5 ? -3.844 32.438 20.344 1 97.44 5 VAL B C 1
ATOM 4707 O O . VAL B 1 5 ? -2.859 32.375 21.094 1 97.44 5 VAL B O 1
ATOM 4710 N N . GLY B 1 6 ? -4.254 33.562 19.906 1 98.62 6 GLY B N 1
ATOM 4711 C CA . GLY B 1 6 ? -3.887 34.875 20.438 1 98.62 6 GLY B CA 1
ATOM 4712 C C . GLY B 1 6 ? -5.082 35.75 20.75 1 98.62 6 GLY B C 1
ATOM 4713 O O . GLY B 1 6 ? -6.078 35.719 20.031 1 98.62 6 GLY B O 1
ATOM 4714 N N . ILE B 1 7 ? -5.012 36.469 21.891 1 98.62 7 ILE B N 1
ATOM 4715 C CA . ILE B 1 7 ? -6.105 37.344 22.266 1 98.62 7 ILE B CA 1
ATOM 4716 C C . ILE B 1 7 ? -5.543 38.688 22.719 1 98.62 7 ILE B C 1
ATOM 4718 O O . ILE B 1 7 ? -4.633 38.75 23.562 1 98.62 7 ILE B O 1
ATOM 4722 N N . VAL B 1 8 ? -5.934 39.719 22.062 1 98.38 8 VAL B N 1
ATOM 4723 C CA . VAL B 1 8 ? -5.789 41.094 22.594 1 98.38 8 VAL B CA 1
ATOM 4724 C C . VAL B 1 8 ? -7.129 41.562 23.141 1 98.38 8 VAL B C 1
ATOM 4726 O O . VAL B 1 8 ? -7.938 42.125 22.391 1 98.38 8 VAL B O 1
ATOM 4729 N N . GLY B 1 9 ? -7.242 41.438 24.469 1 96.25 9 GLY B N 1
ATOM 4730 C CA . GLY B 1 9 ? -8.578 41.594 25.016 1 96.25 9 GLY B CA 1
ATOM 4731 C C . GLY B 1 9 ? -8.641 42.688 26.094 1 96.25 9 GLY B C 1
ATOM 4732 O O . GLY B 1 9 ? -7.785 43.562 26.156 1 96.25 9 GLY B O 1
ATOM 4733 N N . HIS B 1 10 ? -9.836 42.688 26.875 1 92 10 HIS B N 1
ATOM 4734 C CA . HIS B 1 10 ? -10.078 43.625 27.938 1 92 10 HIS B CA 1
ATOM 4735 C C . HIS B 1 10 ? -10.109 42.938 29.297 1 92 10 HIS B C 1
ATOM 4737 O O . HIS B 1 10 ? -10.156 43.594 30.344 1 92 10 HIS B O 1
ATOM 4743 N N . SER B 1 11 ? -10.141 41.688 29.25 1 92.5 11 SER B N 1
ATOM 4744 C CA . SER B 1 11 ? -10.172 40.906 30.469 1 92.5 11 SER B CA 1
ATOM 4745 C C . SER B 1 11 ? -9.008 39.906 30.531 1 92.5 11 SER B C 1
ATOM 4747 O O . SER B 1 11 ? -8.188 39.875 29.609 1 92.5 11 SER B O 1
ATOM 4749 N N . GLN B 1 12 ? -8.984 39.25 31.672 1 95.12 12 GLN B N 1
ATOM 4750 C CA . GLN B 1 12 ? -7.945 38.25 31.797 1 95.12 12 GLN B CA 1
ATOM 4751 C C . GLN B 1 12 ? -8.086 37.188 30.703 1 95.12 12 GLN B C 1
ATOM 4753 O O . GLN B 1 12 ? -9.117 36.531 30.594 1 95.12 12 GLN B O 1
ATOM 4758 N N . VAL B 1 13 ? -7 36.906 29.984 1 97.19 13 VAL B N 1
ATOM 4759 C CA . VAL B 1 13 ? -7.172 36.156 28.734 1 97.19 13 VAL B CA 1
ATOM 4760 C C . VAL B 1 13 ? -6.727 34.719 28.953 1 97.19 13 VAL B C 1
ATOM 4762 O O . VAL B 1 13 ? -7.086 33.812 28.172 1 97.19 13 VAL B O 1
ATOM 4765 N N . ALA B 1 14 ? -5.977 34.406 29.984 1 97.38 14 ALA B N 1
ATOM 4766 C CA . ALA B 1 14 ? -5.402 33.062 30.141 1 97.38 14 ALA B CA 1
ATOM 4767 C C . ALA B 1 14 ? -6.492 31.984 30.125 1 97.38 14 ALA B C 1
ATOM 4769 O O . ALA B 1 14 ? -6.406 31.016 29.375 1 97.38 14 ALA B O 1
ATOM 4770 N N . PRO B 1 15 ? -7.598 32.125 30.906 1 95.75 15 PRO B N 1
ATOM 4771 C CA . PRO B 1 15 ? -8.664 31.125 30.875 1 95.75 15 PRO B CA 1
ATOM 4772 C C . PRO B 1 15 ? -9.359 31.047 29.516 1 95.75 15 PRO B C 1
ATOM 4774 O O . PRO B 1 15 ? -9.766 29.969 29.094 1 95.75 15 PRO B O 1
ATOM 4777 N N . LEU B 1 16 ? -9.484 32.156 28.859 1 96.12 16 LEU B N 1
ATOM 4778 C CA . LEU B 1 16 ? -10.109 32.188 27.547 1 96.12 16 LEU B CA 1
ATOM 4779 C C . LEU B 1 16 ? -9.266 31.469 26.516 1 96.12 16 LEU B C 1
ATOM 4781 O O . LEU B 1 16 ? -9.797 30.75 25.656 1 96.12 16 LEU B O 1
ATOM 4785 N N . ILE B 1 17 ? -7.957 31.641 26.641 1 97.56 17 ILE B N 1
ATOM 4786 C CA . ILE B 1 17 ? -7.031 30.969 25.734 1 97.56 17 ILE B CA 1
ATOM 4787 C C . ILE B 1 17 ? -7.102 29.469 25.938 1 97.56 17 ILE B C 1
ATOM 4789 O O . ILE B 1 17 ? -7.133 28.703 24.969 1 97.56 17 ILE B O 1
ATOM 4793 N N . VAL B 1 18 ? -7.156 29.047 27.156 1 95.94 18 VAL B N 1
ATOM 4794 C CA . VAL B 1 18 ? -7.242 27.625 27.453 1 95.94 18 VAL B CA 1
ATOM 4795 C C . VAL B 1 18 ? -8.539 27.047 26.891 1 95.94 18 VAL B C 1
ATOM 4797 O O . VAL B 1 18 ? -8.547 25.953 26.312 1 95.94 18 VAL B O 1
ATOM 4800 N N . ASP B 1 19 ? -9.586 27.75 26.984 1 92.56 19 ASP B N 1
ATOM 4801 C CA . ASP B 1 19 ? -10.875 27.328 26.453 1 92.56 19 ASP B CA 1
ATOM 4802 C C . ASP B 1 19 ? -10.82 27.203 24.938 1 92.56 19 ASP B C 1
ATOM 4804 O O . ASP B 1 19 ? -11.375 26.266 24.359 1 92.56 19 ASP B O 1
ATOM 4808 N N . ALA B 1 20 ? -10.227 28.141 24.344 1 93.12 20 ALA B N 1
ATOM 4809 C CA . ALA B 1 20 ? -10.055 28.094 22.891 1 93.12 20 ALA B CA 1
ATOM 4810 C C . ALA B 1 20 ? -9.18 26.906 22.484 1 93.12 20 ALA B C 1
ATOM 4812 O O . ALA B 1 20 ? -9.461 26.234 21.484 1 93.12 20 ALA B O 1
ATOM 4813 N N . LEU B 1 21 ? -8.109 26.656 23.25 1 94 21 LEU B N 1
ATOM 4814 C CA . LEU B 1 21 ? -7.184 25.562 22.938 1 94 21 LEU B CA 1
ATOM 4815 C C . LEU B 1 21 ? -7.863 24.219 23.094 1 94 21 LEU B C 1
ATOM 4817 O O . LEU B 1 21 ? -7.5 23.25 22.406 1 94 21 LEU B O 1
ATOM 4821 N N . LYS B 1 22 ? -8.859 24.125 23.953 1 90.06 22 LYS B N 1
ATOM 4822 C CA . LYS B 1 22 ? -9.617 22.891 24.094 1 90.06 22 LYS B CA 1
ATOM 4823 C C . LYS B 1 22 ? -10.258 22.484 22.781 1 90.06 22 LYS B C 1
ATOM 4825 O O . LYS B 1 22 ? -10.352 21.281 22.484 1 90.06 22 LYS B O 1
ATOM 4830 N N . ARG B 1 23 ? -10.602 23.453 22.031 1 86.44 23 ARG B N 1
ATOM 4831 C CA . ARG B 1 23 ? -11.25 23.203 20.75 1 86.44 23 ARG B CA 1
ATOM 4832 C C . ARG B 1 23 ? -10.227 22.812 19.688 1 86.44 23 ARG B C 1
ATOM 4834 O O . ARG B 1 23 ? -10.586 22.266 18.641 1 86.44 23 ARG B O 1
ATOM 4841 N N . LEU B 1 24 ? -8.953 23.047 20.016 1 87.19 24 LEU B N 1
ATOM 4842 C CA . LEU B 1 24 ? -7.867 22.75 19.078 1 87.19 24 LEU B CA 1
ATOM 4843 C C . LEU B 1 24 ? -7.078 21.531 19.547 1 87.19 24 LEU B C 1
ATOM 4845 O O . LEU B 1 24 ? -6.055 21.172 18.953 1 87.19 24 LEU B O 1
ATOM 4849 N N . GLU B 1 25 ? -7.539 20.875 20.578 1 83.62 25 GLU B N 1
ATOM 4850 C CA . GLU B 1 25 ? -6.762 19.797 21.188 1 83.62 25 GLU B CA 1
ATOM 4851 C C . GLU B 1 25 ? -6.594 18.625 20.219 1 83.62 25 GLU B C 1
ATOM 4853 O O . GLU B 1 25 ? -5.664 17.828 20.359 1 83.62 25 GLU B O 1
ATOM 4858 N N . TYR B 1 26 ? -7.453 18.531 19.281 1 77.12 26 TYR B N 1
ATOM 4859 C CA . TYR B 1 26 ? -7.367 17.484 18.266 1 77.12 26 TYR B CA 1
ATOM 4860 C C . TYR B 1 26 ? -6.145 17.672 17.391 1 77.12 26 TYR B C 1
ATOM 4862 O O . TYR B 1 26 ? -5.719 16.75 16.688 1 77.12 26 TYR B O 1
ATOM 4870 N N . ARG B 1 27 ? -5.551 18.828 17.438 1 81.69 27 ARG B N 1
ATOM 4871 C CA . ARG B 1 27 ? -4.391 19.156 16.625 1 81.69 27 ARG B CA 1
ATOM 4872 C C . ARG B 1 27 ? -3.094 18.766 17.312 1 81.69 27 ARG B C 1
ATOM 4874 O O . ARG B 1 27 ? -2.029 18.75 16.703 1 81.69 27 ARG B O 1
ATOM 4881 N N . GLY B 1 28 ? -3.191 18.562 18.562 1 84 28 GLY B N 1
ATOM 4882 C CA . GLY B 1 28 ? -2.02 18.172 19.328 1 84 28 GLY B CA 1
ATOM 4883 C C . GLY B 1 28 ? -2.268 18.141 20.828 1 84 28 GLY B C 1
ATOM 4884 O O . GLY B 1 28 ? -2.99 18.984 21.359 1 84 28 GLY B O 1
ATOM 4885 N N . TYR B 1 29 ? -1.609 17.203 21.438 1 87.19 29 TYR B N 1
ATOM 4886 C CA . TYR B 1 29 ? -1.816 17.062 22.875 1 87.19 29 TYR B CA 1
ATOM 4887 C C . TYR B 1 29 ? -0.551 16.562 23.562 1 87.19 29 TYR B C 1
ATOM 4889 O O . TYR B 1 29 ? -0.622 15.859 24.578 1 87.19 29 TYR B O 1
ATOM 4897 N N . ASP B 1 30 ? 0.569 16.906 22.953 1 89.81 30 ASP B N 1
ATOM 4898 C CA . ASP B 1 30 ? 1.858 16.531 23.531 1 89.81 30 ASP B CA 1
ATOM 4899 C C . ASP B 1 30 ? 2.223 17.469 24.688 1 89.81 30 ASP B C 1
ATOM 4901 O O . ASP B 1 30 ? 2.889 17.047 25.641 1 89.81 30 ASP B O 1
ATOM 4905 N N . SER B 1 31 ? 1.947 18.688 24.5 1 94.19 31 SER B N 1
ATOM 4906 C CA . SER B 1 31 ? 2.15 19.719 25.516 1 94.19 31 SER B CA 1
ATOM 4907 C C . SER B 1 31 ? 1.34 20.969 25.188 1 94.19 31 SER B C 1
ATOM 4909 O O . SER B 1 31 ? 0.769 21.078 24.094 1 94.19 31 SER B O 1
ATOM 4911 N N . ALA B 1 32 ? 1.178 21.797 26.156 1 96.56 32 ALA B N 1
ATOM 4912 C CA . ALA B 1 32 ? 0.444 23.047 25.969 1 96.56 32 ALA B CA 1
ATOM 4913 C C . ALA B 1 32 ? 1.028 24.156 26.828 1 96.56 32 ALA B C 1
ATOM 4915 O O . ALA B 1 32 ? 1.768 23.906 27.781 1 96.56 32 ALA B O 1
ATOM 4916 N N . GLY B 1 33 ? 0.748 25.391 26.438 1 97.94 33 GLY B N 1
ATOM 4917 C CA . GLY B 1 33 ? 1.202 26.531 27.219 1 97.94 33 GLY B CA 1
ATOM 4918 C C . GLY B 1 33 ? 0.507 27.828 26.844 1 97.94 33 GLY B C 1
ATOM 4919 O O . GLY B 1 33 ? -0.186 27.906 25.828 1 97.94 33 GLY B O 1
ATOM 4920 N N . VAL B 1 34 ? 0.619 28.781 27.781 1 98.5 34 VAL B N 1
ATOM 4921 C CA . VAL B 1 34 ? 0.045 30.109 27.609 1 98.5 34 VAL B CA 1
ATOM 4922 C C . VAL B 1 34 ? 1.013 31.172 28.141 1 98.5 34 VAL B C 1
ATOM 4924 O O . VAL B 1 34 ? 1.728 30.922 29.125 1 98.5 34 VAL B O 1
ATOM 4927 N N . ALA B 1 35 ? 1.126 32.25 27.469 1 98.62 35 ALA B N 1
ATOM 4928 C CA . ALA B 1 35 ? 1.878 33.406 27.938 1 98.62 35 ALA B CA 1
ATOM 4929 C C . ALA B 1 35 ? 1.013 34.656 27.938 1 98.62 35 ALA B C 1
ATOM 4931 O O . ALA B 1 35 ? 0.193 34.844 27.031 1 98.62 35 ALA B O 1
ATOM 4932 N N . THR B 1 36 ? 1.193 35.5 28.906 1 98.5 36 THR B N 1
ATOM 4933 C CA . THR B 1 36 ? 0.508 36.781 28.969 1 98.5 36 THR B CA 1
ATOM 4934 C C . THR B 1 36 ? 1.486 37.906 29.328 1 98.5 36 THR B C 1
ATOM 4936 O O . THR B 1 36 ? 2.656 37.625 29.625 1 98.5 36 THR B O 1
ATOM 4939 N N . ILE B 1 37 ? 1.048 39.094 29.109 1 97.75 37 ILE B N 1
ATOM 4940 C CA . ILE B 1 37 ? 1.766 40.281 29.578 1 97.75 37 ILE B CA 1
ATOM 4941 C C . ILE B 1 37 ? 0.938 41 30.641 1 97.75 37 ILE B C 1
ATOM 4943 O O . ILE B 1 37 ? -0.239 41.281 30.438 1 97.75 37 ILE B O 1
ATOM 4947 N N . GLU B 1 38 ? 1.536 41.156 31.734 1 95.38 38 GLU B N 1
ATOM 4948 C CA . GLU B 1 38 ? 0.94 41.938 32.812 1 95.38 38 GLU B CA 1
ATOM 4949 C C . GLU B 1 38 ? 1.909 43 33.312 1 95.38 38 GLU B C 1
ATOM 4951 O O . GLU B 1 38 ? 3.037 42.688 33.688 1 95.38 38 GLU B O 1
ATOM 4956 N N . HIS B 1 39 ? 1.446 44.219 33.344 1 95.31 39 HIS B N 1
ATOM 4957 C CA . HIS B 1 39 ? 2.27 45.344 33.781 1 95.31 39 HIS B CA 1
ATOM 4958 C C . HIS B 1 39 ? 3.615 45.344 33.062 1 95.31 39 HIS B C 1
ATOM 4960 O O . HIS B 1 39 ? 4.66 45.469 33.688 1 95.31 39 HIS B O 1
ATOM 4966 N N . GLY B 1 40 ? 3.543 44.969 31.844 1 94.31 40 GLY B N 1
ATOM 4967 C CA . GLY B 1 40 ? 4.711 45.062 30.984 1 94.31 40 GLY B CA 1
ATOM 4968 C C . GLY B 1 40 ? 5.617 43.844 31.078 1 94.31 40 GLY B C 1
ATOM 4969 O O . GLY B 1 40 ? 6.613 43.75 30.359 1 94.31 40 GLY B O 1
ATOM 4970 N N . GLU B 1 41 ? 5.238 42.938 31.891 1 96.69 41 GLU B N 1
ATOM 4971 C CA . GLU B 1 41 ? 6.109 41.781 32.094 1 96.69 41 GLU B CA 1
ATOM 4972 C C . GLU B 1 41 ? 5.516 40.531 31.469 1 96.69 41 GLU B C 1
ATOM 4974 O O . GLU B 1 41 ? 4.309 40.281 31.547 1 96.69 41 GLU B O 1
ATOM 4979 N N . LEU B 1 42 ? 6.418 39.719 30.906 1 97.12 42 LEU B N 1
ATOM 4980 C CA . LEU B 1 42 ? 6.035 38.438 30.312 1 97.12 42 LEU B CA 1
ATOM 4981 C C . LEU B 1 42 ? 6.035 37.312 31.344 1 97.12 42 LEU B C 1
ATOM 4983 O O . LEU B 1 42 ? 6.926 37.25 32.188 1 97.12 42 LEU B O 1
ATOM 4987 N N . ALA B 1 43 ? 5.055 36.5 31.266 1 97.81 43 ALA B N 1
ATOM 4988 C CA . ALA B 1 43 ? 5.008 35.281 32.062 1 97.81 43 ALA B CA 1
ATOM 4989 C C . ALA B 1 43 ? 4.336 34.156 31.266 1 97.81 43 ALA B C 1
ATOM 4991 O O . ALA B 1 43 ? 3.498 34.406 30.391 1 97.81 43 ALA B O 1
ATOM 4992 N N . ARG B 1 44 ? 4.777 32.906 31.516 1 97.88 44 ARG B N 1
ATOM 4993 C CA . ARG B 1 44 ? 4.176 31.781 30.812 1 97.88 44 ARG B CA 1
ATOM 4994 C C . ARG B 1 44 ? 3.955 30.609 31.75 1 97.88 44 ARG B C 1
ATOM 4996 O O . ARG B 1 44 ? 4.574 30.531 32.812 1 97.88 44 ARG B O 1
ATOM 5003 N N . ARG B 1 45 ? 3.01 29.797 31.484 1 98.19 45 ARG B N 1
ATOM 5004 C CA . ARG B 1 45 ? 2.812 28.469 32.031 1 98.19 45 ARG B CA 1
ATOM 5005 C C . ARG B 1 45 ? 2.805 27.406 30.953 1 98.19 45 ARG B C 1
ATOM 5007 O O . ARG B 1 45 ? 2.234 27.625 29.875 1 98.19 45 ARG B O 1
ATOM 5014 N N . ARG B 1 46 ? 3.572 26.391 31.078 1 96.56 46 ARG B N 1
ATOM 5015 C CA . ARG B 1 46 ? 3.648 25.281 30.141 1 96.56 46 ARG B CA 1
ATOM 5016 C C . ARG B 1 46 ? 3.469 23.938 30.859 1 96.56 46 ARG B C 1
ATOM 5018 O O . ARG B 1 46 ? 3.836 23.812 32.031 1 96.56 46 ARG B O 1
ATOM 5025 N N . ALA B 1 47 ? 2.918 23.062 30.234 1 97.19 47 ALA B N 1
ATOM 5026 C CA . ALA B 1 47 ? 2.719 21.719 30.797 1 97.19 47 ALA B CA 1
ATOM 5027 C C . ALA B 1 47 ? 2.83 20.656 29.719 1 97.19 47 ALA B C 1
ATOM 5029 O O . ALA B 1 47 ? 2.381 20.844 28.594 1 97.19 47 ALA B O 1
ATOM 5030 N N . GLU B 1 48 ? 3.459 19.594 30.125 1 95.12 48 GLU B N 1
ATOM 5031 C CA . GLU B 1 48 ? 3.498 18.422 29.25 1 95.12 48 GLU B CA 1
ATOM 5032 C C . GLU B 1 48 ? 2.154 17.703 29.234 1 95.12 48 GLU B C 1
ATOM 5034 O O . GLU B 1 48 ? 1.413 17.734 30.219 1 95.12 48 GLU B O 1
ATOM 5039 N N . GLY B 1 49 ? 1.851 17.078 28.125 1 91.5 49 GLY B N 1
ATOM 5040 C CA . GLY B 1 49 ? 0.659 16.25 28.047 1 91.5 49 GLY B CA 1
ATOM 5041 C C . GLY B 1 49 ? -0.583 17.031 27.641 1 91.5 49 GLY B C 1
ATOM 5042 O O . GLY B 1 49 ? -0.488 18.062 26.969 1 91.5 49 GLY B O 1
ATOM 5043 N N . LYS B 1 50 ? -1.719 16.547 28.094 1 90.38 50 LYS B N 1
ATOM 5044 C CA . LYS B 1 50 ? -3.01 17.078 27.672 1 90.38 50 LYS B CA 1
ATOM 5045 C C . LYS B 1 50 ? -3.279 18.438 28.312 1 90.38 50 LYS B C 1
ATOM 5047 O O . LYS B 1 50 ? -2.678 18.766 29.328 1 90.38 50 LYS B O 1
ATOM 5052 N N . LEU B 1 51 ? -4.23 19.125 27.781 1 92.94 51 LEU B N 1
ATOM 5053 C CA . LEU B 1 51 ? -4.527 20.5 28.156 1 92.94 51 LEU B CA 1
ATOM 5054 C C . LEU B 1 51 ? -4.957 20.594 29.625 1 92.94 51 LEU B C 1
ATOM 5056 O O . LEU B 1 51 ? -4.773 21.625 30.266 1 92.94 51 LEU B O 1
ATOM 5060 N N . ILE B 1 52 ? -5.477 19.484 30.125 1 92.75 52 ILE B N 1
ATOM 5061 C CA . ILE B 1 52 ? -5.938 19.469 31.5 1 92.75 52 ILE B CA 1
ATOM 5062 C C . ILE B 1 52 ? -4.77 19.75 32.438 1 92.75 52 ILE B C 1
ATOM 5064 O O . ILE B 1 52 ? -4.945 20.359 33.5 1 92.75 52 ILE B O 1
ATOM 5068 N N . ASN B 1 53 ? -3.59 19.344 32.062 1 95.62 53 ASN B N 1
ATOM 5069 C CA . ASN B 1 53 ? -2.404 19.594 32.875 1 95.62 53 ASN B CA 1
ATOM 5070 C C . ASN B 1 53 ? -2.082 21.094 32.969 1 95.62 53 ASN B C 1
ATOM 5072 O O . ASN B 1 53 ? -1.68 21.578 34 1 95.62 53 ASN B O 1
ATOM 5076 N N . LEU B 1 54 ? -2.223 21.734 31.859 1 96.56 54 LEU B N 1
ATOM 5077 C CA . LEU B 1 54 ? -2.014 23.188 31.844 1 96.56 54 LEU B CA 1
ATOM 5078 C C . LEU B 1 54 ? -3.066 23.906 32.688 1 96.56 54 LEU B C 1
ATOM 5080 O O . LEU B 1 54 ? -2.754 24.859 33.406 1 96.56 54 LEU B O 1
ATOM 5084 N N . GLU B 1 55 ? -4.27 23.422 32.562 1 95.75 55 GLU B N 1
ATOM 5085 C CA . GLU B 1 55 ? -5.352 24 33.375 1 95.75 55 GLU B CA 1
ATOM 5086 C C . GLU B 1 55 ? -5.059 23.891 34.844 1 95.75 55 GLU B C 1
ATOM 5088 O O . GLU B 1 55 ? -5.285 24.844 35.594 1 95.75 55 GLU B O 1
ATOM 5093 N N . ARG B 1 56 ? -4.59 22.766 35.219 1 95.88 56 ARG B N 1
ATOM 5094 C CA . ARG B 1 56 ? -4.234 22.531 36.625 1 95.88 56 ARG B CA 1
ATOM 5095 C C . ARG B 1 56 ? -3.117 23.469 37.062 1 95.88 56 ARG B C 1
ATOM 5097 O O . ARG B 1 56 ? -3.174 24.047 38.156 1 95.88 56 ARG B O 1
ATOM 5104 N N . ARG B 1 57 ? -2.154 23.578 36.25 1 96.94 57 ARG B N 1
ATOM 5105 C CA . ARG B 1 57 ? -1.029 24.469 36.531 1 96.94 57 ARG B CA 1
ATOM 5106 C C . ARG B 1 57 ? -1.492 25.906 36.688 1 96.94 57 ARG B C 1
ATOM 5108 O O . ARG B 1 57 ? -1.032 26.625 37.594 1 96.94 57 ARG B O 1
ATOM 5115 N N . LEU B 1 58 ? -2.355 26.344 35.844 1 96.88 58 LEU B N 1
ATOM 5116 C CA . LEU B 1 58 ? -2.854 27.703 35.844 1 96.88 58 LEU B CA 1
ATOM 5117 C C . LEU B 1 58 ? -3.711 27.969 37.094 1 96.88 58 LEU B C 1
ATOM 5119 O O . LEU B 1 58 ? -3.791 29.109 37.562 1 96.88 58 LEU B O 1
ATOM 5123 N N . LYS B 1 59 ? -4.387 26.938 37.562 1 95.25 59 LYS B N 1
ATOM 5124 C CA . LYS B 1 59 ? -5.137 27.078 38.812 1 95.25 59 LYS B CA 1
ATOM 5125 C C . LYS B 1 59 ? -4.203 27.281 40 1 95.25 59 LYS B C 1
ATOM 5127 O O . LYS B 1 59 ? -4.508 28.078 40.906 1 95.25 59 LYS B O 1
ATOM 5132 N N . GLU B 1 60 ? -3.139 26.594 39.938 1 96.31 60 GLU B N 1
ATOM 5133 C CA . GLU B 1 60 ? -2.156 26.688 41.031 1 96.31 60 GLU B CA 1
ATOM 5134 C C . GLU B 1 60 ? -1.346 27.984 40.906 1 96.31 60 GLU B C 1
ATOM 5136 O O . GLU B 1 60 ? -1.014 28.594 41.938 1 96.31 60 GLU B O 1
ATOM 5141 N N . GLU B 1 61 ? -0.98 28.25 39.688 1 96.81 61 GLU B N 1
ATOM 5142 C CA . GLU B 1 61 ? -0.191 29.438 39.406 1 96.81 61 GLU B CA 1
ATOM 5143 C C . GLU B 1 61 ? -0.857 30.281 38.312 1 96.81 61 GLU B C 1
ATOM 5145 O O . GLU B 1 61 ? -0.399 30.312 37.156 1 96.81 61 GLU B O 1
ATOM 5150 N N . PRO B 1 62 ? -1.725 31.094 38.719 1 95.25 62 PRO B N 1
ATOM 5151 C CA . PRO B 1 62 ? -2.498 31.859 37.719 1 95.25 62 PRO B CA 1
ATOM 5152 C C . PRO B 1 62 ? -1.641 32.844 36.938 1 95.25 62 PRO B C 1
ATOM 5154 O O . PRO B 1 62 ? -0.613 33.312 37.438 1 95.25 62 PRO B O 1
ATOM 5157 N N . LEU B 1 63 ? -2.037 33.094 35.781 1 95.38 63 LEU B N 1
ATOM 5158 C CA . LEU B 1 63 ? -1.428 34.094 34.906 1 95.38 63 LEU B CA 1
ATOM 5159 C C . LEU B 1 63 ? -2.414 35.188 34.562 1 95.38 63 LEU B C 1
ATOM 5161 O O . LEU B 1 63 ? -3.443 34.938 33.938 1 95.38 63 LEU B O 1
ATOM 5165 N N . ASP B 1 64 ? -2.068 36.344 34.938 1 94.31 64 ASP B N 1
ATOM 5166 C CA . ASP B 1 64 ? -2.941 37.469 34.656 1 94.31 64 ASP B CA 1
ATOM 5167 C C . ASP B 1 64 ? -2.488 38.219 33.406 1 94.31 64 ASP B C 1
ATOM 5169 O O . ASP B 1 64 ? -1.397 37.969 32.906 1 94.31 64 ASP B O 1
ATOM 5173 N N . GLY B 1 65 ? -3.344 39.125 32.875 1 96.19 65 GLY B N 1
ATOM 5174 C CA . GLY B 1 65 ? -3.072 39.906 31.703 1 96.19 65 GLY B CA 1
ATOM 5175 C C . GLY B 1 65 ? -4.238 39.938 30.719 1 96.19 65 GLY B C 1
ATOM 5176 O O . GLY B 1 65 ? -5.027 39 30.656 1 96.19 65 GLY B O 1
ATOM 5177 N N . THR B 1 66 ? -4.266 40.969 29.984 1 97.12 66 THR B N 1
ATOM 5178 C CA . THR B 1 66 ? -5.379 41.156 29.062 1 97.12 66 THR B CA 1
ATOM 5179 C C . THR B 1 66 ? -4.949 40.844 27.625 1 97.12 66 THR B C 1
ATOM 5181 O O . THR B 1 66 ? -5.695 41.125 26.688 1 97.12 66 THR B O 1
ATOM 5184 N N . ILE B 1 67 ? -3.707 40.406 27.516 1 98.44 67 ILE B N 1
ATOM 5185 C CA . ILE B 1 67 ? -3.166 39.969 26.234 1 98.44 67 ILE B CA 1
ATOM 5186 C C . ILE B 1 67 ? -2.406 38.656 26.422 1 98.44 67 ILE B C 1
ATOM 5188 O O . ILE B 1 67 ? -1.786 38.438 27.469 1 98.44 67 ILE B O 1
ATOM 5192 N N . GLY B 1 68 ? -2.547 37.75 25.406 1 98.56 68 GLY B N 1
ATOM 5193 C CA . GLY B 1 68 ? -1.834 36.5 25.578 1 98.56 68 GLY B CA 1
ATOM 5194 C C . GLY B 1 68 ? -1.847 35.625 24.312 1 98.56 68 GLY B C 1
ATOM 5195 O O . GLY B 1 68 ? -2.574 35.938 23.359 1 98.56 68 GLY B O 1
ATOM 5196 N N . ILE B 1 69 ? -0.966 34.656 24.266 1 98.75 69 ILE B N 1
ATOM 5197 C CA . ILE B 1 69 ? -0.902 33.625 23.219 1 98.75 69 ILE B CA 1
ATOM 5198 C C . ILE B 1 69 ? -0.843 32.25 23.844 1 98.75 69 ILE B C 1
ATOM 5200 O O . ILE B 1 69 ? -0.361 32.094 24.969 1 98.75 69 ILE B O 1
ATOM 5204 N N . GLY B 1 70 ? -1.402 31.281 23.172 1 98.38 70 GLY B N 1
ATOM 5205 C CA . GLY B 1 70 ? -1.426 29.906 23.625 1 98.38 70 GLY B CA 1
ATOM 5206 C C . GLY B 1 70 ? -1.166 28.906 22.516 1 98.38 70 GLY B C 1
ATOM 5207 O O . GLY B 1 70 ? -1.245 29.234 21.328 1 98.38 70 GLY B O 1
ATOM 5208 N N . HIS B 1 71 ? -0.767 27.719 22.953 1 97.19 71 HIS B N 1
ATOM 5209 C CA . HIS B 1 71 ? -0.313 26.719 22 1 97.19 71 HIS B CA 1
ATOM 5210 C C . HIS B 1 71 ? -0.588 25.312 22.516 1 97.19 71 HIS B C 1
ATOM 5212 O O . HIS B 1 71 ? -0.399 25.031 23.703 1 97.19 71 HIS B O 1
ATOM 5218 N N . THR B 1 72 ? -1.201 24.453 21.719 1 94.31 72 THR B N 1
ATOM 5219 C CA . THR B 1 72 ? -1.203 23.016 21.922 1 94.31 72 THR B CA 1
ATOM 5220 C C . THR B 1 72 ? -0.297 22.328 20.906 1 94.31 72 THR B C 1
ATOM 5222 O O . THR B 1 72 ? -0.369 22.609 19.719 1 94.31 72 THR B O 1
ATOM 5225 N N . ARG B 1 73 ? 0.508 21.406 21.344 1 91.81 73 ARG B N 1
ATOM 5226 C CA . ARG B 1 73 ? 1.659 20.969 20.562 1 91.81 73 ARG B CA 1
ATOM 5227 C C . ARG B 1 73 ? 1.485 19.531 20.094 1 91.81 73 ARG B C 1
ATOM 5229 O O . ARG B 1 73 ? 1.041 18.672 20.844 1 91.81 73 ARG B O 1
ATOM 5236 N N . TRP B 1 74 ? 1.801 19.328 18.891 1 86.94 74 TRP B N 1
ATOM 5237 C CA . TRP B 1 74 ? 2.182 18.031 18.344 1 86.94 74 TRP B CA 1
ATOM 5238 C C . TRP B 1 74 ? 3.662 18 17.984 1 86.94 74 TRP B C 1
ATOM 5240 O O . TRP B 1 74 ? 4.09 18.688 17.047 1 86.94 74 TRP B O 1
ATOM 5250 N N . ALA B 1 75 ? 4.449 17.234 18.609 1 82.94 75 ALA B N 1
ATOM 5251 C CA . ALA B 1 75 ? 5.906 17.359 18.578 1 82.94 75 ALA B CA 1
ATOM 5252 C C . ALA B 1 75 ? 6.469 16.906 17.234 1 82.94 75 ALA B C 1
ATOM 5254 O O . ALA B 1 75 ? 6.277 15.766 16.828 1 82.94 75 ALA B O 1
ATOM 5255 N N . THR B 1 76 ? 7.094 17.719 16.594 1 81.06 76 THR B N 1
ATOM 5256 C CA . THR B 1 76 ? 7.848 17.438 15.375 1 81.06 76 THR B CA 1
ATOM 5257 C C . THR B 1 76 ? 9.344 17.406 15.656 1 81.06 76 THR B C 1
ATOM 5259 O O . THR B 1 76 ? 10.055 16.516 15.18 1 81.06 76 THR B O 1
ATOM 5262 N N . HIS B 1 77 ? 9.82 18.422 16.359 1 83.69 77 HIS B N 1
ATOM 5263 C CA . HIS B 1 77 ? 11.203 18.5 16.828 1 83.69 77 HIS B CA 1
ATOM 5264 C C . HIS B 1 77 ? 11.273 18.469 18.344 1 83.69 77 HIS B C 1
ATOM 5266 O O . HIS B 1 77 ? 10.586 19.234 19.031 1 83.69 77 HIS B O 1
ATOM 5272 N N . GLY B 1 78 ? 12.086 17.594 18.812 1 87.12 78 GLY B N 1
ATOM 5273 C CA . GLY B 1 78 ? 12.234 17.516 20.25 1 87.12 78 GLY B CA 1
ATOM 5274 C C . GLY B 1 78 ? 11.148 16.672 20.922 1 87.12 78 GLY B C 1
ATOM 5275 O O . GLY B 1 78 ? 10.008 16.656 20.453 1 87.12 78 GLY B O 1
ATOM 5276 N N . VAL B 1 79 ? 11.414 16.062 22 1 86.88 79 VAL B N 1
ATOM 5277 C CA . VAL B 1 79 ? 10.508 15.148 22.688 1 86.88 79 VAL B CA 1
ATOM 5278 C C . VAL B 1 79 ? 9.359 15.938 23.312 1 86.88 79 VAL B C 1
ATOM 5280 O O . VAL B 1 79 ? 9.492 17.141 23.562 1 86.88 79 VAL B O 1
ATOM 5283 N N . PRO B 1 80 ? 8.242 15.359 23.531 1 87.75 80 PRO B N 1
ATOM 5284 C CA . PRO B 1 80 ? 7.094 16.031 24.156 1 87.75 80 PRO B CA 1
ATOM 5285 C C . PRO B 1 80 ? 7.273 16.25 25.656 1 87.75 80 PRO B C 1
ATOM 5287 O O . PRO B 1 80 ? 6.832 15.414 26.453 1 87.75 80 PRO B O 1
ATOM 5290 N N . ASN B 1 81 ? 7.906 17.344 26.031 1 92.38 81 ASN B N 1
ATOM 5291 C CA . ASN B 1 81 ? 8.094 17.719 27.438 1 92.38 81 ASN B CA 1
ATOM 5292 C C . ASN B 1 81 ? 7.855 19.203 27.641 1 92.38 81 ASN B C 1
ATOM 5294 O O . ASN B 1 81 ? 7.5 19.922 26.719 1 92.38 81 ASN B O 1
ATOM 5298 N N . GLU B 1 82 ? 7.906 19.625 28.859 1 94.81 82 GLU B N 1
ATOM 5299 C CA . GLU B 1 82 ? 7.613 21.016 29.203 1 94.81 82 GLU B CA 1
ATOM 5300 C C . GLU B 1 82 ? 8.633 21.969 28.594 1 94.81 82 GLU B C 1
ATOM 5302 O O . GLU B 1 82 ? 8.281 23.047 28.125 1 94.81 82 GLU B O 1
ATOM 5307 N N . THR B 1 83 ? 9.883 21.531 28.562 1 94.88 83 THR B N 1
ATOM 5308 C CA . THR B 1 83 ? 10.953 22.359 28.047 1 94.88 83 THR B CA 1
ATOM 5309 C C . THR B 1 83 ? 10.719 22.703 26.578 1 94.88 83 THR B C 1
ATOM 5311 O O . THR B 1 83 ? 11.023 23.812 26.141 1 94.88 83 THR B O 1
ATOM 5314 N N . ASN B 1 84 ? 10.141 21.828 25.844 1 94.75 84 ASN B N 1
ATOM 5315 C CA . ASN B 1 84 ? 9.922 22 24.422 1 94.75 84 ASN B CA 1
ATOM 5316 C C . ASN B 1 84 ? 8.531 22.547 24.125 1 94.75 84 ASN B C 1
ATOM 5318 O O . ASN B 1 84 ? 8.188 22.812 22.969 1 94.75 84 ASN B O 1
ATOM 5322 N N . ALA B 1 85 ? 7.719 22.734 25.156 1 96.31 85 ALA B N 1
ATOM 5323 C CA . ALA B 1 85 ? 6.379 23.281 24.969 1 96.31 85 ALA B CA 1
ATOM 5324 C C . ALA B 1 85 ? 6.441 24.781 24.672 1 96.31 85 ALA B C 1
ATOM 5326 O O . ALA B 1 85 ? 7.363 25.469 25.109 1 96.31 85 ALA B O 1
ATOM 5327 N N . HIS B 1 86 ? 5.543 25.203 23.828 1 96.88 86 HIS B N 1
ATOM 5328 C CA . HIS B 1 86 ? 5.383 26.625 23.562 1 96.88 86 HIS B CA 1
ATOM 5329 C C . HIS B 1 86 ? 4.527 27.297 24.641 1 96.88 86 HIS B C 1
ATOM 5331 O O . HIS B 1 86 ? 3.746 26.625 25.312 1 96.88 86 HIS B O 1
ATOM 5337 N N . PRO B 1 87 ? 4.617 28.672 24.828 1 98.12 87 PRO B N 1
ATOM 5338 C CA . PRO B 1 87 ? 5.395 29.688 24.109 1 98.12 87 PRO B CA 1
ATOM 5339 C C . PRO B 1 87 ? 6.879 29.656 24.469 1 98.12 87 PRO B C 1
ATOM 5341 O O . PRO B 1 87 ? 7.234 29.344 25.609 1 98.12 87 PRO B O 1
ATOM 5344 N N . HIS B 1 88 ? 7.711 29.938 23.516 1 98.06 88 HIS B N 1
ATOM 5345 C CA . HIS B 1 88 ? 9.133 30.141 23.766 1 98.06 88 HIS B CA 1
ATOM 5346 C C . HIS B 1 88 ? 9.445 31.625 24 1 98.06 88 HIS B C 1
ATOM 5348 O O . HIS B 1 88 ? 8.844 32.5 23.359 1 98.06 88 HIS B O 1
ATOM 5354 N N . PHE B 1 89 ? 10.367 31.844 24.938 1 97.5 89 PHE B N 1
ATOM 5355 C CA . PHE B 1 89 ? 10.766 33.219 25.281 1 97.5 89 PHE B CA 1
ATOM 5356 C C . PHE B 1 89 ? 12.195 33.5 24.828 1 97.5 89 PHE B C 1
ATOM 5358 O O . PHE B 1 89 ? 13.031 32.594 24.812 1 97.5 89 PHE B O 1
ATOM 5365 N N . SER B 1 90 ? 12.445 34.625 24.344 1 97.12 90 SER B N 1
ATOM 5366 C CA . SER B 1 90 ? 13.797 35.125 24.141 1 97.12 90 SER B CA 1
ATOM 5367 C C . SER B 1 90 ? 13.852 36.656 24.344 1 97.12 90 SER B C 1
ATOM 5369 O O . SER B 1 90 ? 13.344 37.406 23.531 1 97.12 90 SER B O 1
ATOM 5371 N N . ASP B 1 91 ? 14.523 37.188 25.359 1 94.31 91 ASP B N 1
ATOM 5372 C CA . ASP B 1 91 ? 14.836 38.562 25.656 1 94.31 91 ASP B CA 1
ATOM 5373 C C . ASP B 1 91 ? 13.648 39.469 25.359 1 94.31 91 ASP B C 1
ATOM 5375 O O . ASP B 1 91 ? 13.758 40.438 24.594 1 94.31 91 ASP B O 1
ATOM 5379 N N . GLY B 1 92 ? 12.516 39.188 26 1 95.75 92 GLY B N 1
ATOM 5380 C CA . GLY B 1 92 ? 11.344 40.031 25.938 1 95.75 92 GLY B CA 1
ATOM 5381 C C . GLY B 1 92 ? 10.391 39.656 24.812 1 95.75 92 GLY B C 1
ATOM 5382 O O . GLY B 1 92 ? 9.43 40.375 24.547 1 95.75 92 GLY B O 1
ATOM 5383 N N . VAL B 1 93 ? 10.633 38.594 24.141 1 98.12 93 VAL B N 1
ATOM 5384 C CA . VAL B 1 93 ? 9.781 38.125 23.047 1 98.12 93 VAL B CA 1
ATOM 5385 C C . VAL B 1 93 ? 9.148 36.781 23.438 1 98.12 93 VAL B C 1
ATOM 5387 O O . VAL B 1 93 ? 9.812 35.938 24.031 1 98.12 93 VAL B O 1
ATOM 5390 N N . ALA B 1 94 ? 7.879 36.625 23.219 1 98.5 94 ALA B N 1
ATOM 5391 C CA . ALA B 1 94 ? 7.18 35.344 23.375 1 98.5 94 ALA B CA 1
ATOM 5392 C C . ALA B 1 94 ? 6.582 34.875 22.047 1 98.5 94 ALA B C 1
ATOM 5394 O O . ALA B 1 94 ? 5.988 35.688 21.312 1 98.5 94 ALA B O 1
ATOM 5395 N N . ILE B 1 95 ? 6.762 33.594 21.719 1 98.25 95 ILE B N 1
ATOM 5396 C CA . ILE B 1 95 ? 6.305 33.156 20.406 1 98.25 95 ILE B CA 1
ATOM 5397 C C . ILE B 1 95 ? 5.633 31.781 20.531 1 98.25 95 ILE B C 1
ATOM 5399 O O . ILE B 1 95 ? 6.066 30.938 21.312 1 98.25 95 ILE B O 1
ATOM 5403 N N . VAL B 1 96 ? 4.551 31.562 19.766 1 98.25 96 VAL B N 1
ATOM 5404 C CA . VAL B 1 96 ? 3.99 30.234 19.5 1 98.25 96 VAL B CA 1
ATOM 5405 C C . VAL B 1 96 ? 4.016 29.953 18 1 98.25 96 VAL B C 1
ATOM 5407 O O . VAL B 1 96 ? 3.996 30.891 17.188 1 98.25 96 VAL B O 1
ATOM 5410 N N . HIS B 1 97 ? 4.172 28.703 17.688 1 96.31 97 HIS B N 1
ATOM 5411 C CA . HIS B 1 97 ? 4.484 28.328 16.312 1 96.31 97 HIS B CA 1
ATOM 5412 C C . HIS B 1 97 ? 3.781 27.047 15.914 1 96.31 97 HIS B C 1
ATOM 5414 O O . HIS B 1 97 ? 3.775 26.078 16.672 1 96.31 97 HIS B O 1
ATOM 5420 N N . ASN B 1 98 ? 3.037 27.062 14.805 1 93.44 98 ASN B N 1
ATOM 5421 C CA . ASN B 1 98 ? 2.543 25.875 14.125 1 93.44 98 ASN B CA 1
ATOM 5422 C C . ASN B 1 98 ? 3.215 25.688 12.773 1 93.44 98 ASN B C 1
ATOM 5424 O O . ASN B 1 98 ? 2.996 26.469 11.852 1 93.44 98 ASN B O 1
ATOM 5428 N N . GLY B 1 99 ? 4.031 24.688 12.688 1 90.75 99 GLY B N 1
ATOM 5429 C CA . GLY B 1 99 ? 4.75 24.453 11.445 1 90.75 99 GLY B CA 1
ATOM 5430 C C . GLY B 1 99 ? 6.164 23.953 11.664 1 90.75 99 GLY B C 1
ATOM 5431 O O . GLY B 1 99 ? 6.48 23.391 12.719 1 90.75 99 GLY B O 1
ATOM 5432 N N . ILE B 1 100 ? 6.988 24.047 10.625 1 88.12 100 ILE B N 1
ATOM 5433 C CA . ILE B 1 100 ? 8.375 23.609 10.672 1 88.12 100 ILE B CA 1
ATOM 5434 C C . ILE B 1 100 ? 9.273 24.641 10.008 1 88.12 100 ILE B C 1
ATOM 5436 O O . ILE B 1 100 ? 9.078 25 8.844 1 88.12 100 ILE B O 1
ATOM 5440 N N . ILE B 1 101 ? 10.18 25.109 10.812 1 93.06 101 ILE B N 1
ATOM 5441 C CA . ILE B 1 101 ? 11.211 25.969 10.25 1 93.06 101 ILE B CA 1
ATOM 5442 C C . ILE B 1 101 ? 12.312 25.109 9.633 1 93.06 101 ILE B C 1
ATOM 5444 O O . ILE B 1 101 ? 13.172 24.594 10.352 1 93.06 101 ILE B O 1
ATOM 5448 N N . GLU B 1 102 ? 12.352 25.125 8.367 1 87.5 102 GLU B N 1
ATOM 5449 C CA . GLU B 1 102 ? 13.211 24.188 7.641 1 87.5 102 GLU B CA 1
ATOM 5450 C C . GLU B 1 102 ? 14.688 24.562 7.801 1 87.5 102 GLU B C 1
ATOM 5452 O O . GLU B 1 102 ? 15.547 23.672 7.852 1 87.5 102 GLU B O 1
ATOM 5457 N N . ASN B 1 103 ? 15 25.812 7.852 1 91.62 103 ASN B N 1
ATOM 5458 C CA . ASN B 1 103 ? 16.391 26.25 7.949 1 91.62 103 ASN B CA 1
ATOM 5459 C C . ASN B 1 103 ? 16.797 26.531 9.398 1 91.62 103 ASN B C 1
ATOM 5461 O O . ASN B 1 103 ? 17.641 27.391 9.656 1 91.62 103 ASN B O 1
ATOM 5465 N N . PHE B 1 104 ? 16.156 25.859 10.328 1 92.25 104 PHE B N 1
ATOM 5466 C CA . PHE B 1 104 ? 16.375 26.141 11.742 1 92.25 104 PHE B CA 1
ATOM 5467 C C . PHE B 1 104 ? 17.812 25.844 12.141 1 92.25 104 PHE B C 1
ATOM 5469 O O . PHE B 1 104 ? 18.391 26.531 12.984 1 92.25 104 PHE B O 1
ATOM 5476 N N . ALA B 1 105 ? 18.406 24.797 11.516 1 88.69 105 ALA B N 1
ATOM 5477 C CA . ALA B 1 105 ? 19.766 24.406 11.891 1 88.69 105 ALA B CA 1
ATOM 5478 C C . ALA B 1 105 ? 20.766 25.516 11.562 1 88.69 105 ALA B C 1
ATOM 5480 O O . ALA B 1 105 ? 21.625 25.844 12.383 1 88.69 105 AL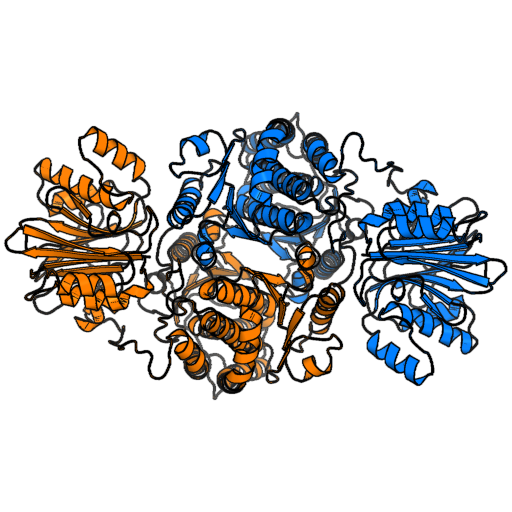A B O 1
ATOM 5481 N N . GLU B 1 106 ? 20.625 26 10.391 1 92.38 106 GLU B N 1
ATOM 5482 C CA . GLU B 1 106 ? 21.5 27.094 9.953 1 92.38 106 GLU B CA 1
ATOM 5483 C C . GLU B 1 106 ? 21.297 28.328 10.836 1 92.38 106 GLU B C 1
ATOM 5485 O O . GLU B 1 106 ? 22.281 28.969 11.234 1 92.38 106 GLU B O 1
ATOM 5490 N N . LEU B 1 107 ? 20.094 28.641 11.109 1 96.56 107 LEU B N 1
ATOM 5491 C CA . LEU B 1 107 ? 19.781 29.812 11.93 1 96.56 107 LEU B CA 1
ATOM 5492 C C . LEU B 1 107 ? 20.281 29.625 13.359 1 96.56 107 LEU B C 1
ATOM 5494 O O . LEU B 1 107 ? 20.766 30.578 13.977 1 96.56 107 LEU B O 1
ATOM 5498 N N . ARG B 1 108 ? 20.094 28.438 13.836 1 95.44 108 ARG B N 1
ATOM 5499 C CA . ARG B 1 108 ? 20.562 28.125 15.188 1 95.44 108 ARG B CA 1
ATOM 5500 C C . ARG B 1 108 ? 22.062 28.344 15.305 1 95.44 108 ARG B C 1
ATOM 5502 O O . ARG B 1 108 ? 22.531 28.953 16.25 1 95.44 108 ARG B O 1
ATOM 5509 N N . ASP B 1 109 ? 22.766 27.812 14.336 1 94.81 109 ASP B N 1
ATOM 5510 C CA . ASP B 1 109 ? 24.219 27.969 14.328 1 94.81 109 ASP B CA 1
ATOM 5511 C C . ASP B 1 109 ? 24.609 29.438 14.328 1 94.81 109 ASP B C 1
ATOM 5513 O O . ASP B 1 109 ? 25.531 29.844 15.055 1 94.81 109 ASP B O 1
ATOM 5517 N N . GLU B 1 110 ? 23.969 30.141 13.516 1 96.44 110 GLU B N 1
ATOM 5518 C CA . GLU B 1 110 ? 24.203 31.578 13.43 1 96.44 110 GLU B CA 1
ATOM 5519 C C . GLU B 1 110 ? 23.938 32.281 14.773 1 96.44 110 GLU B C 1
ATOM 5521 O O . GLU B 1 110 ? 24.75 33.062 15.234 1 96.44 110 GLU B O 1
ATOM 5526 N N . LEU B 1 111 ? 22.906 31.969 15.438 1 97.56 111 LEU B N 1
ATOM 5527 C CA . LEU B 1 111 ? 22.484 32.594 16.672 1 97.56 111 LEU B CA 1
ATOM 5528 C C . LEU B 1 111 ? 23.391 32.188 17.828 1 97.56 111 LEU B C 1
ATOM 5530 O O . LEU B 1 111 ? 23.688 33.031 18.703 1 97.56 111 LEU B O 1
ATOM 5534 N N . VAL B 1 112 ? 23.781 30.953 17.781 1 96.25 112 VAL B N 1
ATOM 5535 C CA . VAL B 1 112 ? 24.719 30.5 18.797 1 96.25 112 VAL B CA 1
ATOM 5536 C C . VAL B 1 112 ? 26.031 31.266 18.703 1 96.25 112 VAL B C 1
ATOM 5538 O O . VAL B 1 112 ? 26.594 31.672 19.719 1 96.25 112 VAL B O 1
ATOM 5541 N N . ARG B 1 113 ? 26.547 31.5 17.5 1 93.88 113 ARG B N 1
ATOM 5542 C CA . ARG B 1 113 ? 27.766 32.281 17.266 1 93.88 113 ARG B CA 1
ATOM 5543 C C . ARG B 1 113 ? 27.594 33.719 17.781 1 93.88 113 ARG B C 1
ATOM 5545 O O . ARG B 1 113 ? 28.578 34.344 18.172 1 93.88 113 ARG B O 1
ATOM 5552 N N . ASP B 1 114 ? 26.281 34.156 17.766 1 96.19 114 ASP B N 1
ATOM 5553 C CA . ASP B 1 114 ? 25.984 35.531 18.203 1 96.19 114 ASP B CA 1
ATOM 5554 C C . ASP B 1 114 ? 25.781 35.562 19.703 1 96.19 114 ASP B C 1
ATOM 5556 O O . ASP B 1 114 ? 25.438 36.625 20.25 1 96.19 114 ASP B O 1
ATOM 5560 N N . GLY B 1 115 ? 25.812 34.469 20.359 1 95.44 115 GLY B N 1
ATOM 5561 C CA . GLY B 1 115 ? 25.828 34.469 21.812 1 95.44 115 GLY B CA 1
ATOM 5562 C C . GLY B 1 115 ? 24.5 34.031 22.406 1 95.44 115 GLY B C 1
ATOM 5563 O O . GLY B 1 115 ? 24.312 34.062 23.625 1 95.44 115 GLY B O 1
ATOM 5564 N N . TYR B 1 116 ? 23.516 33.688 21.688 1 96.19 116 TYR B N 1
ATOM 5565 C CA . TYR B 1 116 ? 22.219 33.219 22.203 1 96.19 116 TYR B CA 1
ATOM 5566 C C . TYR B 1 116 ? 22.312 31.797 22.688 1 96.19 116 TYR B C 1
ATOM 5568 O O . TYR B 1 116 ? 23 30.969 22.062 1 96.19 116 TYR B O 1
ATOM 5576 N N . ALA B 1 117 ? 21.672 31.484 23.766 1 95.88 117 ALA B N 1
ATOM 5577 C CA . ALA B 1 117 ? 21.625 30.141 24.328 1 95.88 117 ALA B CA 1
ATOM 5578 C C . ALA B 1 117 ? 20.25 29.5 24.125 1 95.88 117 ALA B C 1
ATOM 5580 O O . ALA B 1 117 ? 19.219 30.172 24.312 1 95.88 117 ALA B O 1
ATOM 5581 N N . PHE B 1 118 ? 20.266 28.297 23.672 1 95.44 118 PHE B N 1
ATOM 5582 C CA . PHE B 1 118 ? 19.016 27.578 23.406 1 95.44 118 PHE B CA 1
ATOM 5583 C C . PHE B 1 118 ? 18.672 26.688 24.594 1 95.44 118 PHE B C 1
ATOM 5585 O O . PHE B 1 118 ? 19.547 26.031 25.172 1 95.44 118 PHE B O 1
ATOM 5592 N N . SER B 1 119 ? 17.438 26.656 24.953 1 93.75 119 SER B N 1
ATOM 5593 C CA . SER B 1 119 ? 16.984 25.891 26.109 1 93.75 119 SER B CA 1
ATOM 5594 C C . SER B 1 119 ? 16.141 24.688 25.672 1 93.75 119 SER B C 1
ATOM 5596 O O . SER B 1 119 ? 15.844 23.812 26.484 1 93.75 119 SER B O 1
ATOM 5598 N N . SER B 1 120 ? 15.719 24.625 24.422 1 93.75 120 SER B N 1
ATOM 5599 C CA . SER B 1 120 ? 14.836 23.562 23.922 1 93.75 120 SER B CA 1
ATOM 5600 C C . SER B 1 120 ? 15.406 22.922 22.656 1 93.75 120 SER B C 1
ATOM 5602 O O . SER B 1 120 ? 16.5 23.281 22.219 1 93.75 120 SER B O 1
ATOM 5604 N N . GLN B 1 121 ? 14.742 21.938 22.172 1 90.38 121 GLN B N 1
ATOM 5605 C CA . GLN B 1 121 ? 15.141 21.234 20.969 1 90.38 121 GLN B CA 1
ATOM 5606 C C . GLN B 1 121 ? 14.258 21.625 19.781 1 90.38 121 GLN B C 1
ATOM 5608 O O . GLN B 1 121 ? 14.367 21.047 18.703 1 90.38 121 GLN B O 1
ATOM 5613 N N . THR B 1 122 ? 13.43 22.625 20 1 93 122 THR B N 1
ATOM 5614 C CA . THR B 1 122 ? 12.422 22.938 19 1 93 122 THR B CA 1
ATOM 5615 C C . THR B 1 122 ? 12.992 23.906 17.953 1 93 122 THR B C 1
ATOM 5617 O O . THR B 1 122 ? 13.914 24.672 18.25 1 93 122 THR B O 1
ATOM 5620 N N . ASP B 1 123 ? 12.555 23.828 16.781 1 92.25 123 ASP B N 1
ATOM 5621 C CA . ASP B 1 123 ? 12.883 24.797 15.742 1 92.25 123 ASP B CA 1
ATOM 5622 C C . ASP B 1 123 ? 12.266 26.156 16.031 1 92.25 123 ASP B C 1
ATOM 5624 O O . ASP B 1 123 ? 12.758 27.188 15.562 1 92.25 123 ASP B O 1
ATOM 5628 N N . THR B 1 124 ? 11.289 26.219 16.859 1 95 124 THR B N 1
ATOM 5629 C CA . THR B 1 124 ? 10.531 27.422 17.156 1 95 124 THR B CA 1
ATOM 5630 C C . THR B 1 124 ? 11.391 28.422 17.922 1 95 124 THR B C 1
ATOM 5632 O O . THR B 1 124 ? 11.242 29.641 17.766 1 95 124 THR B O 1
ATOM 5635 N N . GLU B 1 125 ? 12.297 27.906 18.766 1 96.88 125 GLU B N 1
ATOM 5636 C CA . GLU B 1 125 ? 13.109 28.781 19.609 1 96.88 125 GLU B CA 1
ATOM 5637 C C . GLU B 1 125 ? 14.008 29.672 18.766 1 96.88 125 GLU B C 1
ATOM 5639 O O . GLU B 1 125 ? 14.328 30.797 19.172 1 96.88 125 GLU B O 1
ATOM 5644 N N . VAL B 1 126 ? 14.32 29.219 17.594 1 97.19 126 VAL B N 1
ATOM 5645 C CA . VAL B 1 126 ? 15.148 30 16.688 1 97.19 126 VAL B CA 1
ATOM 5646 C C . VAL B 1 126 ? 14.422 31.297 16.312 1 97.19 126 VAL B C 1
ATOM 5648 O O . VAL B 1 126 ? 15.047 32.344 16.203 1 97.19 126 VAL B O 1
ATOM 5651 N N . VAL B 1 127 ? 13.141 31.234 16.156 1 98 127 VAL B N 1
ATOM 5652 C CA . VAL B 1 127 ? 12.359 32.406 15.75 1 98 127 VAL B CA 1
ATOM 5653 C C . VAL B 1 127 ? 12.352 33.438 16.875 1 98 127 VAL B C 1
ATOM 5655 O O . VAL B 1 127 ? 12.508 34.625 16.625 1 98 127 VAL B O 1
ATOM 5658 N N . ALA B 1 128 ? 12.188 32.969 18.094 1 98.25 128 ALA B N 1
ATOM 5659 C CA . ALA B 1 128 ? 12.203 33.875 19.25 1 98.25 128 ALA B CA 1
ATOM 5660 C C . ALA B 1 128 ? 13.523 34.625 19.328 1 98.25 128 ALA B C 1
ATOM 5662 O O . ALA B 1 128 ? 13.539 35.844 19.531 1 98.25 128 ALA B O 1
ATOM 5663 N N . HIS B 1 129 ? 14.578 33.844 19.141 1 98.31 129 HIS B N 1
ATOM 5664 C CA . HIS B 1 129 ? 15.906 34.469 19.219 1 98.31 129 HIS B CA 1
ATOM 5665 C C . HIS B 1 129 ? 16.141 35.438 18.062 1 98.31 129 HIS B C 1
ATOM 5667 O O . HIS B 1 129 ? 16.766 36.469 18.234 1 98.31 129 HIS B O 1
ATOM 5673 N N . LEU B 1 130 ? 15.656 35.062 16.891 1 98.31 130 LEU B N 1
ATOM 5674 C CA . LEU B 1 130 ? 15.805 35.938 15.734 1 98.31 130 LEU B CA 1
ATOM 5675 C C . LEU B 1 130 ? 15.125 37.281 15.969 1 98.31 130 LEU B C 1
ATOM 5677 O O . LEU B 1 130 ? 15.695 38.344 15.672 1 98.31 130 LEU B O 1
ATOM 5681 N N . VAL B 1 131 ? 13.93 37.281 16.453 1 98.5 131 VAL B N 1
ATOM 5682 C CA . VAL B 1 131 ? 13.18 38.5 16.719 1 98.5 131 VAL B CA 1
ATOM 5683 C C . VAL B 1 131 ? 13.875 39.281 17.812 1 98.5 131 VAL B C 1
ATOM 5685 O O . VAL B 1 131 ? 14.023 40.5 17.703 1 98.5 131 VAL B O 1
ATOM 5688 N N . ALA B 1 132 ? 14.297 38.625 18.875 1 98.19 132 ALA B N 1
ATOM 5689 C CA . ALA B 1 132 ? 14.992 39.281 19.984 1 98.19 132 ALA B CA 1
ATOM 5690 C C . ALA B 1 132 ? 16.25 39.969 19.484 1 98.19 132 ALA B C 1
ATOM 5692 O O . ALA B 1 132 ? 16.578 41.062 19.938 1 98.19 132 ALA B O 1
ATOM 5693 N N . ARG B 1 133 ? 16.938 39.25 18.625 1 97.69 133 ARG B N 1
ATOM 5694 C CA . ARG B 1 133 ? 18.156 39.812 18.062 1 97.69 133 ARG B CA 1
ATOM 5695 C C . ARG B 1 133 ? 17.859 41.094 17.312 1 97.69 133 ARG B C 1
ATOM 5697 O O . ARG B 1 133 ? 18.609 42.062 17.406 1 97.69 133 ARG B O 1
ATOM 5704 N N . GLU B 1 134 ? 16.844 41.094 16.484 1 97.75 134 GLU B N 1
ATOM 5705 C CA . GLU B 1 134 ? 16.484 42.312 15.742 1 97.75 134 GLU B CA 1
ATOM 5706 C C . GLU B 1 134 ? 16.078 43.438 16.688 1 97.75 134 GLU B C 1
ATOM 5708 O O . GLU B 1 134 ? 16.344 44.594 16.406 1 97.75 134 GLU B O 1
ATOM 5713 N N . LEU B 1 135 ? 15.398 43.125 17.812 1 97.69 135 LEU B N 1
ATOM 5714 C CA . LEU B 1 135 ? 15.086 44.125 18.828 1 97.69 135 LEU B CA 1
ATOM 5715 C C . LEU B 1 135 ? 16.359 44.719 19.422 1 97.69 135 LEU B C 1
ATOM 5717 O O . LEU B 1 135 ? 16.453 45.938 19.641 1 97.69 135 LEU B O 1
ATOM 5721 N N . ALA B 1 136 ? 17.266 43.844 19.672 1 96.75 136 ALA B N 1
ATOM 5722 C CA . ALA B 1 136 ? 18.516 44.281 20.281 1 96.75 136 ALA B CA 1
ATOM 5723 C C . ALA B 1 136 ? 19.281 45.219 19.344 1 96.75 136 ALA B C 1
ATOM 5725 O O . ALA B 1 136 ? 20.047 46.062 19.812 1 96.75 136 ALA B O 1
ATOM 5726 N N . LYS B 1 137 ? 19.062 45.094 18.094 1 96.56 137 LYS B N 1
ATOM 5727 C CA . LYS B 1 137 ? 19.703 45.969 17.109 1 96.56 137 LYS B CA 1
ATOM 5728 C C . LYS B 1 137 ? 19.031 47.312 17.062 1 96.56 137 LYS B C 1
ATOM 5730 O O . LYS B 1 137 ? 19.469 48.219 16.344 1 96.56 137 LYS B O 1
ATOM 5735 N N . GLY B 1 138 ? 17.906 47.469 17.703 1 96.56 138 GLY B N 1
ATOM 5736 C CA . GLY B 1 138 ? 17.281 48.781 17.828 1 96.56 138 GLY B CA 1
ATOM 5737 C C . GLY B 1 138 ? 15.969 48.875 17.062 1 96.56 138 GLY B C 1
ATOM 5738 O O . GLY B 1 138 ? 15.32 49.906 17.062 1 96.56 138 GLY B O 1
ATOM 5739 N N . LEU B 1 139 ? 15.531 47.844 16.516 1 97.56 139 LEU B N 1
ATOM 5740 C CA . LEU B 1 139 ? 14.281 47.875 15.75 1 97.56 139 LEU B CA 1
ATOM 5741 C C . LEU B 1 139 ? 13.078 47.844 16.672 1 97.56 139 LEU B C 1
ATOM 5743 O O . LEU B 1 139 ? 13.148 47.281 17.781 1 97.56 139 LEU B O 1
ATOM 5747 N N . LYS B 1 140 ? 11.992 48.438 16.219 1 97.69 140 LYS B N 1
ATOM 5748 C CA . LYS B 1 140 ? 10.727 48.344 16.938 1 97.69 140 LYS B CA 1
ATOM 5749 C C . LYS B 1 140 ? 10.086 46.969 16.781 1 97.69 140 LYS B C 1
ATOM 5751 O O . LYS B 1 140 ? 10.422 46.219 15.859 1 97.69 140 LYS B O 1
ATOM 5756 N N . PRO B 1 141 ? 9.234 46.625 17.672 1 97.88 141 PRO B N 1
ATOM 5757 C CA . PRO B 1 141 ? 8.688 45.281 17.719 1 97.88 141 PRO B CA 1
ATOM 5758 C C . PRO B 1 141 ? 8.133 44.812 16.375 1 97.88 141 PRO B C 1
ATOM 5760 O O . PRO B 1 141 ? 8.484 43.719 15.898 1 97.88 141 PRO B O 1
ATOM 5763 N N . VAL B 1 142 ? 7.297 45.594 15.727 1 98.31 142 VAL B N 1
ATOM 5764 C CA . VAL B 1 142 ? 6.656 45.219 14.469 1 98.31 142 VAL B CA 1
ATOM 5765 C C . VAL B 1 142 ? 7.715 45 13.391 1 98.31 142 VAL B C 1
ATOM 5767 O O . VAL B 1 142 ? 7.676 44.031 12.648 1 98.31 142 VAL B O 1
ATOM 5770 N N . GLU B 1 143 ? 8.656 45.875 13.328 1 98 143 GLU B N 1
ATOM 5771 C CA . GLU B 1 143 ? 9.727 45.781 12.344 1 98 143 GLU B CA 1
ATOM 5772 C C . GLU B 1 143 ? 10.648 44.594 12.641 1 98 143 GLU B C 1
ATOM 5774 O O . GLU B 1 143 ? 11.148 43.969 11.719 1 98 143 GLU B O 1
ATOM 5779 N N . ALA B 1 144 ? 10.922 44.438 13.906 1 98.19 144 ALA B N 1
ATOM 5780 C CA . ALA B 1 144 ? 11.766 43.312 14.305 1 98.19 144 ALA B CA 1
ATOM 5781 C C . ALA B 1 144 ? 11.141 41.969 13.875 1 98.19 144 ALA B C 1
ATOM 5783 O O . ALA B 1 144 ? 11.844 41.094 13.375 1 98.19 144 ALA B O 1
ATOM 5784 N N . ALA B 1 145 ? 9.852 41.844 14.078 1 98.38 145 ALA B N 1
ATOM 5785 C CA . ALA B 1 145 ? 9.141 40.625 13.664 1 98.38 145 ALA B CA 1
ATOM 5786 C C . ALA B 1 145 ? 9.219 40.438 12.156 1 98.38 145 ALA B C 1
ATOM 5788 O O . ALA B 1 145 ? 9.523 39.344 11.68 1 98.38 145 ALA B O 1
ATOM 5789 N N . HIS B 1 146 ? 8.977 41.5 11.438 1 98.25 146 HIS B N 1
ATOM 5790 C CA . HIS B 1 146 ? 8.984 41.438 9.984 1 98.25 146 HIS B CA 1
ATOM 5791 C C . HIS B 1 146 ? 10.352 41 9.461 1 98.25 146 HIS B C 1
ATOM 5793 O O . HIS B 1 146 ? 10.445 40.156 8.586 1 98.25 146 HIS B O 1
ATOM 5799 N N . GLN B 1 147 ? 11.383 41.531 9.977 1 97.81 147 GLN B N 1
ATOM 5800 C CA . GLN B 1 147 ? 12.734 41.219 9.547 1 97.81 147 GLN B CA 1
ATOM 5801 C C . GLN B 1 147 ? 13.07 39.75 9.844 1 97.81 147 GLN B C 1
ATOM 5803 O O . GLN B 1 147 ? 13.727 39.094 9.039 1 97.81 147 GLN B O 1
ATOM 5808 N N . ALA B 1 148 ? 12.664 39.344 10.984 1 98.12 148 ALA B N 1
ATOM 5809 C CA . ALA B 1 148 ? 12.883 37.938 11.336 1 98.12 148 ALA B CA 1
ATOM 5810 C C . ALA B 1 148 ? 12.125 37 10.391 1 98.12 148 ALA B C 1
ATOM 5812 O O . ALA B 1 148 ? 12.648 35.969 9.961 1 98.12 148 ALA B O 1
ATOM 5813 N N . LEU B 1 149 ? 10.867 37.344 10.062 1 98 149 LEU B N 1
ATOM 5814 C CA . LEU B 1 149 ? 10.008 36.531 9.203 1 98 149 LEU B CA 1
ATOM 5815 C C . LEU B 1 149 ? 10.648 36.312 7.828 1 98 149 LEU B C 1
ATOM 5817 O O . LEU B 1 149 ? 10.547 35.25 7.242 1 98 149 LEU B O 1
ATOM 5821 N N . LYS B 1 150 ? 11.336 37.25 7.352 1 97 150 LYS B N 1
ATOM 5822 C CA . LYS B 1 150 ? 11.953 37.219 6.027 1 97 150 LYS B CA 1
ATOM 5823 C C . LYS B 1 150 ? 13.07 36.188 5.965 1 97 150 LYS B C 1
ATOM 5825 O O . LYS B 1 150 ? 13.43 35.719 4.883 1 97 150 LYS B O 1
ATOM 5830 N N . ARG B 1 151 ? 13.531 35.812 7.094 1 97.19 151 ARG B N 1
ATOM 5831 C CA . ARG B 1 151 ? 14.672 34.906 7.148 1 97.19 151 ARG B CA 1
ATOM 5832 C C . ARG B 1 151 ? 14.203 33.469 7.27 1 97.19 151 ARG B C 1
ATOM 5834 O O . ARG B 1 151 ? 14.992 32.531 7.113 1 97.19 151 ARG B O 1
ATOM 5841 N N . LEU B 1 152 ? 12.977 33.281 7.574 1 96.88 152 LEU B N 1
ATOM 5842 C CA . LEU B 1 152 ? 12.469 31.938 7.844 1 96.88 152 LEU B CA 1
ATOM 5843 C C . LEU B 1 152 ? 12.148 31.203 6.543 1 96.88 152 LEU B C 1
ATOM 5845 O O . LEU B 1 152 ? 11.641 31.812 5.594 1 96.88 152 LEU B O 1
ATOM 5849 N N . GLU B 1 153 ? 12.547 29.969 6.516 1 93.56 153 GLU B N 1
ATOM 5850 C CA . GLU B 1 153 ? 12.148 29.062 5.445 1 93.56 153 GLU B CA 1
ATOM 5851 C C . GLU B 1 153 ? 11.297 27.922 5.977 1 93.56 153 GLU B C 1
ATOM 5853 O O . GLU B 1 153 ? 11.516 27.438 7.09 1 93.56 153 GLU B O 1
ATOM 5858 N N . GLY B 1 154 ? 10.289 27.625 5.215 1 90.12 154 GLY B N 1
ATOM 5859 C CA . GLY B 1 154 ? 9.414 26.531 5.613 1 90.12 154 GLY B CA 1
ATOM 5860 C C . GLY B 1 154 ? 7.969 26.953 5.809 1 90.12 154 GLY B C 1
ATOM 5861 O O . GLY B 1 154 ? 7.555 28 5.305 1 90.12 154 GLY B O 1
ATOM 5862 N N . ALA B 1 155 ? 7.164 26.125 6.406 1 89.56 155 ALA B N 1
ATOM 5863 C CA . ALA B 1 155 ? 5.758 26.406 6.684 1 89.56 155 ALA B CA 1
ATOM 5864 C C . ALA B 1 155 ? 5.555 26.797 8.141 1 89.56 155 ALA B C 1
ATOM 5866 O O . ALA B 1 155 ? 6.062 26.141 9.055 1 89.56 155 ALA B O 1
ATOM 5867 N N . PHE B 1 156 ? 4.855 27.938 8.328 1 94.12 156 PHE B N 1
ATOM 5868 C CA . PHE B 1 156 ? 4.691 28.344 9.719 1 94.12 156 PHE B CA 1
ATOM 5869 C C . PHE B 1 156 ? 3.467 29.234 9.875 1 94.12 156 PHE B C 1
ATOM 5871 O O . PHE B 1 156 ? 3.131 30 8.969 1 94.12 156 PHE B O 1
ATOM 5878 N N . ALA B 1 157 ? 2.783 29.109 10.953 1 95.62 157 ALA B N 1
ATOM 5879 C CA . ALA B 1 157 ? 1.875 30.078 11.562 1 95.62 157 ALA B CA 1
ATOM 5880 C C . ALA B 1 157 ? 2.389 30.516 12.93 1 95.62 157 ALA B C 1
ATOM 5882 O O . ALA B 1 157 ? 2.717 29.688 13.781 1 95.62 157 ALA B O 1
ATOM 5883 N N . LEU B 1 158 ? 2.533 31.844 13.07 1 97.94 158 LEU B N 1
ATOM 5884 C CA . LEU B 1 158 ? 3.164 32.375 14.281 1 97.94 158 LEU B CA 1
ATOM 5885 C C . LEU B 1 158 ? 2.271 33.406 14.961 1 97.94 158 LEU B C 1
ATOM 5887 O O . LEU B 1 158 ? 1.459 34.062 14.305 1 97.94 158 LEU B O 1
ATOM 5891 N N . ALA B 1 159 ? 2.35 33.5 16.234 1 98.69 159 ALA B N 1
ATOM 5892 C CA . ALA B 1 159 ? 1.9 34.625 17.047 1 98.69 159 ALA B CA 1
ATOM 5893 C C . ALA B 1 159 ? 3.008 35.094 17.984 1 98.69 159 ALA B C 1
ATOM 5895 O O . ALA B 1 159 ? 3.604 34.312 18.703 1 98.69 159 ALA B O 1
ATOM 5896 N N . ILE B 1 160 ? 3.311 36.375 17.953 1 98.81 160 ILE B N 1
ATOM 5897 C CA . ILE B 1 160 ? 4.457 36.969 18.656 1 98.81 160 ILE B CA 1
ATOM 5898 C C . ILE B 1 160 ? 3.992 38.094 19.562 1 98.81 160 ILE B C 1
ATOM 5900 O O . ILE B 1 160 ? 3.256 38.969 19.141 1 98.81 160 ILE B O 1
ATOM 5904 N N . MET B 1 161 ? 4.43 38 20.797 1 98.69 161 MET B N 1
ATOM 5905 C CA . MET B 1 161 ? 4.188 39.094 21.766 1 98.69 161 MET B CA 1
ATOM 5906 C C . MET B 1 161 ? 5.5 39.719 22.219 1 98.69 161 MET B C 1
ATOM 5908 O O . MET B 1 161 ? 6.559 39.094 22.125 1 98.69 161 MET B O 1
ATOM 5912 N N . PHE B 1 162 ? 5.375 40.969 22.688 1 98.44 162 PHE B N 1
ATOM 5913 C CA . PHE B 1 162 ? 6.551 41.75 23.047 1 98.44 162 PHE B CA 1
ATOM 5914 C C . PHE B 1 162 ? 6.395 42.344 24.453 1 98.44 162 PHE B C 1
ATOM 5916 O O . PHE B 1 162 ? 5.406 43 24.734 1 98.44 162 PHE B O 1
ATOM 5923 N N . LYS B 1 163 ? 7.43 42.031 25.25 1 97.44 163 LYS B N 1
ATOM 5924 C CA . LYS B 1 163 ? 7.461 42.594 26.594 1 97.44 163 LYS B CA 1
ATOM 5925 C C . LYS B 1 163 ? 7.246 44.125 26.531 1 97.44 163 LYS B C 1
ATOM 5927 O O . LYS B 1 163 ? 7.785 44.781 25.656 1 97.44 163 LYS B O 1
ATOM 5932 N N . GLY B 1 164 ? 6.453 44.594 27.406 1 96 164 GLY B N 1
ATOM 5933 C CA . GLY B 1 164 ? 6.238 46.031 27.516 1 96 164 GLY B CA 1
ATOM 5934 C C . GLY B 1 164 ? 5.098 46.531 26.641 1 96 164 GLY B C 1
ATOM 5935 O O . GLY B 1 164 ? 4.645 47.688 26.781 1 96 164 GLY B O 1
ATOM 5936 N N . ASP B 1 165 ? 4.625 45.781 25.734 1 96.38 165 ASP B N 1
ATOM 5937 C CA . ASP B 1 165 ? 3.518 46.156 24.875 1 96.38 165 ASP B CA 1
ATOM 5938 C C . ASP B 1 165 ? 2.285 45.281 25.141 1 96.38 165 ASP B C 1
ATOM 5940 O O . ASP B 1 165 ? 2.182 44.188 24.641 1 96.38 165 ASP B O 1
ATOM 5944 N N . GLU B 1 166 ? 1.316 45.812 25.75 1 96.44 166 GLU B N 1
ATOM 5945 C CA . GLU B 1 166 ? 0.131 45.062 26.156 1 96.44 166 GLU B CA 1
ATOM 5946 C C . GLU B 1 166 ? -0.982 45.188 25.109 1 96.44 166 GLU B C 1
ATOM 5948 O O . GLU B 1 166 ? -2.145 44.906 25.406 1 96.44 166 GLU B O 1
ATOM 5953 N N . ASP B 1 167 ? -0.629 45.562 23.891 1 97.44 167 ASP B N 1
ATOM 5954 C CA . ASP B 1 167 ? -1.648 45.781 22.875 1 97.44 167 ASP B CA 1
ATOM 5955 C C . ASP B 1 167 ? -1.197 45.25 21.516 1 97.44 167 ASP B C 1
ATOM 5957 O O . ASP B 1 167 ? -1.783 45.562 20.484 1 97.44 167 ASP B O 1
ATOM 5961 N N . LEU B 1 168 ? -0.227 44.469 21.531 1 98.19 168 LEU B N 1
ATOM 5962 C CA . LEU B 1 168 ? 0.302 44.094 20.234 1 98.19 168 LEU B CA 1
ATOM 5963 C C . LEU B 1 168 ? 0.572 42.594 20.172 1 98.19 168 LEU B C 1
ATOM 5965 O O . LEU B 1 168 ? 1.284 42.031 21.016 1 98.19 168 LEU B O 1
ATOM 5969 N N . ILE B 1 169 ? -0.034 41.906 19.188 1 98.75 169 ILE B N 1
ATOM 5970 C CA . ILE B 1 169 ? 0.377 40.562 18.734 1 98.75 169 ILE B CA 1
ATOM 5971 C C . ILE B 1 169 ? 0.672 40.594 17.234 1 98.75 169 ILE B C 1
ATOM 5973 O O . ILE B 1 169 ? -0.126 41.125 16.453 1 98.75 169 ILE B O 1
ATOM 5977 N N . VAL B 1 170 ? 1.81 40.156 16.828 1 98.81 170 VAL B N 1
ATOM 5978 C CA . VAL B 1 170 ? 2.111 40 15.414 1 98.81 170 VAL B CA 1
ATOM 5979 C C . VAL B 1 170 ? 1.86 38.562 14.992 1 98.81 170 VAL B C 1
ATOM 5981 O O . VAL B 1 170 ? 2.426 37.625 15.57 1 98.81 170 VAL B O 1
ATOM 5984 N N . GLY B 1 171 ? 0.95 38.344 14.055 1 98.44 171 GLY B N 1
ATOM 5985 C CA . GLY B 1 171 ? 0.703 37.031 13.461 1 98.44 171 GLY B CA 1
ATOM 5986 C C . GLY B 1 171 ? 1.316 36.906 12.086 1 98.44 171 GLY B C 1
ATOM 5987 O O . GLY B 1 171 ? 1.455 37.875 11.344 1 98.44 171 GLY B O 1
ATOM 5988 N N . ALA B 1 172 ? 1.682 35.719 11.727 1 98.25 172 ALA B N 1
ATOM 5989 C CA . ALA B 1 172 ? 2.232 35.438 10.398 1 98.25 172 ALA B CA 1
ATOM 5990 C C . ALA B 1 172 ? 1.829 34.062 9.898 1 98.25 172 ALA B C 1
ATOM 5992 O O . ALA B 1 172 ? 1.732 33.125 10.688 1 98.25 172 ALA B O 1
ATOM 5993 N N . ARG B 1 173 ? 1.579 33.969 8.648 1 96.38 173 ARG B N 1
ATOM 5994 C CA . ARG B 1 173 ? 1.181 32.719 8.039 1 96.38 173 ARG B CA 1
ATOM 5995 C C . ARG B 1 173 ? 2.008 32.406 6.789 1 96.38 173 ARG B C 1
ATOM 5997 O O . ARG B 1 173 ? 2.115 33.25 5.902 1 96.38 173 ARG B O 1
ATOM 6004 N N . ASN B 1 174 ? 2.545 31.25 6.754 1 94.12 174 ASN B N 1
ATOM 6005 C CA . ASN B 1 174 ? 3.104 30.641 5.555 1 94.12 174 ASN B CA 1
ATOM 6006 C C . ASN B 1 174 ? 2.848 29.141 5.527 1 94.12 174 ASN B C 1
ATOM 6008 O O . ASN B 1 174 ? 3.697 28.344 5.945 1 94.12 174 ASN B O 1
ATOM 6012 N N . GLY B 1 175 ? 1.758 28.781 4.91 1 90.12 175 GLY B N 1
ATOM 6013 C CA . GLY B 1 175 ? 1.395 27.375 4.875 1 90.12 175 GLY B CA 1
ATOM 6014 C C . GLY B 1 175 ? 0.256 27.031 5.816 1 90.12 175 GLY B C 1
ATOM 6015 O O . GLY B 1 175 ? -0.908 27.016 5.414 1 90.12 175 GLY B O 1
ATOM 6016 N N . PRO B 1 176 ? 0.557 26.75 7.156 1 91 176 PRO B N 1
ATOM 6017 C CA . PRO B 1 176 ? -0.513 26.422 8.102 1 91 176 PRO B CA 1
ATOM 6018 C C . PRO B 1 176 ? -1.528 27.547 8.258 1 91 176 PRO B C 1
ATOM 6020 O O . PRO B 1 176 ? -1.156 28.719 8.25 1 91 176 PRO B O 1
ATOM 6023 N N . PRO B 1 177 ? -2.709 27.219 8.484 1 90.88 177 PRO B N 1
ATOM 6024 C CA . PRO B 1 177 ? -3.76 28.234 8.516 1 90.88 177 PRO B CA 1
ATOM 6025 C C . PRO B 1 177 ? -3.664 29.141 9.742 1 90.88 177 PRO B C 1
ATOM 6027 O O . PRO B 1 177 ? -3.24 28.703 10.812 1 90.88 177 PRO B O 1
ATOM 6030 N N . LEU B 1 178 ? -4.059 30.344 9.602 1 95 178 LEU B N 1
ATOM 6031 C CA . LEU B 1 178 ? -4.188 31.359 10.648 1 95 178 LEU B CA 1
ATOM 6032 C C . LEU B 1 178 ? -5.254 32.375 10.281 1 95 178 LEU B C 1
ATOM 6034 O O . LEU B 1 178 ? -5.285 32.875 9.148 1 95 178 LEU B O 1
ATOM 6038 N N . ALA B 1 179 ? -6.152 32.625 11.211 1 95.5 179 ALA B N 1
ATOM 6039 C CA . ALA B 1 179 ? -7.238 33.562 10.961 1 95.5 179 ALA B CA 1
ATOM 6040 C C . ALA B 1 179 ? -7.27 34.656 12.039 1 95.5 179 ALA B C 1
ATOM 6042 O O . ALA B 1 179 ? -6.906 34.406 13.188 1 95.5 179 ALA B O 1
ATOM 6043 N N . VAL B 1 180 ? -7.691 35.844 11.609 1 97.81 180 VAL B N 1
ATOM 6044 C CA . VAL B 1 180 ? -7.938 36.938 12.523 1 97.81 180 VAL B CA 1
ATOM 6045 C C . VAL B 1 180 ? -9.422 37 12.891 1 97.81 180 VAL B C 1
ATOM 6047 O O . VAL B 1 180 ? -10.281 36.906 12.016 1 97.81 180 VAL B O 1
ATOM 6050 N N . GLY B 1 181 ? -9.672 37.031 14.148 1 97.31 181 GLY B N 1
ATOM 6051 C CA . GLY B 1 181 ? -11.031 37.219 14.617 1 97.31 181 GLY B CA 1
ATOM 6052 C C . GLY B 1 181 ? -11.312 38.656 15.039 1 97.31 181 GLY B C 1
ATOM 6053 O O . GLY B 1 181 ? -10.492 39.281 15.703 1 97.31 181 GLY B O 1
ATOM 6054 N N . HIS B 1 182 ? -12.438 39.125 14.609 1 97.25 182 HIS B N 1
ATOM 6055 C CA . HIS B 1 182 ? -12.836 40.5 14.906 1 97.25 182 HIS B CA 1
ATOM 6056 C C . HIS B 1 182 ? -13.883 40.531 16.016 1 97.25 182 HIS B C 1
ATOM 6058 O O . HIS B 1 182 ? -15.016 40.094 15.812 1 97.25 182 HIS B O 1
ATOM 6064 N N . GLY B 1 183 ? -13.461 41.062 17.141 1 94.94 183 GLY B N 1
ATOM 6065 C CA . GLY B 1 183 ? -14.406 41.25 18.234 1 94.94 183 GLY B CA 1
ATOM 6066 C C . GLY B 1 183 ? -14.781 42.688 18.453 1 94.94 183 GLY B C 1
ATOM 6067 O O . GLY B 1 183 ? -14.523 43.531 17.594 1 94.94 183 GLY B O 1
ATOM 6068 N N . ASP B 1 184 ? -15.547 42.906 19.547 1 93.56 184 ASP B N 1
ATOM 6069 C CA . ASP B 1 184 ? -15.906 44.25 19.953 1 93.56 184 ASP B CA 1
ATOM 6070 C C . ASP B 1 184 ? -14.867 44.844 20.906 1 93.56 184 ASP B C 1
ATOM 6072 O O . ASP B 1 184 ? -14.953 44.656 22.109 1 93.56 184 ASP B O 1
ATOM 6076 N N . GLY B 1 185 ? -13.961 45.562 20.375 1 93.62 185 GLY B N 1
ATOM 6077 C CA . GLY B 1 185 ? -12.883 46.094 21.172 1 93.62 185 GLY B CA 1
ATOM 6078 C C . GLY B 1 185 ? -11.852 45.062 21.578 1 93.62 185 GLY B C 1
ATOM 6079 O O . GLY B 1 185 ? -11.141 45.25 22.578 1 93.62 185 GLY B O 1
ATOM 6080 N N . GLU B 1 186 ? -11.852 43.969 21.047 1 96.62 186 GLU B N 1
ATOM 6081 C CA . GLU B 1 186 ? -10.891 42.875 21.203 1 96.62 186 GLU B CA 1
ATOM 6082 C C . GLU B 1 186 ? -10.586 42.219 19.859 1 96.62 186 GLU B C 1
ATOM 6084 O O . GLU B 1 186 ? -11.398 42.281 18.922 1 96.62 186 GLU B O 1
ATOM 6089 N N . MET B 1 187 ? -9.461 41.625 19.75 1 98.12 187 MET B N 1
ATOM 6090 C CA . MET B 1 187 ? -9.055 40.906 18.547 1 98.12 187 MET B CA 1
ATOM 6091 C C . MET B 1 187 ? -8.469 39.562 18.891 1 98.12 187 MET B C 1
ATOM 6093 O O . MET B 1 187 ? -8.016 39.312 20 1 98.12 187 MET B O 1
ATOM 6097 N N . PHE B 1 188 ? -8.539 38.688 17.906 1 97.88 188 PHE B N 1
ATOM 6098 C CA . PHE B 1 188 ? -8.133 37.312 18.156 1 97.88 188 PHE B CA 1
ATOM 6099 C C . PHE B 1 188 ? -7.309 36.781 17 1 97.88 188 PHE B C 1
ATOM 6101 O O . PHE B 1 188 ? -7.406 37.281 15.875 1 97.88 188 PHE B O 1
ATOM 6108 N N . LEU B 1 189 ? -6.469 35.875 17.281 1 97.81 189 LEU B N 1
ATOM 6109 C CA . LEU B 1 189 ? -5.773 35.031 16.312 1 97.81 189 LEU B CA 1
ATOM 6110 C C . LEU B 1 189 ? -6.027 33.562 16.594 1 97.81 189 LEU B C 1
ATOM 6112 O O . LEU B 1 189 ? -6.055 33.125 17.75 1 97.81 189 LEU B O 1
ATOM 6116 N N . GLY B 1 190 ? -6.312 32.812 15.562 1 95.12 190 GLY B N 1
ATOM 6117 C CA . GLY B 1 190 ? -6.527 31.375 15.734 1 95.12 190 GLY B CA 1
ATOM 6118 C C . GLY B 1 190 ? -6.086 30.547 14.539 1 95.12 190 GLY B C 1
ATOM 6119 O O . GLY B 1 190 ? -6.258 30.969 13.391 1 95.12 190 GLY B O 1
ATOM 6120 N N . SER B 1 191 ? -5.516 29.375 14.852 1 92.81 191 SER B N 1
ATOM 6121 C CA . SER B 1 191 ? -5.078 28.484 13.789 1 92.81 191 SER B CA 1
ATOM 6122 C C . SER B 1 191 ? -6.27 27.797 13.117 1 92.81 191 SER B C 1
ATOM 6124 O O . SER B 1 191 ? -6.117 27.141 12.078 1 92.81 191 SER B O 1
ATOM 6126 N N . ASP B 1 192 ? -7.406 27.891 13.664 1 87.62 192 ASP B N 1
ATOM 6127 C CA . ASP B 1 192 ? -8.68 27.422 13.133 1 87.62 192 ASP B CA 1
ATOM 6128 C C . ASP B 1 192 ? -9.836 28.281 13.625 1 87.62 192 ASP B C 1
ATOM 6130 O O . ASP B 1 192 ? -9.844 28.719 14.781 1 87.62 192 ASP B O 1
ATOM 6134 N N . ALA B 1 193 ? -10.773 28.453 12.766 1 85.56 193 ALA B N 1
ATOM 6135 C CA . ALA B 1 193 ? -11.914 29.297 13.109 1 85.56 193 ALA B CA 1
ATOM 6136 C C . ALA B 1 193 ? -12.695 28.719 14.289 1 85.56 193 ALA B C 1
ATOM 6138 O O . ALA B 1 193 ? -13.32 29.469 15.047 1 85.56 193 ALA B O 1
ATOM 6139 N N . ILE B 1 194 ? -12.586 27.484 14.477 1 83.88 194 ILE B N 1
ATOM 6140 C CA . ILE B 1 194 ? -13.344 26.828 15.539 1 83.88 194 ILE B CA 1
ATOM 6141 C C . ILE B 1 194 ? -12.875 27.344 16.891 1 83.88 194 ILE B C 1
ATOM 6143 O O . ILE B 1 194 ? -13.672 27.422 17.844 1 83.88 194 ILE B O 1
ATOM 6147 N N . ALA B 1 195 ? -11.672 27.688 17.047 1 88.5 195 ALA B N 1
ATOM 6148 C CA . ALA B 1 195 ? -11.125 28.203 18.297 1 88.5 195 ALA B CA 1
ATOM 6149 C C . ALA B 1 195 ? -11.664 29.594 18.609 1 88.5 195 ALA B C 1
ATOM 6151 O O . ALA B 1 195 ? -11.711 30 19.781 1 88.5 195 ALA B O 1
ATOM 6152 N N . LEU B 1 196 ? -12.109 30.297 17.594 1 91.5 196 LEU B N 1
ATOM 6153 C CA . LEU B 1 196 ? -12.531 31.688 17.734 1 91.5 196 LEU B CA 1
ATOM 6154 C C . LEU B 1 196 ? -14.039 31.781 17.891 1 91.5 196 LEU B C 1
ATOM 6156 O O . LEU B 1 196 ? -14.562 32.812 18.312 1 91.5 196 LEU B O 1
ATOM 6160 N N . ALA B 1 197 ? -14.695 30.672 17.656 1 88.12 197 ALA B N 1
ATOM 6161 C CA . ALA B 1 197 ? -16.156 30.641 17.547 1 88.12 197 ALA B CA 1
ATOM 6162 C C . ALA B 1 197 ? -16.812 31.156 18.828 1 88.12 197 ALA B C 1
ATOM 6164 O O . ALA B 1 197 ? -17.844 31.828 18.766 1 88.12 197 ALA B O 1
ATOM 6165 N N . PRO B 1 198 ? -16.234 30.875 20 1 86.88 198 PRO B N 1
ATOM 6166 C CA . PRO B 1 198 ? -16.844 31.375 21.234 1 86.88 198 PRO B CA 1
ATOM 6167 C C . PRO B 1 198 ? -16.781 32.906 21.344 1 86.88 198 PRO B C 1
ATOM 6169 O O . PRO B 1 198 ? -17.516 33.5 22.125 1 86.88 198 PRO B O 1
ATOM 6172 N N . PHE B 1 199 ? -15.945 33.5 20.609 1 92.06 199 PHE B N 1
ATOM 6173 C CA . PHE B 1 199 ? -15.688 34.938 20.781 1 92.06 199 PHE B CA 1
ATOM 6174 C C . PHE B 1 199 ? -16.312 35.75 19.672 1 92.06 199 PHE B C 1
ATOM 6176 O O . PHE B 1 199 ? -16.797 36.844 19.891 1 92.06 199 PHE B O 1
ATOM 6183 N N . THR B 1 200 ? -16.156 35.219 18.469 1 92.69 200 THR B N 1
ATOM 6184 C CA . THR B 1 200 ? -16.656 35.938 17.312 1 92.69 200 THR B CA 1
ATOM 6185 C C . THR B 1 200 ? -16.859 35 16.125 1 92.69 200 THR B C 1
ATOM 6187 O O . THR B 1 200 ? -16.234 33.938 16.062 1 92.69 200 THR B O 1
ATOM 6190 N N . ASN B 1 201 ? -17.766 35.344 15.242 1 90.56 201 ASN B N 1
ATOM 6191 C CA . ASN B 1 201 ? -17.938 34.656 13.977 1 90.56 201 ASN B CA 1
ATOM 6192 C C . ASN B 1 201 ? -17.438 35.469 12.805 1 90.56 201 ASN B C 1
ATOM 6194 O O . ASN B 1 201 ? -17.484 35.031 11.656 1 90.56 201 ASN B O 1
ATOM 6198 N N . SER B 1 202 ? -16.984 36.656 13.164 1 94.62 202 SER B N 1
ATOM 6199 C CA . SER B 1 202 ? -16.406 37.5 12.141 1 94.62 202 SER B CA 1
ATOM 6200 C C . SER B 1 202 ? -14.898 37.281 12.016 1 94.62 202 SER B C 1
ATOM 6202 O O . SER B 1 202 ? -14.133 37.594 12.922 1 94.62 202 SER B O 1
ATOM 6204 N N . ILE B 1 203 ? -14.5 36.656 10.82 1 94.88 203 ILE B N 1
ATOM 6205 C CA . ILE B 1 203 ? -13.117 36.219 10.734 1 94.88 203 ILE B CA 1
ATOM 6206 C C . ILE B 1 203 ? -12.508 36.656 9.406 1 94.88 203 ILE B C 1
ATOM 6208 O O . ILE B 1 203 ? -13.227 36.906 8.438 1 94.88 203 ILE B O 1
ATOM 6212 N N . THR B 1 204 ? -11.234 36.938 9.414 1 96.44 204 THR B N 1
ATOM 6213 C CA . THR B 1 204 ? -10.414 37.125 8.227 1 96.44 204 THR B CA 1
ATOM 6214 C C . THR B 1 204 ? -9.297 36.094 8.148 1 96.44 204 THR B C 1
ATOM 6216 O O . THR B 1 204 ? -8.445 36.031 9.031 1 96.44 204 THR B O 1
ATOM 6219 N N . TYR B 1 205 ? -9.328 35.281 7.059 1 94.12 205 TYR B N 1
ATOM 6220 C CA . TYR B 1 205 ? -8.266 34.312 6.867 1 94.12 205 TYR B CA 1
ATOM 6221 C C . TYR B 1 205 ? -7.031 34.938 6.254 1 94.12 205 TYR B C 1
ATOM 6223 O O . TYR B 1 205 ? -7.137 35.688 5.281 1 94.12 205 TYR B O 1
ATOM 6231 N N . LEU B 1 206 ? -5.906 34.688 6.816 1 95.88 206 LEU B N 1
ATOM 6232 C CA . LEU B 1 206 ? -4.652 35.156 6.219 1 95.88 206 LEU B CA 1
ATOM 6233 C C . LEU B 1 206 ? -4.25 34.25 5.059 1 95.88 206 LEU B C 1
ATOM 6235 O O . LEU B 1 206 ? -4.582 33.062 5.047 1 95.88 206 LEU B O 1
ATOM 6239 N N . GLU B 1 207 ? -3.555 34.781 4.109 1 93.69 207 GLU B N 1
ATOM 6240 C CA . GLU B 1 207 ? -3.027 34.031 2.971 1 93.69 207 GLU B CA 1
ATOM 6241 C C . GLU B 1 207 ? -1.538 33.75 3.143 1 93.69 207 GLU B C 1
ATOM 6243 O O . GLU B 1 207 ? -0.89 34.312 4.027 1 93.69 207 GLU B O 1
ATOM 6248 N N . ASP B 1 208 ? -1.032 32.844 2.355 1 92.38 208 ASP B N 1
ATOM 6249 C CA . ASP B 1 208 ? 0.384 32.5 2.441 1 92.38 208 ASP B CA 1
ATOM 6250 C C . ASP B 1 208 ? 1.262 33.719 2.207 1 92.38 208 ASP B C 1
ATOM 6252 O O . ASP B 1 208 ? 1.091 34.438 1.213 1 92.38 208 ASP B O 1
ATOM 6256 N N . GLY B 1 209 ? 2.146 33.969 3.168 1 94.94 209 GLY B N 1
ATOM 6257 C CA . GLY B 1 209 ? 3.037 35.125 3.064 1 94.94 209 GLY B CA 1
ATOM 6258 C C . GLY B 1 209 ? 2.545 36.344 3.832 1 94.94 209 GLY B C 1
ATOM 6259 O O . GLY B 1 209 ? 3.291 37.281 4.031 1 94.94 209 GLY B O 1
ATOM 6260 N N . ASP B 1 210 ? 1.314 36.219 4.348 1 97.56 210 ASP B N 1
ATOM 6261 C CA . ASP B 1 210 ? 0.733 37.344 5.082 1 97.56 210 ASP B CA 1
ATOM 6262 C C . ASP B 1 210 ? 1.301 37.438 6.496 1 97.56 210 ASP B C 1
ATOM 6264 O O . ASP B 1 210 ? 1.634 36.406 7.098 1 97.56 210 ASP B O 1
ATOM 6268 N N . TRP B 1 211 ? 1.46 38.531 6.977 1 98.44 211 TRP B N 1
ATOM 6269 C CA . TRP B 1 211 ? 1.605 38.75 8.414 1 98.44 211 TRP B CA 1
ATOM 6270 C C . TRP B 1 211 ? 0.726 39.906 8.875 1 98.44 211 TRP B C 1
ATOM 6272 O O . TRP B 1 211 ? 0.368 40.781 8.078 1 98.44 211 TRP B O 1
ATOM 6282 N N . ALA B 1 212 ? 0.264 39.875 10.086 1 98.69 212 ALA B N 1
ATOM 6283 C CA . ALA B 1 212 ? -0.75 40.781 10.586 1 98.69 212 ALA B CA 1
ATOM 6284 C C . ALA B 1 212 ? -0.293 41.469 11.883 1 98.69 212 ALA B C 1
ATOM 6286 O O . ALA B 1 212 ? 0.328 40.812 12.734 1 98.69 212 ALA B O 1
ATOM 6287 N N . VAL B 1 213 ? -0.452 42.719 11.938 1 98.75 213 VAL B N 1
ATOM 6288 C CA . VAL B 1 213 ? -0.309 43.469 13.172 1 98.75 213 VAL B CA 1
ATOM 6289 C C . VAL B 1 213 ? -1.671 43.625 13.844 1 98.75 213 VAL B C 1
ATOM 6291 O O . VAL B 1 213 ? -2.523 44.375 13.375 1 98.75 213 VAL B O 1
ATOM 6294 N N . VAL B 1 214 ? -1.815 42.906 14.969 1 98.56 214 VAL B N 1
ATOM 6295 C CA . VAL B 1 214 ? -3.115 42.844 15.625 1 98.56 214 VAL B CA 1
ATOM 6296 C C . VAL B 1 214 ? -3.09 43.656 16.922 1 98.56 214 VAL B C 1
ATOM 6298 O O . VAL B 1 214 ? -2.256 43.406 17.797 1 98.56 214 VAL B O 1
ATOM 6301 N N . ARG B 1 215 ? -3.904 44.594 17.016 1 97.81 215 ARG B N 1
ATOM 6302 C CA . ARG B 1 215 ? -4.129 45.375 18.219 1 97.81 215 ARG B CA 1
ATOM 6303 C C . ARG B 1 215 ? -5.574 45.25 18.703 1 97.81 215 ARG B C 1
ATOM 6305 O O . ARG B 1 215 ? -6.406 44.656 18.016 1 97.81 215 ARG B O 1
ATOM 6312 N N . ARG B 1 216 ? -5.812 45.812 19.844 1 96.5 216 ARG B N 1
ATOM 6313 C CA . ARG B 1 216 ? -7.109 45.656 20.484 1 96.5 216 ARG B CA 1
ATOM 6314 C C . ARG B 1 216 ? -8.234 46.125 19.594 1 96.5 216 ARG B C 1
ATOM 6316 O O . ARG B 1 216 ? -9.32 45.562 19.562 1 96.5 216 ARG B O 1
ATOM 6323 N N . ASP B 1 217 ? -7.988 47.156 18.766 1 94.69 217 ASP B N 1
ATOM 6324 C CA . ASP B 1 217 ? -9.086 47.75 18.016 1 94.69 217 ASP B CA 1
ATOM 6325 C C . ASP B 1 217 ? -8.812 47.75 16.516 1 94.69 217 ASP B C 1
ATOM 6327 O O . ASP B 1 217 ? -9.586 48.312 15.734 1 94.69 217 ASP B O 1
ATOM 6331 N N . SER B 1 218 ? -7.766 47.094 16.141 1 95.94 218 SER B N 1
ATOM 6332 C CA . SER B 1 218 ? -7.445 47.156 14.727 1 95.94 218 SER B CA 1
ATOM 6333 C C . SER B 1 218 ? -6.547 46 14.297 1 95.94 218 SER B C 1
ATOM 6335 O O . SER B 1 218 ? -5.875 45.406 15.133 1 95.94 218 SER B O 1
ATOM 6337 N N . VAL B 1 219 ? -6.562 45.719 13.008 1 97.69 219 VAL B N 1
ATOM 6338 C CA . VAL B 1 219 ? -5.656 44.75 12.391 1 97.69 219 VAL B CA 1
ATOM 6339 C C . VAL B 1 219 ? -5.16 45.312 11.055 1 97.69 219 VAL B C 1
ATOM 6341 O O . VAL B 1 219 ? -5.918 45.938 10.312 1 97.69 219 VAL B O 1
ATOM 6344 N N . ALA B 1 220 ? -3.939 45.25 10.836 1 98.31 220 ALA B N 1
ATOM 6345 C CA . ALA B 1 220 ? -3.32 45.531 9.547 1 98.31 220 ALA B CA 1
ATOM 6346 C C . ALA B 1 220 ? -2.609 44.281 9 1 98.31 220 ALA B C 1
ATOM 6348 O O . ALA B 1 220 ? -1.867 43.625 9.719 1 98.31 220 ALA B O 1
ATOM 6349 N N . ILE B 1 221 ? -2.9 43.938 7.77 1 98.5 221 ILE B N 1
ATOM 6350 C CA . ILE B 1 221 ? -2.312 42.75 7.145 1 98.5 221 ILE B CA 1
ATOM 6351 C C . ILE B 1 221 ? -1.329 43.188 6.055 1 98.5 221 ILE B C 1
ATOM 6353 O O . ILE B 1 221 ? -1.599 44.125 5.301 1 98.5 221 ILE B O 1
ATOM 6357 N N . PHE B 1 222 ? -0.221 42.562 6.02 1 98.5 222 PHE B N 1
ATOM 6358 C CA . PHE B 1 222 ? 0.849 42.844 5.074 1 98.5 222 PHE B CA 1
ATOM 6359 C C . PHE B 1 222 ? 1.318 41.562 4.379 1 98.5 222 PHE B C 1
ATOM 6361 O O . PHE B 1 222 ? 1.154 40.469 4.906 1 98.5 222 PHE B O 1
ATOM 6368 N N . ASP B 1 223 ? 1.852 41.688 3.178 1 97.38 223 ASP B N 1
ATOM 6369 C CA . ASP B 1 223 ? 2.537 40.562 2.549 1 97.38 223 ASP B CA 1
ATOM 6370 C C . ASP B 1 223 ? 3.99 40.469 3.012 1 97.38 223 ASP B C 1
ATOM 6372 O O . ASP B 1 223 ? 4.438 41.312 3.82 1 97.38 223 ASP B O 1
ATOM 6376 N N . ILE B 1 224 ? 4.719 39.562 2.602 1 95.19 224 ILE B N 1
ATOM 6377 C CA . ILE B 1 224 ? 6.055 39.281 3.121 1 95.19 224 ILE B CA 1
ATOM 6378 C C . ILE B 1 224 ? 7 40.406 2.783 1 95.19 224 ILE B C 1
ATOM 6380 O O . ILE B 1 224 ? 8 40.625 3.469 1 95.19 224 ILE B O 1
ATOM 6384 N N . ASP B 1 225 ? 6.664 41.188 1.789 1 95.38 225 ASP B N 1
ATOM 6385 C CA . ASP B 1 225 ? 7.5 42.281 1.364 1 95.38 225 ASP B CA 1
ATOM 6386 C C . ASP B 1 225 ? 7.156 43.562 2.146 1 95.38 225 ASP B C 1
ATOM 6388 O O . ASP B 1 225 ? 7.812 44.594 1.979 1 95.38 225 ASP B O 1
ATOM 6392 N N . GLY B 1 226 ? 6.172 43.531 2.934 1 95.94 226 GLY B N 1
ATOM 6393 C CA . GLY B 1 226 ? 5.824 44.656 3.789 1 95.94 226 GLY B CA 1
ATOM 6394 C C . GLY B 1 226 ? 4.758 45.562 3.191 1 95.94 226 GLY B C 1
ATOM 6395 O O . GLY B 1 226 ? 4.496 46.656 3.709 1 95.94 226 GLY B O 1
ATOM 6396 N N . LYS B 1 227 ? 4.145 45.125 2.127 1 97.06 227 LYS B N 1
ATOM 6397 C CA . LYS B 1 227 ? 3.064 45.875 1.512 1 97.06 227 LYS B CA 1
ATOM 6398 C C . LYS B 1 227 ? 1.721 45.562 2.154 1 97.06 227 LYS B C 1
ATOM 6400 O O . LYS B 1 227 ? 1.374 44.375 2.309 1 97.06 227 LYS B O 1
ATOM 6405 N N . LYS B 1 228 ? 1.001 46.562 2.455 1 97.38 228 LYS B N 1
ATOM 6406 C CA . LYS B 1 228 ? -0.316 46.344 3.053 1 97.38 228 LYS B CA 1
ATOM 6407 C C . LYS B 1 228 ? -1.268 45.688 2.066 1 97.38 228 LYS B C 1
ATOM 6409 O O . LYS B 1 228 ? -1.314 46.031 0.891 1 97.38 228 LYS B O 1
ATOM 6414 N N . VAL B 1 229 ? -1.93 44.656 2.508 1 97.31 229 VAL B N 1
ATOM 6415 C CA . VAL B 1 229 ? -2.873 43.938 1.656 1 97.31 229 VAL B CA 1
ATOM 6416 C C . VAL B 1 229 ? -4.246 43.906 2.322 1 97.31 229 VAL B C 1
ATOM 6418 O O . VAL B 1 229 ? -4.352 44 3.547 1 97.31 229 VAL B O 1
ATOM 6421 N N . GLU B 1 230 ? -5.285 43.844 1.535 1 96.06 230 GLU B N 1
ATOM 6422 C CA . GLU B 1 230 ? -6.648 43.688 2.033 1 96.06 230 GLU B CA 1
ATOM 6423 C C . GLU B 1 230 ? -7.148 42.281 1.894 1 96.06 230 GLU B C 1
ATOM 6425 O O . GLU B 1 230 ? -6.949 41.625 0.855 1 96.06 230 GLU B O 1
ATOM 6430 N N . ARG B 1 231 ? -7.574 41.781 2.982 1 96.25 231 ARG B N 1
ATOM 6431 C CA . ARG B 1 231 ? -8.195 40.438 3 1 96.25 231 ARG B CA 1
ATOM 6432 C C . ARG B 1 231 ? -9.656 40.531 3.404 1 96.25 231 ARG B C 1
ATOM 6434 O O . ARG B 1 231 ? -10.023 41.344 4.27 1 96.25 231 ARG B O 1
ATOM 6441 N N . LYS B 1 232 ? -10.477 39.656 2.855 1 93.06 232 LYS B N 1
ATOM 6442 C CA . LYS B 1 232 ? -11.922 39.719 3.041 1 93.06 232 LYS B CA 1
ATOM 6443 C C . LYS B 1 232 ? -12.32 39.281 4.445 1 93.06 232 LYS B C 1
ATOM 6445 O O . LYS B 1 232 ? -11.859 38.219 4.918 1 93.06 232 LYS B O 1
ATOM 6450 N N . ARG B 1 233 ? -13.117 40.125 5.117 1 94 233 ARG B N 1
ATOM 6451 C CA . ARG B 1 233 ? -13.781 39.75 6.359 1 94 233 ARG B CA 1
ATOM 6452 C C . ARG B 1 233 ? -15.055 38.969 6.082 1 94 233 ARG B C 1
ATOM 6454 O O . ARG B 1 233 ? -15.883 39.375 5.266 1 94 233 ARG B O 1
ATOM 6461 N N . GLN B 1 234 ? -15.188 37.781 6.691 1 91.62 234 GLN B N 1
ATOM 6462 C CA . GLN B 1 234 ? -16.344 36.906 6.414 1 91.62 234 GLN B CA 1
ATOM 6463 C C . GLN B 1 234 ? -16.906 36.344 7.703 1 91.62 234 GLN B C 1
ATOM 6465 O O . GLN B 1 234 ? -16.25 36.344 8.742 1 91.62 234 GLN B O 1
ATOM 6470 N N . GLN B 1 235 ? -18.219 35.844 7.582 1 88.88 235 GLN B N 1
ATOM 6471 C CA . GLN B 1 235 ? -18.859 35.188 8.711 1 88.88 235 GLN B CA 1
ATOM 6472 C C . GLN B 1 235 ? -18.609 33.656 8.672 1 88.88 235 GLN B C 1
ATOM 6474 O O . GLN B 1 235 ? -18.969 33 7.699 1 88.88 235 GLN B O 1
ATOM 6479 N N . SER B 1 236 ? -17.906 33.281 9.664 1 82.81 236 SER B N 1
ATOM 6480 C CA . SER B 1 236 ? -17.641 31.859 9.75 1 82.81 236 SER B CA 1
ATOM 6481 C C . SER B 1 236 ? -18.906 31.094 10.133 1 82.81 236 SER B C 1
ATOM 6483 O O . SER B 1 236 ? -19.688 31.547 10.961 1 82.81 236 SER B O 1
ATOM 6485 N N . LEU B 1 237 ? -19.172 30 9.391 1 71.88 237 LEU B N 1
ATOM 6486 C CA . LEU B 1 237 ? -20.312 29.141 9.68 1 71.88 237 LEU B CA 1
ATOM 6487 C C . LEU B 1 237 ? -19.984 28.156 10.789 1 71.88 237 LEU B C 1
ATOM 6489 O O . LEU B 1 237 ? -20.812 27.344 11.172 1 71.88 237 LEU B O 1
ATOM 6493 N N . SER B 1 238 ? -18.719 28.219 11.117 1 61.78 238 SER B N 1
ATOM 6494 C CA . SER B 1 238 ? -18.281 27.297 12.148 1 61.78 238 SER B CA 1
ATOM 6495 C C . SER B 1 238 ? -19.109 27.453 13.43 1 61.78 238 SER B C 1
ATOM 6497 O O . SER B 1 238 ? -19.234 28.562 13.945 1 61.78 238 SER B O 1
ATOM 6499 N N . THR B 1 239 ? -20.281 26.672 13.461 1 54.34 239 THR B N 1
ATOM 6500 C CA . THR B 1 239 ? -21.188 26.812 14.594 1 54.34 239 THR B CA 1
ATOM 6501 C C . THR B 1 239 ? -20.484 26.484 15.906 1 54.34 239 THR B C 1
ATOM 6503 O O . THR B 1 239 ? -19.531 25.719 15.922 1 54.34 239 THR B O 1
ATOM 6506 N N . SER B 1 240 ? -20.766 27.422 16.812 1 52.12 240 SER B N 1
ATOM 6507 C CA . SER B 1 240 ? -20.5 27.25 18.25 1 52.12 240 SER B CA 1
ATOM 6508 C C . SER B 1 240 ? -20.797 25.828 18.703 1 52.12 240 SER B C 1
ATOM 6510 O O . SER B 1 240 ? -21 25.578 19.891 1 52.12 240 SER B O 1
ATOM 6512 N N . PHE B 1 241 ? -20.875 25 17.703 1 50.62 241 PHE B N 1
ATOM 6513 C CA . PHE B 1 241 ? -21.328 23.688 18.156 1 50.62 241 PHE B CA 1
ATOM 6514 C C . PHE B 1 241 ? -20.484 23.188 19.312 1 50.62 241 PHE B C 1
ATOM 6516 O O . PHE B 1 241 ? -19.25 23.188 19.234 1 50.62 241 PHE B O 1
ATOM 6523 N N . MET B 1 242 ? -21.031 23.5 20.422 1 51.88 242 MET B N 1
ATOM 6524 C CA . MET B 1 242 ? -20.453 22.75 21.547 1 51.88 242 MET B CA 1
ATOM 6525 C C . MET B 1 242 ? -20.203 21.297 21.156 1 51.88 242 MET B C 1
ATOM 6527 O O . MET B 1 242 ? -21.141 20.562 20.844 1 51.88 242 MET B O 1
ATOM 6531 N N . VAL B 1 243 ? -19.062 21 20.578 1 62.28 243 VAL B N 1
ATOM 6532 C CA . VAL B 1 243 ? -18.672 19.625 20.297 1 62.28 243 VAL B CA 1
ATOM 6533 C C . VAL B 1 243 ? -18.734 18.797 21.578 1 62.28 243 VAL B C 1
ATOM 6535 O O . VAL B 1 243 ? -17.953 19.031 22.516 1 62.28 243 VAL B O 1
ATOM 6538 N N . ASP B 1 244 ? -20.016 18.188 21.859 1 70.88 244 ASP B N 1
ATOM 6539 C CA . ASP B 1 244 ? -20.141 17.297 23.016 1 70.88 244 ASP B CA 1
ATOM 6540 C C . ASP B 1 244 ? -20.266 15.844 22.578 1 70.88 244 ASP B C 1
ATOM 6542 O O . ASP B 1 244 ? -20.594 15.57 21.422 1 70.88 244 ASP B O 1
ATOM 6546 N N . LYS B 1 245 ? -19.906 15.07 23.516 1 79.5 245 LYS B N 1
ATOM 6547 C CA . LYS B 1 245 ? -19.953 13.633 23.266 1 79.5 245 LYS B CA 1
ATOM 6548 C C . LYS B 1 245 ? -21.391 13.102 23.359 1 79.5 245 LYS B C 1
ATOM 6550 O O . LYS B 1 245 ? -21.672 11.984 22.906 1 79.5 245 LYS B O 1
ATOM 6555 N N . GLY B 1 246 ? -22.188 13.875 23.781 1 69.88 246 GLY B N 1
ATOM 6556 C CA . GLY B 1 246 ? -23.547 13.406 24.047 1 69.88 246 GLY B CA 1
ATOM 6557 C C . GLY B 1 246 ? -23.578 12.266 25.047 1 69.88 246 GLY B C 1
ATOM 6558 O O . GLY B 1 246 ? -23.031 12.367 26.141 1 69.88 246 GLY B O 1
ATOM 6559 N N . ASN B 1 247 ? -24.328 11.148 24.672 1 73.31 247 ASN B N 1
ATOM 6560 C CA . ASN B 1 247 ? -24.484 10 25.562 1 73.31 247 ASN B CA 1
ATOM 6561 C C . ASN B 1 247 ? -23.438 8.93 25.266 1 73.31 247 ASN B C 1
ATOM 6563 O O . ASN B 1 247 ? -23.578 7.785 25.703 1 73.31 247 ASN B O 1
ATOM 6567 N N . ARG B 1 248 ? -22.453 9.359 24.5 1 85.19 248 ARG B N 1
ATOM 6568 C CA . ARG B 1 248 ? -21.453 8.367 24.141 1 85.19 248 ARG B CA 1
ATOM 6569 C C . ARG B 1 248 ? -20.156 8.578 24.922 1 85.19 248 ARG B C 1
ATOM 6571 O O . ARG B 1 248 ? -19.906 9.672 25.422 1 85.19 248 ARG B O 1
ATOM 6578 N N . ARG B 1 249 ? -19.453 7.531 25.094 1 88.88 249 ARG B N 1
ATOM 6579 C CA . ARG B 1 249 ? -18.203 7.578 25.875 1 88.88 249 ARG B CA 1
ATOM 6580 C C . ARG B 1 249 ? -17.109 8.305 25.094 1 88.88 249 ARG B C 1
ATOM 6582 O O . ARG B 1 249 ? -16.25 8.953 25.688 1 88.88 249 ARG B O 1
ATOM 6589 N N . HIS B 1 250 ? -17.094 8.094 23.781 1 93.69 250 HIS B N 1
ATOM 6590 C CA . HIS B 1 250 ? -16.062 8.664 22.922 1 93.69 250 HIS B CA 1
ATOM 6591 C C . HIS B 1 250 ? -16.672 9.398 21.734 1 93.69 250 HIS B C 1
ATOM 6593 O O . HIS B 1 250 ? -17.781 9.07 21.312 1 93.69 250 HIS B O 1
ATOM 6599 N N . PHE B 1 251 ? -16.016 10.422 21.281 1 92.12 251 PHE B N 1
ATOM 6600 C CA . PHE B 1 251 ? -16.438 11.094 20.062 1 92.12 251 PHE B CA 1
ATOM 6601 C C . PHE B 1 251 ? -16.484 10.109 18.891 1 92.12 251 PHE B C 1
ATOM 6603 O O . PHE B 1 251 ? -17.406 10.172 18.078 1 92.12 251 PHE B O 1
ATOM 6610 N N . MET B 1 252 ? -15.578 9.211 18.828 1 95.75 252 MET B N 1
ATOM 6611 C CA . MET B 1 252 ? -15.547 8.242 17.734 1 95.75 252 MET B CA 1
ATOM 6612 C C . MET B 1 252 ? -16.812 7.395 17.719 1 95.75 252 MET B C 1
ATOM 6614 O O . MET B 1 252 ? -17.375 7.125 16.656 1 95.75 252 MET B O 1
ATOM 6618 N N . GLU B 1 253 ? -17.188 6.91 18.938 1 96.19 253 GLU B N 1
ATOM 6619 C CA . GLU B 1 253 ? -18.422 6.137 19.047 1 96.19 253 GLU B CA 1
ATOM 6620 C C . GLU B 1 253 ? -19.609 6.938 18.531 1 96.19 253 GLU B C 1
ATOM 6622 O O . GLU B 1 253 ? -20.422 6.418 17.766 1 96.19 253 GLU B O 1
ATOM 6627 N N . LYS B 1 254 ? -19.703 8.188 18.953 1 94.56 254 LYS B N 1
ATOM 6628 C CA . LYS B 1 254 ? -20.766 9.078 18.484 1 94.56 254 LYS B CA 1
ATOM 6629 C C . LYS B 1 254 ? -20.734 9.219 16.969 1 94.56 254 LYS B C 1
ATOM 6631 O O . LYS B 1 254 ? -21.781 9.117 16.312 1 94.56 254 LYS B O 1
ATOM 6636 N N . GLU B 1 255 ? -19.594 9.453 16.469 1 95.94 255 GLU B N 1
ATOM 6637 C CA . GLU B 1 255 ? -19.422 9.695 15.031 1 95.94 255 GLU B CA 1
ATOM 6638 C C . GLU B 1 255 ? -19.75 8.453 14.211 1 95.94 255 GLU B C 1
ATOM 6640 O O . GLU B 1 255 ? -20.266 8.555 13.102 1 95.94 255 GLU B O 1
ATOM 6645 N N . ILE B 1 256 ? -19.453 7.234 14.75 1 97.94 256 ILE B N 1
ATOM 6646 C CA . ILE B 1 256 ? -19.859 5.988 14.102 1 97.94 256 ILE B CA 1
ATOM 6647 C C . ILE B 1 256 ? -21.391 5.91 14.039 1 97.94 256 ILE B C 1
ATOM 6649 O O . ILE B 1 256 ? -21.953 5.617 12.984 1 97.94 256 ILE B O 1
ATOM 6653 N N . HIS B 1 257 ? -22.078 6.277 15.062 1 95.62 257 HIS B N 1
ATOM 6654 C CA . HIS B 1 257 ? -23.531 6.109 15.172 1 95.62 257 HIS B CA 1
ATOM 6655 C C . HIS B 1 257 ? -24.266 7.238 14.453 1 95.62 257 HIS B C 1
ATOM 6657 O O . HIS B 1 257 ? -25.453 7.109 14.148 1 95.62 257 HIS B O 1
ATOM 6663 N N . GLU B 1 258 ? -23.578 8.336 14.102 1 95.81 258 GLU B N 1
ATOM 6664 C CA . GLU B 1 258 ? -24.172 9.453 13.375 1 95.81 258 GLU B CA 1
ATOM 6665 C C . GLU B 1 258 ? -24.219 9.172 11.875 1 95.81 258 GLU B C 1
ATOM 6667 O O . GLU B 1 258 ? -24.906 9.867 11.125 1 95.81 258 GLU B O 1
ATOM 6672 N N . GLN B 1 259 ? -23.531 8.164 11.445 1 98.06 259 GLN B N 1
ATOM 6673 C CA . GLN B 1 259 ? -23.219 7.98 10.031 1 98.06 259 GLN B CA 1
ATOM 6674 C C . GLN B 1 259 ? -24.484 7.797 9.203 1 98.06 259 GLN B C 1
ATOM 6676 O O . GLN B 1 259 ? -24.594 8.344 8.102 1 98.06 259 GLN B O 1
ATOM 6681 N N . PRO B 1 260 ? -25.578 7.012 9.672 1 96.94 260 PRO B N 1
ATOM 6682 C CA . PRO B 1 260 ? -26.781 6.949 8.844 1 96.94 260 PRO B CA 1
ATOM 6683 C C . PRO B 1 260 ? -27.328 8.336 8.508 1 96.94 260 PRO B C 1
ATOM 6685 O O . PRO B 1 260 ? -27.672 8.602 7.352 1 96.94 260 PRO B O 1
ATOM 6688 N N . GLU B 1 261 ? -27.312 9.234 9.414 1 94.81 261 GLU B N 1
ATOM 6689 C CA . GLU B 1 261 ? -27.859 10.57 9.234 1 94.81 261 GLU B CA 1
ATOM 6690 C C . GLU B 1 261 ? -26.969 11.422 8.336 1 94.81 261 GLU B C 1
ATOM 6692 O O . GLU B 1 261 ? -27.453 12.062 7.398 1 94.81 261 GLU B O 1
ATOM 6697 N N . VAL B 1 262 ? -25.672 11.469 8.625 1 96.56 262 VAL B N 1
ATOM 6698 C CA . VAL B 1 262 ? -24.781 12.359 7.895 1 96.56 262 VAL B CA 1
ATOM 6699 C C . VAL B 1 262 ? -24.609 11.852 6.461 1 96.56 262 VAL B C 1
ATOM 6701 O O . VAL B 1 262 ? -24.406 12.648 5.539 1 96.56 262 VAL B O 1
ATOM 6704 N N . ILE B 1 263 ? -24.625 10.523 6.246 1 97.94 263 ILE B N 1
ATOM 6705 C CA . ILE B 1 263 ? -24.625 9.969 4.895 1 97.94 263 ILE B CA 1
ATOM 6706 C C . ILE B 1 263 ? -25.844 10.469 4.125 1 97.94 263 ILE B C 1
ATOM 6708 O O . ILE B 1 263 ? -25.719 10.875 2.963 1 97.94 263 ILE B O 1
ATOM 6712 N N . SER B 1 264 ? -26.984 10.414 4.785 1 95.56 264 SER B N 1
ATOM 6713 C CA . SER B 1 264 ? -28.219 10.883 4.164 1 95.56 264 SER B CA 1
ATOM 6714 C C . SER B 1 264 ? -28.109 12.352 3.766 1 95.56 264 SER B C 1
ATOM 6716 O O . SER B 1 264 ? -28.5 12.734 2.658 1 95.56 264 SER B O 1
ATOM 6718 N N . HIS B 1 265 ? -27.578 13.195 4.648 1 94.38 265 HIS B N 1
ATOM 6719 C CA . HIS B 1 265 ? -27.406 14.617 4.379 1 94.38 265 HIS B CA 1
ATOM 6720 C C . HIS B 1 265 ? -26.484 14.844 3.186 1 94.38 265 HIS B C 1
ATOM 6722 O O . HIS B 1 265 ? -26.781 15.672 2.318 1 94.38 265 HIS B O 1
ATOM 6728 N N . THR B 1 266 ? -25.375 14.133 3.148 1 97.88 266 THR B N 1
ATOM 6729 C CA . THR B 1 266 ? -24.406 14.258 2.061 1 97.88 266 THR B CA 1
ATOM 6730 C C . THR B 1 266 ? -25.031 13.859 0.73 1 97.88 266 THR B C 1
ATOM 6732 O O . THR B 1 266 ? -24.953 14.594 -0.253 1 97.88 266 THR B O 1
ATOM 6735 N N . LEU B 1 267 ? -25.703 12.688 0.73 1 97.5 267 LEU B N 1
ATOM 6736 C CA . LEU B 1 267 ? -26.281 12.18 -0.504 1 97.5 267 LEU B CA 1
ATOM 6737 C C . LEU B 1 267 ? -27.375 13.117 -1.017 1 97.5 267 LEU B C 1
ATOM 6739 O O . LEU B 1 267 ? -27.516 13.312 -2.227 1 97.5 267 LEU B O 1
ATOM 6743 N N . ALA B 1 268 ? -28.156 13.695 -0.119 1 94.31 268 ALA B N 1
ATOM 6744 C CA . ALA B 1 268 ? -29.25 14.586 -0.492 1 94.31 268 ALA B CA 1
ATOM 6745 C C . ALA B 1 268 ? -28.734 15.812 -1.233 1 94.31 268 ALA B C 1
ATOM 6747 O O . ALA B 1 268 ? -29.453 16.422 -2.025 1 94.31 268 ALA B O 1
ATOM 6748 N N . HIS B 1 269 ? -27.5 16.156 -0.97 1 95.94 269 HIS B N 1
ATOM 6749 C CA . HIS B 1 269 ? -26.891 17.297 -1.653 1 95.94 269 HIS B CA 1
ATOM 6750 C C . HIS B 1 269 ? -26.562 16.953 -3.104 1 95.94 269 HIS B C 1
ATOM 6752 O O . HIS B 1 269 ? -26.578 17.828 -3.969 1 95.94 269 HIS B O 1
ATOM 6758 N N . TYR B 1 270 ? -26.359 15.703 -3.459 1 97.81 270 TYR B N 1
ATOM 6759 C CA . TYR B 1 270 ? -25.797 15.336 -4.758 1 97.81 270 TYR B CA 1
ATOM 6760 C C . TYR B 1 270 ? -26.812 14.578 -5.594 1 97.81 270 TYR B C 1
ATOM 6762 O O . TYR B 1 270 ? -26.688 14.5 -6.816 1 97.81 270 TYR B O 1
ATOM 6770 N N . VAL B 1 271 ? -27.766 13.961 -4.945 1 95.56 271 VAL B N 1
ATOM 6771 C CA . VAL B 1 271 ? -28.75 13.172 -5.676 1 95.56 271 VAL B CA 1
ATOM 6772 C C . VAL B 1 271 ? -30.156 13.617 -5.297 1 95.56 271 VAL B C 1
ATOM 6774 O O . VAL B 1 271 ? -30.375 14.109 -4.191 1 95.56 271 VAL B O 1
ATOM 6777 N N . ASP B 1 272 ? -31.016 13.484 -6.25 1 93.12 272 ASP B N 1
ATOM 6778 C CA . ASP B 1 272 ? -32.438 13.703 -6.023 1 93.12 272 ASP B CA 1
ATOM 6779 C C . ASP B 1 272 ? -33.156 12.383 -5.766 1 93.12 272 ASP B C 1
ATOM 6781 O O . ASP B 1 272 ? -33.5 11.648 -6.703 1 93.12 272 ASP B O 1
ATOM 6785 N N . PHE B 1 273 ? -33.531 12.203 -4.543 1 87.19 273 PHE B N 1
ATOM 6786 C CA . PHE B 1 273 ? -34.094 10.93 -4.113 1 87.19 273 PHE B CA 1
ATOM 6787 C C . PHE B 1 273 ? -35.469 10.695 -4.754 1 87.19 273 PHE B C 1
ATOM 6789 O O . PHE B 1 273 ? -35.844 9.555 -4.996 1 87.19 273 PHE B O 1
ATOM 6796 N N . VAL B 1 274 ? -36.156 11.688 -5.094 1 86.31 274 VAL B N 1
ATOM 6797 C CA . VAL B 1 274 ? -37.531 11.594 -5.598 1 86.31 274 VAL B CA 1
ATOM 6798 C C . VAL B 1 274 ? -37.5 11.227 -7.078 1 86.31 274 VAL B C 1
ATOM 6800 O O . VAL B 1 274 ? -38.125 10.242 -7.484 1 86.31 274 VAL B O 1
ATOM 6803 N N . SER B 1 275 ? -36.719 11.953 -7.848 1 91.31 275 SER B N 1
ATOM 6804 C CA . SER B 1 275 ? -36.688 11.727 -9.289 1 91.31 275 SER B CA 1
ATOM 6805 C C . SER B 1 275 ? -35.719 10.609 -9.648 1 91.31 275 SER B C 1
ATOM 6807 O O . SER B 1 275 ? -35.719 10.102 -10.773 1 91.31 275 SER B O 1
ATOM 6809 N N . GLY B 1 276 ? -34.844 10.273 -8.672 1 92.62 276 GLY B N 1
ATOM 6810 C CA . GLY B 1 276 ? -33.906 9.195 -8.898 1 92.62 276 GLY B CA 1
ATOM 6811 C C . GLY B 1 276 ? -32.781 9.562 -9.867 1 92.62 276 GLY B C 1
ATOM 6812 O O . GLY B 1 276 ? -32.375 8.742 -10.688 1 92.62 276 GLY B O 1
ATOM 6813 N N . VAL B 1 277 ? -32.406 10.82 -9.852 1 94.94 277 VAL B N 1
ATOM 6814 C CA . VAL B 1 277 ? -31.359 11.273 -10.766 1 94.94 277 VAL B CA 1
ATOM 6815 C C . VAL B 1 277 ? -30.281 12.016 -9.977 1 94.94 277 VAL B C 1
ATOM 6817 O O . VAL B 1 277 ? -30.516 12.461 -8.852 1 94.94 277 VAL B O 1
ATOM 6820 N N . SER B 1 278 ? -29.078 12.055 -10.5 1 94.5 278 SER B N 1
ATOM 6821 C CA . SER B 1 278 ? -28.016 12.875 -9.938 1 94.5 278 SER B CA 1
ATOM 6822 C C . SER B 1 278 ? -28.297 14.359 -10.141 1 94.5 278 SER B C 1
ATOM 6824 O O . SER B 1 278 ? -28.719 14.773 -11.219 1 94.5 278 SER B O 1
ATOM 6826 N N . LYS B 1 279 ? -28.109 15.156 -9.156 1 93.75 279 LYS B N 1
ATOM 6827 C CA . LYS B 1 279 ? -28.359 16.594 -9.258 1 93.75 279 LYS B CA 1
ATOM 6828 C C . LYS B 1 279 ? -27.328 17.266 -10.148 1 93.75 279 LYS B C 1
ATOM 6830 O O . LYS B 1 279 ? -26.156 16.875 -10.164 1 93.75 279 LYS B O 1
ATOM 6835 N N . PRO B 1 280 ? -27.828 18.219 -10.891 1 90.56 280 PRO B N 1
ATOM 6836 C CA . PRO B 1 280 ? -26.859 18.984 -11.664 1 90.56 280 PRO B CA 1
ATOM 6837 C C . PRO B 1 280 ? -25.891 19.781 -10.773 1 90.56 280 PRO B C 1
ATOM 6839 O O . PRO B 1 280 ? -26.297 20.297 -9.734 1 90.56 280 PRO B O 1
ATOM 6842 N N . LEU B 1 281 ? -24.641 19.688 -11.023 1 91.56 281 LEU B N 1
ATOM 6843 C CA . LEU B 1 281 ? -23.609 20.422 -10.32 1 91.56 281 LEU B CA 1
ATOM 6844 C C . LEU B 1 281 ? -22.953 21.438 -11.242 1 91.56 281 LEU B C 1
ATOM 6846 O O . LEU B 1 281 ? -22.812 21.188 -12.445 1 91.56 281 LEU B O 1
ATOM 6850 N N . ASP B 1 282 ? -22.734 22.562 -10.75 1 91.62 282 ASP B N 1
ATOM 6851 C CA . ASP B 1 282 ? -21.984 23.562 -11.508 1 91.62 282 ASP B CA 1
ATOM 6852 C C . ASP B 1 282 ? -20.484 23.266 -11.492 1 91.62 282 ASP B C 1
ATOM 6854 O O . ASP B 1 282 ? -19.75 23.812 -10.664 1 91.62 282 ASP B O 1
ATOM 6858 N N . LEU B 1 283 ? -20.031 22.453 -12.352 1 94.06 283 LEU B N 1
ATOM 6859 C CA . LEU B 1 283 ? -18.625 22.047 -12.43 1 94.06 283 LEU B CA 1
ATOM 6860 C C . LEU B 1 283 ? -17.875 22.906 -13.438 1 94.06 283 LEU B C 1
ATOM 6862 O O . LEU B 1 283 ? -18.422 23.266 -14.484 1 94.06 283 LEU B O 1
ATOM 6866 N N . PRO B 1 284 ? -16.703 23.203 -13.125 1 94.44 284 PRO B N 1
ATOM 6867 C CA . PRO B 1 284 ? -15.883 24 -14.047 1 94.44 284 PRO B CA 1
ATOM 6868 C C . PRO B 1 284 ? -15.359 23.172 -15.227 1 94.44 284 PRO B C 1
ATOM 6870 O O . PRO B 1 284 ? -14.531 23.672 -16 1 94.44 284 PRO B O 1
ATOM 6873 N N . PHE B 1 285 ? -15.742 22.016 -15.352 1 95 285 PHE B N 1
ATOM 6874 C CA . PHE B 1 285 ? -15.383 21.125 -16.438 1 95 285 PHE B CA 1
ATOM 6875 C C . PHE B 1 285 ? -16.562 20.234 -16.812 1 95 285 PHE B C 1
ATOM 6877 O O . PHE B 1 285 ? -17.578 20.219 -16.125 1 95 285 PHE B O 1
ATOM 6884 N N . ASP B 1 286 ? -16.438 19.625 -17.953 1 95.88 286 ASP B N 1
ATOM 6885 C CA . ASP B 1 286 ? -17.438 18.688 -18.438 1 95.88 286 ASP B CA 1
ATOM 6886 C C . ASP B 1 286 ? -16.922 17.25 -18.375 1 95.88 286 ASP B C 1
ATOM 6888 O O . ASP B 1 286 ? -15.969 16.891 -19.062 1 95.88 286 ASP B O 1
ATOM 6892 N N . PHE B 1 287 ? -17.594 16.391 -17.531 1 96.62 287 PHE B N 1
ATOM 6893 C CA . PHE B 1 287 ? -17.188 15 -17.375 1 96.62 287 PHE B CA 1
ATOM 6894 C C . PHE B 1 287 ? -17.156 14.305 -18.734 1 96.62 287 PHE B C 1
ATOM 6896 O O . PHE B 1 287 ? -16.375 13.359 -18.922 1 96.62 287 PHE B O 1
ATOM 6903 N N . ALA B 1 288 ? -17.922 14.727 -19.672 1 96.06 288 ALA B N 1
ATOM 6904 C CA . ALA B 1 288 ? -18 14.102 -20.984 1 96.06 288 ALA B CA 1
ATOM 6905 C C . ALA B 1 288 ? -16.75 14.398 -21.812 1 96.06 288 ALA B C 1
ATOM 6907 O O . ALA B 1 288 ? -16.453 13.688 -22.766 1 96.06 288 ALA B O 1
ATOM 6908 N N . LYS B 1 289 ? -16.062 15.406 -21.406 1 95.19 289 LYS B N 1
ATOM 6909 C CA . LYS B 1 289 ? -14.992 15.898 -22.281 1 95.19 289 LYS B CA 1
ATOM 6910 C C . LYS B 1 289 ? -13.617 15.617 -21.688 1 95.19 289 LYS B C 1
ATOM 6912 O O . LYS B 1 289 ? -12.625 15.57 -22.406 1 95.19 289 LYS B O 1
ATOM 6917 N N . ILE B 1 290 ? -13.586 15.438 -20.406 1 94.12 290 ILE B N 1
ATOM 6918 C CA . ILE B 1 290 ? -12.266 15.234 -19.812 1 94.12 290 ILE B CA 1
ATOM 6919 C C . ILE B 1 290 ? -11.781 13.812 -20.109 1 94.12 290 ILE B C 1
ATOM 6921 O O . ILE B 1 290 ? -12.586 12.883 -20.203 1 94.12 290 ILE B O 1
ATOM 6925 N N . GLY B 1 291 ? -10.508 13.711 -20.281 1 90.88 291 GLY B N 1
ATOM 6926 C CA . GLY B 1 291 ? -9.906 12.422 -20.578 1 90.88 291 GLY B CA 1
ATOM 6927 C C . GLY B 1 291 ? -9.555 11.617 -19.344 1 90.88 291 GLY B C 1
ATOM 6928 O O . GLY B 1 291 ? -9.539 10.383 -19.391 1 90.88 291 GLY B O 1
ATOM 6929 N N . ARG B 1 292 ? -9.227 12.359 -18.281 1 93.62 292 ARG B N 1
ATOM 6930 C CA . ARG B 1 292 ? -8.797 11.703 -17.047 1 93.62 292 ARG B CA 1
ATOM 6931 C C . ARG B 1 292 ? -9.141 12.555 -15.828 1 93.62 292 ARG B C 1
ATOM 6933 O O . ARG B 1 292 ? -9.344 13.766 -15.945 1 93.62 292 ARG B O 1
ATOM 6940 N N . LEU B 1 293 ? -9.18 11.859 -14.766 1 96.5 293 LEU B N 1
ATOM 6941 C CA . LEU B 1 293 ? -9.367 12.5 -13.469 1 96.5 293 LEU B CA 1
ATOM 6942 C C . LEU B 1 293 ? -8.211 12.18 -12.531 1 96.5 293 LEU B C 1
ATOM 6944 O O . LEU B 1 293 ? -7.895 11.016 -12.305 1 96.5 293 LEU B O 1
ATOM 6948 N N . ALA B 1 294 ? -7.516 13.188 -12.078 1 96.38 294 ALA B N 1
ATOM 6949 C CA . ALA B 1 294 ? -6.484 13 -11.055 1 96.38 294 ALA B CA 1
ATOM 6950 C C . ALA B 1 294 ? -7.066 13.141 -9.656 1 96.38 294 ALA B C 1
ATOM 6952 O O . ALA B 1 294 ? -7.859 14.055 -9.398 1 96.38 294 ALA B O 1
ATOM 6953 N N . ILE B 1 295 ? -6.77 12.203 -8.797 1 97.38 295 ILE B N 1
ATOM 6954 C CA . ILE B 1 295 ? -7.203 12.281 -7.402 1 97.38 295 ILE B CA 1
ATOM 6955 C C . ILE B 1 295 ? -5.988 12.227 -6.48 1 97.38 295 ILE B C 1
ATOM 6957 O O . ILE B 1 295 ? -5.066 11.438 -6.703 1 97.38 295 ILE B O 1
ATOM 6961 N N . SER B 1 296 ? -5.906 13.023 -5.5 1 96.88 296 SER B N 1
ATOM 6962 C CA . SER B 1 296 ? -4.832 12.977 -4.512 1 96.88 296 SER B CA 1
ATOM 6963 C C . SER B 1 296 ? -5.352 13.297 -3.113 1 96.88 296 SER B C 1
ATOM 6965 O O . SER B 1 296 ? -6.293 14.078 -2.959 1 96.88 296 SER B O 1
ATOM 6967 N N . ALA B 1 297 ? -4.887 12.703 -2.188 1 97.12 297 ALA B N 1
ATOM 6968 C CA . ALA B 1 297 ? -5.254 12.828 -0.779 1 97.12 297 ALA B CA 1
ATOM 6969 C C . ALA B 1 297 ? -4.254 12.109 0.117 1 97.12 297 ALA B C 1
ATOM 6971 O O . ALA B 1 297 ? -3.227 11.617 -0.358 1 97.12 297 ALA B O 1
ATOM 6972 N N . CYS B 1 298 ? -4.473 12.109 1.411 1 95.44 298 CYS B N 1
ATOM 6973 C CA . CYS B 1 298 ? -3.633 11.406 2.371 1 95.44 298 CYS B CA 1
ATOM 6974 C C . CYS B 1 298 ? -4.469 10.508 3.275 1 95.44 298 CYS B C 1
ATOM 6976 O O . CYS B 1 298 ? -5.664 10.742 3.455 1 95.44 298 CYS B O 1
ATOM 6978 N N . GLY B 1 299 ? -3.877 9.477 3.807 1 95.5 299 GLY B N 1
ATOM 6979 C CA . GLY B 1 299 ? -4.484 8.641 4.828 1 95.5 299 GLY B CA 1
ATOM 6980 C C . GLY B 1 299 ? -5.82 8.062 4.406 1 95.5 299 GLY B C 1
ATOM 6981 O O . GLY B 1 299 ? -5.934 7.477 3.326 1 95.5 299 GLY B O 1
ATOM 6982 N N . THR B 1 300 ? -6.805 8.219 5.305 1 97.19 300 THR B N 1
ATOM 6983 C CA . THR B 1 300 ? -8.148 7.695 5.086 1 97.19 300 THR B CA 1
ATOM 6984 C C . THR B 1 300 ? -8.781 8.328 3.852 1 97.19 300 THR B C 1
ATOM 6986 O O . THR B 1 300 ? -9.5 7.66 3.102 1 97.19 300 THR B O 1
ATOM 6989 N N . ALA B 1 301 ? -8.531 9.609 3.658 1 97.81 301 ALA B N 1
ATOM 6990 C CA . ALA B 1 301 ? -9.062 10.297 2.484 1 97.81 301 ALA B CA 1
ATOM 6991 C C . ALA B 1 301 ? -8.508 9.695 1.197 1 97.81 301 ALA B C 1
ATOM 6993 O O . ALA B 1 301 ? -9.219 9.594 0.193 1 97.81 301 ALA B O 1
ATOM 6994 N N . TYR B 1 302 ? -7.223 9.352 1.207 1 97.94 302 TYR B N 1
ATOM 6995 C CA . TYR B 1 302 ? -6.621 8.68 0.06 1 97.94 302 TYR B CA 1
ATOM 6996 C C . TYR B 1 302 ? -7.324 7.359 -0.233 1 97.94 302 TYR B C 1
ATOM 6998 O O . TYR B 1 302 ? -7.566 7.023 -1.394 1 97.94 302 TYR B O 1
ATOM 7006 N N . LEU B 1 303 ? -7.594 6.637 0.788 1 98.62 303 LEU B N 1
ATOM 7007 C CA . LEU B 1 303 ? -8.266 5.352 0.624 1 98.62 303 LEU B CA 1
ATOM 7008 C C . LEU B 1 303 ? -9.672 5.539 0.079 1 98.62 303 LEU B C 1
ATOM 7010 O O . LEU B 1 303 ? -10.164 4.707 -0.691 1 98.62 303 LEU B O 1
ATOM 7014 N N . ALA B 1 304 ? -10.352 6.609 0.488 1 98.75 304 ALA B N 1
ATOM 7015 C CA . ALA B 1 304 ? -11.625 6.953 -0.128 1 98.75 304 ALA B CA 1
ATOM 7016 C C . ALA B 1 304 ? -11.461 7.219 -1.622 1 98.75 304 ALA B C 1
ATOM 7018 O O . ALA B 1 304 ? -12.281 6.773 -2.432 1 98.75 304 ALA B O 1
ATOM 7019 N N . GLY B 1 305 ? -10.43 7.961 -1.916 1 98.62 305 GLY B N 1
ATOM 7020 C CA . GLY B 1 305 ? -10.141 8.219 -3.316 1 98.62 305 GLY B CA 1
ATOM 7021 C C . GLY B 1 305 ? -9.875 6.957 -4.113 1 98.62 305 GLY B C 1
ATOM 7022 O O . GLY B 1 305 ? -10.266 6.855 -5.277 1 98.62 305 GLY B O 1
ATOM 7023 N N . LEU B 1 306 ? -9.172 6.012 -3.465 1 98.19 306 LEU B N 1
ATOM 7024 C CA . LEU B 1 306 ? -8.891 4.742 -4.129 1 98.19 306 LEU B CA 1
ATOM 7025 C C . LEU B 1 306 ? -10.188 4.016 -4.477 1 98.19 306 LEU B C 1
ATOM 7027 O O . LEU B 1 306 ? -10.305 3.426 -5.555 1 98.19 306 LEU B O 1
ATOM 7031 N N . ILE B 1 307 ? -11.133 4.004 -3.576 1 98.44 307 ILE B N 1
ATOM 7032 C CA . ILE B 1 307 ? -12.438 3.406 -3.861 1 98.44 307 ILE B CA 1
ATOM 7033 C C . ILE B 1 307 ? -13.125 4.184 -4.977 1 98.44 307 ILE B C 1
ATOM 7035 O O . ILE B 1 307 ? -13.719 3.592 -5.879 1 98.44 307 ILE B O 1
ATOM 7039 N N . GLY B 1 308 ? -13.055 5.547 -4.902 1 98.44 308 GLY B N 1
ATOM 7040 C CA . GLY B 1 308 ? -13.586 6.387 -5.965 1 98.44 308 GLY B CA 1
ATOM 7041 C C . GLY B 1 308 ? -13.039 6.035 -7.336 1 98.44 308 GLY B C 1
ATOM 7042 O O . GLY B 1 308 ? -13.758 6.086 -8.328 1 98.44 308 GLY B O 1
ATOM 7043 N N . LYS B 1 309 ? -11.734 5.727 -7.383 1 97.62 309 LYS B N 1
ATOM 7044 C CA . LYS B 1 309 ? -11.109 5.32 -8.641 1 97.62 309 LYS B CA 1
ATOM 7045 C C . LYS B 1 309 ? -11.852 4.148 -9.273 1 97.62 309 LYS B C 1
ATOM 7047 O O . LYS B 1 309 ? -12.156 4.172 -10.469 1 97.62 309 LYS B O 1
ATOM 7052 N N . TYR B 1 310 ? -12.172 3.111 -8.438 1 96.81 310 TYR B N 1
ATOM 7053 C CA . TYR B 1 310 ? -12.93 1.97 -8.938 1 96.81 310 TYR B CA 1
ATOM 7054 C C . TYR B 1 310 ? -14.281 2.41 -9.492 1 96.81 310 TYR B C 1
ATOM 7056 O O . TYR B 1 310 ? -14.703 1.958 -10.555 1 96.81 310 TYR B O 1
ATOM 7064 N N . TRP B 1 311 ? -14.945 3.314 -8.828 1 97.69 311 TRP B N 1
ATOM 7065 C CA . TRP B 1 311 ? -16.281 3.752 -9.211 1 97.69 311 TRP B CA 1
ATOM 7066 C C . TRP B 1 311 ? -16.25 4.535 -10.516 1 97.69 311 TRP B C 1
ATOM 7068 O O . TRP B 1 311 ? -17.031 4.27 -11.438 1 97.69 311 TRP B O 1
ATOM 7078 N N . PHE B 1 312 ? -15.32 5.523 -10.625 1 97.88 312 PHE B N 1
ATOM 7079 C CA . PHE B 1 312 ? -15.258 6.352 -11.82 1 97.88 312 PHE B CA 1
ATOM 7080 C C . PHE B 1 312 ? -14.914 5.508 -13.047 1 97.88 312 PHE B C 1
ATOM 7082 O O . PHE B 1 312 ? -15.445 5.734 -14.133 1 97.88 312 PHE B O 1
ATOM 7089 N N . GLU B 1 313 ? -14.023 4.586 -12.859 1 96.06 313 GLU B N 1
ATOM 7090 C CA . GLU B 1 313 ? -13.609 3.766 -14 1 96.06 313 GLU B CA 1
ATOM 7091 C C . GLU B 1 313 ? -14.703 2.781 -14.398 1 96.06 313 GLU B C 1
ATOM 7093 O O . GLU B 1 313 ? -14.922 2.541 -15.586 1 96.06 313 GLU B O 1
ATOM 7098 N N . ARG B 1 314 ? -15.391 2.215 -13.438 1 94.69 314 ARG B N 1
ATOM 7099 C CA . ARG B 1 314 ? -16.422 1.206 -13.711 1 94.69 314 ARG B CA 1
ATOM 7100 C C . ARG B 1 314 ? -17.688 1.846 -14.258 1 94.69 314 ARG B C 1
ATOM 7102 O O . ARG B 1 314 ? -18.234 1.378 -15.258 1 94.69 314 ARG B O 1
ATOM 7109 N N . TYR B 1 315 ? -18.141 2.939 -13.641 1 96.31 315 TYR B N 1
ATOM 7110 C CA . TYR B 1 315 ? -19.453 3.48 -13.953 1 96.31 315 TYR B CA 1
ATOM 7111 C C . TYR B 1 315 ? -19.359 4.574 -15.016 1 96.31 315 TYR B C 1
ATOM 7113 O O . TYR B 1 315 ? -20.312 4.809 -15.766 1 96.31 315 TYR B O 1
ATOM 7121 N N . ALA B 1 316 ? -18.219 5.246 -15.102 1 97 316 ALA B N 1
ATOM 7122 C CA . ALA B 1 316 ? -18.125 6.375 -16.031 1 97 316 ALA B CA 1
ATOM 7123 C C . ALA B 1 316 ? -17.109 6.094 -17.125 1 97 316 ALA B C 1
ATOM 7125 O O . ALA B 1 316 ? -16.969 6.879 -18.078 1 97 316 ALA B O 1
ATOM 7126 N N . ARG B 1 317 ? -16.422 4.949 -16.969 1 95.5 317 ARG B N 1
ATOM 7127 C CA . ARG B 1 317 ? -15.344 4.633 -17.906 1 95.5 317 ARG B CA 1
ATOM 7128 C C . ARG B 1 317 ? -14.375 5.801 -18.047 1 95.5 317 ARG B C 1
ATOM 7130 O O . ARG B 1 317 ? -13.945 6.137 -19.156 1 95.5 317 ARG B O 1
ATOM 7137 N N . LEU B 1 318 ? -14.188 6.496 -17 1 95.56 318 LEU B N 1
ATOM 7138 C CA . LEU B 1 318 ? -13.242 7.602 -16.891 1 95.56 318 LEU B CA 1
ATOM 7139 C C . LEU B 1 318 ? -11.969 7.164 -16.172 1 95.56 318 LEU B C 1
ATOM 7141 O O . LEU B 1 318 ? -12.016 6.836 -14.984 1 95.56 318 LEU B O 1
ATOM 7145 N N . PRO B 1 319 ? -10.781 7.113 -16.859 1 93.81 319 PRO B N 1
ATOM 7146 C CA . PRO B 1 319 ? -9.547 6.727 -16.188 1 93.81 319 PRO B CA 1
ATOM 7147 C C . PRO B 1 319 ? -9.188 7.664 -15.031 1 93.81 319 PRO B C 1
ATOM 7149 O O . PRO B 1 319 ? -9.352 8.883 -15.148 1 93.81 319 PRO B O 1
ATOM 7152 N N . VAL B 1 320 ? -8.727 7.102 -13.969 1 95.44 320 VAL B N 1
ATOM 7153 C CA . VAL B 1 320 ? -8.375 7.887 -12.789 1 95.44 320 VAL B CA 1
ATOM 7154 C C . VAL B 1 320 ? -6.906 7.668 -12.438 1 95.44 320 VAL B C 1
ATOM 7156 O O . VAL B 1 320 ? -6.449 6.527 -12.336 1 95.44 320 VAL B O 1
ATOM 7159 N N . ASP B 1 321 ? -6.121 8.711 -12.328 1 93.75 321 ASP B N 1
ATOM 7160 C CA . ASP B 1 321 ? -4.781 8.688 -11.75 1 93.75 321 ASP B CA 1
ATOM 7161 C C . ASP B 1 321 ? -4.816 9.086 -10.273 1 93.75 321 ASP B C 1
ATOM 7163 O O . ASP B 1 321 ? -5.277 10.18 -9.93 1 93.75 321 ASP B O 1
ATOM 7167 N N . ILE B 1 322 ? -4.371 8.227 -9.453 1 94.62 322 ILE B N 1
ATOM 7168 C CA . ILE B 1 322 ? -4.434 8.555 -8.031 1 94.62 322 ILE B CA 1
ATOM 7169 C C . ILE B 1 322 ? -3.057 8.383 -7.398 1 94.62 322 ILE B C 1
ATOM 7171 O O . ILE B 1 322 ? -2.277 7.523 -7.816 1 94.62 322 ILE B O 1
ATOM 7175 N N . ASP B 1 323 ? -2.742 9.164 -6.414 1 94 323 ASP B N 1
ATOM 7176 C CA . ASP B 1 323 ? -1.492 9.094 -5.664 1 94 323 ASP B CA 1
ATOM 7177 C C . ASP B 1 323 ? -1.652 9.703 -4.273 1 94 323 ASP B C 1
ATOM 7179 O O . ASP B 1 323 ? -2.523 10.547 -4.055 1 94 323 ASP B O 1
ATOM 7183 N N . VAL B 1 324 ? -0.848 9.203 -3.393 1 94.56 324 VAL B N 1
ATOM 7184 C CA . VAL B 1 324 ? -0.751 9.891 -2.107 1 94.56 324 VAL B CA 1
ATOM 7185 C C . VAL B 1 324 ? -0.167 11.281 -2.311 1 94.56 324 VAL B C 1
ATOM 7187 O O . VAL B 1 324 ? 0.75 11.469 -3.113 1 94.56 324 VAL B O 1
ATOM 7190 N N . ALA B 1 325 ? -0.687 12.227 -1.594 1 93.31 325 ALA B N 1
ATOM 7191 C CA . ALA B 1 325 ? -0.355 13.633 -1.831 1 93.31 325 ALA B CA 1
ATOM 7192 C C . ALA B 1 325 ? 1.123 13.898 -1.565 1 93.31 325 ALA B C 1
ATOM 7194 O O . ALA B 1 325 ? 1.74 14.734 -2.232 1 93.31 325 ALA B O 1
ATOM 7195 N N . SER B 1 326 ? 1.703 13.188 -0.619 1 89.62 326 SER B N 1
ATOM 7196 C CA . SER B 1 326 ? 3.1 13.414 -0.26 1 89.62 326 SER B CA 1
ATOM 7197 C C . SER B 1 326 ? 4.035 13.008 -1.395 1 89.62 326 SER B C 1
ATOM 7199 O O . SER B 1 326 ? 5.195 13.414 -1.424 1 89.62 326 SER B O 1
ATOM 7201 N N . GLU B 1 327 ? 3.574 12.195 -2.332 1 90.69 327 GLU B N 1
ATOM 7202 C CA . GLU B 1 327 ? 4.379 11.758 -3.467 1 90.69 327 GLU B CA 1
ATOM 7203 C C . GLU B 1 327 ? 3.98 12.492 -4.746 1 90.69 327 GLU B C 1
ATOM 7205 O O . GLU B 1 327 ? 4.793 12.641 -5.66 1 90.69 327 GLU B O 1
ATOM 7210 N N . PHE B 1 328 ? 2.848 13.016 -4.812 1 89.06 328 PHE B N 1
ATOM 7211 C CA . PHE B 1 328 ? 2.225 13.523 -6.027 1 89.06 328 PHE B CA 1
ATOM 7212 C C . PHE B 1 328 ? 3.057 14.641 -6.641 1 89.06 328 PHE B C 1
ATOM 7214 O O . PHE B 1 328 ? 3.385 14.602 -7.828 1 89.06 328 PHE B O 1
ATOM 7221 N N . ARG B 1 329 ? 3.396 15.594 -5.875 1 81.81 329 ARG B N 1
ATOM 7222 C CA . ARG B 1 329 ? 4.059 16.781 -6.406 1 81.81 329 ARG B CA 1
ATOM 7223 C C . ARG B 1 329 ? 5.512 16.484 -6.758 1 81.81 329 ARG B C 1
ATOM 7225 O O . ARG B 1 329 ? 6.062 17.062 -7.695 1 81.81 329 ARG B O 1
ATOM 7232 N N . TYR B 1 330 ? 6.082 15.57 -6.082 1 82.88 330 TYR B N 1
ATOM 7233 C CA . TYR B 1 330 ? 7.508 15.336 -6.277 1 82.88 330 TYR B CA 1
ATOM 7234 C C . TYR B 1 330 ? 7.75 14.344 -7.414 1 82.88 330 TYR B C 1
ATOM 7236 O O . TYR B 1 330 ? 8.836 14.312 -8 1 82.88 330 TYR B O 1
ATOM 7244 N N . ARG B 1 331 ? 6.754 13.594 -7.699 1 85 331 ARG B N 1
ATOM 7245 C CA . ARG B 1 331 ? 6.852 12.672 -8.82 1 85 331 ARG B CA 1
ATOM 7246 C C . ARG B 1 331 ? 6.719 13.406 -10.148 1 85 331 ARG B C 1
ATOM 7248 O O . ARG B 1 331 ? 7.098 12.883 -11.195 1 85 331 ARG B O 1
ATOM 7255 N N . GLU B 1 332 ? 6.289 14.633 -10.094 1 80.25 332 GLU B N 1
ATOM 7256 C CA . GLU B 1 332 ? 6.109 15.453 -11.289 1 80.25 332 GLU B CA 1
ATOM 7257 C C . GLU B 1 332 ? 5.359 14.695 -12.375 1 80.25 332 GLU B C 1
ATOM 7259 O O . GLU B 1 332 ? 5.82 14.625 -13.516 1 80.25 332 GLU B O 1
ATOM 7264 N N . MET B 1 333 ? 4.27 14.219 -12.078 1 82.75 333 MET B N 1
ATOM 7265 C CA . MET B 1 333 ? 3.447 13.461 -13.016 1 82.75 333 MET B CA 1
ATOM 7266 C C . MET B 1 333 ? 3.047 14.32 -14.203 1 82.75 333 MET B C 1
ATOM 7268 O O . MET B 1 333 ? 2.727 15.5 -14.047 1 82.75 333 MET B O 1
ATOM 7272 N N . PRO B 1 334 ? 3.162 13.719 -15.414 1 86.06 334 PRO B N 1
ATOM 7273 C CA . PRO B 1 334 ? 2.674 14.469 -16.578 1 86.06 334 PRO B CA 1
ATOM 7274 C C . PRO B 1 334 ? 1.181 14.773 -16.5 1 86.06 334 PRO B C 1
ATOM 7276 O O . PRO B 1 334 ? 0.374 13.875 -16.25 1 86.06 334 PRO B O 1
ATOM 7279 N N . LEU B 1 335 ? 0.829 16.094 -16.609 1 87.19 335 LEU B N 1
ATOM 7280 C CA . LEU B 1 335 ? -0.551 16.531 -16.484 1 87.19 335 LEU B CA 1
ATOM 7281 C C . LEU B 1 335 ? -1.037 17.188 -17.781 1 87.19 335 LEU B C 1
ATOM 7283 O O . LEU B 1 335 ? -0.231 17.641 -18.594 1 87.19 335 LEU B O 1
ATOM 7287 N N . SER B 1 336 ? -2.273 17.062 -18.016 1 87.44 336 SER B N 1
ATOM 7288 C CA . SER B 1 336 ? -2.918 17.719 -19.141 1 87.44 336 SER B CA 1
ATOM 7289 C C . SER B 1 336 ? -3.938 18.75 -18.656 1 87.44 336 SER B C 1
ATOM 7291 O O . SER B 1 336 ? -4.746 18.469 -17.781 1 87.44 336 SER B O 1
ATOM 7293 N N . ALA B 1 337 ? -3.92 19.859 -19.328 1 87.31 337 ALA B N 1
ATOM 7294 C CA . ALA B 1 337 ? -4.836 20.938 -18.953 1 87.31 337 ALA B CA 1
ATOM 7295 C C . ALA B 1 337 ? -6.277 20.562 -19.281 1 87.31 337 ALA B C 1
ATOM 7297 O O . ALA B 1 337 ? -7.215 21.188 -18.781 1 87.31 337 ALA B O 1
ATOM 7298 N N . ASN B 1 338 ? -6.43 19.547 -20.047 1 89.94 338 ASN B N 1
ATOM 7299 C CA . ASN B 1 338 ? -7.77 19.125 -20.438 1 89.94 338 ASN B CA 1
ATOM 7300 C C . ASN B 1 338 ? -8.375 18.156 -19.406 1 89.94 338 ASN B C 1
ATOM 7302 O O . ASN B 1 338 ? -9.539 17.781 -19.531 1 89.94 338 ASN B O 1
ATOM 7306 N N . ASP B 1 339 ? -7.625 17.891 -18.359 1 93.69 339 ASP B N 1
ATOM 7307 C CA . ASP B 1 339 ? -8.094 16.969 -17.328 1 93.69 339 ASP B CA 1
ATOM 7308 C C . ASP B 1 339 ? -8.547 17.703 -16.078 1 93.69 339 ASP B C 1
ATOM 7310 O O . ASP B 1 339 ? -8.438 18.938 -16.016 1 93.69 339 ASP B O 1
ATOM 7314 N N . ALA B 1 340 ? -9.18 17.031 -15.203 1 97.25 340 ALA B N 1
ATOM 7315 C CA . ALA B 1 340 ? -9.609 17.594 -13.93 1 97.25 340 ALA B CA 1
ATOM 7316 C C . ALA B 1 340 ? -8.922 16.891 -12.758 1 97.25 340 ALA B C 1
ATOM 7318 O O . ALA B 1 340 ? -8.344 15.82 -12.93 1 97.25 340 ALA B O 1
ATOM 7319 N N . ALA B 1 341 ? -8.906 17.547 -11.656 1 97.75 341 ALA B N 1
ATOM 7320 C CA . ALA B 1 341 ? -8.297 16.969 -10.461 1 97.75 341 ALA B CA 1
ATOM 7321 C C . ALA B 1 341 ? -9.211 17.141 -9.242 1 97.75 341 ALA B C 1
ATOM 7323 O O . ALA B 1 341 ? -9.852 18.188 -9.086 1 97.75 341 ALA B O 1
ATOM 7324 N N . PHE B 1 342 ? -9.352 16.094 -8.5 1 98.56 342 PHE B N 1
ATOM 7325 C CA . PHE B 1 342 ? -10.055 16.141 -7.227 1 98.56 342 PHE B CA 1
ATOM 7326 C C . PHE B 1 342 ? -9.086 15.984 -6.059 1 98.56 342 PHE B C 1
ATOM 7328 O O . PHE B 1 342 ? -8.219 15.109 -6.078 1 98.56 342 PHE B O 1
ATOM 7335 N N . PHE B 1 343 ? -9.203 16.812 -5.141 1 98.44 343 PHE B N 1
ATOM 7336 C CA . PHE B 1 343 ? -8.453 16.719 -3.896 1 98.44 343 PHE B CA 1
ATOM 7337 C C . PHE B 1 343 ? -9.383 16.484 -2.715 1 98.44 343 PHE B C 1
ATOM 7339 O O . PHE B 1 343 ? -10.43 17.141 -2.605 1 98.44 343 PHE B O 1
ATOM 7346 N N . ILE B 1 344 ? -9.055 15.508 -1.867 1 98.5 344 ILE B N 1
ATOM 7347 C CA . ILE B 1 344 ? -9.945 15.07 -0.799 1 98.5 344 ILE B CA 1
ATOM 7348 C C . ILE B 1 344 ? -9.297 15.328 0.557 1 98.5 344 ILE B C 1
ATOM 7350 O O . ILE B 1 344 ? -8.18 14.859 0.813 1 98.5 344 ILE B O 1
ATOM 7354 N N . SER B 1 345 ? -9.953 16.031 1.432 1 96.38 345 SER B N 1
ATOM 7355 C CA . SER B 1 345 ? -9.484 16.344 2.777 1 96.38 345 SER B CA 1
ATOM 7356 C C . SER B 1 345 ? -10.641 16.766 3.682 1 96.38 345 SER B C 1
ATOM 7358 O O . SER B 1 345 ? -11.438 17.641 3.318 1 96.38 345 SER B O 1
ATOM 7360 N N . GLN B 1 346 ? -10.758 16.094 4.82 1 93.56 346 GLN B N 1
ATOM 7361 C CA . GLN B 1 346 ? -11.812 16.469 5.75 1 93.56 346 GLN B CA 1
ATOM 7362 C C . GLN B 1 346 ? -11.664 17.922 6.184 1 93.56 346 GLN B C 1
ATOM 7364 O O . GLN B 1 346 ? -12.625 18.703 6.145 1 93.56 346 GLN B O 1
ATOM 7369 N N . SER B 1 347 ? -10.492 18.391 6.543 1 88.75 347 SER B N 1
ATOM 7370 C CA . SER B 1 347 ? -10.242 19.719 7.078 1 88.75 347 SER B CA 1
ATOM 7371 C C . SER B 1 347 ? -10.07 20.75 5.953 1 88.75 347 SER B C 1
ATOM 7373 O O . SER B 1 347 ? -10.312 21.938 6.148 1 88.75 347 SER B O 1
ATOM 7375 N N . GLY B 1 348 ? -9.57 20.266 4.824 1 93.31 348 GLY B N 1
ATOM 7376 C CA . GLY B 1 348 ? -9.234 21.156 3.729 1 93.31 348 GLY B CA 1
ATOM 7377 C C . GLY B 1 348 ? -7.945 21.922 3.959 1 93.31 348 GLY B C 1
ATOM 7378 O O . GLY B 1 348 ? -7.648 22.875 3.232 1 93.31 348 GLY B O 1
ATOM 7379 N N . GLU B 1 349 ? -7.184 21.516 5.016 1 90.31 349 GLU B N 1
ATOM 7380 C CA . GLU B 1 349 ? -5.965 22.219 5.379 1 90.31 349 GLU B CA 1
ATOM 7381 C C . GLU B 1 349 ? -4.742 21.312 5.258 1 90.31 349 GLU B C 1
ATOM 7383 O O . GLU B 1 349 ? -3.623 21.734 5.57 1 90.31 349 GLU B O 1
ATOM 7388 N N . THR B 1 350 ? -4.914 20.078 4.789 1 90.56 350 THR B N 1
ATOM 7389 C CA . THR B 1 350 ? -3.801 19.141 4.699 1 90.56 350 THR B CA 1
ATOM 7390 C C . THR B 1 350 ? -2.711 19.672 3.777 1 90.56 350 THR B C 1
ATOM 7392 O O . THR B 1 350 ? -2.934 19.844 2.576 1 90.56 350 THR B O 1
ATOM 7395 N N . ALA B 1 351 ? -1.555 19.875 4.293 1 89.25 351 ALA B N 1
ATOM 7396 C CA . ALA B 1 351 ? -0.476 20.594 3.621 1 89.25 351 ALA B CA 1
ATOM 7397 C C . ALA B 1 351 ? -0.075 19.891 2.326 1 89.25 351 ALA B C 1
ATOM 7399 O O . ALA B 1 351 ? 0.051 20.531 1.279 1 89.25 351 ALA B O 1
ATOM 7400 N N . ASP B 1 352 ? 0.169 18.578 2.352 1 91.56 352 ASP B N 1
ATOM 7401 C CA . ASP B 1 352 ? 0.598 17.844 1.168 1 91.56 352 ASP B CA 1
ATOM 7402 C C . ASP B 1 352 ? -0.473 17.875 0.08 1 91.56 352 ASP B C 1
ATOM 7404 O O . ASP B 1 352 ? -0.157 18 -1.105 1 91.56 352 ASP B O 1
ATOM 7408 N N . THR B 1 353 ? -1.694 17.766 0.491 1 95.12 353 THR B N 1
ATOM 7409 C CA . THR B 1 353 ? -2.793 17.797 -0.469 1 95.12 353 THR B CA 1
ATOM 7410 C C . THR B 1 353 ? -2.908 19.188 -1.104 1 95.12 353 THR B C 1
ATOM 7412 O O . THR B 1 353 ? -3.145 19.297 -2.309 1 95.12 353 THR B O 1
ATOM 7415 N N . LEU B 1 354 ? -2.725 20.188 -0.266 1 94 354 LEU B N 1
ATOM 7416 C CA . LEU B 1 354 ? -2.758 21.547 -0.772 1 94 354 LEU B CA 1
ATOM 7417 C C . LEU B 1 354 ? -1.634 21.781 -1.775 1 94 354 LEU B C 1
ATOM 7419 O O . LEU B 1 354 ? -1.839 22.438 -2.803 1 94 354 LEU B O 1
ATOM 7423 N N . ALA B 1 355 ? -0.463 21.312 -1.442 1 92.38 355 ALA B N 1
ATOM 7424 C CA . ALA B 1 355 ? 0.666 21.438 -2.361 1 92.38 355 ALA B CA 1
ATOM 7425 C C . ALA B 1 355 ? 0.369 20.75 -3.689 1 92.38 355 ALA B C 1
ATOM 7427 O O . ALA B 1 355 ? 0.729 21.266 -4.754 1 92.38 355 ALA B O 1
ATOM 7428 N N . SER B 1 356 ? -0.23 19.562 -3.664 1 94.69 356 SER B N 1
ATOM 7429 C CA . SER B 1 356 ? -0.621 18.844 -4.871 1 94.69 356 SER B CA 1
ATOM 7430 C C . SER B 1 356 ? -1.663 19.625 -5.668 1 94.69 356 SER B C 1
ATOM 7432 O O . SER B 1 356 ? -1.612 19.656 -6.898 1 94.69 356 SER B O 1
ATOM 7434 N N . LEU B 1 357 ? -2.605 20.188 -4.934 1 96.19 357 LEU B N 1
ATOM 7435 C CA . LEU B 1 357 ? -3.617 21.031 -5.57 1 96.19 357 LEU B CA 1
ATOM 7436 C C . LEU B 1 357 ? -2.969 22.172 -6.332 1 96.19 357 LEU B C 1
ATOM 7438 O O . LEU B 1 357 ? -3.285 22.406 -7.5 1 96.19 357 LEU B O 1
ATOM 7442 N N . ARG B 1 358 ? -2.086 22.875 -5.707 1 94.06 358 ARG B N 1
ATOM 7443 C CA . ARG B 1 358 ? -1.411 24.016 -6.316 1 94.06 358 ARG B CA 1
ATOM 7444 C C . ARG B 1 358 ? -0.577 23.578 -7.516 1 94.06 358 ARG B C 1
ATOM 7446 O O . ARG B 1 358 ? -0.477 24.312 -8.508 1 94.06 358 ARG B O 1
ATOM 7453 N N . TYR B 1 359 ? 0.047 22.391 -7.426 1 93.31 359 TYR B N 1
ATOM 7454 C CA . TYR B 1 359 ? 0.792 21.828 -8.539 1 93.31 359 TYR B CA 1
ATOM 7455 C C . TYR B 1 359 ? -0.105 21.641 -9.758 1 93.31 359 TYR B C 1
ATOM 7457 O O . TYR B 1 359 ? 0.258 22.031 -10.867 1 93.31 359 TYR B O 1
ATOM 7465 N N . CYS B 1 360 ? -1.282 21.094 -9.562 1 94.94 360 CYS B N 1
ATOM 7466 C CA . CYS B 1 360 ? -2.225 20.859 -10.656 1 94.94 360 CYS B CA 1
ATOM 7467 C C . CYS B 1 360 ? -2.781 22.188 -11.188 1 94.94 360 CYS B C 1
ATOM 7469 O O . CYS B 1 360 ? -3 22.328 -12.391 1 94.94 360 CYS B O 1
ATOM 7471 N N . ARG B 1 361 ? -3.014 23.078 -10.258 1 94.44 361 ARG B N 1
ATOM 7472 C CA . ARG B 1 361 ? -3.508 24.391 -10.664 1 94.44 361 ARG B CA 1
ATOM 7473 C C . ARG B 1 361 ? -2.516 25.094 -11.586 1 94.44 361 ARG B C 1
ATOM 7475 O O . ARG B 1 361 ? -2.906 25.672 -12.602 1 94.44 361 ARG B O 1
ATOM 7482 N N . LYS B 1 362 ? -1.286 25.047 -11.258 1 93 362 LYS B N 1
ATOM 7483 C CA . LYS B 1 362 ? -0.232 25.625 -12.078 1 93 362 LYS B CA 1
ATOM 7484 C C . LYS B 1 362 ? -0.207 25.016 -13.469 1 93 362 LYS B C 1
ATOM 7486 O O . LYS B 1 362 ? 0.153 25.672 -14.445 1 93 362 LYS B O 1
ATOM 7491 N N . ALA B 1 363 ? -0.616 23.766 -13.578 1 92.25 363 ALA B N 1
ATOM 7492 C CA . ALA B 1 363 ? -0.646 23.062 -14.859 1 92.25 363 ALA B CA 1
ATOM 7493 C C . ALA B 1 363 ? -1.925 23.375 -15.633 1 92.25 363 ALA B C 1
ATOM 7495 O O . ALA B 1 363 ? -2.107 22.906 -16.75 1 92.25 363 ALA B O 1
ATOM 7496 N N . GLY B 1 364 ? -2.832 24.141 -15.039 1 93.88 364 GLY B N 1
ATOM 7497 C CA . GLY B 1 364 ? -4.027 24.594 -15.727 1 93.88 364 GLY B CA 1
ATOM 7498 C C . GLY B 1 364 ? -5.207 23.656 -15.562 1 93.88 364 GLY B C 1
ATOM 7499 O O . GLY B 1 364 ? -6.25 23.844 -16.188 1 93.88 364 GLY B O 1
ATOM 7500 N N . MET B 1 365 ? -5.102 22.656 -14.773 1 95.31 365 MET B N 1
ATOM 7501 C CA . MET B 1 365 ? -6.199 21.719 -14.57 1 95.31 365 MET B CA 1
ATOM 7502 C C . MET B 1 365 ? -7.344 22.375 -13.797 1 95.31 365 MET B C 1
ATOM 7504 O O . MET B 1 365 ? -7.121 23.297 -13.023 1 95.31 365 MET B O 1
ATOM 7508 N N . LYS B 1 366 ? -8.555 21.922 -14.078 1 97.19 366 LYS B N 1
ATOM 7509 C CA . LYS B 1 366 ? -9.688 22.328 -13.258 1 97.19 366 LYS B CA 1
ATOM 7510 C C . LYS B 1 366 ? -9.727 21.547 -11.945 1 97.19 366 LYS B C 1
ATOM 7512 O O . LYS B 1 366 ? -9.508 20.344 -11.922 1 97.19 366 LYS B O 1
ATOM 7517 N N . ILE B 1 367 ? -9.984 22.25 -10.891 1 97.69 367 ILE B N 1
ATOM 7518 C CA . ILE B 1 367 ? -9.75 21.688 -9.57 1 97.69 367 ILE B CA 1
ATOM 7519 C C . ILE B 1 367 ? -11.062 21.594 -8.805 1 97.69 367 ILE B C 1
ATOM 7521 O O . ILE B 1 367 ? -11.773 22.594 -8.656 1 97.69 367 ILE B O 1
ATOM 7525 N N . GLY B 1 368 ? -11.406 20.391 -8.297 1 98.12 368 GLY B N 1
ATOM 7526 C CA . GLY B 1 368 ? -12.469 20.188 -7.324 1 98.12 368 GLY B CA 1
ATOM 7527 C C . GLY B 1 368 ? -11.953 19.719 -5.973 1 98.12 368 GLY B C 1
ATOM 7528 O O . GLY B 1 368 ? -11.023 18.922 -5.898 1 98.12 368 GLY B O 1
ATOM 7529 N N . ALA B 1 369 ? -12.523 20.281 -4.871 1 98.12 369 ALA B N 1
ATOM 7530 C CA . ALA B 1 369 ? -12.133 19.906 -3.516 1 98.12 369 ALA B CA 1
ATOM 7531 C C . ALA B 1 369 ? -13.273 19.219 -2.781 1 98.12 369 ALA B C 1
ATOM 7533 O O . ALA B 1 369 ? -14.352 19.797 -2.609 1 98.12 369 ALA B O 1
ATOM 7534 N N . VAL B 1 370 ? -13.07 17.969 -2.428 1 98.56 370 VAL B N 1
ATOM 7535 C CA . VAL B 1 370 ? -13.992 17.25 -1.546 1 98.56 370 VAL B CA 1
ATOM 7536 C C . VAL B 1 370 ? -13.609 17.5 -0.089 1 98.56 370 VAL B C 1
ATOM 7538 O O . VAL B 1 370 ? -12.68 16.891 0.436 1 98.56 370 VAL B O 1
ATOM 7541 N N . VAL B 1 371 ? -14.359 18.406 0.586 1 97.25 371 VAL B N 1
ATOM 7542 C CA . VAL B 1 371 ? -13.961 18.844 1.917 1 97.25 371 VAL B CA 1
ATOM 7543 C C . VAL B 1 371 ? -15.172 18.875 2.842 1 97.25 371 VAL B C 1
ATOM 7545 O O . VAL B 1 371 ? -16.312 18.938 2.375 1 97.25 371 VAL B 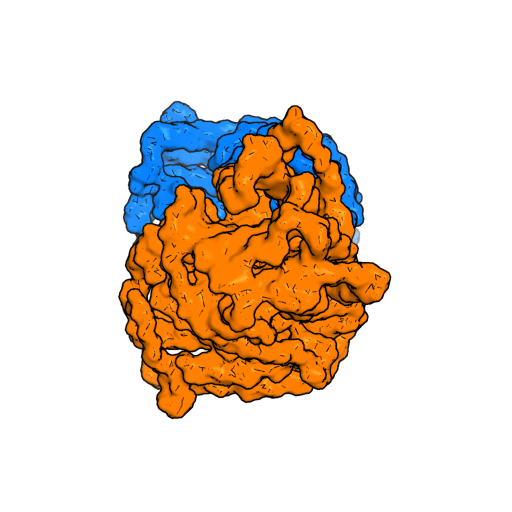O 1
ATOM 7548 N N . ASN B 1 372 ? -14.914 18.766 4.105 1 93.88 372 ASN B N 1
ATOM 7549 C CA . ASN B 1 372 ? -15.969 18.906 5.109 1 93.88 372 ASN B CA 1
ATOM 7550 C C . ASN B 1 372 ? -16.062 20.359 5.602 1 93.88 372 ASN B C 1
ATOM 7552 O O . ASN B 1 372 ? -17.156 20.812 5.953 1 93.88 372 ASN B O 1
ATOM 7556 N N . VAL B 1 373 ? -14.945 21.078 5.66 1 88.38 373 VAL B N 1
ATOM 7557 C CA . VAL B 1 373 ? -14.898 22.484 6.062 1 88.38 373 VAL B CA 1
ATOM 7558 C C . VAL B 1 373 ? -14.906 23.375 4.824 1 88.38 373 VAL B C 1
ATOM 7560 O O . VAL B 1 373 ? -13.852 23.625 4.23 1 88.38 373 VAL B O 1
ATOM 7563 N N . ARG B 1 374 ? -15.961 24.016 4.516 1 90.5 374 ARG B N 1
ATOM 7564 C CA . ARG B 1 374 ? -16.219 24.703 3.248 1 90.5 374 ARG B CA 1
ATOM 7565 C C . ARG B 1 374 ? -15.461 26.016 3.166 1 90.5 374 ARG B C 1
ATOM 7567 O O . ARG B 1 374 ? -15.312 26.578 2.082 1 90.5 374 ARG B O 1
ATOM 7574 N N . GLU B 1 375 ? -14.953 26.5 4.316 1 87.5 375 GLU B N 1
ATOM 7575 C CA . GLU B 1 375 ? -14.211 27.766 4.324 1 87.5 375 GLU B CA 1
ATOM 7576 C C . GLU B 1 375 ? -12.711 27.516 4.379 1 87.5 375 GLU B C 1
ATOM 7578 O O . GLU B 1 375 ? -11.93 28.469 4.512 1 87.5 375 GLU B O 1
ATOM 7583 N N . SER B 1 376 ? -12.312 26.281 4.246 1 90.12 376 SER B N 1
ATOM 7584 C CA . SER B 1 376 ? -10.914 25.891 4.363 1 90.12 376 SER B CA 1
ATOM 7585 C C . SER B 1 376 ? -10.086 26.469 3.215 1 90.12 376 SER B C 1
ATOM 7587 O O . SER B 1 376 ? -10.633 26.984 2.244 1 90.12 376 SER B O 1
ATOM 7589 N N . THR B 1 377 ? -8.781 26.375 3.32 1 91 377 THR B N 1
ATOM 7590 C CA . THR B 1 377 ? -7.863 26.844 2.293 1 91 377 THR B CA 1
ATOM 7591 C C . THR B 1 377 ? -8.094 26.109 0.976 1 91 377 THR B C 1
ATOM 7593 O O . THR B 1 377 ? -8.117 26.734 -0.091 1 91 377 THR B O 1
ATOM 7596 N N . MET B 1 378 ? -8.297 24.828 0.99 1 95.06 378 MET B N 1
ATOM 7597 C CA . MET B 1 378 ? -8.539 24.047 -0.222 1 95.06 378 MET B CA 1
ATOM 7598 C C . MET B 1 378 ? -9.812 24.5 -0.923 1 95.06 378 MET B C 1
ATOM 7600 O O . MET B 1 378 ? -9.844 24.609 -2.15 1 95.06 378 MET B O 1
ATOM 7604 N N . ALA B 1 379 ? -10.82 24.719 -0.089 1 94.31 379 ALA B N 1
ATOM 7605 C CA . ALA B 1 379 ? -12.086 25.188 -0.658 1 94.31 379 ALA B CA 1
ATOM 7606 C C . ALA B 1 379 ? -11.891 26.531 -1.378 1 94.31 379 ALA B C 1
ATOM 7608 O O . ALA B 1 379 ? -12.398 26.719 -2.484 1 94.31 379 ALA B O 1
ATOM 7609 N N . ARG B 1 380 ? -11.141 27.391 -0.753 1 92.5 380 ARG B N 1
ATOM 7610 C CA . ARG B 1 380 ? -10.945 28.719 -1.296 1 92.5 380 ARG B CA 1
ATOM 7611 C C . ARG B 1 380 ? -10.062 28.688 -2.543 1 92.5 380 ARG B C 1
ATOM 7613 O O . ARG B 1 380 ? -10.219 29.531 -3.438 1 92.5 380 ARG B O 1
ATOM 7620 N N . GLU B 1 381 ? -9.188 27.719 -2.65 1 95.06 381 GLU B N 1
ATOM 7621 C CA . GLU B 1 381 ? -8.234 27.672 -3.758 1 95.06 381 GLU B CA 1
ATOM 7622 C C . GLU B 1 381 ? -8.75 26.766 -4.883 1 95.06 381 GLU B C 1
ATOM 7624 O O . GLU B 1 381 ? -8.133 26.688 -5.949 1 95.06 381 GLU B O 1
ATOM 7629 N N . SER B 1 382 ? -9.867 26.125 -4.762 1 97.19 382 SER B N 1
ATOM 7630 C CA . SER B 1 382 ? -10.406 25.234 -5.777 1 97.19 382 SER B CA 1
ATOM 7631 C C . SER B 1 382 ? -11.406 25.953 -6.68 1 97.19 382 SER B C 1
ATOM 7633 O O . SER B 1 382 ? -11.906 27.016 -6.332 1 97.19 382 SER B O 1
ATOM 7635 N N . ASP B 1 383 ? -11.664 25.391 -7.863 1 97.5 383 ASP B N 1
ATOM 7636 C CA . ASP B 1 383 ? -12.633 25.953 -8.797 1 97.5 383 ASP B CA 1
ATOM 7637 C C . ASP B 1 383 ? -14.062 25.578 -8.391 1 97.5 383 ASP B C 1
ATOM 7639 O O . ASP B 1 383 ? -15.008 26.281 -8.734 1 97.5 383 ASP B O 1
ATOM 7643 N N . VAL B 1 384 ? -14.18 24.484 -7.691 1 97.38 384 VAL B N 1
ATOM 7644 C CA . VAL B 1 384 ? -15.477 24.047 -7.191 1 97.38 384 VAL B CA 1
ATOM 7645 C C . VAL B 1 384 ? -15.297 23.312 -5.863 1 97.38 384 VAL B C 1
ATOM 7647 O O . VAL B 1 384 ? -14.328 22.562 -5.688 1 97.38 384 VAL B O 1
ATOM 7650 N N . VAL B 1 385 ? -16.172 23.594 -4.953 1 97.31 385 VAL B N 1
ATOM 7651 C CA . VAL B 1 385 ? -16.188 22.922 -3.66 1 97.31 385 VAL B CA 1
ATOM 7652 C C . VAL B 1 385 ? -17.25 21.812 -3.67 1 97.31 385 VAL B C 1
ATOM 7654 O O . VAL B 1 385 ? -18.391 22.047 -4.066 1 97.31 385 VAL B O 1
ATOM 7657 N N . LEU B 1 386 ? -16.859 20.625 -3.297 1 98.19 386 LEU B N 1
ATOM 7658 C CA . LEU B 1 386 ? -17.734 19.469 -3.158 1 98.19 386 LEU B CA 1
ATOM 7659 C C . LEU B 1 386 ? -17.844 19.047 -1.698 1 98.19 386 LEU B C 1
ATOM 7661 O O . LEU B 1 386 ? -17.125 18.141 -1.254 1 98.19 386 LEU B O 1
ATOM 7665 N N . PRO B 1 387 ? -18.812 19.609 -0.989 1 97.06 387 PRO B N 1
ATOM 7666 C CA . PRO B 1 387 ? -18.844 19.438 0.465 1 97.06 387 PRO B CA 1
ATOM 7667 C C . PRO B 1 387 ? -19.375 18.062 0.882 1 97.06 387 PRO B C 1
ATOM 7669 O O . PRO B 1 387 ? -20.281 17.531 0.25 1 97.06 387 PRO B O 1
ATOM 7672 N N . THR B 1 388 ? -18.844 17.484 1.913 1 97.25 388 THR B N 1
ATOM 7673 C CA . THR B 1 388 ? -19.297 16.203 2.434 1 97.25 388 THR B CA 1
ATOM 7674 C C . THR B 1 388 ? -20.484 16.391 3.389 1 97.25 388 THR B C 1
ATOM 7676 O O . THR B 1 388 ? -21.266 15.477 3.609 1 97.25 388 THR B O 1
ATOM 7679 N N . LEU B 1 389 ? -20.484 17.578 4.066 1 93.94 389 LEU B N 1
ATOM 7680 C CA . LEU B 1 389 ? -21.562 17.938 4.973 1 93.94 389 LEU B CA 1
ATOM 7681 C C . LEU B 1 389 ? -21.688 16.922 6.113 1 93.94 389 LEU B C 1
ATOM 7683 O O . LEU B 1 389 ? -22.797 16.562 6.512 1 93.94 389 LEU B O 1
ATOM 7687 N N . ALA B 1 390 ? -20.562 16.391 6.594 1 94.06 390 ALA B N 1
ATOM 7688 C CA . ALA B 1 390 ? -20.516 15.359 7.625 1 94.06 390 ALA B CA 1
ATOM 7689 C C . ALA B 1 390 ? -20.641 15.961 9.016 1 94.06 390 ALA B C 1
ATOM 7691 O O . ALA B 1 390 ? -20.859 15.242 10 1 94.06 390 ALA B O 1
ATOM 7692 N N . GLY B 1 391 ? -20.609 17.281 9.125 1 87 391 GLY B N 1
ATOM 7693 C CA . GLY B 1 391 ? -20.531 17.906 10.438 1 87 391 GLY B CA 1
ATOM 7694 C C . GLY B 1 391 ? -19.172 17.734 11.094 1 87 391 GLY B C 1
ATOM 7695 O O . GLY B 1 391 ? -18.281 17.094 10.531 1 87 391 GLY B O 1
ATOM 7696 N N . PRO B 1 392 ? -19.016 18.312 12.289 1 84.12 392 PRO B N 1
ATOM 7697 C CA . PRO B 1 392 ? -17.719 18.25 12.961 1 84.12 392 PRO B CA 1
ATOM 7698 C C . PRO B 1 392 ? -17.328 16.828 13.352 1 84.12 392 PRO B C 1
ATOM 7700 O O . PRO B 1 392 ? -18.172 16.062 13.82 1 84.12 392 PRO B O 1
ATOM 7703 N N . GLU B 1 393 ? -16.203 16.438 13.039 1 88.06 393 GLU B N 1
ATOM 7704 C CA . GLU B 1 393 ? -15.586 15.195 13.477 1 88.06 393 GLU B CA 1
ATOM 7705 C C . GLU B 1 393 ? -14.406 15.461 14.406 1 88.06 393 GLU B C 1
ATOM 7707 O O . GLU B 1 393 ? -13.391 16.016 13.984 1 88.06 393 GLU B O 1
ATOM 7712 N N . ILE B 1 394 ? -14.516 15.078 15.648 1 83.94 394 ILE B N 1
ATOM 7713 C CA . ILE B 1 394 ? -13.578 15.469 16.703 1 83.94 394 ILE B CA 1
ATOM 7714 C C . ILE B 1 394 ? -12.555 14.359 16.922 1 83.94 394 ILE B C 1
ATOM 7716 O O . ILE B 1 394 ? -11.375 14.641 17.172 1 83.94 394 ILE B O 1
ATOM 7720 N N . GLY B 1 395 ? -13.094 13.086 16.891 1 88.19 395 GLY B N 1
ATOM 7721 C CA . GLY B 1 395 ? -12.133 11.992 16.984 1 88.19 395 GLY B CA 1
ATOM 7722 C C . GLY B 1 395 ? -11.031 12.078 15.953 1 88.19 395 GLY B C 1
ATOM 7723 O O . GLY B 1 395 ? -11.281 12.406 14.789 1 88.19 395 GLY B O 1
ATOM 7724 N N . VAL B 1 396 ? -9.836 11.852 16.406 1 88.19 396 VAL B N 1
ATOM 7725 C CA . VAL B 1 396 ? -8.672 12.023 15.531 1 88.19 396 VAL B CA 1
ATOM 7726 C C . VAL B 1 396 ? -8.773 11.062 14.352 1 88.19 396 VAL B C 1
ATOM 7728 O O . VAL B 1 396 ? -8.539 11.461 13.203 1 88.19 396 VAL B O 1
ATOM 7731 N N . ALA B 1 397 ? -9.102 9.766 14.633 1 91.38 397 ALA B N 1
ATOM 7732 C CA . ALA B 1 397 ? -9.266 8.812 13.539 1 91.38 397 ALA B CA 1
ATOM 7733 C C . ALA B 1 397 ? -10.547 9.086 12.75 1 91.38 397 ALA B C 1
ATOM 7735 O O . ALA B 1 397 ? -11.617 9.242 13.336 1 91.38 397 ALA B O 1
ATOM 7736 N N . SER B 1 398 ? -10.438 9.148 11.492 1 94.06 398 SER B N 1
ATOM 7737 C CA . SER B 1 398 ? -11.57 9.477 10.641 1 94.06 398 SER B CA 1
ATOM 7738 C C . SER B 1 398 ? -12.602 8.352 10.625 1 94.06 398 SER B C 1
ATOM 7740 O O . SER B 1 398 ? -12.234 7.176 10.539 1 94.06 398 SER B O 1
ATOM 7742 N N . THR B 1 399 ? -13.891 8.656 10.797 1 96.19 399 THR B N 1
ATOM 7743 C CA . THR B 1 399 ? -14.977 7.688 10.758 1 96.19 399 THR B CA 1
ATOM 7744 C C . THR B 1 399 ? -16.062 8.141 9.789 1 96.19 399 THR B C 1
ATOM 7746 O O . THR B 1 399 ? -16.016 7.832 8.594 1 96.19 399 THR B O 1
ATOM 7749 N N . LYS B 1 400 ? -16.922 9.148 10.25 1 97.06 400 LYS B N 1
ATOM 7750 C CA . LYS B 1 400 ? -18.062 9.578 9.43 1 97.06 400 LYS B CA 1
ATOM 7751 C C . LYS B 1 400 ? -17.594 10.398 8.234 1 97.06 400 LYS B C 1
ATOM 7753 O O . LYS B 1 400 ? -18.219 10.375 7.172 1 97.06 400 LYS B O 1
ATOM 7758 N N . ALA B 1 401 ? -16.469 11.102 8.383 1 96.81 401 ALA B N 1
ATOM 7759 C CA . ALA B 1 401 ? -15.93 11.82 7.23 1 96.81 401 ALA B CA 1
ATOM 7760 C C . ALA B 1 401 ? -15.609 10.859 6.086 1 96.81 401 ALA B C 1
ATOM 7762 O O . ALA B 1 401 ? -15.82 11.188 4.918 1 96.81 401 ALA B O 1
ATOM 7763 N N . PHE B 1 402 ? -15.094 9.688 6.41 1 98.38 402 PHE B N 1
ATOM 7764 C CA . PHE B 1 402 ? -14.734 8.68 5.414 1 98.38 402 PHE B CA 1
ATOM 7765 C C . PHE B 1 402 ? -15.953 8.25 4.605 1 98.38 402 PHE B C 1
ATOM 7767 O O . PHE B 1 402 ? -15.945 8.312 3.375 1 98.38 402 PHE B O 1
ATOM 7774 N N . THR B 1 403 ? -17.016 7.852 5.242 1 98.81 403 THR B N 1
ATOM 7775 C CA . THR B 1 403 ? -18.188 7.348 4.543 1 98.81 403 THR B CA 1
ATOM 7776 C C . THR B 1 403 ? -18.891 8.469 3.783 1 98.81 403 THR B C 1
ATOM 7778 O O . THR B 1 403 ? -19.469 8.242 2.717 1 98.81 403 THR B O 1
ATOM 7781 N N . CYS B 1 404 ? -18.828 9.68 4.301 1 98.75 404 CYS B N 1
ATOM 7782 C CA . CYS B 1 404 ? -19.391 10.805 3.568 1 98.75 404 CYS B CA 1
ATOM 7783 C C . CYS B 1 404 ? -18.578 11.109 2.32 1 98.75 404 CYS B C 1
ATOM 7785 O O . CYS B 1 404 ? -19.125 11.469 1.282 1 98.75 404 CYS B O 1
ATOM 7787 N N . GLN B 1 405 ? -17.25 11.062 2.465 1 98.81 405 GLN B N 1
ATOM 7788 C CA . GLN B 1 405 ? -16.406 11.203 1.282 1 98.81 405 GLN B CA 1
ATOM 7789 C C . GLN B 1 405 ? -16.766 10.164 0.224 1 98.81 405 GLN B C 1
ATOM 7791 O O . GLN B 1 405 ? -16.859 10.484 -0.963 1 98.81 405 GLN B O 1
ATOM 7796 N N . LEU B 1 406 ? -16.938 8.891 0.667 1 98.88 406 LEU B N 1
ATOM 7797 C CA . LEU B 1 406 ? -17.344 7.84 -0.252 1 98.88 406 LEU B CA 1
ATOM 7798 C C . LEU B 1 406 ? -18.688 8.188 -0.908 1 98.88 406 LEU B C 1
ATOM 7800 O O . LEU B 1 406 ? -18.875 7.945 -2.104 1 98.88 406 LEU B O 1
ATOM 7804 N N . SER B 1 407 ? -19.594 8.734 -0.14 1 98.81 407 SER B N 1
ATOM 7805 C CA . SER B 1 407 ? -20.906 9.109 -0.656 1 98.81 407 SER B CA 1
ATOM 7806 C C . SER B 1 407 ? -20.797 10.172 -1.744 1 98.81 407 SER B C 1
ATOM 7808 O O . SER B 1 407 ? -21.469 10.086 -2.771 1 98.81 407 SER B O 1
ATOM 7810 N N . VAL B 1 408 ? -19.969 11.141 -1.508 1 98.75 408 VAL B N 1
ATOM 7811 C CA . VAL B 1 408 ? -19.734 12.188 -2.498 1 98.75 408 VAL B CA 1
ATOM 7812 C C . VAL B 1 408 ? -19.156 11.57 -3.773 1 98.75 408 VAL B C 1
ATOM 7814 O O . VAL B 1 408 ? -19.672 11.812 -4.871 1 98.75 408 VAL B O 1
ATOM 7817 N N . LEU B 1 409 ? -18.141 10.781 -3.646 1 98.88 409 LEU B N 1
ATOM 7818 C CA . LEU B 1 409 ? -17.422 10.219 -4.793 1 98.88 409 LEU B CA 1
ATOM 7819 C C . LEU B 1 409 ? -18.328 9.273 -5.582 1 98.88 409 LEU B C 1
ATOM 7821 O O . LEU B 1 409 ? -18.281 9.258 -6.812 1 98.88 409 LEU B O 1
ATOM 7825 N N . ALA B 1 410 ? -19.109 8.445 -4.863 1 98.75 410 ALA B N 1
ATOM 7826 C CA . ALA B 1 410 ? -20.047 7.562 -5.547 1 98.75 410 ALA B CA 1
ATOM 7827 C C . ALA B 1 410 ? -21.047 8.367 -6.371 1 98.75 410 ALA B C 1
ATOM 7829 O O . ALA B 1 410 ? -21.328 8.023 -7.52 1 98.75 410 ALA B O 1
ATOM 7830 N N . SER B 1 411 ? -21.594 9.438 -5.797 1 98.56 411 SER B N 1
ATOM 7831 C CA . SER B 1 411 ? -22.547 10.289 -6.484 1 98.56 411 SER B CA 1
ATOM 7832 C C . SER B 1 411 ? -21.922 10.945 -7.719 1 98.56 411 SER B C 1
ATOM 7834 O O . SER B 1 411 ? -22.562 11.016 -8.773 1 98.56 411 SER B O 1
ATOM 7836 N N . LEU B 1 412 ? -20.719 11.391 -7.527 1 98.5 412 LEU B N 1
ATOM 7837 C CA . LEU B 1 412 ? -20.016 12.039 -8.633 1 98.5 412 LEU B CA 1
ATOM 7838 C C . LEU B 1 412 ? -19.719 11.039 -9.742 1 98.5 412 LEU B C 1
ATOM 7840 O O . LEU B 1 412 ? -19.734 11.391 -10.93 1 98.5 412 LEU B O 1
ATOM 7844 N N . ALA B 1 413 ? -19.359 9.812 -9.391 1 98.31 413 ALA B N 1
ATOM 7845 C CA . ALA B 1 413 ? -19.109 8.773 -10.391 1 98.31 413 ALA B CA 1
ATOM 7846 C C . ALA B 1 413 ? -20.359 8.508 -11.227 1 98.31 413 ALA B C 1
ATOM 7848 O O . ALA B 1 413 ? -20.266 8.344 -12.445 1 98.31 413 ALA B O 1
ATOM 7849 N N . VAL B 1 414 ? -21.531 8.445 -10.578 1 98.25 414 VAL B N 1
ATOM 7850 C CA . VAL B 1 414 ? -22.797 8.25 -11.289 1 98.25 414 VAL B CA 1
ATOM 7851 C C . VAL B 1 414 ? -23.031 9.43 -12.227 1 98.25 414 VAL B C 1
ATOM 7853 O O . VAL B 1 414 ? -23.375 9.234 -13.398 1 98.25 414 VAL B O 1
ATOM 7856 N N . ARG B 1 415 ? -22.828 10.633 -11.727 1 97.75 415 ARG B N 1
ATOM 7857 C CA . ARG B 1 415 ? -23 11.828 -12.547 1 97.75 415 ARG B CA 1
ATOM 7858 C C . ARG B 1 415 ? -22.094 11.797 -13.766 1 97.75 415 ARG B C 1
ATOM 7860 O O . ARG B 1 415 ? -22.516 12.125 -14.875 1 97.75 415 ARG B O 1
ATOM 7867 N N . ALA B 1 416 ? -20.859 11.461 -13.539 1 97.94 416 ALA B N 1
ATOM 7868 C CA . ALA B 1 416 ? -19.891 11.359 -14.633 1 97.94 416 ALA B CA 1
ATOM 7869 C C . ALA B 1 416 ? -20.344 10.336 -15.672 1 97.94 416 ALA B C 1
ATOM 7871 O O . ALA B 1 416 ? -20.219 10.57 -16.875 1 97.94 416 ALA B O 1
ATOM 7872 N N . GLY B 1 417 ? -20.828 9.156 -15.156 1 97.81 417 GLY B N 1
ATOM 7873 C CA . GLY B 1 417 ? -21.312 8.133 -16.062 1 97.81 417 GLY B CA 1
ATOM 7874 C C . GLY B 1 417 ? -22.469 8.594 -16.938 1 97.81 417 GLY B C 1
ATOM 7875 O O . GLY B 1 417 ? -22.547 8.266 -18.125 1 97.81 417 GLY B O 1
ATOM 7876 N N . VAL B 1 418 ? -23.344 9.375 -16.344 1 97.38 418 VAL B N 1
ATOM 7877 C CA . VAL B 1 418 ? -24.484 9.93 -17.078 1 97.38 418 VAL B CA 1
ATOM 7878 C C . VAL B 1 418 ? -24 10.945 -18.094 1 97.38 418 VAL B C 1
ATOM 7880 O O . VAL B 1 418 ? -24.391 10.898 -19.266 1 97.38 418 VAL B O 1
ATOM 7883 N N . ALA B 1 419 ? -23.156 11.797 -17.672 1 96.94 419 ALA B N 1
ATOM 7884 C CA . ALA B 1 419 ? -22.641 12.844 -18.547 1 96.94 419 ALA B CA 1
ATOM 7885 C C . ALA B 1 419 ? -21.906 12.242 -19.75 1 96.94 419 ALA B C 1
ATOM 7887 O O . ALA B 1 419 ? -21.969 12.773 -20.859 1 96.94 419 ALA B O 1
ATOM 7888 N N . ARG B 1 420 ? -21.266 11.148 -19.547 1 96.88 420 ARG B N 1
ATOM 7889 C CA . ARG B 1 420 ? -20.422 10.539 -20.578 1 96.88 420 ARG B CA 1
ATOM 7890 C C . ARG B 1 420 ? -21.234 9.547 -21.406 1 96.88 420 ARG B C 1
ATOM 7892 O O . ARG B 1 420 ? -20.703 8.938 -22.344 1 96.88 420 ARG B O 1
ATOM 7899 N N . GLY B 1 421 ? -22.484 9.273 -21.031 1 96.94 421 GLY B N 1
ATOM 7900 C CA . GLY B 1 421 ? -23.375 8.43 -21.797 1 96.94 421 GLY B CA 1
ATOM 7901 C C . GLY B 1 421 ? -23.172 6.945 -21.547 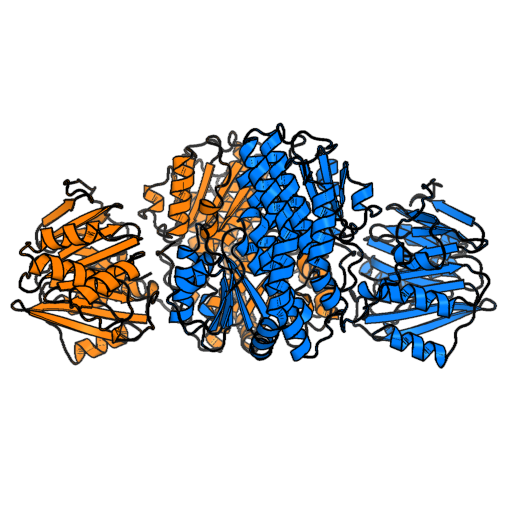1 96.94 421 GLY B C 1
ATOM 7902 O O . GLY B 1 421 ? -23.641 6.109 -22.312 1 96.94 421 GLY B O 1
ATOM 7903 N N . VAL B 1 422 ? -22.438 6.613 -20.531 1 95.94 422 VAL B N 1
ATOM 7904 C CA . VAL B 1 422 ? -22.156 5.223 -20.188 1 95.94 422 VAL B CA 1
ATOM 7905 C C . VAL B 1 422 ? -23.328 4.633 -19.391 1 95.94 422 VAL B C 1
ATOM 7907 O O . VAL B 1 422 ? -23.625 3.443 -19.516 1 95.94 422 VAL B O 1
ATOM 7910 N N . ILE B 1 423 ? -23.922 5.457 -18.547 1 96.94 423 ILE B N 1
ATOM 7911 C CA . ILE B 1 423 ? -25.047 5.059 -17.719 1 96.94 423 ILE B CA 1
ATOM 7912 C C . ILE B 1 423 ? -26.359 5.516 -18.359 1 96.94 423 ILE B C 1
ATOM 7914 O O . ILE B 1 423 ? -26.531 6.695 -18.672 1 96.94 423 ILE B O 1
ATOM 7918 N N . SER B 1 424 ? -27.266 4.539 -18.562 1 97.25 424 SER B N 1
ATOM 7919 C CA . SER B 1 424 ? -28.578 4.875 -19.094 1 97.25 424 SER B CA 1
ATOM 7920 C C . SER B 1 424 ? -29.469 5.523 -18.031 1 97.25 424 SER B C 1
ATOM 7922 O O . SER B 1 424 ? -29.109 5.523 -16.844 1 97.25 424 SER B O 1
ATOM 7924 N N . GLN B 1 425 ? -30.531 6.043 -18.453 1 95.94 425 GLN B N 1
ATOM 7925 C CA . GLN B 1 425 ? -31.469 6.656 -17.516 1 95.94 425 GLN B CA 1
ATOM 7926 C C . GLN B 1 425 ? -31.984 5.633 -16.516 1 95.94 425 GLN B C 1
ATOM 7928 O O . GLN B 1 425 ? -32.156 5.945 -15.328 1 95.94 425 GLN B O 1
ATOM 7933 N N . GLU B 1 426 ? -32.25 4.445 -16.984 1 96.69 426 GLU B N 1
ATOM 7934 C CA . GLU B 1 426 ? -32.75 3.383 -16.109 1 96.69 426 GLU B CA 1
ATOM 7935 C C . GLU B 1 426 ? -31.672 2.975 -15.086 1 96.69 426 GLU B C 1
ATOM 7937 O O . GLU B 1 426 ? -31.984 2.75 -13.914 1 96.69 426 GLU B O 1
ATOM 7942 N N . GLN B 1 427 ? -30.5 2.893 -15.594 1 97.38 427 GLN B N 1
ATOM 7943 C CA . GLN B 1 427 ? -29.406 2.549 -14.711 1 97.38 427 GLN B CA 1
ATOM 7944 C C . GLN B 1 427 ? -29.172 3.643 -13.672 1 97.38 427 GLN B C 1
ATOM 7946 O O . GLN B 1 427 ? -28.828 3.354 -12.523 1 97.38 427 GLN B O 1
ATOM 7951 N N . GLU B 1 428 ? -29.281 4.895 -14.133 1 97.94 428 GLU B N 1
ATOM 7952 C CA . GLU B 1 428 ? -29.141 6.012 -13.195 1 97.94 428 GLU B CA 1
ATOM 7953 C C . GLU B 1 428 ? -30.156 5.906 -12.062 1 97.94 428 GLU B C 1
ATOM 7955 O O . GLU B 1 428 ? -29.797 6.086 -10.891 1 97.94 428 GLU B O 1
ATOM 7960 N N . LYS B 1 429 ? -31.344 5.625 -12.375 1 97.19 429 LYS B N 1
ATOM 7961 C CA . LYS B 1 429 ? -32.406 5.477 -11.375 1 97.19 429 LYS B CA 1
ATOM 7962 C C . LYS B 1 429 ? -32.062 4.355 -10.391 1 97.19 429 LYS B C 1
ATOM 7964 O O . LYS B 1 429 ? -32.281 4.5 -9.188 1 97.19 429 LYS B O 1
ATOM 7969 N N . THR B 1 430 ? -31.578 3.277 -10.961 1 97.62 430 THR B N 1
ATOM 7970 C CA . THR B 1 430 ? -31.219 2.131 -10.133 1 97.62 430 THR B CA 1
ATOM 7971 C C . THR B 1 430 ? -30.078 2.49 -9.172 1 97.62 430 THR B C 1
ATOM 7973 O O . THR B 1 430 ? -30.125 2.158 -7.988 1 97.62 430 THR B O 1
ATOM 7976 N N . LEU B 1 431 ? -29.062 3.146 -9.695 1 98.25 431 LEU B N 1
ATOM 7977 C CA . LEU B 1 431 ? -27.891 3.508 -8.898 1 98.25 431 LEU B CA 1
ATOM 7978 C C . LEU B 1 431 ? -28.266 4.543 -7.836 1 98.25 431 LEU B C 1
ATOM 7980 O O . LEU B 1 431 ? -27.812 4.445 -6.691 1 98.25 431 LEU B O 1
ATOM 7984 N N . VAL B 1 432 ? -29.062 5.516 -8.188 1 97.81 432 VAL B N 1
ATOM 7985 C CA . VAL B 1 432 ? -29.469 6.551 -7.246 1 97.81 432 VAL B CA 1
ATOM 7986 C C . VAL B 1 432 ? -30.344 5.945 -6.16 1 97.81 432 VAL B C 1
ATOM 7988 O O . VAL B 1 432 ? -30.266 6.328 -4.992 1 97.81 432 VAL B O 1
ATOM 7991 N N . ARG B 1 433 ? -31.172 5.051 -6.508 1 96.12 433 ARG B N 1
ATOM 7992 C CA . ARG B 1 433 ? -31.984 4.336 -5.52 1 96.12 433 ARG B CA 1
ATOM 7993 C C . ARG B 1 433 ? -31.094 3.576 -4.539 1 96.12 433 ARG B C 1
ATOM 7995 O O . ARG B 1 433 ? -31.328 3.6 -3.33 1 96.12 433 ARG B O 1
ATOM 8002 N N . ALA B 1 434 ? -30.156 2.889 -5.074 1 97.75 434 ALA B N 1
ATOM 8003 C CA . ALA B 1 434 ? -29.203 2.176 -4.223 1 97.75 434 ALA B CA 1
ATOM 8004 C C . ALA B 1 434 ? -28.531 3.129 -3.24 1 97.75 434 ALA B C 1
ATOM 8006 O O . ALA B 1 434 ? -28.422 2.826 -2.049 1 97.75 434 ALA B O 1
ATOM 8007 N N . LEU B 1 435 ? -28.078 4.297 -3.734 1 98.25 435 LEU B N 1
ATOM 8008 C CA . LEU B 1 435 ? -27.438 5.297 -2.885 1 98.25 435 LEU B CA 1
ATOM 8009 C C . LEU B 1 435 ? -28.406 5.773 -1.799 1 98.25 435 LEU B C 1
ATOM 8011 O O . LEU B 1 435 ? -28 5.938 -0.643 1 98.25 435 LEU B O 1
ATOM 8015 N N . SER B 1 436 ? -29.625 5.961 -2.16 1 95.06 436 SER B N 1
ATOM 8016 C CA . SER B 1 436 ? -30.641 6.492 -1.241 1 95.06 436 SER B CA 1
ATOM 8017 C C . SER B 1 436 ? -30.922 5.508 -0.114 1 95.06 436 SER B C 1
ATOM 8019 O O . SER B 1 436 ? -31.422 5.902 0.948 1 95.06 436 SER B O 1
ATOM 8021 N N . GLU B 1 437 ? -30.578 4.262 -0.304 1 96.06 437 GLU B N 1
ATOM 8022 C CA . GLU B 1 437 ? -30.859 3.23 0.691 1 96.06 437 GLU B CA 1
ATOM 8023 C C . GLU B 1 437 ? -29.703 3.07 1.663 1 96.06 437 GLU B C 1
ATOM 8025 O O . GLU B 1 437 ? -29.812 2.375 2.674 1 96.06 437 GLU B O 1
ATOM 8030 N N . ALA B 1 438 ? -28.609 3.709 1.431 1 97.94 438 ALA B N 1
ATOM 8031 C CA . ALA B 1 438 ? -27.391 3.545 2.223 1 97.94 438 ALA B CA 1
ATOM 8032 C C . ALA B 1 438 ? -27.656 3.826 3.699 1 97.94 438 ALA B C 1
ATOM 8034 O O . ALA B 1 438 ? -27.234 3.062 4.57 1 97.94 438 ALA B O 1
ATOM 8035 N N . PRO B 1 439 ? -28.406 4.957 4.047 1 96.31 439 PRO B N 1
ATOM 8036 C CA . PRO B 1 439 ? -28.656 5.227 5.465 1 96.31 439 PRO B CA 1
ATOM 8037 C C . PRO B 1 439 ? -29.438 4.105 6.152 1 96.31 439 PRO B C 1
ATOM 8039 O O . PRO B 1 439 ? -29.156 3.766 7.301 1 96.31 439 PRO B O 1
ATOM 8042 N N . ARG B 1 440 ? -30.359 3.521 5.438 1 96 440 ARG B N 1
ATOM 8043 C CA . ARG B 1 440 ? -31.141 2.42 5.984 1 96 440 ARG B CA 1
ATOM 8044 C C . ARG B 1 440 ? -30.266 1.216 6.289 1 96 440 ARG B C 1
ATOM 8046 O O . ARG B 1 440 ? -30.359 0.625 7.367 1 96 440 ARG B O 1
ATOM 8053 N N . TYR B 1 441 ? -29.422 0.826 5.355 1 97.94 441 TYR B N 1
ATOM 8054 C CA . TYR B 1 441 ? -28.516 -0.294 5.555 1 97.94 441 TYR B CA 1
ATOM 8055 C C . TYR B 1 441 ? -27.516 0.002 6.676 1 97.94 441 TYR B C 1
ATOM 8057 O O . TYR B 1 441 ? -27.172 -0.888 7.453 1 97.94 441 TYR B O 1
ATOM 8065 N N . ALA B 1 442 ? -27.031 1.268 6.758 1 98.44 442 ALA B N 1
ATOM 8066 C CA . ALA B 1 442 ? -26.109 1.661 7.82 1 98.44 442 ALA B CA 1
ATOM 8067 C C . ALA B 1 442 ? -26.734 1.438 9.195 1 98.44 442 ALA B C 1
ATOM 8069 O O . ALA B 1 442 ? -26.078 0.938 10.109 1 98.44 442 ALA B O 1
ATOM 8070 N N . ASN B 1 443 ? -28.016 1.787 9.281 1 95.62 443 ASN B N 1
ATOM 8071 C CA . ASN B 1 443 ? -28.734 1.584 10.539 1 95.62 443 ASN B CA 1
ATOM 8072 C C . ASN B 1 443 ? -28.812 0.105 10.906 1 95.62 443 ASN B C 1
ATOM 8074 O O . ASN B 1 443 ? -28.688 -0.254 12.078 1 95.62 443 ASN B O 1
ATOM 8078 N N . GLN B 1 444 ? -29 -0.691 9.961 1 97.31 444 GLN B N 1
ATOM 8079 C CA . GLN B 1 444 ? -29.078 -2.129 10.188 1 97.31 444 GLN B CA 1
ATOM 8080 C C . GLN B 1 444 ? -27.75 -2.684 10.688 1 97.31 444 GLN B C 1
ATOM 8082 O O . GLN B 1 444 ? -27.719 -3.523 11.594 1 97.31 444 GLN B O 1
ATOM 8087 N N . VAL B 1 445 ? -26.688 -2.225 10.133 1 98.38 445 VAL B N 1
ATOM 8088 C CA . VAL B 1 445 ? -25.359 -2.73 10.477 1 98.38 445 VAL B CA 1
ATOM 8089 C C . VAL B 1 445 ? -24.984 -2.299 11.891 1 98.38 445 VAL B C 1
ATOM 8091 O O . VAL B 1 445 ? -24.344 -3.047 12.625 1 98.38 445 VAL B O 1
ATOM 8094 N N . LEU B 1 446 ? -25.406 -1.041 12.297 1 97.38 446 LEU B N 1
ATOM 8095 C CA . LEU B 1 446 ? -25.094 -0.525 13.625 1 97.38 446 LEU B CA 1
ATOM 8096 C C . LEU B 1 446 ? -25.734 -1.388 14.711 1 97.38 446 LEU B C 1
ATOM 8098 O O . LEU B 1 446 ? -25.281 -1.39 15.859 1 97.38 446 LEU B O 1
ATOM 8102 N N . LYS B 1 447 ? -26.719 -2.223 14.352 1 96 447 LYS B N 1
ATOM 8103 C CA . LYS B 1 447 ? -27.391 -3.105 15.305 1 96 447 LYS B CA 1
ATOM 8104 C C . LYS B 1 447 ? -26.531 -4.324 15.617 1 96 447 LYS B C 1
ATOM 8106 O O . LYS B 1 447 ? -26.781 -5.035 16.594 1 96 447 LYS B O 1
ATOM 8111 N N . LEU B 1 448 ? -25.484 -4.52 14.859 1 97.62 448 LEU B N 1
ATOM 8112 C CA . LEU B 1 448 ? -24.594 -5.656 15.07 1 97.62 448 LEU B CA 1
ATOM 8113 C C . LEU B 1 448 ? -23.516 -5.324 16.109 1 97.62 448 LEU B C 1
ATOM 8115 O O . LEU B 1 448 ? -22.578 -6.098 16.312 1 97.62 448 LEU B O 1
ATOM 8119 N N . GLU B 1 449 ? -23.641 -4.238 16.766 1 96.44 449 GLU B N 1
ATOM 8120 C CA . GLU B 1 449 ? -22.641 -3.674 17.656 1 96.44 449 GLU B CA 1
ATOM 8121 C C . GLU B 1 449 ? -22.234 -4.676 18.734 1 96.44 449 GLU B C 1
ATOM 8123 O O . GLU B 1 449 ? -21.047 -4.828 19.031 1 96.44 449 GLU B O 1
ATOM 8128 N N . GLU B 1 450 ? -23.172 -5.395 19.328 1 95.62 450 GLU B N 1
ATOM 8129 C CA . GLU B 1 450 ? -22.875 -6.332 20.406 1 95.62 450 GLU B CA 1
ATOM 8130 C C . GLU B 1 450 ? -22 -7.484 19.906 1 95.62 450 GLU B C 1
ATOM 8132 O O . GLU B 1 450 ? -21.031 -7.871 20.578 1 95.62 450 GLU B O 1
ATOM 8137 N N . GLN B 1 451 ? -22.375 -7.984 18.797 1 97.69 451 GLN B N 1
ATOM 8138 C CA . GLN B 1 451 ? -21.562 -9.055 18.219 1 97.69 451 GLN B CA 1
ATOM 8139 C C . GLN B 1 451 ? -20.156 -8.578 17.906 1 97.69 451 GLN B C 1
ATOM 8141 O O . GLN B 1 451 ? -19.172 -9.281 18.188 1 97.69 451 GLN B O 1
ATOM 8146 N N . ILE B 1 452 ? -20.062 -7.445 17.344 1 98.44 452 ILE B N 1
ATOM 8147 C CA . ILE B 1 452 ? -18.766 -6.902 16.922 1 98.44 452 ILE B CA 1
ATOM 8148 C C . ILE B 1 452 ? -17.906 -6.613 18.156 1 98.44 452 ILE B C 1
ATOM 8150 O O . ILE B 1 452 ? -16.703 -6.816 18.125 1 98.44 452 ILE B O 1
ATOM 8154 N N . GLU B 1 453 ? -18.547 -6.117 19.203 1 97.69 453 GLU B N 1
ATOM 8155 C CA . GLU B 1 453 ? -17.844 -5.883 20.453 1 97.69 453 GLU B CA 1
ATOM 8156 C C . GLU B 1 453 ? -17.219 -7.172 20.984 1 97.69 453 GLU B C 1
ATOM 8158 O O . GLU B 1 453 ? -16.078 -7.172 21.438 1 97.69 453 GLU B O 1
ATOM 8163 N N . ARG B 1 454 ? -17.953 -8.258 20.875 1 97.25 454 ARG B N 1
ATOM 8164 C CA . ARG B 1 454 ? -17.453 -9.547 21.328 1 97.25 454 ARG B CA 1
ATOM 8165 C C . ARG B 1 454 ? -16.25 -9.992 20.5 1 97.25 454 ARG B C 1
ATOM 8167 O O . ARG B 1 454 ? -15.258 -10.469 21.031 1 97.25 454 ARG B O 1
ATOM 8174 N N . ILE B 1 455 ? -16.375 -9.852 19.266 1 97.75 455 ILE B N 1
ATOM 8175 C CA . ILE B 1 455 ? -15.297 -10.234 18.359 1 97.75 455 ILE B CA 1
ATOM 8176 C C . ILE B 1 455 ? -14.062 -9.383 18.625 1 97.75 455 ILE B C 1
ATOM 8178 O O . ILE B 1 455 ? -12.938 -9.883 18.625 1 97.75 455 ILE B O 1
ATOM 8182 N N . ALA B 1 456 ? -14.273 -8.094 18.828 1 98 456 ALA B N 1
ATOM 8183 C CA . ALA B 1 456 ? -13.18 -7.156 19.078 1 98 456 ALA B CA 1
ATOM 8184 C C . ALA B 1 456 ? -12.438 -7.504 20.359 1 98 456 ALA B C 1
ATOM 8186 O O . ALA B 1 456 ? -11.227 -7.289 20.469 1 98 456 ALA B O 1
ATOM 8187 N N . ARG B 1 457 ? -13.164 -8.008 21.359 1 96.44 457 ARG B N 1
ATOM 8188 C CA . ARG B 1 457 ? -12.523 -8.438 22.609 1 96.44 457 ARG B CA 1
ATOM 8189 C C . ARG B 1 457 ? -11.477 -9.508 22.344 1 96.44 457 ARG B C 1
ATOM 8191 O O . ARG B 1 457 ? -10.359 -9.43 22.859 1 96.44 457 ARG B O 1
ATOM 8198 N N . GLU B 1 458 ? -11.836 -10.414 21.5 1 95.25 458 GLU B N 1
ATOM 8199 C CA . GLU B 1 458 ? -10.891 -11.461 21.125 1 95.25 458 GLU B CA 1
ATOM 8200 C C . GLU B 1 458 ? -9.742 -10.891 20.297 1 95.25 458 GLU B C 1
ATOM 8202 O O . GLU B 1 458 ? -8.578 -11.258 20.5 1 95.25 458 GLU B O 1
ATOM 8207 N N . LEU B 1 459 ? -10.047 -10.07 19.422 1 96.12 459 LEU B N 1
ATOM 8208 C CA . LEU B 1 459 ? -9.078 -9.453 18.531 1 96.12 459 LEU B CA 1
ATOM 8209 C C . LEU B 1 459 ? -8.031 -8.672 19.312 1 96.12 459 LEU B C 1
ATOM 8211 O O . LEU B 1 459 ? -6.863 -8.617 18.922 1 96.12 459 LEU B O 1
ATOM 8215 N N . SER B 1 460 ? -8.422 -8.078 20.438 1 96.44 460 SER B N 1
ATOM 8216 C CA . SER B 1 460 ? -7.566 -7.195 21.219 1 96.44 460 SER B CA 1
ATOM 8217 C C . SER B 1 460 ? -6.426 -7.977 21.875 1 96.44 460 SER B C 1
ATOM 8219 O O . SER B 1 460 ? -5.453 -7.383 22.344 1 96.44 460 SER B O 1
ATOM 8221 N N . ARG B 1 461 ? -6.48 -9.312 21.781 1 95.44 461 ARG B N 1
ATOM 8222 C CA . ARG B 1 461 ? -5.457 -10.156 22.391 1 95.44 461 ARG B CA 1
ATOM 8223 C C . ARG B 1 461 ? -4.281 -10.367 21.453 1 95.44 461 ARG B C 1
ATOM 8225 O O . ARG B 1 461 ? -3.215 -10.82 21.859 1 95.44 461 ARG B O 1
ATOM 8232 N N . TYR B 1 462 ? -4.461 -1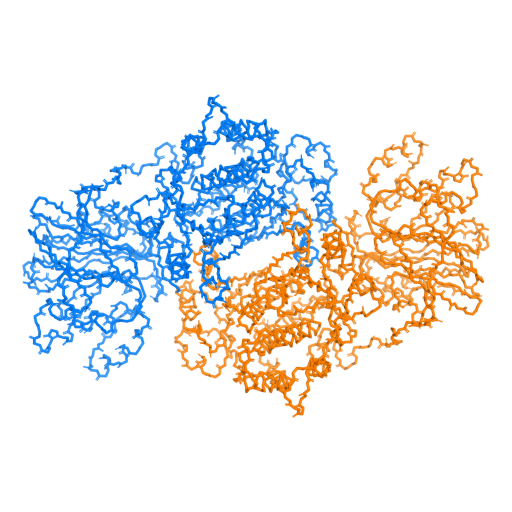0 20.234 1 95.88 462 TYR B N 1
ATOM 8233 C CA . TYR B 1 462 ? -3.43 -10.234 19.234 1 95.88 462 TYR B CA 1
ATOM 8234 C C . TYR B 1 462 ? -2.598 -8.977 19 1 95.88 462 TYR B C 1
ATOM 8236 O O . TYR B 1 462 ? -3.076 -7.859 19.219 1 95.88 462 TYR B O 1
ATOM 8244 N N . LYS B 1 463 ? -1.36 -9.219 18.531 1 95 463 LYS B N 1
ATOM 8245 C CA . LYS B 1 463 ? -0.44 -8.109 18.312 1 95 463 LYS B CA 1
ATOM 8246 C C . LYS B 1 463 ? -0.377 -7.742 16.828 1 95 463 LYS B C 1
ATOM 8248 O O . LYS B 1 463 ? 0.063 -6.648 16.469 1 95 463 LYS B O 1
ATOM 8253 N N . ASP B 1 464 ? -0.751 -8.711 16.016 1 96.62 464 ASP B N 1
ATOM 8254 C CA . ASP B 1 464 ? -0.713 -8.547 14.562 1 96.62 464 ASP B CA 1
ATOM 8255 C C . ASP B 1 464 ? -2.035 -8.969 13.93 1 96.62 464 ASP B C 1
ATOM 8257 O O . ASP B 1 464 ? -2.662 -9.93 14.375 1 96.62 464 ASP B O 1
ATOM 8261 N N . VAL B 1 465 ? -2.438 -8.219 12.914 1 98 465 VAL B N 1
ATOM 8262 C CA . VAL B 1 465 ? -3.674 -8.539 12.203 1 98 465 VAL B CA 1
ATOM 8263 C C . VAL B 1 465 ? -3.504 -8.25 10.719 1 98 465 VAL B C 1
ATOM 8265 O O . VAL B 1 465 ? -2.844 -7.277 10.336 1 98 465 VAL B O 1
ATOM 8268 N N . LEU B 1 466 ? -4.027 -9.086 9.859 1 98.19 466 LEU B N 1
ATOM 8269 C CA . LEU B 1 466 ? -4.078 -8.812 8.43 1 98.19 466 LEU B CA 1
ATOM 8270 C C . LEU B 1 466 ? -5.516 -8.602 7.969 1 98.19 466 LEU B C 1
ATOM 8272 O O . LEU B 1 466 ? -6.445 -9.195 8.516 1 98.19 466 LEU B O 1
ATOM 8276 N N . TYR B 1 467 ? -5.711 -7.719 7.047 1 98.56 467 TYR B N 1
ATOM 8277 C CA . TYR B 1 467 ? -6.977 -7.5 6.355 1 98.56 467 TYR B CA 1
ATOM 8278 C C . TYR B 1 467 ? -6.867 -7.883 4.883 1 98.56 467 TYR B C 1
ATOM 8280 O O . TYR B 1 467 ? -5.855 -7.609 4.238 1 98.56 467 TYR B O 1
ATOM 8288 N N . LEU B 1 468 ? -7.895 -8.531 4.375 1 98 468 LEU B N 1
ATOM 8289 C CA . LEU B 1 468 ? -7.914 -8.914 2.967 1 98 468 LEU B CA 1
ATOM 8290 C C . LEU B 1 468 ? -9.203 -8.453 2.293 1 98 468 LEU B C 1
ATOM 8292 O O . LEU B 1 468 ? -10.273 -8.477 2.904 1 98 468 LEU B O 1
ATOM 8296 N N . GLY B 1 469 ? -9.117 -8.023 1.128 1 96.94 469 GLY B N 1
ATOM 8297 C CA . GLY B 1 469 ? -10.227 -7.676 0.26 1 96.94 469 GLY B CA 1
ATOM 8298 C C . GLY B 1 469 ? -9.844 -7.617 -1.207 1 96.94 469 GLY B C 1
ATOM 8299 O O . GLY B 1 469 ? -8.664 -7.672 -1.548 1 96.94 469 GLY B O 1
ATOM 8300 N N . ARG B 1 470 ? -10.797 -7.609 -2.1 1 95.94 470 ARG B N 1
ATOM 8301 C CA . ARG B 1 470 ? -10.617 -7.438 -3.537 1 95.94 470 ARG B CA 1
ATOM 8302 C C . ARG B 1 470 ? -11.492 -6.309 -4.07 1 95.94 470 ARG B C 1
ATOM 8304 O O . ARG B 1 470 ? -12.492 -5.953 -3.455 1 95.94 470 ARG B O 1
ATOM 8311 N N . ASP B 1 471 ? -11.078 -5.754 -5.172 1 95.62 471 ASP B N 1
ATOM 8312 C CA . ASP B 1 471 ? -11.844 -4.664 -5.754 1 95.62 471 ASP B CA 1
ATOM 8313 C C . ASP B 1 471 ? -12.031 -3.523 -4.754 1 95.62 471 ASP B C 1
ATOM 8315 O O . ASP B 1 471 ? -11.07 -3.096 -4.109 1 95.62 471 ASP B O 1
ATOM 8319 N N . THR B 1 472 ? -13.227 -2.982 -4.609 1 96.88 472 THR B N 1
ATOM 8320 C CA . THR B 1 472 ? -13.445 -1.86 -3.703 1 96.88 472 THR B CA 1
ATOM 8321 C C . THR B 1 472 ? -13.203 -2.277 -2.256 1 96.88 472 THR B C 1
ATOM 8323 O O . THR B 1 472 ? -13.016 -1.427 -1.382 1 96.88 472 THR B O 1
ATOM 8326 N N . ASN B 1 473 ? -13.133 -3.539 -2.006 1 97.62 473 ASN B N 1
ATOM 8327 C CA . ASN B 1 473 ? -12.922 -4.016 -0.643 1 97.62 473 ASN B CA 1
ATOM 8328 C C . ASN B 1 473 ? -11.438 -4.062 -0.287 1 97.62 473 ASN B C 1
ATOM 8330 O O . ASN B 1 473 ? -11.086 -4.207 0.884 1 97.62 473 ASN B O 1
ATOM 8334 N N . PHE B 1 474 ? -10.609 -3.92 -1.329 1 97.38 474 PHE B N 1
ATOM 8335 C CA . PHE B 1 474 ? -9.18 -3.846 -1.058 1 97.38 474 PHE B CA 1
ATOM 8336 C C . PHE B 1 474 ? -8.828 -2.545 -0.345 1 97.38 474 PHE B C 1
ATOM 8338 O O . PHE B 1 474 ? -8.258 -2.562 0.749 1 97.38 474 PHE B O 1
ATOM 8345 N N . PRO B 1 475 ? -9.18 -1.404 -0.892 1 98.31 475 PRO B N 1
ATOM 8346 C CA . PRO B 1 475 ? -8.953 -0.178 -0.126 1 98.31 475 PRO B CA 1
ATOM 8347 C C . PRO B 1 475 ? -9.656 -0.182 1.226 1 98.31 475 PRO B C 1
ATOM 8349 O O . PRO B 1 475 ? -9.164 0.41 2.189 1 98.31 475 PRO B O 1
ATOM 8352 N N . LEU B 1 476 ? -10.758 -0.813 1.275 1 98.44 476 LEU B N 1
ATOM 8353 C CA . LEU B 1 476 ? -11.469 -0.909 2.545 1 98.44 476 LEU B CA 1
ATOM 8354 C C . LEU B 1 476 ? -10.68 -1.732 3.553 1 98.44 476 LEU B C 1
ATOM 8356 O O . LEU B 1 476 ? -10.688 -1.434 4.75 1 98.44 476 LEU B O 1
ATOM 8360 N N . ALA B 1 477 ? -10.062 -2.83 3.062 1 98.56 477 ALA B N 1
ATOM 8361 C CA . ALA B 1 477 ? -9.172 -3.613 3.912 1 98.56 477 ALA B CA 1
ATOM 8362 C C . ALA B 1 477 ? -8.031 -2.752 4.449 1 98.56 477 ALA B C 1
ATOM 8364 O O . ALA B 1 477 ? -7.672 -2.848 5.625 1 98.56 477 ALA B O 1
ATOM 8365 N N . MET B 1 478 ? -7.5 -1.928 3.578 1 98.56 478 MET B N 1
ATOM 8366 C CA . MET B 1 478 ? -6.445 -1.009 3.994 1 98.56 478 MET B CA 1
ATOM 8367 C C . MET B 1 478 ? -6.961 -0.02 5.031 1 98.56 478 MET B C 1
ATOM 8369 O O . MET B 1 478 ? -6.262 0.302 5.992 1 98.56 478 MET B O 1
ATOM 8373 N N . GLU B 1 479 ? -8.164 0.442 4.859 1 98.5 479 GLU B N 1
ATOM 8374 C CA . GLU B 1 479 ? -8.781 1.364 5.805 1 98.5 479 GLU B CA 1
ATOM 8375 C C . GLU B 1 479 ? -8.969 0.711 7.168 1 98.5 479 GLU B C 1
ATOM 8377 O O . GLU B 1 479 ? -8.734 1.34 8.203 1 98.5 479 GLU B O 1
ATOM 8382 N N . GLY B 1 480 ? -9.445 -0.535 7.172 1 98.5 480 GLY B N 1
ATOM 8383 C CA . GLY B 1 480 ? -9.586 -1.263 8.422 1 98.5 480 GLY B CA 1
ATOM 8384 C C . GLY B 1 480 ? -8.273 -1.418 9.172 1 98.5 480 GLY B C 1
ATOM 8385 O O . GLY B 1 480 ? -8.219 -1.214 10.383 1 98.5 480 GLY B O 1
ATOM 8386 N N . ALA B 1 481 ? -7.258 -1.797 8.406 1 98.5 481 ALA B N 1
ATOM 8387 C CA . ALA B 1 481 ? -5.934 -1.938 9.008 1 98.5 481 ALA B CA 1
ATOM 8388 C C . ALA B 1 481 ? -5.445 -0.61 9.578 1 98.5 481 ALA B C 1
ATOM 8390 O O . ALA B 1 481 ? -4.867 -0.573 10.664 1 98.5 481 ALA B O 1
ATOM 8391 N N . LEU B 1 482 ? -5.68 0.456 8.836 1 97.88 482 LEU B N 1
ATOM 8392 C CA . LEU B 1 482 ? -5.246 1.78 9.266 1 97.88 482 LEU B CA 1
ATOM 8393 C C . LEU B 1 482 ? -5.938 2.182 10.562 1 97.88 482 LEU B C 1
ATOM 8395 O O . LEU B 1 482 ? -5.289 2.654 11.5 1 97.88 482 LEU B O 1
ATOM 8399 N N . LYS B 1 483 ? -7.238 1.979 10.633 1 97.38 483 LYS B N 1
ATOM 8400 C CA . LYS B 1 483 ? -8.008 2.352 11.82 1 97.38 483 LYS B CA 1
ATOM 8401 C C . LYS B 1 483 ? -7.559 1.548 13.039 1 97.38 483 LYS B C 1
ATOM 8403 O O . LYS B 1 483 ? -7.402 2.102 14.125 1 97.38 483 LYS B O 1
ATOM 8408 N N . LEU B 1 484 ? -7.395 0.276 12.805 1 97.88 484 LEU B N 1
ATOM 8409 C CA . LEU B 1 484 ? -6.973 -0.589 13.898 1 97.88 484 LEU B CA 1
ATOM 8410 C C . LEU B 1 484 ? -5.602 -0.171 14.43 1 97.88 484 LEU B C 1
ATOM 8412 O O . LEU B 1 484 ? -5.391 -0.111 15.641 1 97.88 484 LEU B O 1
ATOM 8416 N N . LYS B 1 485 ? -4.656 0.154 13.531 1 96.69 485 LYS B N 1
ATOM 8417 C CA . LYS B 1 485 ? -3.32 0.603 13.922 1 96.69 485 LYS B CA 1
ATOM 8418 C C . LYS B 1 485 ? -3.385 1.911 14.703 1 96.69 485 LYS B C 1
ATOM 8420 O O . LYS B 1 485 ? -2.738 2.051 15.742 1 96.69 485 LYS B O 1
ATOM 8425 N N . GLU B 1 486 ? -4.164 2.795 14.25 1 94.44 486 GLU B N 1
ATOM 8426 C CA . GLU B 1 486 ? -4.195 4.156 14.773 1 94.44 486 GLU B CA 1
ATOM 8427 C C . GLU B 1 486 ? -4.637 4.176 16.234 1 94.44 486 GLU B C 1
ATOM 8429 O O . GLU B 1 486 ? -4.062 4.898 17.047 1 94.44 486 GLU B O 1
ATOM 8434 N N . ILE B 1 487 ? -5.652 3.342 16.531 1 95.81 487 ILE B N 1
ATOM 8435 C CA . ILE B 1 487 ? -6.27 3.617 17.828 1 95.81 487 ILE B CA 1
ATOM 8436 C C . ILE B 1 487 ? -6.008 2.455 18.781 1 95.81 487 ILE B C 1
ATOM 8438 O O . ILE B 1 487 ? -6.16 2.596 20 1 95.81 487 ILE B O 1
ATOM 8442 N N . SER B 1 488 ? -5.613 1.268 18.281 1 96.06 488 SER B N 1
ATOM 8443 C CA . SER B 1 488 ? -5.34 0.126 19.141 1 96.06 488 SER B CA 1
ATOM 8444 C C . SER B 1 488 ? -3.85 -0.189 19.188 1 96.06 488 SER B C 1
ATOM 8446 O O . SER B 1 488 ? -3.398 -0.948 20.047 1 96.06 488 SER B O 1
ATOM 8448 N N . TYR B 1 489 ? -3.08 0.325 18.312 1 94.5 489 TYR B N 1
ATOM 8449 C CA . TYR B 1 489 ? -1.636 0.146 18.203 1 94.5 489 TYR B CA 1
ATOM 8450 C C . TYR B 1 489 ? -1.292 -1.29 17.828 1 94.5 489 TYR B C 1
ATOM 8452 O O . TYR B 1 489 ? -0.129 -1.694 17.891 1 94.5 489 TYR B O 1
ATOM 8460 N N . ILE B 1 490 ? -2.369 -2.121 17.453 1 96.69 490 ILE B N 1
ATOM 8461 C CA . ILE B 1 490 ? -2.127 -3.412 16.828 1 96.69 490 ILE B CA 1
ATOM 8462 C C . ILE B 1 490 ? -1.514 -3.201 15.438 1 96.69 490 ILE B C 1
ATOM 8464 O O . ILE B 1 490 ? -2.002 -2.385 14.656 1 96.69 490 ILE B O 1
ATOM 8468 N N . HIS B 1 491 ? -0.352 -3.869 15.164 1 97.06 491 HIS B N 1
ATOM 8469 C CA . HIS B 1 491 ? 0.256 -3.766 13.836 1 97.06 491 HIS B CA 1
ATOM 8470 C C . HIS B 1 491 ? -0.589 -4.477 12.789 1 97.06 491 HIS B C 1
ATOM 8472 O O . HIS B 1 491 ? -0.544 -5.703 12.672 1 97.06 491 HIS B O 1
ATOM 8478 N N . ALA B 1 492 ? -1.354 -3.729 12.031 1 98 492 ALA B N 1
ATOM 8479 C CA . ALA B 1 492 ? -2.301 -4.289 11.07 1 98 492 ALA B CA 1
ATOM 8480 C C . ALA B 1 492 ? -1.958 -3.857 9.641 1 98 492 ALA B C 1
ATOM 8482 O O . ALA B 1 492 ? -1.517 -2.727 9.422 1 98 492 ALA B O 1
ATOM 8483 N N . GLU B 1 493 ? -2.131 -4.734 8.703 1 97.88 493 GLU B N 1
ATOM 8484 C CA . GLU B 1 493 ? -1.847 -4.434 7.301 1 97.88 493 GLU B CA 1
ATOM 8485 C C . GLU B 1 493 ? -2.949 -4.965 6.391 1 97.88 493 GLU B C 1
ATOM 8487 O O . GLU B 1 493 ? -3.461 -6.066 6.602 1 97.88 493 GLU B O 1
ATOM 8492 N N . GLY B 1 494 ? -3.348 -4.145 5.469 1 97.88 494 GLY B N 1
ATOM 8493 C CA . GLY B 1 494 ? -4.34 -4.535 4.48 1 97.88 494 GLY B CA 1
ATOM 8494 C C . GLY B 1 494 ? -3.734 -4.902 3.139 1 97.88 494 GLY B C 1
ATOM 8495 O O . GLY B 1 494 ? -2.791 -4.258 2.68 1 97.88 494 GLY B O 1
ATOM 8496 N N . TYR B 1 495 ? -4.23 -5.965 2.475 1 97.06 495 TYR B N 1
ATOM 8497 C CA . TYR B 1 495 ? -3.715 -6.434 1.192 1 97.06 495 TYR B CA 1
ATOM 8498 C C . TYR B 1 495 ? -4.852 -6.734 0.224 1 97.06 495 TYR B C 1
ATOM 8500 O O . TYR B 1 495 ? -5.957 -7.09 0.645 1 97.06 495 TYR B O 1
ATOM 8508 N N . ALA B 1 496 ? -4.535 -6.527 -1.075 1 96.44 496 ALA B N 1
ATOM 8509 C CA . ALA B 1 496 ? -5.348 -7.25 -2.051 1 96.44 496 ALA B CA 1
ATOM 8510 C C . ALA B 1 496 ? -5.242 -8.758 -1.841 1 96.44 496 ALA B C 1
ATOM 8512 O O . ALA B 1 496 ? -4.141 -9.297 -1.741 1 96.44 496 ALA B O 1
ATOM 8513 N N . ALA B 1 497 ? -6.379 -9.438 -1.797 1 94.38 497 ALA B N 1
ATOM 8514 C CA . ALA B 1 497 ? -6.383 -10.852 -1.438 1 94.38 497 ALA B CA 1
ATOM 8515 C C . ALA B 1 497 ? -5.461 -11.648 -2.352 1 94.38 497 ALA B C 1
ATOM 8517 O O . ALA B 1 497 ? -4.77 -12.57 -1.897 1 94.38 497 ALA B O 1
ATOM 8518 N N . GLY B 1 498 ? -5.406 -11.273 -3.59 1 91.56 498 GLY B N 1
ATOM 8519 C CA . GLY B 1 498 ? -4.578 -12 -4.543 1 91.56 498 GLY B CA 1
ATOM 8520 C C . GLY B 1 498 ? -3.092 -11.797 -4.32 1 91.56 498 GLY B C 1
ATOM 8521 O O . GLY B 1 498 ? -2.271 -12.555 -4.844 1 91.56 498 GLY B O 1
ATOM 8522 N N . GLU B 1 499 ? -2.699 -10.773 -3.559 1 92.75 499 GLU B N 1
ATOM 8523 C CA . GLU B 1 499 ? -1.298 -10.445 -3.316 1 92.75 499 GLU B CA 1
ATOM 8524 C C . GLU B 1 499 ? -0.758 -11.203 -2.105 1 92.75 499 GLU B C 1
ATOM 8526 O O . GLU B 1 499 ? 0.45 -11.203 -1.858 1 92.75 499 GLU B O 1
ATOM 8531 N N . LEU B 1 500 ? -1.605 -11.898 -1.418 1 90.69 500 LEU B N 1
ATOM 8532 C CA . LEU B 1 500 ? -1.246 -12.57 -0.176 1 90.69 500 LEU B CA 1
ATOM 8533 C C . LEU B 1 500 ? -0.119 -13.57 -0.407 1 90.69 500 LEU B C 1
ATOM 8535 O O . LEU B 1 500 ? 0.811 -13.664 0.398 1 90.69 500 LEU B O 1
ATOM 8539 N N . LYS B 1 501 ? -0.103 -14.234 -1.546 1 88.12 501 LYS B N 1
ATOM 8540 C CA . LYS B 1 501 ? 0.862 -15.289 -1.828 1 88.12 501 LYS B CA 1
ATOM 8541 C C . LYS B 1 501 ? 2.225 -14.711 -2.195 1 88.12 501 LYS B C 1
ATOM 8543 O O . LYS B 1 501 ? 3.227 -15.43 -2.211 1 88.12 501 LYS B O 1
ATOM 8548 N N . HIS B 1 502 ? 2.283 -13.469 -2.412 1 89.06 502 HIS B N 1
ATOM 8549 C CA . HIS B 1 502 ? 3.529 -12.844 -2.85 1 89.06 502 HIS B CA 1
ATOM 8550 C C . HIS B 1 502 ? 4.289 -12.242 -1.672 1 89.06 502 HIS B C 1
ATOM 8552 O O . HIS B 1 502 ? 5.004 -11.25 -1.829 1 89.06 502 HIS B O 1
ATOM 8558 N N . GLY B 1 503 ? 4.133 -12.891 -0.513 1 90 503 GLY B N 1
ATOM 8559 C CA . GLY B 1 503 ? 4.965 -12.461 0.601 1 90 503 GLY B CA 1
ATOM 8560 C C . GLY B 1 503 ? 4.234 -12.469 1.93 1 90 503 GLY B C 1
ATOM 8561 O O . GLY B 1 503 ? 4.625 -13.18 2.854 1 90 503 GLY B O 1
ATOM 8562 N N . PRO B 1 504 ? 3.133 -11.797 2.018 1 91.25 504 PRO B N 1
ATOM 8563 C CA . PRO B 1 504 ? 2.461 -11.609 3.305 1 91.25 504 PRO B CA 1
ATOM 8564 C C . PRO B 1 504 ? 1.995 -12.93 3.924 1 91.25 504 PRO B C 1
ATOM 8566 O O . PRO B 1 504 ? 1.861 -13.023 5.148 1 91.25 504 PRO B O 1
ATOM 8569 N N . ILE B 1 505 ? 1.792 -13.906 3.105 1 91.38 505 ILE B N 1
ATOM 8570 C CA . ILE B 1 505 ? 1.278 -15.18 3.598 1 91.38 505 ILE B CA 1
ATOM 8571 C C . ILE B 1 505 ? 2.301 -15.82 4.531 1 91.38 505 ILE B C 1
ATOM 8573 O O . ILE B 1 505 ? 1.964 -16.719 5.312 1 91.38 505 ILE B O 1
ATOM 8577 N N . ALA B 1 506 ? 3.557 -15.438 4.441 1 91.5 506 ALA B N 1
ATOM 8578 C CA . ALA B 1 506 ? 4.625 -15.945 5.301 1 91.5 506 ALA B CA 1
ATOM 8579 C C . ALA B 1 506 ? 4.328 -15.664 6.77 1 91.5 506 ALA B C 1
ATOM 8581 O O . ALA B 1 506 ? 4.805 -16.375 7.656 1 91.5 506 ALA B O 1
ATOM 8582 N N . LEU B 1 507 ? 3.492 -14.633 7.035 1 94 507 LEU B N 1
ATOM 8583 C CA . LEU B 1 507 ? 3.207 -14.195 8.398 1 94 507 LEU B CA 1
ATOM 8584 C C . LEU B 1 507 ? 2.098 -15.039 9.016 1 94 507 LEU B C 1
ATOM 8586 O O . LEU B 1 507 ? 1.885 -15 10.234 1 94 507 LEU B O 1
ATOM 8590 N N . ILE B 1 508 ? 1.425 -15.805 8.25 1 93.81 508 ILE B N 1
ATOM 8591 C CA . ILE B 1 508 ? 0.198 -16.453 8.703 1 93.81 508 ILE B CA 1
ATOM 8592 C C . ILE B 1 508 ? 0.54 -17.688 9.539 1 93.81 508 ILE B C 1
ATOM 8594 O O . ILE B 1 508 ? 1.336 -18.531 9.109 1 93.81 508 ILE B O 1
ATOM 8598 N N . ASP B 1 509 ? 0.063 -17.75 10.711 1 92.56 509 ASP B N 1
ATOM 8599 C CA . ASP B 1 509 ? 0.072 -18.906 11.609 1 92.56 509 ASP B CA 1
ATOM 8600 C C . ASP B 1 509 ? -1.116 -18.859 12.562 1 92.56 509 ASP B C 1
ATOM 8602 O O . ASP B 1 509 ? -2.08 -18.125 12.336 1 92.56 509 ASP B O 1
ATOM 8606 N N . GLU B 1 510 ? -1.106 -19.641 13.539 1 92.12 510 GLU B N 1
ATOM 8607 C CA . GLU B 1 510 ? -2.246 -19.766 14.445 1 92.12 510 GLU B CA 1
ATOM 8608 C C . GLU B 1 510 ? -2.41 -18.531 15.305 1 92.12 510 GLU B C 1
ATOM 8610 O O . GLU B 1 510 ? -3.449 -18.344 15.945 1 92.12 510 GLU B O 1
ATOM 8615 N N . ASN B 1 511 ? -1.469 -17.594 15.234 1 93.56 511 ASN B N 1
ATOM 8616 C CA . ASN B 1 511 ? -1.527 -16.375 16.031 1 93.56 511 ASN B CA 1
ATOM 8617 C C . ASN B 1 511 ? -1.819 -15.148 15.18 1 93.56 511 ASN B C 1
ATOM 8619 O O . ASN B 1 511 ? -1.692 -14.016 15.648 1 93.56 511 ASN B O 1
ATOM 8623 N N . MET B 1 512 ? -2.23 -15.375 13.953 1 95.44 512 MET B N 1
ATOM 8624 C CA . MET B 1 512 ? -2.475 -14.258 13.039 1 95.44 512 MET B CA 1
ATOM 8625 C C . MET B 1 512 ? -3.943 -14.195 12.641 1 95.44 512 MET B C 1
ATOM 8627 O O . MET B 1 512 ? -4.363 -14.867 11.695 1 95.44 512 MET B O 1
ATOM 8631 N N . PRO B 1 513 ? -4.734 -13.312 13.305 1 97.81 513 PRO B N 1
ATOM 8632 C CA . PRO B 1 513 ? -6.078 -13.086 12.766 1 97.81 513 PRO B CA 1
ATOM 8633 C C . PRO B 1 513 ? -6.059 -12.438 11.383 1 97.81 513 PRO B C 1
ATOM 8635 O O . PRO B 1 513 ? -5.234 -11.555 11.125 1 97.81 513 PRO B O 1
ATOM 8638 N N . VAL B 1 514 ? -6.895 -12.93 10.547 1 98.19 514 VAL B N 1
ATOM 8639 C CA . VAL B 1 514 ? -7.059 -12.383 9.203 1 98.19 514 VAL B CA 1
ATOM 8640 C C . VAL B 1 514 ? -8.516 -11.977 8.992 1 98.19 514 VAL B C 1
ATOM 8642 O O . VAL B 1 514 ? -9.406 -12.828 8.938 1 98.19 514 VAL B O 1
ATOM 8645 N N . ILE B 1 515 ? -8.758 -10.672 8.883 1 98.75 515 ILE B N 1
ATOM 8646 C CA . ILE B 1 515 ? -10.094 -10.164 8.617 1 98.75 515 ILE B CA 1
ATOM 8647 C C . ILE B 1 515 ? -10.336 -10.086 7.109 1 98.75 515 ILE B C 1
ATOM 8649 O O . ILE B 1 515 ? -9.625 -9.383 6.395 1 98.75 515 ILE B O 1
ATOM 8653 N N . VAL B 1 516 ? -11.305 -10.812 6.633 1 98.5 516 VAL B N 1
ATOM 8654 C CA . VAL B 1 516 ? -11.594 -10.891 5.203 1 98.5 516 VAL B CA 1
ATOM 8655 C C . VAL B 1 516 ? -12.914 -10.18 4.902 1 98.5 516 VAL B C 1
ATOM 8657 O O . VAL B 1 516 ? -13.961 -10.555 5.441 1 98.5 516 VAL B O 1
ATOM 8660 N N . ILE B 1 517 ? -12.859 -9.141 4.102 1 98.56 517 ILE B N 1
ATOM 8661 C CA . ILE B 1 517 ? -14.047 -8.43 3.637 1 98.56 517 ILE B CA 1
ATOM 8662 C C . ILE B 1 517 ? -14.492 -8.992 2.287 1 98.56 517 ILE B C 1
ATOM 8664 O O . ILE B 1 517 ? -13.883 -8.695 1.256 1 98.56 517 ILE B O 1
ATOM 8668 N N . ALA B 1 518 ? -15.586 -9.766 2.295 1 97.56 518 ALA B N 1
ATOM 8669 C CA . ALA B 1 518 ? -15.969 -10.484 1.082 1 97.56 518 ALA B CA 1
ATOM 8670 C C . ALA B 1 518 ? -17.484 -10.523 0.915 1 97.56 518 ALA B C 1
ATOM 8672 O O . ALA B 1 518 ? -18.109 -11.562 1.104 1 97.56 518 ALA B O 1
ATOM 8673 N N . PRO B 1 519 ? -18.062 -9.352 0.515 1 97.25 519 PRO B N 1
ATOM 8674 C CA . PRO B 1 519 ? -19.469 -9.461 0.09 1 97.25 519 PRO B CA 1
ATOM 8675 C C . PRO B 1 519 ? -19.656 -10.453 -1.06 1 97.25 519 PRO B C 1
ATOM 8677 O O . PRO B 1 519 ? -18.719 -10.672 -1.848 1 97.25 519 PRO B O 1
ATOM 8680 N N . HIS B 1 520 ? -20.828 -11.055 -1.118 1 96.06 520 HIS B N 1
ATOM 8681 C CA . HIS B 1 520 ? -21.094 -11.969 -2.223 1 96.06 520 HIS B CA 1
ATOM 8682 C C . HIS B 1 520 ? -21.281 -11.211 -3.531 1 96.06 520 HIS B C 1
ATOM 8684 O O . HIS B 1 520 ? -22.406 -10.984 -3.971 1 96.06 520 HIS B O 1
ATOM 8690 N N . ASP B 1 521 ? -20.203 -10.906 -4.133 1 92.31 521 ASP B N 1
ATOM 8691 C CA . ASP B 1 521 ? -20.203 -10.195 -5.406 1 92.31 521 ASP B CA 1
ATOM 8692 C C . ASP B 1 521 ? -19.547 -11.023 -6.5 1 92.31 521 ASP B C 1
ATOM 8694 O O . ASP B 1 521 ? -19.406 -12.242 -6.367 1 92.31 521 ASP B O 1
ATOM 8698 N N . ARG B 1 522 ? -19.188 -10.461 -7.605 1 88.25 522 ARG B N 1
ATOM 8699 C CA . ARG B 1 522 ? -18.719 -11.156 -8.797 1 88.25 522 ARG B CA 1
ATOM 8700 C C . ARG B 1 522 ? -17.344 -11.781 -8.562 1 88.25 522 ARG B C 1
ATOM 8702 O O . ARG B 1 522 ? -16.938 -12.695 -9.281 1 88.25 522 ARG B O 1
ATOM 8709 N N . ILE B 1 523 ? -16.641 -11.281 -7.527 1 90.5 523 ILE B N 1
ATOM 8710 C CA . ILE B 1 523 ? -15.281 -11.781 -7.309 1 90.5 523 ILE B CA 1
ATOM 8711 C C . ILE B 1 523 ? -15.227 -12.547 -5.992 1 90.5 523 ILE B C 1
ATOM 8713 O O . ILE B 1 523 ? -14.141 -12.844 -5.484 1 90.5 523 ILE B O 1
ATOM 8717 N N . PHE B 1 524 ? -16.312 -12.914 -5.426 1 93.06 524 PHE B N 1
ATOM 8718 C CA . PHE B 1 524 ? -16.422 -13.562 -4.129 1 93.06 524 PHE B CA 1
ATOM 8719 C C . PHE B 1 524 ? -15.648 -14.875 -4.113 1 93.06 524 PHE B C 1
ATOM 8721 O O . PHE B 1 524 ? -14.906 -15.148 -3.17 1 93.06 524 PHE B O 1
ATOM 8728 N N . GLU B 1 525 ? -15.789 -15.625 -5.137 1 89.31 525 GLU B N 1
ATOM 8729 C CA . GLU B 1 525 ? -15.172 -16.953 -5.195 1 89.31 525 GLU B CA 1
ATOM 8730 C C . GLU B 1 525 ? -13.648 -16.844 -5.152 1 89.31 525 GLU B C 1
ATOM 8732 O O . GLU B 1 525 ? -12.984 -17.703 -4.559 1 89.31 525 GLU B O 1
ATOM 8737 N N . LYS B 1 526 ? -13.148 -15.844 -5.797 1 89.94 526 LYS B N 1
ATOM 8738 C CA . LYS B 1 526 ? -11.703 -15.633 -5.781 1 89.94 526 LYS B CA 1
ATOM 8739 C C . LYS B 1 526 ? -11.219 -15.273 -4.379 1 89.94 526 LYS B C 1
ATOM 8741 O O . LYS B 1 526 ? -10.141 -15.703 -3.961 1 89.94 526 LYS B O 1
ATOM 8746 N N . THR B 1 527 ? -12 -14.438 -3.703 1 93.06 527 THR B N 1
ATOM 8747 C CA . THR B 1 527 ? -11.648 -14.078 -2.334 1 93.06 527 THR B CA 1
ATOM 8748 C C . THR B 1 527 ? -11.68 -15.305 -1.425 1 93.06 527 THR B C 1
ATOM 8750 O O . THR B 1 527 ? -10.82 -15.469 -0.557 1 93.06 527 THR B O 1
ATOM 8753 N N . VAL B 1 528 ? -12.625 -16.156 -1.665 1 91.69 528 VAL B N 1
ATOM 8754 C CA . VAL B 1 528 ? -12.773 -17.359 -0.858 1 91.69 528 VAL B CA 1
ATOM 8755 C C . VAL B 1 528 ? -11.586 -18.297 -1.087 1 91.69 528 VAL B C 1
ATOM 8757 O O . VAL B 1 528 ? -11.125 -18.969 -0.16 1 91.69 528 VAL B O 1
ATOM 8760 N N . SER B 1 529 ? -11.133 -18.344 -2.285 1 88.75 529 SER B N 1
ATOM 8761 C CA . SER B 1 529 ? -9.945 -19.141 -2.584 1 88.75 529 SER B CA 1
ATOM 8762 C C . SER B 1 529 ? -8.758 -18.703 -1.739 1 88.75 529 SER B C 1
ATOM 8764 O O . SER B 1 529 ? -8.023 -19.531 -1.207 1 88.75 529 SER B O 1
ATOM 8766 N N . ASN B 1 530 ? -8.555 -17.391 -1.647 1 90.69 530 ASN B N 1
ATOM 8767 C CA . ASN B 1 530 ? -7.469 -16.875 -0.819 1 90.69 530 ASN B CA 1
ATOM 8768 C C . ASN B 1 530 ? -7.707 -17.156 0.661 1 90.69 530 ASN B C 1
ATOM 8770 O O . ASN B 1 530 ? -6.758 -17.375 1.417 1 90.69 530 ASN B O 1
ATOM 8774 N N . MET B 1 531 ? -8.992 -17.156 0.988 1 92.19 531 MET B N 1
ATOM 8775 C CA . MET B 1 531 ? -9.344 -17.5 2.363 1 92.19 531 MET B CA 1
ATOM 8776 C C . MET B 1 531 ? -8.969 -18.953 2.68 1 92.19 531 MET B C 1
ATOM 8778 O O . MET B 1 531 ? -8.539 -19.25 3.793 1 92.19 531 MET B O 1
ATOM 8782 N N . GLN B 1 532 ? -9.117 -19.812 1.714 1 89.5 532 GLN B N 1
ATOM 8783 C CA . GLN B 1 532 ? -8.75 -21.219 1.873 1 89.5 532 GLN B CA 1
ATOM 8784 C C . GLN B 1 532 ? -7.25 -21.375 2.098 1 89.5 532 GLN B C 1
ATOM 8786 O O . GLN B 1 532 ? -6.82 -22.219 2.887 1 89.5 532 GLN B O 1
ATOM 8791 N N . GLU B 1 533 ? -6.52 -20.594 1.416 1 88.44 533 GLU B N 1
ATOM 8792 C CA . GLU B 1 533 ? -5.07 -20.609 1.596 1 88.44 533 GLU B CA 1
ATOM 8793 C C . GLU B 1 533 ? -4.688 -20.188 3.014 1 88.44 533 GLU B C 1
ATOM 8795 O O . GLU B 1 533 ? -3.77 -20.75 3.605 1 88.44 533 GLU B O 1
ATOM 8800 N N . VAL B 1 534 ? -5.398 -19.156 3.535 1 92.62 534 VAL B N 1
ATOM 8801 C CA . VAL B 1 534 ? -5.164 -18.672 4.895 1 92.62 534 VAL B CA 1
ATOM 8802 C C . VAL B 1 534 ? -5.492 -19.781 5.895 1 92.62 534 VAL B C 1
ATOM 8804 O O . VAL B 1 534 ? -4.715 -20.047 6.812 1 92.62 534 VAL B O 1
ATOM 8807 N N . ALA B 1 535 ? -6.598 -20.422 5.625 1 91.81 535 ALA B N 1
ATOM 8808 C CA . ALA B 1 535 ? -7.039 -21.5 6.516 1 91.81 535 ALA B CA 1
ATOM 8809 C C . ALA B 1 535 ? -6.059 -22.672 6.496 1 91.81 535 ALA B C 1
ATOM 8811 O O . ALA B 1 535 ? -5.793 -23.281 7.535 1 91.81 535 ALA B O 1
ATOM 8812 N N . ALA B 1 536 ? -5.562 -23 5.336 1 86.88 536 ALA B N 1
ATOM 8813 C CA . ALA B 1 536 ? -4.625 -24.109 5.164 1 86.88 536 ALA B CA 1
ATOM 8814 C C . ALA B 1 536 ? -3.354 -23.875 5.977 1 86.88 536 ALA B C 1
ATOM 8816 O O . ALA B 1 536 ? -2.656 -24.828 6.328 1 86.88 536 ALA B O 1
ATOM 8817 N N . ARG B 1 537 ? -3.068 -22.656 6.273 1 90.56 537 ARG B N 1
ATOM 8818 C CA . ARG B 1 537 ? -1.839 -22.328 6.984 1 90.56 537 ARG B CA 1
ATOM 8819 C C . ARG B 1 537 ? -2.127 -21.984 8.445 1 90.56 537 ARG B C 1
ATOM 8821 O O . ARG B 1 537 ? -1.255 -21.469 9.148 1 90.56 537 ARG B O 1
ATOM 8828 N N . GLY B 1 538 ? -3.389 -22.156 8.922 1 90.75 538 GLY B N 1
ATOM 8829 C CA . GLY B 1 538 ? -3.742 -22.031 10.328 1 90.75 538 GLY B CA 1
ATOM 8830 C C . GLY B 1 538 ? -4.172 -20.641 10.719 1 90.75 538 GLY B C 1
ATOM 8831 O O . GLY B 1 538 ? -4.363 -20.344 11.898 1 90.75 538 GLY B O 1
ATOM 8832 N N . GLY B 1 539 ? -4.344 -19.734 9.766 1 93.62 539 GLY B N 1
ATOM 8833 C CA . GLY B 1 539 ? -4.801 -18.391 10.07 1 93.62 539 GLY B CA 1
ATOM 8834 C C . GLY B 1 539 ? -6.176 -18.344 10.703 1 93.62 539 GLY B C 1
ATOM 8835 O O . GLY B 1 539 ? -7.031 -19.172 10.391 1 93.62 539 GLY B O 1
ATOM 8836 N N . LYS B 1 540 ? -6.41 -17.422 11.625 1 96.19 540 LYS B N 1
ATOM 8837 C CA . LYS B 1 540 ? -7.715 -17.234 12.25 1 96.19 540 LYS B CA 1
ATOM 8838 C C . LYS B 1 540 ? -8.57 -16.25 11.461 1 96.19 540 LYS B C 1
ATOM 8840 O O . LYS B 1 540 ? -8.406 -15.039 11.594 1 96.19 540 LYS B O 1
ATOM 8845 N N . ILE B 1 541 ? -9.578 -16.75 10.852 1 97.69 541 ILE B N 1
ATOM 8846 C CA . ILE B 1 541 ? -10.297 -15.938 9.867 1 97.69 541 ILE B CA 1
ATOM 8847 C C . ILE B 1 541 ? -11.516 -15.289 10.516 1 97.69 541 ILE B C 1
ATOM 8849 O O . ILE B 1 541 ? -12.32 -15.977 11.156 1 97.69 541 ILE B O 1
ATOM 8853 N N . ILE B 1 542 ? -11.656 -14.047 10.461 1 98.38 542 ILE B N 1
ATOM 8854 C CA . ILE B 1 542 ? -12.875 -13.289 10.719 1 98.38 542 ILE B CA 1
ATOM 8855 C C . ILE B 1 542 ? -13.461 -12.789 9.406 1 98.38 542 ILE B C 1
ATOM 8857 O O . ILE B 1 542 ? -12.875 -11.938 8.734 1 98.38 542 ILE B O 1
ATOM 8861 N N . LEU B 1 543 ? -14.617 -13.328 9.047 1 98.38 543 LEU B N 1
ATOM 8862 C CA . LEU B 1 543 ? -15.211 -13.039 7.746 1 98.38 543 LEU B CA 1
ATOM 8863 C C . LEU B 1 543 ? -16.328 -12.008 7.875 1 98.38 543 LEU B C 1
ATOM 8865 O O . LEU B 1 543 ? -17.219 -12.156 8.719 1 98.38 543 LEU B O 1
ATOM 8869 N N . ILE B 1 544 ? -16.266 -10.914 7.18 1 98.69 544 ILE B N 1
ATOM 8870 C CA . ILE B 1 544 ? -17.359 -9.969 7.012 1 98.69 544 ILE B CA 1
ATOM 8871 C C . ILE B 1 544 ? -18 -10.156 5.641 1 98.69 544 ILE B C 1
ATOM 8873 O O . ILE B 1 544 ? -17.375 -9.93 4.609 1 98.69 544 ILE B O 1
ATOM 8877 N N . THR B 1 545 ? -19.188 -10.562 5.594 1 98.38 545 THR B N 1
ATOM 8878 C CA . THR B 1 545 ? -19.859 -10.906 4.348 1 98.38 545 THR B CA 1
ATOM 8879 C C . THR B 1 545 ? -21.375 -10.75 4.492 1 98.38 545 THR B C 1
ATOM 8881 O O . THR B 1 545 ? -21.844 -10.094 5.426 1 98.38 545 THR B O 1
ATOM 8884 N N . ASP B 1 546 ? -22.141 -11.07 3.486 1 97.94 546 ASP B N 1
ATOM 8885 C CA . ASP B 1 546 ? -23.594 -11.109 3.553 1 97.94 546 ASP B CA 1
ATOM 8886 C C . ASP B 1 546 ? -24.109 -12.547 3.693 1 97.94 546 ASP B C 1
ATOM 8888 O O . ASP B 1 546 ? -23.312 -13.477 3.836 1 97.94 546 ASP B O 1
ATOM 8892 N N . SER B 1 547 ? -25.438 -12.703 3.787 1 97 547 SER B N 1
ATOM 8893 C CA . SER B 1 547 ? -26.031 -14.008 4.059 1 97 547 SER B CA 1
ATOM 8894 C C . SER B 1 547 ? -25.672 -15.016 2.977 1 97 547 SER B C 1
ATOM 8896 O O . SER B 1 547 ? -25.438 -16.188 3.271 1 97 547 SER B O 1
ATOM 8898 N N . LYS B 1 548 ? -25.609 -14.586 1.761 1 96.31 548 LYS B N 1
ATOM 8899 C CA . LYS B 1 548 ? -25.266 -15.469 0.65 1 96.31 548 LYS B CA 1
ATOM 8900 C C . LYS B 1 548 ? -23.828 -15.945 0.747 1 96.31 548 LYS B C 1
ATOM 8902 O O . LYS B 1 548 ? -23.531 -17.125 0.526 1 96.31 548 LYS B O 1
ATOM 8907 N N . GLY B 1 549 ? -22.922 -15.008 1.05 1 95.62 549 GLY B N 1
ATOM 8908 C CA . GLY B 1 549 ? -21.516 -15.375 1.222 1 95.62 549 GLY B CA 1
ATOM 8909 C C . GLY B 1 549 ? -21.297 -16.328 2.373 1 95.62 549 GLY B C 1
ATOM 8910 O O . GLY B 1 549 ? -20.531 -17.297 2.24 1 95.62 549 GLY B O 1
ATOM 8911 N N . ALA B 1 550 ? -21.969 -16.109 3.484 1 95.88 550 ALA B N 1
ATOM 8912 C CA . ALA B 1 550 ? -21.828 -16.953 4.66 1 95.88 550 ALA B CA 1
ATOM 8913 C C . ALA B 1 550 ? -22.266 -18.391 4.359 1 95.88 550 ALA B C 1
ATOM 8915 O O . ALA B 1 550 ? -21.703 -19.344 4.887 1 95.88 550 ALA B O 1
ATOM 8916 N N . ALA B 1 551 ? -23.219 -18.453 3.545 1 93.38 551 ALA B N 1
ATOM 8917 C CA . ALA B 1 551 ? -23.766 -19.766 3.219 1 93.38 551 ALA B CA 1
ATOM 8918 C C . ALA B 1 551 ? -22.844 -20.531 2.277 1 93.38 551 ALA B C 1
ATOM 8920 O O . ALA B 1 551 ? -22.812 -21.766 2.289 1 93.38 551 ALA B O 1
ATOM 8921 N N . GLN B 1 552 ? -22.062 -19.844 1.532 1 90.06 552 GLN B N 1
ATOM 8922 C CA . GLN B 1 552 ? -21.25 -20.453 0.481 1 90.06 552 GLN B CA 1
ATOM 8923 C C . GLN B 1 552 ? -19.859 -20.812 0.992 1 90.06 552 GLN B C 1
ATOM 8925 O O . GLN B 1 552 ? -19.219 -21.719 0.455 1 90.06 552 GLN B O 1
ATOM 8930 N N . VAL B 1 553 ? -19.438 -20.172 1.94 1 88.88 553 VAL B N 1
ATOM 8931 C CA . VAL B 1 553 ? -18.078 -20.375 2.418 1 88.88 553 VAL B CA 1
ATOM 8932 C C . VAL B 1 553 ? -17.984 -21.703 3.164 1 88.88 553 VAL B C 1
ATOM 8934 O O . VAL B 1 553 ? -18.781 -21.984 4.062 1 88.88 553 VAL B O 1
ATOM 8937 N N . SER B 1 554 ? -17 -22.531 2.754 1 81.88 554 SER B N 1
ATOM 8938 C CA . SER B 1 554 ? -16.844 -23.844 3.357 1 81.88 554 SER B CA 1
ATOM 8939 C C . SER B 1 554 ? -15.648 -23.859 4.316 1 81.88 554 SER B C 1
ATOM 8941 O O . SER B 1 554 ? -15.406 -24.875 4.988 1 81.88 554 SER B O 1
ATOM 8943 N N . VAL B 1 555 ? -15.023 -22.797 4.41 1 84.69 555 VAL B N 1
ATOM 8944 C CA . VAL B 1 555 ? -13.859 -22.703 5.281 1 84.69 555 VAL B CA 1
ATOM 8945 C C . VAL B 1 555 ? -14.297 -22.375 6.703 1 84.69 555 VAL B C 1
ATOM 8947 O O . VAL B 1 555 ? -15.227 -21.578 6.902 1 84.69 555 VAL B O 1
ATOM 8950 N N . LYS B 1 556 ? -13.68 -23.047 7.68 1 88 556 LYS B N 1
ATOM 8951 C CA . LYS B 1 556 ? -13.961 -22.719 9.078 1 88 556 LYS B CA 1
ATOM 8952 C C . LYS B 1 556 ? -13.461 -21.328 9.438 1 88 556 LYS B C 1
ATOM 8954 O O . LYS B 1 556 ? -12.281 -21.016 9.25 1 88 556 LYS B O 1
ATOM 8959 N N . THR B 1 557 ? -14.328 -20.469 9.867 1 93.88 557 THR B N 1
ATOM 8960 C CA . THR B 1 557 ? -13.969 -19.125 10.312 1 93.88 557 THR B CA 1
ATOM 8961 C C . THR B 1 557 ? -14.008 -19.031 11.836 1 93.88 557 THR B C 1
ATOM 8963 O O . THR B 1 557 ? -14.766 -19.75 12.484 1 93.88 557 THR B O 1
ATOM 8966 N N . MET B 1 558 ? -13.164 -18.266 12.406 1 94.25 558 MET B N 1
ATOM 8967 C CA . MET B 1 558 ? -13.234 -17.938 13.82 1 94.25 558 MET B CA 1
ATOM 8968 C C . MET B 1 558 ? -14.531 -17.203 14.148 1 94.25 558 MET B C 1
ATOM 8970 O O . MET B 1 558 ? -15.188 -17.516 15.156 1 94.25 558 MET B O 1
ATOM 8974 N N . GLU B 1 559 ? -14.898 -16.281 13.375 1 96.38 559 GLU B N 1
ATOM 8975 C CA . GLU B 1 559 ? -16.141 -15.508 13.477 1 96.38 559 GLU B CA 1
ATOM 8976 C C . GLU B 1 559 ? -16.609 -15.047 12.102 1 96.38 559 GLU B C 1
ATOM 8978 O O . GLU B 1 559 ? -15.805 -14.898 11.18 1 96.38 559 GLU B O 1
ATOM 8983 N N . THR B 1 560 ? -17.922 -14.883 12.008 1 97.75 560 THR B N 1
ATOM 8984 C CA . THR B 1 560 ? -18.5 -14.344 10.781 1 97.75 560 THR B CA 1
ATOM 8985 C C . THR B 1 560 ? -19.484 -13.227 11.109 1 97.75 560 THR B C 1
ATOM 8987 O O . THR B 1 560 ? -20.406 -13.406 11.898 1 97.75 560 THR B O 1
ATOM 8990 N N . ILE B 1 561 ? -19.25 -12.07 10.594 1 98.5 561 ILE B N 1
ATOM 8991 C CA . ILE B 1 561 ? -20.172 -10.945 10.688 1 98.5 561 ILE B CA 1
ATOM 8992 C C . ILE B 1 561 ? -21.031 -10.883 9.422 1 98.5 561 ILE B C 1
ATOM 8994 O O . ILE B 1 561 ? -20.516 -10.633 8.328 1 98.5 561 ILE B O 1
ATOM 8998 N N . ILE B 1 562 ? -22.297 -11.109 9.562 1 98.44 562 ILE B N 1
ATOM 8999 C CA . ILE B 1 562 ? -23.203 -11.188 8.422 1 98.44 562 ILE B CA 1
ATOM 9000 C C . ILE B 1 562 ? -23.938 -9.859 8.25 1 98.44 562 ILE B C 1
ATOM 9002 O O . ILE B 1 562 ? -24.719 -9.461 9.125 1 98.44 562 ILE B O 1
ATOM 9006 N N . LEU B 1 563 ? -23.672 -9.148 7.188 1 98.56 563 LEU B N 1
ATOM 9007 C CA . LEU B 1 563 ? -24.344 -7.902 6.848 1 98.56 563 LEU B CA 1
ATOM 9008 C C . LEU B 1 563 ? -25.531 -8.156 5.934 1 98.56 563 LEU B C 1
ATOM 9010 O O . LEU B 1 563 ? -25.672 -9.25 5.375 1 98.56 563 LEU B O 1
ATOM 9014 N N . PRO B 1 564 ? -26.406 -7.156 5.797 1 97.12 564 PRO B N 1
ATOM 9015 C CA . PRO B 1 564 ? -27.469 -7.281 4.797 1 97.12 564 PRO B CA 1
ATOM 9016 C C . PRO B 1 564 ? -26.938 -7.332 3.369 1 97.12 564 PRO B C 1
ATOM 9018 O O . PRO B 1 564 ? -25.797 -6.941 3.119 1 97.12 564 PRO B O 1
ATOM 9021 N N . ASP B 1 565 ? -27.781 -7.922 2.564 1 96.12 565 ASP B N 1
ATOM 9022 C CA . ASP B 1 565 ? -27.469 -7.848 1.14 1 96.12 565 ASP B CA 1
ATOM 9023 C C . ASP B 1 565 ? -27.578 -6.414 0.628 1 96.12 565 ASP B C 1
ATOM 9025 O O . ASP B 1 565 ? -28.656 -5.832 0.625 1 96.12 565 ASP B O 1
ATOM 9029 N N . VAL B 1 566 ? -26.516 -5.859 0.277 1 96.81 566 VAL B N 1
ATOM 9030 C CA . VAL B 1 566 ? -26.5 -4.453 -0.116 1 96.81 566 VAL B CA 1
ATOM 9031 C C . VAL B 1 566 ? -26.109 -4.328 -1.587 1 96.81 566 VAL B C 1
ATOM 9033 O O . VAL B 1 566 ? -25.328 -5.137 -2.1 1 96.81 566 VAL B O 1
ATOM 9036 N N . PRO B 1 567 ? -26.672 -3.293 -2.256 1 96.44 567 PRO B N 1
ATOM 9037 C CA . PRO B 1 567 ? -26.219 -3.033 -3.627 1 96.44 567 PRO B CA 1
ATOM 9038 C C . PRO B 1 567 ? -24.719 -2.762 -3.719 1 96.44 567 PRO B C 1
ATOM 9040 O O . PRO B 1 567 ? -24.141 -2.139 -2.82 1 96.44 567 PRO B O 1
ATOM 9043 N N . GLU B 1 568 ? -24.125 -3.182 -4.812 1 95.31 568 GLU B N 1
ATOM 9044 C CA . GLU B 1 568 ? -22.688 -3.164 -5 1 95.31 568 GLU B CA 1
ATOM 9045 C C . GLU B 1 568 ? -22.125 -1.755 -4.832 1 95.31 568 GLU B C 1
ATOM 9047 O O . GLU B 1 568 ? -21.078 -1.567 -4.195 1 95.31 568 GLU B O 1
ATOM 9052 N N . ILE B 1 569 ? -22.797 -0.722 -5.305 1 97.19 569 ILE B N 1
ATOM 9053 C CA . ILE B 1 569 ? -22.219 0.621 -5.355 1 97.19 569 ILE B CA 1
ATOM 9054 C C . ILE B 1 569 ? -22.094 1.178 -3.939 1 97.19 569 ILE B C 1
ATOM 9056 O O . ILE B 1 569 ? -21.203 1.992 -3.666 1 97.19 569 ILE B O 1
ATOM 9060 N N . ILE B 1 570 ? -22.938 0.729 -2.951 1 98.19 570 ILE B N 1
ATOM 9061 C CA . ILE B 1 570 ? -22.875 1.31 -1.615 1 98.19 570 ILE B CA 1
ATOM 9062 C C . ILE B 1 570 ? -22.172 0.343 -0.666 1 98.19 570 ILE B C 1
ATOM 9064 O O . ILE B 1 570 ? -21.984 0.645 0.516 1 98.19 570 ILE B O 1
ATOM 9068 N N . SER B 1 571 ? -21.75 -0.813 -1.166 1 97.94 571 SER B N 1
ATOM 9069 C CA . SER B 1 571 ? -21.125 -1.842 -0.341 1 97.94 571 SER B CA 1
ATOM 9070 C C . SER B 1 571 ? -19.953 -1.275 0.455 1 97.94 571 SER B C 1
ATOM 9072 O O . SER B 1 571 ? -19.875 -1.484 1.666 1 97.94 571 SER B O 1
ATOM 9074 N N . PRO B 1 572 ? -19.047 -0.492 -0.181 1 98.12 572 PRO B N 1
ATOM 9075 C CA . PRO B 1 572 ? -17.922 0.027 0.589 1 98.12 572 PRO B CA 1
ATOM 9076 C C . PRO B 1 572 ? -18.344 0.962 1.717 1 98.12 572 PRO B C 1
ATOM 9078 O O . PRO B 1 572 ? -17.688 1.02 2.76 1 98.12 572 PRO B O 1
ATOM 9081 N N . ILE B 1 573 ? -19.438 1.688 1.549 1 98.75 573 ILE B N 1
ATOM 9082 C CA . ILE B 1 573 ? -19.953 2.6 2.566 1 98.75 573 ILE B CA 1
ATOM 9083 C C . ILE B 1 573 ? -20.453 1.802 3.768 1 98.75 573 ILE B C 1
ATOM 9085 O O . ILE B 1 573 ? -20.125 2.119 4.914 1 98.75 573 ILE B O 1
ATOM 9089 N N . ILE B 1 574 ? -21.156 0.742 3.486 1 98.81 574 ILE B N 1
ATOM 9090 C CA . ILE B 1 574 ? -21.812 -0.033 4.527 1 98.81 574 ILE B CA 1
ATOM 9091 C C . ILE B 1 574 ? -20.797 -0.92 5.242 1 98.81 574 ILE B C 1
ATOM 9093 O O . ILE B 1 574 ? -20.812 -1.031 6.469 1 98.81 574 ILE B O 1
ATOM 9097 N N . TYR B 1 575 ? -19.922 -1.532 4.508 1 98.81 575 TYR B N 1
ATOM 9098 C CA . TYR B 1 575 ? -18.938 -2.439 5.074 1 98.81 575 TYR B CA 1
ATOM 9099 C C . TYR B 1 575 ? -17.891 -1.671 5.875 1 98.81 575 TYR B C 1
ATOM 9101 O O . TYR B 1 575 ? -17.141 -2.262 6.652 1 98.81 575 TYR B O 1
ATOM 9109 N N . ALA B 1 576 ? -17.812 -0.351 5.719 1 98.75 576 ALA B N 1
ATOM 9110 C CA . ALA B 1 576 ? -16.906 0.479 6.512 1 98.75 576 ALA B CA 1
ATOM 9111 C C . ALA B 1 576 ? -17.312 0.478 7.984 1 98.75 576 ALA B C 1
ATOM 9113 O O . ALA B 1 576 ? -16.469 0.592 8.867 1 98.75 576 ALA B O 1
ATOM 9114 N N . LEU B 1 577 ? -18.594 0.307 8.242 1 98.69 577 LEU B N 1
ATOM 9115 C CA . LEU B 1 577 ? -19.125 0.476 9.594 1 98.69 577 LEU B CA 1
ATOM 9116 C C . LEU B 1 577 ? -18.609 -0.626 10.516 1 98.69 577 LEU B C 1
ATOM 9118 O O . LEU B 1 577 ? -18.062 -0.343 11.578 1 98.69 577 LEU B O 1
ATOM 9122 N N . PRO B 1 578 ? -18.734 -1.916 10.133 1 98.69 578 PRO B N 1
ATOM 9123 C CA . PRO B 1 578 ? -18.188 -2.938 11.031 1 98.69 578 PRO B CA 1
ATOM 9124 C C . PRO B 1 578 ? -16.672 -2.824 11.203 1 98.69 578 PRO B C 1
ATOM 9126 O O . PRO B 1 578 ? -16.141 -3.145 12.266 1 98.69 578 PRO B O 1
ATOM 9129 N N . ILE B 1 579 ? -16.016 -2.402 10.219 1 98.06 579 ILE B N 1
ATOM 9130 C CA . ILE B 1 579 ? -14.57 -2.215 10.273 1 98.06 579 ILE B CA 1
ATOM 9131 C C . ILE B 1 579 ? -14.227 -1.146 11.305 1 98.06 579 ILE B C 1
ATOM 9133 O O . ILE B 1 579 ? -13.289 -1.313 12.094 1 98.06 579 ILE B O 1
ATOM 9137 N N . GLN B 1 580 ? -14.945 -0.039 11.258 1 98.56 580 GLN B N 1
ATOM 9138 C CA . GLN B 1 580 ? -14.758 1.035 12.227 1 98.56 580 GLN B CA 1
ATOM 9139 C C . GLN B 1 580 ? -15.086 0.564 13.641 1 98.56 580 GLN B C 1
ATOM 9141 O O . GLN B 1 580 ? -14.352 0.859 14.586 1 98.56 580 GLN B O 1
ATOM 9146 N N . MET B 1 581 ? -16.156 -0.219 13.789 1 98.69 581 MET B N 1
ATOM 9147 C CA . MET B 1 581 ? -16.578 -0.701 15.102 1 98.69 581 MET B CA 1
ATOM 9148 C C . MET B 1 581 ? -15.562 -1.676 15.68 1 98.69 581 MET B C 1
ATOM 9150 O O . MET B 1 581 ? -15.281 -1.648 16.875 1 98.69 581 MET B O 1
ATOM 9154 N N . LEU B 1 582 ? -15.023 -2.568 14.82 1 98.62 582 LEU B N 1
ATOM 9155 C CA . LEU B 1 582 ? -13.992 -3.494 15.273 1 98.62 582 LEU B CA 1
ATOM 9156 C C . LEU B 1 582 ? -12.797 -2.742 15.859 1 98.62 582 LEU B C 1
ATOM 9158 O O . LEU B 1 582 ? -12.297 -3.096 16.938 1 98.62 582 LEU B O 1
ATOM 9162 N N . ALA B 1 583 ? -12.352 -1.744 15.164 1 98.38 583 ALA B N 1
ATOM 9163 C CA . ALA B 1 583 ? -11.219 -0.949 15.641 1 98.38 583 ALA B CA 1
ATOM 9164 C C . ALA B 1 583 ? -11.57 -0.231 16.938 1 98.38 583 ALA B C 1
ATOM 9166 O O . ALA B 1 583 ? -10.773 -0.22 17.891 1 98.38 583 ALA B O 1
ATOM 9167 N N . TYR B 1 584 ? -12.773 0.372 17.031 1 98.19 584 TYR B N 1
ATOM 9168 C CA . TYR B 1 584 ? -13.219 1.117 18.203 1 98.19 584 TYR B CA 1
ATOM 9169 C C . TYR B 1 584 ? -13.234 0.229 19.438 1 98.19 584 TYR B C 1
ATOM 9171 O O . TYR B 1 584 ? -12.609 0.553 20.453 1 98.19 584 TYR B O 1
ATOM 9179 N N . PHE B 1 585 ? -13.859 -0.926 19.297 1 98.31 585 PHE B N 1
ATOM 9180 C CA . PHE B 1 585 ? -14.023 -1.787 20.469 1 98.31 585 PHE B CA 1
ATOM 9181 C C . PHE B 1 585 ? -12.695 -2.418 20.859 1 98.31 585 PHE B C 1
ATOM 9183 O O . PHE B 1 585 ? -12.422 -2.615 22.047 1 98.31 585 PHE B O 1
ATOM 9190 N N . ALA B 1 586 ? -11.891 -2.783 19.859 1 98.25 586 ALA B N 1
ATOM 9191 C CA . ALA B 1 586 ? -10.555 -3.287 20.188 1 98.25 586 ALA B CA 1
ATOM 9192 C C . ALA B 1 586 ? -9.773 -2.275 21.016 1 98.25 586 ALA B C 1
ATOM 9194 O O . ALA B 1 586 ? -9.141 -2.637 22.016 1 98.25 586 ALA B O 1
ATOM 9195 N N . ALA B 1 587 ? -9.797 -0.999 20.609 1 97.62 587 ALA B N 1
ATOM 9196 C CA . ALA B 1 587 ? -9.102 0.062 21.328 1 97.62 587 ALA B CA 1
ATOM 9197 C C . ALA B 1 587 ? -9.648 0.216 22.75 1 97.62 587 ALA B C 1
ATOM 9199 O O . ALA B 1 587 ? -8.883 0.413 23.688 1 97.62 587 ALA B O 1
ATOM 9200 N N . VAL B 1 588 ? -10.977 0.142 22.875 1 97.12 588 VAL B N 1
ATOM 9201 C CA . VAL B 1 588 ? -11.625 0.247 24.172 1 97.12 588 VAL B CA 1
ATOM 9202 C C . VAL B 1 588 ? -11.133 -0.873 25.078 1 97.12 588 VAL B C 1
ATOM 9204 O O . VAL B 1 588 ? -10.789 -0.63 26.25 1 97.12 588 VAL B O 1
ATOM 9207 N N . PHE B 1 589 ? -11.102 -2.07 24.609 1 96.94 589 PHE B N 1
ATOM 9208 C CA . PHE B 1 589 ? -10.68 -3.215 25.406 1 96.94 589 PHE B CA 1
ATOM 9209 C C . PHE B 1 589 ? -9.203 -3.113 25.766 1 96.94 589 PHE B C 1
ATOM 9211 O O . PHE B 1 589 ? -8.789 -3.541 26.844 1 96.94 589 PHE B O 1
ATOM 9218 N N . MET B 1 590 ? -8.445 -2.545 24.875 1 96.38 590 MET B N 1
ATOM 9219 C CA . MET B 1 590 ? -7.016 -2.4 25.125 1 96.38 590 MET B CA 1
ATOM 9220 C C . MET B 1 590 ? -6.734 -1.231 26.062 1 96.38 590 MET B C 1
ATOM 9222 O O . MET B 1 590 ? -5.621 -1.092 26.562 1 96.38 590 MET B O 1
ATOM 9226 N N . GLY B 1 591 ? -7.723 -0.333 26.25 1 95.44 591 GLY B N 1
ATOM 9227 C CA . GLY B 1 591 ? -7.598 0.774 27.188 1 95.44 591 GLY B CA 1
ATOM 9228 C C . GLY B 1 591 ? -6.84 1.957 26.609 1 95.44 591 GLY B C 1
ATOM 9229 O O . GLY B 1 591 ? -6.27 2.756 27.359 1 95.44 591 GLY B O 1
ATOM 9230 N N . THR B 1 592 ? -6.738 2.027 25.297 1 94.44 592 THR B N 1
ATOM 9231 C CA . THR B 1 592 ? -6.059 3.145 24.641 1 94.44 592 THR B CA 1
ATOM 9232 C C . THR B 1 592 ? -6.977 4.363 24.562 1 94.44 592 THR B C 1
ATOM 9234 O O . THR B 1 592 ? -8.18 4.254 24.797 1 94.44 592 THR B O 1
ATOM 9237 N N . ASP B 1 593 ? -6.414 5.535 24.359 1 91.81 593 ASP B N 1
ATOM 9238 C CA . ASP B 1 593 ? -7.199 6.746 24.156 1 91.81 593 ASP B CA 1
ATOM 9239 C C . ASP B 1 593 ? -7.781 6.785 22.75 1 91.81 593 ASP B C 1
ATOM 9241 O O . ASP B 1 593 ? -7.113 7.219 21.797 1 91.81 593 ASP B O 1
ATOM 9245 N N . VAL B 1 594 ? -9 6.488 22.609 1 93.38 594 VAL B N 1
ATOM 9246 C CA . VAL B 1 594 ? -9.664 6.293 21.328 1 93.38 594 VAL B CA 1
ATOM 9247 C C . VAL B 1 594 ? -9.734 7.621 20.578 1 93.38 594 VAL B C 1
ATOM 9249 O O . VAL B 1 594 ? -9.477 7.676 19.375 1 93.38 594 VAL B O 1
ATOM 9252 N N . ASP B 1 595 ? -10.086 8.68 21.234 1 90.44 595 ASP B N 1
ATOM 9253 C CA . ASP B 1 595 ? -10.328 9.969 20.594 1 90.44 595 ASP B CA 1
ATOM 9254 C C . ASP B 1 595 ? -9.016 10.703 20.312 1 90.44 595 ASP B C 1
ATOM 9256 O O . ASP B 1 595 ? -8.922 11.516 19.391 1 90.44 595 ASP B O 1
ATOM 9260 N N . GLN B 1 596 ? -7.973 10.477 21.141 1 89.19 596 GLN B N 1
ATOM 9261 C CA . GLN B 1 596 ? -6.66 11.094 21 1 89.19 596 GLN B CA 1
ATOM 9262 C C . GLN B 1 596 ? -5.551 10.047 21.094 1 89.19 596 GLN B C 1
ATOM 9264 O O . GLN B 1 596 ? -4.754 10.062 22.031 1 89.19 596 GLN B O 1
ATOM 9269 N N . PRO B 1 597 ? -5.516 9.281 20.031 1 90.5 597 PRO B N 1
ATOM 9270 C CA . PRO B 1 597 ? -4.512 8.219 20.062 1 90.5 597 PRO B CA 1
ATOM 9271 C C . PRO B 1 597 ? -3.082 8.75 20.125 1 90.5 597 PRO B C 1
ATOM 9273 O O . PRO B 1 597 ? -2.801 9.836 19.609 1 90.5 597 PRO B O 1
ATOM 9276 N N . ARG B 1 598 ? -2.301 7.898 20.656 1 85.69 598 ARG B N 1
ATOM 9277 C CA . ARG B 1 598 ? -0.895 8.25 20.812 1 85.69 598 ARG B CA 1
ATOM 9278 C C . ARG B 1 598 ? -0.282 8.68 19.484 1 85.69 598 ARG B C 1
ATOM 9280 O O . ARG B 1 598 ? -0.537 8.062 18.453 1 85.69 598 ARG B O 1
ATOM 9287 N N . ASN B 1 599 ? 0.418 9.797 19.484 1 84.44 599 ASN B N 1
ATOM 9288 C CA . ASN B 1 599 ? 1.254 10.273 18.375 1 84.44 599 ASN B CA 1
ATOM 9289 C C . ASN B 1 599 ? 0.412 10.82 17.234 1 84.44 599 ASN B C 1
ATOM 9291 O O . ASN B 1 599 ? 0.953 11.32 16.25 1 84.44 599 ASN B O 1
ATOM 9295 N N . LEU B 1 600 ? -0.875 10.742 17.312 1 84.94 600 LEU B N 1
ATOM 9296 C CA . LEU B 1 600 ? -1.693 11.109 16.172 1 84.94 600 LEU B CA 1
ATOM 9297 C C . LEU B 1 600 ? -2.357 12.469 16.375 1 84.94 600 LEU B C 1
ATOM 9299 O O . LEU B 1 600 ? -2.734 12.805 17.5 1 84.94 600 LEU B O 1
ATOM 9303 N N . ALA B 1 601 ? -2.332 13.203 15.312 1 76 601 ALA B N 1
ATOM 9304 C CA . ALA B 1 601 ? -3.088 14.445 15.25 1 76 601 ALA B CA 1
ATOM 9305 C C . ALA B 1 601 ? -3.686 14.664 13.867 1 76 601 ALA B C 1
ATOM 9307 O O . ALA B 1 601 ? -3.328 13.969 12.914 1 76 601 ALA B O 1
ATOM 9308 N N . LYS B 1 602 ? -4.738 15.445 13.812 1 69.75 602 LYS B N 1
ATOM 9309 C CA . LYS B 1 602 ? -5.285 15.75 12.5 1 69.75 602 LYS B CA 1
ATOM 9310 C C . LYS B 1 602 ? -4.305 16.578 11.672 1 69.75 602 LYS B C 1
ATOM 9312 O O . LYS B 1 602 ? -3.785 17.594 12.141 1 69.75 602 LYS B O 1
ATOM 9317 N N . SER B 1 603 ? -3.713 15.945 10.68 1 55.38 603 SER B N 1
ATOM 9318 C CA . SER B 1 603 ? -2.523 16.391 9.953 1 55.38 603 SER B CA 1
ATOM 9319 C C . SER B 1 603 ? -2.809 17.641 9.141 1 55.38 603 SER B C 1
ATOM 9321 O O . SER B 1 603 ? -3.543 17.594 8.148 1 55.38 603 SER B O 1
ATOM 9323 N N . VAL B 1 604 ? -2.742 18.797 9.617 1 46.72 604 VAL B N 1
ATOM 9324 C CA . VAL B 1 604 ? -2.84 20.062 8.883 1 46.72 604 VAL B CA 1
ATOM 9325 C C . VAL B 1 604 ? -1.446 20.516 8.461 1 46.72 604 VAL B C 1
ATOM 9327 O O . VAL B 1 604 ? -1.31 21.453 7.66 1 46.72 604 VAL B O 1
ATOM 9330 N N . THR B 1 605 ? -0.487 19.922 9.086 1 46.38 605 THR B N 1
ATOM 9331 C CA . THR B 1 605 ? 0.814 20.547 8.875 1 46.38 605 THR B CA 1
ATOM 9332 C C . THR B 1 605 ? 1.563 19.875 7.734 1 46.38 605 THR B C 1
ATOM 9334 O O . THR B 1 605 ? 1.155 18.812 7.262 1 46.38 605 THR B O 1
ATOM 9337 N N . VAL B 1 606 ? 2.939 19.672 7.699 1 47.97 606 VAL B N 1
ATOM 9338 C CA . VAL B 1 606 ? 4.07 20.062 6.863 1 47.97 606 VAL B CA 1
ATOM 9339 C C . VAL B 1 606 ? 4.477 18.906 5.965 1 47.97 606 VAL B C 1
ATOM 9341 O O . VAL B 1 606 ? 4.121 17.75 6.23 1 47.97 606 VAL B O 1
ATOM 9344 N N . GLU B 1 607 ? 4.93 19.281 4.738 1 49.03 607 GLU B N 1
ATOM 9345 C CA . GLU B 1 607 ? 5.617 18.609 3.631 1 49.03 607 GLU B CA 1
ATOM 9346 C C . GLU B 1 607 ? 6.656 17.625 4.145 1 49.03 607 GLU B C 1
ATOM 9348 O O . GLU B 1 607 ? 7.262 17.828 5.195 1 49.03 607 GLU B O 1
#

Solvent-accessible surface area (backbone atoms only — not comparable to full-atom values): 58702 Å² total; per-residue (Å²): 42,37,25,43,36,33,39,27,46,87,45,69,30,53,69,56,42,52,56,25,43,62,68,29,39,50,19,10,47,32,9,16,17,35,31,25,36,41,96,44,37,71,49,74,51,58,17,42,33,46,63,66,47,34,53,52,47,37,70,76,54,68,63,62,23,30,19,34,41,26,25,24,30,42,58,45,48,35,52,64,32,45,71,52,24,34,51,35,72,22,89,55,26,38,29,33,71,26,64,46,51,69,51,30,67,63,50,40,54,53,40,43,77,72,67,52,82,80,84,53,60,36,48,61,52,45,55,23,44,43,26,28,51,34,39,72,73,67,41,53,70,72,57,11,45,53,58,36,56,69,70,62,41,65,30,32,19,39,43,36,39,42,51,62,44,72,48,50,38,41,34,35,23,26,71,30,58,37,28,38,33,53,47,88,64,20,26,35,36,19,42,43,69,66,38,36,30,88,73,30,47,38,34,29,64,60,49,76,41,25,32,31,49,36,26,33,81,46,74,47,40,21,38,74,88,66,48,78,51,89,68,69,76,42,74,54,76,62,63,68,62,75,88,67,44,77,96,37,94,36,43,46,60,40,36,57,72,42,31,32,59,29,39,43,52,26,38,57,72,43,34,35,79,85,83,19,40,62,49,91,70,90,58,87,64,54,63,57,70,37,71,36,37,36,37,32,6,54,49,65,42,28,36,36,46,52,35,32,39,50,42,23,16,62,47,27,58,35,40,58,49,72,43,50,15,67,45,42,57,78,51,50,62,67,79,55,51,67,23,37,33,41,38,38,32,62,61,20,47,35,32,30,39,48,52,31,49,52,52,42,45,76,57,53,28,42,36,35,22,39,20,50,36,76,83,21,62,38,32,70,73,29,74,30,68,45,66,20,56,44,68,92,75,68,24,47,65,81,52,37,57,47,42,12,46,38,44,48,39,50,47,48,17,51,42,30,3,45,58,51,63,65,36,49,73,68,53,40,29,52,52,41,48,47,56,67,43,42,31,60,55,35,52,57,54,62,68,45,48,67,60,40,42,55,52,11,54,59,53,50,74,42,63,42,39,39,20,25,8,55,71,61,32,18,40,47,14,34,46,35,15,43,49,25,20,31,27,49,52,31,55,40,45,41,34,46,39,69,52,32,62,53,28,64,42,29,58,48,25,76,72,23,41,33,39,35,46,44,53,68,54,97,59,29,68,47,50,48,52,45,48,32,32,40,48,28,48,43,28,36,30,33,38,39,22,14,62,68,28,61,69,64,55,83,66,86,55,77,42,74,48,72,41,76,87,62,56,76,88,42,36,61,53,47,58,44,49,62,40,52,48,32,24,51,35,18,7,55,71,66,66,43,49,59,40,63,19,58,82,48,31,46,60,33,40,69,103,45,38,25,43,38,34,38,28,47,87,45,68,30,53,70,56,44,53,55,26,42,62,67,30,39,49,18,9,48,31,10,16,17,36,31,26,36,41,96,46,38,72,49,72,52,58,17,44,32,47,62,67,46,34,53,52,48,38,70,76,54,66,64,61,24,29,19,32,42,26,27,25,30,42,57,44,49,34,53,65,33,45,70,51,23,34,52,34,74,22,88,54,26,39,32,32,72,25,64,45,50,70,49,28,67,64,50,39,54,53,39,43,77,72,66,55,81,82,84,52,60,36,45,61,52,46,54,23,45,41,25,27,51,34,37,72,74,67,41,53,72,72,58,11,45,52,58,35,56,69,70,62,40,66,33,32,19,38,43,35,38,43,51,63,44,74,49,49,36,41,34,35,21,27,72,31,56,35,29,38,34,53,46,90,64,21,26,35,36,21,42,41,69,66,40,36,29,88,74,31,46,40,33,30,64,61,50,76,40,24,32,30,48,36,26,32,82,46,72,48,39,21,39,75,86,67,46,78,50,90,67,68,74,41,75,55,76,61,63,68,61,72,89,66,44,77,97,37,95,35,45,47,60,39,37,58,72,42,30,32,57,28,38,43,55,26,39,57,73,44,32,36,79,85,83,20,40,63,50,89,69,89,57,87,63,53,64,57,69,36,70,38,37,36,37,33,6,54,50,66,42,28,37,37,47,53,35,32,40,52,42,23,16,60,46,27,58,35,41,59,49,71,45,51,14,67,46,42,57,79,49,51,63,66,80,54,50,66,24,36,34,39,38,38,31,61,62,21,44,35,34,30,39,48,52,32,48,51,52,42,46,75,56,52,29,43,38,36,22,40,20,50,35,75,85,21,62,38,33,71,73,31,75,31,69,45,67,19,56,46,67,92,76,68,23,46,65,80,51,37,57,46,44,13,47,39,43,50,39,52,45,49,18,52,42,30,2,44,59,50,64,65,37,49,73,68,52,39,30,52,52,41,48,47,54,67,42,43,31,60,53,35,53,58,55,62,69,44,46,67,62,40,42,54,52,11,54,59,54,49,74,42,63,42,37,39,21,25,7,55,72,60,30,18,40,48,14,34,47,35,15,42,49,25,21,31,28,49,51,29,55,38,46,41,35,46,39,68,52,34,61,55,30,65,42,28,59,47,26,77,73,23,41,34,39,35,46,43,53,67,53,98,58,28,67,48,50,49,52,44,47,33,34,40,47,28,48,43,28,37,30,34,39,38,23,14,64,69,29,62,70,66,55,84,67,85,54,77,42,72,48,73,41,76,88,62,56,76,89,42,36,61,53,48,59,43,50,62,40,53,48,31,24,51,36,17,6,55,71,66,66,44,48,61,41,63,21,59,83,49,29,46,57,33,38,75,103

InterPro domains:
  IPR001347 SIS domain [PF01380] (287-414)
  IPR001347 SIS domain [PF01380] (459-588)
  IPR001347 SIS domain [PS51464] (283-422)
  IPR001347 SIS domain [PS51464] (455-597)
  IPR005855 Glucosamine-fructose-6-phosphate aminotransferase, isomerising [MF_00164] (1-607)
  IPR005855 Glucosamine-fructose-6-phosphate aminotransferase, isomerising [TIGR01135] (2-607)
  IPR017932 Glutamine amidotransferase type 2 domain [PS51278] (2-217)
  IPR029055 Nucleophile aminohydrolases, N-terminal [G3DSA:3.60.20.10] (2-239)
  IPR029055 Nucleophile aminohydrolases, N-terminal [SSF56235] (2-232)
  IPR035466 GlmS/AgaS, SIS domain 1 [cd05008] (292-417)
  IPR035490 GlmS/FrlB, SIS domain 2 [cd05009] (450-605)
  IPR046348 SIS domain superfamily [SSF53697] (244-607)
  IPR047084 Glucosamine-fructose-6-phosphate aminotransferase, isomerising, N-terminal domain [cd00714] (2-214)

Sequence (1214 aa):
MCGIVGIVGHSQVAPLIVDALKRLEYRGYDSAGVATIEHGELARRRAEGKLINLERRLKEEPLDGTIGIGHTRWATHGVPNETNAHPHFSDGVAIVHNGIIENFAELRDELVRDGYAFSSQTDTEVVAHLVARELAKGLKPVEAAHQALKRLEGAFALAIMFKGDEDLIVGARNGPPLAVGHGDGEMFLGSDAIALAPFTNSITYLEDGDWAVVRRDSVAIFDIDGKKVERKRQQSLSTSFMVDKGNRRHFMEKEIHEQPEVISHTLAHYVDFVSGVSKPLDLPFDFAKIGRLAISACGTAYLAGLIGKYWFERYARLPVDIDVASEFRYREMPLSANDAAFFISQSGETADTLASLRYCRKAGMKIGAVVNVRESTMARESDVVLPTLAGPEIGVASTKAFTCQLSVLASLAVRAGVARGVISQEQEKTLVRALSEAPRYANQVLKLEEQIERIARELSRYKDVLYLGRDTNFPLAMEGALKLKEISYIHAEGYAAGELKHGPIALIDENMPVIVIAPHDRIFEKTVSNMQEVAARGGKIILITDSKGAAQVSVKTMETIILPDVPEIISPIIYALPIQMLAYFAAVFMGTDVDQPRNLAKSVTVEMCGIVGIVGHSQVAPLIVDALKRLEYRGYDSAGVATIEHGELARRRAEGKLINLERRLKEEPLDGTIGIGHTRWATHGVPNETNAHPHFSDGVAIVHNGIIENFAELRDELVRDGYAFSSQTDTEVVAHLVARELAKGLKPVEAAHQALKRLEGAFALAIMFKGDEDLIVGARNGPPLAVGHGDGEMFLGSDAIALAPFTNSITYLEDGDWAVVRRDSVAIFDIDGKKVERKRQQSLSTSFMVDKGNRRHFMEKEIHEQPEVISHTLAHYVDFVSGVSKPLDLPFDFAKIGRLAISACGTAYLAGLIGKYWFERYARLPVDIDVASEFRYREMPLSANDAAFFISQSGETADTLASLRYCRKAGMKIGAVVNVRESTMARESDVVLPTLAGPEIGVASTKAFTCQLSVLASLAVRAGVARGVISQEQEKTLVRALSEAPRYANQVLKLEEQIERIARELSRYKDVLYLGRDTNFPLAMEGALKLKEISYIHAEGYAAGELKHGPIALIDENMPVIVIAPHDRIFEKTVSNMQEVAARGGKIILITDSKGAAQVSVKTMETIILPDVPEIISPIIYALPIQMLAYFAAVFMGTDVDQPRNLAKSVTVE

Secondary structure (DSSP, 8-state):
--EEEEEE-SS--HHHHHHHHHTTGGG--SEEEEEEEETTEEEEEEEESSHHHHHHHHHHS----SEEEEEEE--SSS-SSSTTPSPEEETTEEEEEEEEETTHHHHHHHHHHTT----SS-SHHHHHHHHHHHHHTT--HHHHHHHHHTT--EEEEEEEEETT-TT-EEEEEESS--EEEE-SS-EEEESSHHHHTTT-SEEEEPPTT-EEEEETTEEEEE-TTS-B----EEE----------TTSSSHHHHHHHTHHHHHHHHHHHHEETTTTEEPP---SS-TTT-S-EEEEE-HHHHHHHHHHHHHHHHHH---EEEEEHHHHHHHT----TTSEEEEEESSS--HHHHHHHHHHHHTT-EEEEEES-TTSHHHHHSSEEEE-------SSS-SHHHHHHHHHHHHHHHHHHHHTT-S-HHHHHHHHHHHHTHHHHHHHHHTTHHHHHHHHHHHTT-SEEEEEE-TTHHHHHHHHHHHHHHHH--EEEEEEGGGGGGTGGGG-STT-EEEEE--SSTTHHHHHHHHHHHHHTT-EEEEEEEHHHHHH--S--SEEEEE----GGGHHHHHHHHHHHHHHHHHHHHT--SSS-TT-----S--/--EEEEEE-SS--HHHHHHHHHTTGGG--SEEEEEEEETTEEEEEEEESSHHHHHHHHHHS----SEEEEEEE--SSS-SSSTTPSPEEETTEEEEEEEEETTHHHHHHHHHHTT----SS-SHHHHHHHHHHHHHTT--HHHHHHHHHTT--EEEEEEEEETT-TT-EEEEEESS--EEEE-SS-EEEESSHHHHTTT-SEEEEPPTT-EEEEETTEEEEE-TTS-EE---EEE----------TTSSSHHHHHHHTHHHHHHHHHHHHEETTTTEEPP---SS-TTT-S-EEEEE-HHHHHHHHHHHHHHHHHS---EEEEEHHHHHHHT----TTSEEEEEESSS--HHHHHHHHHHHHTT-EEEEEES-TTSHHHHHSSEEEE-------SSS-SHHHHHHHHHHHHHHHHHHHHTT-S-HHHHHHHHHHHHTHHHHHHHHHTTHHHHHHHHHHHTT-SEEEEEE-TTHHHHHHHHHHHHHHHH--EEEEEEGGGGGGTGGGG-STT-EEEEE--SSTTHHHHHHHHHHHHHTT-EEEEEEEHHHHHH--S--SEEEEE----GGGHHHHHHHHHHHHHHHHHHHHT--SSS-TT-----S--

pLDDT: mean 93.78, std 7.28, range [46.38, 98.88]

Radius of gyration: 32.18 Å; Cα contacts (8 Å, |Δi|>4): 3094; chains: 2; bounding box: 69×104×74 Å